Protein 4JBE (pdb70)

CATH classification: 3.40.605.10 (+1 more: 3.40.309.10)

Radius of gyration: 28.42 Å; Cα contacts (8 Å, |Δi|>4): 1824; chains: 2; bounding box: 74×64×68 Å

B-factor: mean 35.69, std 10.83, range [8.28, 82.44]

Solvent-accessible surface area: 32080 Å² total

Structure (mmCIF, N/CA/C/O backbone):
data_4JBE
#
_entry.id   4JBE
#
_cell.length_a   265.510
_cell.length_b   55.118
_cell.length_c   64.246
_cell.angle_alpha   90.00
_cell.angle_beta   91.18
_cell.angle_gamma   90.00
#
_symmetry.space_group_name_H-M   'C 1 2 1'
#
loop_
_entity.id
_entity.type
_entity.pdbx_description
1 polymer 'Gamma-glutamyl phosphate reductase'
2 non-polymer 'CALCIUM ION'
3 non-polymer 'CHLORIDE ION'
4 non-polymer BETA-MERCAPTOETHANOL
5 non-polymer 1,2-ETHANEDIOL
6 non-polymer '2-(N-MORPHOLINO)-ETHANESULFONIC ACID'
7 water water
#
loop_
_atom_site.group_PDB
_atom_site.id
_atom_site.type_symbol
_atom_site.label_atom_id
_atom_site.label_alt_id
_atom_site.label_comp_id
_atom_site.label_asym_id
_atom_site.label_entity_id
_atom_site.label_seq_id
_atom_site.pdbx_PDB_ins_code
_atom_site.Cartn_x
_atom_site.Cartn_y
_atom_site.Cartn_z
_atom_site.occupancy
_atom_site.B_iso_or_equiv
_atom_site.auth_seq_id
_atom_site.auth_comp_id
_atom_site.auth_asym_id
_atom_site.auth_atom_id
_atom_site.pdbx_PDB_model_num
ATOM 1 N N . ASN A 1 35 ? 55.310 38.291 27.084 1.00 54.30 3 ASN A N 1
ATOM 2 C CA . ASN A 1 35 ? 54.062 38.397 26.279 1.00 54.07 3 ASN A CA 1
ATOM 3 C C . ASN A 1 35 ? 53.777 37.138 25.478 1.00 51.24 3 ASN A C 1
ATOM 4 O O . ASN A 1 35 ? 52.757 36.493 25.692 1.00 50.03 3 ASN A O 1
ATOM 9 N N . GLU A 1 36 ? 54.685 36.793 24.564 1.00 50.24 4 GLU A N 1
ATOM 10 C CA . GLU A 1 36 ? 54.500 35.639 23.656 1.00 47.86 4 GLU A CA 1
ATOM 11 C C . GLU A 1 36 ? 54.258 34.278 24.353 1.00 45.41 4 GLU A C 1
ATOM 12 O O . GLU A 1 36 ? 53.454 33.464 23.875 1.00 42.50 4 GLU A O 1
ATOM 18 N N . VAL A 1 37 ? 54.952 34.026 25.458 1.00 43.38 5 VAL A N 1
ATOM 19 C CA . VAL A 1 37 ? 54.776 32.761 26.176 1.00 41.44 5 VAL A CA 1
ATOM 20 C C . VAL A 1 37 ? 53.388 32.715 26.815 1.00 41.31 5 VAL A C 1
ATOM 21 O O . VAL A 1 37 ? 52.631 31.780 26.579 1.00 38.70 5 VAL A O 1
ATOM 25 N N . ALA A 1 38 ? 53.049 33.743 27.592 1.00 41.78 6 ALA A N 1
ATOM 26 C CA . ALA A 1 38 ? 51.730 33.822 28.218 1.00 42.02 6 ALA A CA 1
ATOM 27 C C . ALA A 1 38 ? 50.595 33.824 27.175 1.00 42.87 6 ALA A C 1
ATOM 28 O O . ALA A 1 38 ? 49.511 33.298 27.430 1.00 42.34 6 ALA A O 1
ATOM 30 N N . LYS A 1 39 ? 50.845 34.425 26.012 1.00 42.94 7 LYS A N 1
ATOM 31 C CA . LYS A 1 39 ? 49.838 34.479 24.957 1.00 44.12 7 LYS A CA 1
ATOM 32 C C . LYS A 1 39 ? 49.592 33.087 24.362 1.00 41.32 7 LYS A C 1
ATOM 33 O O . LYS A 1 39 ? 48.458 32.734 24.057 1.00 40.51 7 LYS A O 1
ATOM 39 N N . ALA A 1 40 ? 50.653 32.301 24.201 1.00 38.97 8 ALA A N 1
ATOM 40 C CA . ALA A 1 40 ? 50.514 30.963 23.642 1.00 36.96 8 ALA A CA 1
ATOM 41 C C . ALA A 1 40 ? 49.739 30.089 24.628 1.00 35.64 8 ALA A C 1
ATOM 42 O O . ALA A 1 40 ? 48.883 29.314 24.233 1.00 35.31 8 ALA A O 1
ATOM 44 N N . VAL A 1 41 ? 50.027 30.243 25.918 1.00 33.48 9 VAL A N 1
ATOM 45 C CA . VAL A 1 41 ? 49.347 29.444 26.943 1.00 32.05 9 VAL A CA 1
ATOM 46 C C . VAL A 1 41 ? 47.865 29.788 27.017 1.00 32.12 9 VAL A C 1
ATOM 47 O O . VAL A 1 41 ? 47.027 28.889 27.081 1.00 30.34 9 VAL A O 1
ATOM 51 N N . GLU A 1 42 ? 47.545 31.082 26.990 1.00 32.76 10 GLU A N 1
ATOM 52 C CA . GLU A 1 42 ? 46.159 31.515 26.988 1.00 34.79 10 GLU A CA 1
ATOM 53 C C . GLU A 1 42 ? 45.448 31.010 25.727 1.00 34.28 10 GLU A C 1
ATOM 54 O O . GLU A 1 42 ? 44.306 30.560 25.807 1.00 34.85 10 GLU A O 1
ATOM 60 N N . GLU A 1 43 ? 46.102 31.092 24.567 1.00 34.02 11 GLU A N 1
ATOM 61 C CA . GLU A 1 43 ? 45.492 30.591 23.334 1.00 34.04 11 GLU A CA 1
ATOM 62 C C . GLU A 1 43 ? 45.123 29.115 23.460 1.00 30.83 11 GLU A C 1
ATOM 63 O O . GLU A 1 43 ? 44.027 28.721 23.093 1.00 29.26 11 GLU A O 1
ATOM 69 N N . CYS A 1 44 ? 46.047 28.306 23.962 1.00 28.95 12 CYS A N 1
ATOM 70 C CA . CYS A 1 44 ? 45.782 26.881 24.190 1.00 28.61 12 CYS A CA 1
ATOM 71 C C . CYS A 1 44 ? 44.571 26.658 25.138 1.00 27.82 12 CYS A C 1
ATOM 72 O O . CYS A 1 44 ? 43.707 25.825 24.863 1.00 26.50 12 CYS A O 1
ATOM 75 N N . ALA A 1 45 ? 44.502 27.414 26.233 1.00 27.53 13 ALA A N 1
ATOM 76 C CA . ALA A 1 45 ? 43.406 27.272 27.215 1.00 27.35 13 ALA A CA 1
ATOM 77 C C . ALA A 1 45 ? 42.051 27.569 26.581 1.00 27.39 13 ALA A C 1
ATOM 78 O O . ALA A 1 45 ? 41.105 26.802 26.778 1.00 26.31 13 ALA A O 1
ATOM 80 N N . ARG A 1 46 ? 41.969 28.660 25.806 1.00 27.38 14 ARG A N 1
ATOM 81 C CA . ARG A 1 46 ? 40.717 29.050 25.135 1.00 29.86 14 ARG A CA 1
ATOM 82 C C . ARG A 1 46 ? 40.297 28.031 24.096 1.00 29.48 14 ARG A C 1
ATOM 83 O O . ARG A 1 46 ? 39.112 27.734 23.971 1.00 30.43 14 ARG A O 1
ATOM 91 N N . ALA A 1 47 ? 41.258 27.478 23.360 1.00 27.80 15 ALA A N 1
ATOM 92 C CA . ALA A 1 47 ? 40.925 26.467 22.360 1.00 28.02 15 ALA A CA 1
ATOM 93 C C . ALA A 1 47 ? 40.407 25.201 23.063 1.00 27.36 15 ALA A C 1
ATOM 94 O O . ALA A 1 47 ? 39.453 24.574 22.584 1.00 28.71 15 ALA A O 1
ATOM 96 N N . ALA A 1 48 ? 41.026 24.839 24.191 1.00 26.24 16 ALA A N 1
ATOM 97 C CA . ALA A 1 48 ? 40.592 23.669 24.979 1.00 25.95 16 ALA A CA 1
ATOM 98 C C . ALA A 1 48 ? 39.192 23.911 25.526 1.00 26.73 16 ALA A C 1
ATOM 99 O O . ALA A 1 48 ? 38.327 23.070 25.390 1.00 25.87 16 ALA A O 1
ATOM 101 N N . LYS A 1 49 ? 38.967 25.088 26.106 1.00 28.90 17 LYS A N 1
ATOM 102 C CA . LYS A 1 49 ? 37.653 25.418 26.664 1.00 30.76 17 LYS A CA 1
ATOM 103 C C . LYS A 1 49 ? 36.521 25.405 25.628 1.00 31.92 17 LYS A C 1
ATOM 104 O O . LYS A 1 49 ? 35.437 24.922 25.921 1.00 33.78 17 LYS A O 1
ATOM 110 N N A SER A 1 50 ? 36.798 25.930 24.434 0.50 32.30 18 SER A N 1
ATOM 111 N N B SER A 1 50 ? 36.771 25.939 24.431 0.50 32.33 18 SER A N 1
ATOM 112 C CA A SER A 1 50 ? 35.823 25.992 23.346 0.50 33.07 18 SER A CA 1
ATOM 113 C CA B SER A 1 50 ? 35.753 25.965 23.373 0.50 33.09 18 SER A CA 1
ATOM 114 C C A SER A 1 50 ? 35.452 24.599 22.803 0.50 32.71 18 SER A C 1
ATOM 115 C C B SER A 1 50 ? 35.419 24.564 22.848 0.50 32.70 18 SER A C 1
ATOM 116 O O A SER A 1 50 ? 34.333 24.378 22.345 0.50 33.06 18 SER A O 1
ATOM 117 O O B SER A 1 50 ? 34.286 24.296 22.451 0.50 33.01 18 SER A O 1
ATOM 122 N N . ALA A 1 51 ? 36.404 23.673 22.842 1.00 31.59 19 ALA A N 1
ATOM 123 C CA . ALA A 1 51 ? 36.187 22.301 22.352 1.00 31.31 19 ALA A CA 1
ATOM 124 C C . ALA A 1 51 ? 35.584 21.371 23.410 1.00 31.24 19 ALA A C 1
ATOM 125 O O . ALA A 1 51 ? 35.014 20.326 23.073 1.00 32.64 19 ALA A O 1
ATOM 127 N N . ALA A 1 52 ? 35.718 21.748 24.678 1.00 31.28 20 ALA A N 1
ATOM 128 C CA . ALA A 1 52 ? 35.262 20.920 25.809 1.00 32.07 20 ALA A CA 1
ATOM 129 C C . ALA A 1 52 ? 33.829 20.350 25.728 1.00 33.81 20 ALA A C 1
ATOM 130 O O . ALA A 1 52 ? 33.617 19.191 26.073 1.00 33.88 20 ALA A O 1
ATOM 132 N N . PRO A 1 53 ? 32.840 21.153 25.292 1.00 35.23 21 PRO A N 1
ATOM 133 C CA . PRO A 1 53 ? 31.487 20.592 25.223 1.00 36.66 21 PRO A CA 1
ATOM 134 C C . PRO A 1 53 ? 31.378 19.290 24.419 1.00 36.27 21 PRO A C 1
ATOM 135 O O . PRO A 1 53 ? 30.578 18.426 24.776 1.00 35.21 21 PRO A O 1
ATOM 139 N N . SER A 1 54 ? 32.174 19.155 23.356 1.00 35.20 22 SER A N 1
ATOM 140 C CA . SER A 1 54 ? 32.171 17.953 22.531 1.00 35.33 22 SER A CA 1
ATOM 141 C C . SER A 1 54 ? 32.593 16.710 23.350 1.00 34.49 22 SER A C 1
ATOM 142 O O . SER A 1 54 ? 32.071 15.625 23.165 1.00 34.54 22 SER A O 1
ATOM 145 N N . LEU A 1 55 ? 33.555 16.886 24.250 1.00 33.08 23 LEU A N 1
ATOM 146 C CA . LEU A 1 55 ? 33.997 15.810 25.113 1.00 32.76 23 LEU A CA 1
ATOM 147 C C . LEU A 1 55 ? 32.958 15.583 26.225 1.00 31.88 23 LEU A C 1
ATOM 148 O O . LEU A 1 55 ? 32.574 14.462 26.509 1.00 31.35 23 LEU A O 1
ATOM 153 N N . SER A 1 56 ? 32.508 16.665 26.851 1.00 32.51 24 SER A N 1
ATOM 154 C CA . SER A 1 56 ? 31.529 16.572 27.921 1.00 33.97 24 SER A CA 1
ATOM 155 C C . SER A 1 56 ? 30.266 15.801 27.484 1.00 34.91 24 SER A C 1
ATOM 156 O O . SER A 1 56 ? 29.715 15.012 28.251 1.00 36.08 24 SER A O 1
ATOM 159 N N . GLY A 1 57 ? 29.828 16.016 26.248 1.00 33.60 25 GLY A N 1
ATOM 160 C CA . GLY A 1 57 ? 28.616 15.362 25.741 1.00 35.03 25 GLY A CA 1
ATOM 161 C C . GLY A 1 57 ? 28.822 14.009 25.071 1.00 33.63 25 GLY A C 1
ATOM 162 O O . GLY A 1 57 ? 27.876 13.426 24.583 1.00 34.46 25 GLY A O 1
ATOM 163 N N . ALA A 1 58 ? 30.050 13.509 25.027 1.00 32.01 26 ALA A N 1
ATOM 164 C CA . ALA A 1 58 ? 30.309 12.224 24.362 1.00 31.68 26 ALA A CA 1
ATOM 165 C C . ALA A 1 58 ? 29.845 11.074 25.231 1.00 32.10 26 ALA A C 1
ATOM 166 O O . ALA A 1 58 ? 30.008 11.110 26.454 1.00 32.58 26 ALA A O 1
ATOM 168 N N . PRO A 1 59 ? 29.249 10.043 24.614 1.00 33.49 27 PRO A N 1
ATOM 169 C CA . PRO A 1 59 ? 28.813 8.902 25.404 1.00 34.04 27 PRO A CA 1
ATOM 170 C C . PRO A 1 59 ? 30.007 8.027 25.848 1.00 32.65 27 PRO A C 1
ATOM 171 O O . PRO A 1 59 ? 31.102 8.161 25.304 1.00 31.52 27 PRO A O 1
ATOM 175 N N . ASP A 1 60 ? 29.788 7.169 26.849 1.00 33.01 28 ASP A N 1
ATOM 176 C CA . ASP A 1 60 ? 30.837 6.270 27.376 1.00 32.17 28 ASP A CA 1
ATOM 177 C C . ASP A 1 60 ? 31.496 5.440 26.295 1.00 31.07 28 ASP A C 1
ATOM 178 O O . ASP A 1 60 ? 32.708 5.232 26.327 1.00 29.14 28 ASP A O 1
ATOM 183 N N . THR A 1 61 ? 30.694 4.961 25.345 1.00 32.25 29 THR A N 1
ATOM 184 C CA . THR A 1 61 ? 31.200 4.130 24.238 1.00 32.37 29 THR A CA 1
ATOM 185 C C . THR A 1 61 ? 32.180 4.885 23.363 1.00 31.69 29 THR A C 1
ATOM 186 O O . THR A 1 61 ? 33.198 4.317 22.941 1.00 31.77 29 THR A O 1
ATOM 190 N N . ALA A 1 62 ? 31.888 6.160 23.096 1.00 30.90 30 ALA A N 1
ATOM 191 C CA . ALA A 1 62 ? 32.775 6.997 22.281 1.00 31.01 30 ALA A CA 1
ATOM 192 C C . ALA A 1 62 ? 34.127 7.258 22.981 1.00 29.69 30 ALA A C 1
ATOM 193 O O . ALA A 1 62 ? 35.185 7.220 22.350 1.00 29.10 30 ALA A O 1
ATOM 195 N N . ILE A 1 63 ? 34.074 7.564 24.271 1.00 29.68 31 ILE A N 1
ATOM 196 C CA . ILE A 1 63 ? 35.279 7.764 25.078 1.00 29.22 31 ILE A CA 1
ATOM 197 C C . ILE A 1 63 ? 36.148 6.517 25.059 1.00 28.45 31 ILE A C 1
ATOM 198 O O . ILE A 1 63 ? 37.347 6.575 24.786 1.00 28.03 31 ILE A O 1
ATOM 203 N N . ASP A 1 64 ? 35.539 5.381 25.356 1.00 28.78 32 ASP A N 1
ATOM 204 C CA . ASP A 1 64 ? 36.279 4.150 25.434 1.00 29.29 32 ASP A CA 1
ATOM 205 C C . ASP A 1 64 ? 36.835 3.735 24.070 1.00 29.82 32 ASP A C 1
ATOM 206 O O . ASP A 1 64 ? 37.953 3.216 24.002 1.00 28.12 32 ASP A O 1
ATOM 211 N N . ALA A 1 65 ? 36.076 3.990 22.998 1.00 29.28 33 ALA A N 1
ATOM 212 C CA . ALA A 1 65 ? 36.522 3.643 21.655 1.00 29.34 33 ALA A CA 1
ATOM 213 C C . ALA A 1 65 ? 37.735 4.494 21.306 1.00 28.02 33 ALA A C 1
ATOM 214 O O . ALA A 1 65 ? 38.679 4.003 20.699 1.00 28.14 33 ALA A O 1
ATOM 216 N N . ALA A 1 66 ? 37.709 5.763 21.720 1.00 27.52 34 ALA A N 1
ATOM 217 C CA . ALA A 1 66 ? 38.818 6.675 21.486 1.00 27.38 34 ALA A CA 1
ATOM 218 C C . ALA A 1 66 ? 40.088 6.159 22.159 1.00 26.27 34 ALA A C 1
ATOM 219 O O . ALA A 1 66 ? 41.168 6.207 21.571 1.00 24.72 34 ALA A O 1
ATOM 221 N N . LEU A 1 67 ? 39.955 5.680 23.393 1.00 27.25 35 LEU A N 1
ATOM 222 C CA . LEU A 1 67 ? 41.103 5.151 24.146 1.00 27.07 35 LEU A CA 1
ATOM 223 C C . LEU A 1 67 ? 41.644 3.893 23.478 1.00 26.32 35 LEU A C 1
ATOM 224 O O . LEU A 1 67 ? 42.863 3.736 23.322 1.00 23.29 35 LEU A O 1
ATOM 229 N N . GLU A 1 68 ? 40.737 3.013 23.056 1.00 27.68 36 GLU A N 1
ATOM 230 C CA . GLU A 1 68 ? 41.133 1.776 22.366 1.00 28.90 36 GLU A CA 1
ATOM 231 C C . GLU A 1 68 ? 41.883 2.125 21.071 1.00 28.49 36 GLU A C 1
ATOM 232 O O . GLU A 1 68 ? 42.901 1.525 20.749 1.00 28.23 36 GLU A O 1
ATOM 238 N N . SER A 1 69 ? 41.385 3.139 20.366 1.00 30.05 37 SER A N 1
ATOM 239 C CA . SER A 1 69 ? 41.981 3.591 19.125 1.00 30.11 37 SER A CA 1
ATOM 240 C C . SER A 1 69 ? 43.398 4.174 19.362 1.00 29.43 37 SER A C 1
ATOM 241 O O . SER A 1 69 ? 44.311 3.931 18.570 1.00 30.61 37 SER A O 1
ATOM 252 N N . ALA A 1 71 ? 45.501 3.188 21.602 1.00 24.55 39 ALA A N 1
ATOM 253 C CA . ALA A 1 71 ? 46.375 2.021 21.812 1.00 25.84 39 ALA A CA 1
ATOM 254 C C . ALA A 1 71 ? 46.768 1.454 20.468 1.00 26.29 39 ALA A C 1
ATOM 255 O O . ALA A 1 71 ? 47.959 1.237 20.205 1.00 28.12 39 ALA A O 1
ATOM 257 N N . ASP A 1 72 ? 45.770 1.258 19.606 1.00 27.33 40 ASP A N 1
ATOM 258 C CA . ASP A 1 72 ? 45.991 0.729 18.265 1.00 29.12 40 ASP A CA 1
ATOM 259 C C . ASP A 1 72 ? 46.910 1.594 17.396 1.00 29.10 40 ASP A C 1
ATOM 260 O O . ASP A 1 72 ? 47.794 1.067 16.702 1.00 28.04 40 ASP A O 1
ATOM 265 N N A ARG A 1 73 ? 46.697 2.907 17.440 0.50 29.41 41 ARG A N 1
ATOM 266 N N B ARG A 1 73 ? 46.711 2.913 17.430 0.50 29.73 41 ARG A N 1
ATOM 267 C CA A ARG A 1 73 ? 47.489 3.849 16.664 0.50 29.48 41 ARG A CA 1
ATOM 268 C CA B ARG A 1 73 ? 47.526 3.825 16.628 0.50 30.10 41 ARG A CA 1
ATOM 269 C C A ARG A 1 73 ? 48.941 3.942 17.138 0.50 29.84 41 ARG A C 1
ATOM 270 C C B ARG A 1 73 ? 48.964 3.911 17.130 0.50 30.18 41 ARG A C 1
ATOM 271 O O A ARG A 1 73 ? 49.850 4.127 16.329 0.50 29.32 41 ARG A O 1
ATOM 272 O O B ARG A 1 73 ? 49.890 4.072 16.334 0.50 29.59 41 ARG A O 1
ATOM 287 N N . LEU A 1 74 ? 49.155 3.806 18.444 1.00 30.14 42 LEU A N 1
ATOM 288 C CA . LEU A 1 74 ? 50.501 3.864 19.017 1.00 31.37 42 LEU A CA 1
ATOM 289 C C . LEU A 1 74 ? 51.355 2.745 18.413 1.00 32.27 42 LEU A C 1
ATOM 290 O O . LEU A 1 74 ? 52.480 2.959 17.968 1.00 31.50 42 LEU A O 1
ATOM 295 N N . LEU A 1 75 ? 50.770 1.567 18.307 1.00 33.20 43 LEU A N 1
ATOM 296 C CA . LEU A 1 75 ? 51.463 0.426 17.751 1.00 34.45 43 LEU A CA 1
ATOM 297 C C . LEU A 1 75 ? 51.550 0.528 16.227 1.00 33.10 43 LEU A C 1
ATOM 298 O O . LEU A 1 75 ? 52.608 0.313 15.643 1.00 32.86 43 LEU A O 1
ATOM 303 N N . ALA A 1 76 ? 50.445 0.894 15.587 1.00 32.12 44 ALA A N 1
ATOM 304 C CA . ALA A 1 76 ? 50.411 1.001 14.132 1.00 32.54 44 ALA A CA 1
ATOM 305 C C . ALA A 1 76 ? 51.372 2.061 13.583 1.00 31.28 44 ALA A C 1
ATOM 306 O O . ALA A 1 76 ? 51.936 1.873 12.510 1.00 31.97 44 ALA A O 1
ATOM 308 N N . HIS A 1 77 ? 51.532 3.161 14.313 1.00 28.69 45 HIS A N 1
ATOM 309 C CA . HIS A 1 77 ? 52.405 4.295 13.897 1.00 29.73 45 HIS A CA 1
ATOM 310 C C . HIS A 1 77 ? 53.704 4.367 14.687 1.00 29.09 45 HIS A C 1
ATOM 311 O O . HIS A 1 77 ? 54.275 5.443 14.852 1.00 29.08 45 HIS A O 1
ATOM 318 N N A ARG A 1 78 ? 54.153 3.198 15.137 0.50 28.84 46 ARG A N 1
ATOM 319 N N B ARG A 1 78 ? 54.186 3.231 15.196 0.50 28.63 46 ARG A N 1
ATOM 320 C CA A ARG A 1 78 ? 55.382 3.032 15.888 0.50 28.56 46 ARG A CA 1
ATOM 321 C CA B ARG A 1 78 ? 55.414 3.254 15.998 0.50 28.13 46 ARG A CA 1
ATOM 322 C C A ARG A 1 78 ? 56.531 3.793 15.220 0.50 27.70 46 ARG A C 1
ATOM 323 C C B ARG A 1 78 ? 56.604 3.824 15.222 0.50 27.55 46 ARG A C 1
ATOM 324 O O A ARG A 1 78 ? 57.240 4.550 15.871 0.50 26.79 46 ARG A O 1
ATOM 325 O O B ARG A 1 78 ? 57.463 4.456 15.822 0.50 27.07 46 ARG A O 1
ATOM 340 N N . ASP A 1 79 ? 56.672 3.593 13.908 1.00 26.57 47 ASP A N 1
ATOM 341 C CA . ASP A 1 79 ? 57.759 4.169 13.110 1.00 27.05 47 ASP A CA 1
ATOM 342 C C . ASP A 1 79 ? 57.855 5.689 13.249 1.00 25.19 47 ASP A C 1
ATOM 343 O O . ASP A 1 79 ? 58.908 6.203 13.572 1.00 25.05 47 ASP A O 1
ATOM 348 N N . ALA A 1 80 ? 56.750 6.379 13.037 1.00 25.61 48 ALA A N 1
ATOM 349 C CA . ALA A 1 80 ? 56.713 7.852 13.136 1.00 26.05 48 ALA A CA 1
ATOM 350 C C . ALA A 1 80 ? 56.916 8.355 14.575 1.00 25.24 48 ALA A C 1
ATOM 351 O O . ALA A 1 80 ? 57.605 9.347 14.800 1.00 25.47 48 ALA A O 1
ATOM 353 N N . VAL A 1 81 ? 56.298 7.688 15.546 1.00 25.73 49 VAL A N 1
ATOM 354 C CA . VAL A 1 81 ? 56.464 8.061 16.953 1.00 24.45 49 VAL A CA 1
ATOM 355 C C . VAL A 1 81 ? 57.930 7.923 17.388 1.00 26.13 49 VAL A C 1
ATOM 356 O O . VAL A 1 81 ? 58.497 8.843 17.984 1.00 26.06 49 VAL A O 1
ATOM 360 N N . LEU A 1 82 ? 58.551 6.788 17.054 1.00 25.20 50 LEU A N 1
ATOM 361 C CA . LEU A 1 82 ? 59.945 6.515 17.446 1.00 26.77 50 LEU A CA 1
ATOM 362 C C . LEU A 1 82 ? 60.938 7.370 16.684 1.00 28.72 50 LEU A C 1
ATOM 363 O O . LEU A 1 82 ? 62.009 7.739 17.227 1.00 30.24 50 LEU A O 1
ATOM 368 N N . ALA A 1 83 ? 60.592 7.712 15.441 1.00 28.47 51 ALA A N 1
ATOM 369 C CA . ALA A 1 83 ? 61.453 8.572 14.632 1.00 30.72 51 ALA A CA 1
ATOM 370 C C . ALA A 1 83 ? 61.572 9.961 15.277 1.00 29.69 51 ALA A C 1
ATOM 371 O O . ALA A 1 83 ? 62.669 10.500 15.400 1.00 32.05 51 ALA A O 1
ATOM 373 N N . ALA A 1 84 ? 60.448 10.541 15.685 1.00 28.54 52 ALA A N 1
ATOM 374 C CA . ALA A 1 84 ? 60.446 11.851 16.346 1.00 27.03 52 ALA A CA 1
ATOM 375 C C . ALA A 1 84 ? 61.238 11.806 17.675 1.00 26.31 52 ALA A C 1
ATOM 376 O O . ALA A 1 84 ? 61.944 12.753 18.033 1.00 26.54 52 ALA A O 1
ATOM 378 N N . ASN A 1 85 ? 61.098 10.714 18.410 1.00 25.90 53 ASN A N 1
ATOM 379 C CA . ASN A 1 85 ? 61.806 10.552 19.673 1.00 26.78 53 ASN A CA 1
ATOM 380 C C . ASN A 1 85 ? 63.321 10.443 19.436 1.00 28.88 53 ASN A C 1
ATOM 381 O O . ASN A 1 85 ? 64.116 11.011 20.196 1.00 27.38 53 ASN A O 1
ATOM 386 N N . ALA A 1 86 ? 63.723 9.730 18.378 1.00 28.87 54 ALA A N 1
ATOM 387 C CA . ALA A 1 86 ? 65.135 9.581 18.060 1.00 31.16 54 ALA A CA 1
ATOM 388 C C . ALA A 1 86 ? 65.759 10.943 17.765 1.00 33.60 54 ALA A C 1
ATOM 389 O O . ALA A 1 86 ? 66.918 11.183 18.113 1.00 35.36 54 ALA A O 1
ATOM 391 N N . GLU A 1 87 ? 64.993 11.836 17.142 1.00 35.10 55 GLU A N 1
ATOM 392 C CA . GLU A 1 87 ? 65.475 13.195 16.863 1.00 37.40 55 GLU A CA 1
ATOM 393 C C . GLU A 1 87 ? 65.628 13.965 18.178 1.00 35.40 55 GLU A C 1
ATOM 394 O O . GLU A 1 87 ? 66.618 14.670 18.364 1.00 34.83 55 GLU A O 1
ATOM 400 N N . ASP A 1 88 ? 64.671 13.821 19.097 1.00 32.71 56 ASP A N 1
ATOM 401 C CA . ASP A 1 88 ? 64.811 14.455 20.416 1.00 33.16 56 ASP A CA 1
ATOM 402 C C . ASP A 1 88 ? 66.039 13.912 21.163 1.00 33.47 56 ASP A C 1
ATOM 403 O O . ASP A 1 88 ? 66.752 14.676 21.802 1.00 31.92 56 ASP A O 1
ATOM 408 N N . ILE A 1 89 ? 66.292 12.601 21.070 1.00 33.95 57 ILE A N 1
ATOM 409 C CA . ILE A 1 89 ? 67.447 11.996 21.739 1.00 35.04 57 ILE A CA 1
ATOM 410 C C . ILE A 1 89 ? 68.752 12.557 21.183 1.00 36.41 57 ILE A C 1
ATOM 411 O O . ILE A 1 89 ? 69.618 12.974 21.947 1.00 36.08 57 ILE A O 1
ATOM 416 N N . ALA A 1 90 ? 68.891 12.561 19.857 1.00 38.16 58 ALA A N 1
ATOM 417 C CA . ALA A 1 90 ? 70.083 13.101 19.212 1.00 39.68 58 ALA A CA 1
ATOM 418 C C . ALA A 1 90 ? 70.349 14.532 19.670 1.00 40.42 58 ALA A C 1
ATOM 419 O O . ALA A 1 90 ? 71.482 14.879 20.031 1.00 41.69 58 ALA A O 1
ATOM 421 N N . LYS A 1 91 ? 69.313 15.366 19.666 1.00 38.86 59 LYS A N 1
ATOM 422 C CA . LYS A 1 91 ? 69.479 16.754 20.075 1.00 40.22 59 LYS A CA 1
ATOM 423 C C . LYS A 1 91 ? 69.935 16.850 21.543 1.00 39.92 59 LYS A C 1
ATOM 424 O O . LYS A 1 91 ? 70.806 17.665 21.877 1.00 39.48 59 LYS A O 1
ATOM 430 N N . ALA A 1 92 ? 69.348 16.014 22.400 1.00 38.55 60 ALA A N 1
ATOM 431 C CA . ALA A 1 92 ? 69.698 15.984 23.824 1.00 39.07 60 ALA A CA 1
ATOM 432 C C . ALA A 1 92 ? 71.142 15.534 24.026 1.00 40.32 60 ALA A C 1
ATOM 433 O O . ALA A 1 92 ? 71.871 16.139 24.804 1.00 41.84 60 ALA A O 1
ATOM 435 N N . GLU A 1 93 ? 71.555 14.483 23.322 1.00 42.34 61 GLU A N 1
ATOM 436 C CA . GLU A 1 93 ? 72.927 13.988 23.425 1.00 44.84 61 GLU A CA 1
ATOM 437 C C . GLU A 1 93 ? 73.924 15.029 22.947 1.00 46.11 61 GLU A C 1
ATOM 438 O O . GLU A 1 93 ? 74.955 15.230 23.582 1.00 47.24 61 GLU A O 1
ATOM 444 N N . ALA A 1 94 ? 73.618 15.682 21.827 1.00 46.68 62 ALA A N 1
ATOM 445 C CA . ALA A 1 94 ? 74.495 16.718 21.276 1.00 48.64 62 ALA A CA 1
ATOM 446 C C . ALA A 1 94 ? 74.606 17.896 22.233 1.00 49.16 62 ALA A C 1
ATOM 447 O O . ALA A 1 94 ? 75.636 18.564 22.286 1.00 50.52 62 ALA A O 1
ATOM 449 N N . GLY A 1 95 ? 73.547 18.142 23.000 1.00 49.74 63 GLY A N 1
ATOM 450 C CA . GLY A 1 95 ? 73.519 19.262 23.942 1.00 50.00 63 GLY A CA 1
ATOM 451 C C . GLY A 1 95 ? 74.117 18.937 25.296 1.00 50.94 63 GLY A C 1
ATOM 452 O O . GLY A 1 95 ? 74.148 19.792 26.174 1.00 51.78 63 GLY A O 1
ATOM 453 N N . GLY A 1 96 ? 74.551 17.691 25.480 1.00 51.18 64 GLY A N 1
ATOM 454 C CA . GLY A 1 96 ? 75.194 17.267 26.719 1.00 51.54 64 GLY A CA 1
ATOM 455 C C . GLY A 1 96 ? 74.290 16.891 27.883 1.00 49.73 64 GLY A C 1
ATOM 456 O O . GLY A 1 96 ? 74.659 17.097 29.035 1.00 50.39 64 GLY A O 1
ATOM 465 N N . SER A 1 98 ? 72.377 14.500 30.653 1.00 45.51 66 SER A N 1
ATOM 466 C CA . SER A 1 98 ? 72.830 13.372 31.460 1.00 46.63 66 SER A CA 1
ATOM 467 C C . SER A 1 98 ? 72.152 12.059 31.088 1.00 46.57 66 SER A C 1
ATOM 468 O O . SER A 1 98 ? 71.041 12.037 30.532 1.00 44.74 66 SER A O 1
ATOM 471 N N . ALA A 1 99 ? 72.825 10.968 31.430 1.00 47.02 67 ALA A N 1
ATOM 472 C CA . ALA A 1 99 ? 72.328 9.626 31.164 1.00 47.41 67 ALA A CA 1
ATOM 473 C C . ALA A 1 99 ? 70.927 9.409 31.746 1.00 46.36 67 ALA A C 1
ATOM 474 O O . ALA A 1 99 ? 70.053 8.872 31.066 1.00 46.09 67 ALA A O 1
ATOM 476 N N . GLY A 1 100 ? 70.716 9.845 32.991 1.00 45.24 68 GLY A N 1
ATOM 477 C CA . GLY A 1 100 ? 69.421 9.688 33.676 1.00 43.73 68 GLY A CA 1
ATOM 478 C C . GLY A 1 100 ? 68.290 10.430 32.985 1.00 42.73 68 GLY A C 1
ATOM 479 O O . GLY A 1 100 ? 67.188 9.910 32.840 1.00 42.31 68 GLY A O 1
ATOM 480 N N . LEU A 1 101 ? 68.558 11.656 32.556 1.00 42.11 69 LEU A N 1
ATOM 481 C CA . LEU A 1 101 ? 67.556 12.433 31.843 1.00 40.22 69 LEU A CA 1
ATOM 482 C C . LEU A 1 101 ? 67.344 11.899 30.396 1.00 39.24 69 LEU A C 1
ATOM 483 O O . LEU A 1 101 ? 66.221 11.922 29.902 1.00 38.15 69 LEU A O 1
ATOM 488 N N . LEU A 1 102 ? 68.398 11.419 29.728 1.00 37.81 70 LEU A N 1
ATOM 489 C CA . LEU A 1 102 ? 68.227 10.804 28.400 1.00 37.86 70 LEU A CA 1
ATOM 490 C C . LEU A 1 102 ? 67.342 9.560 28.546 1.00 36.49 70 LEU A C 1
ATOM 491 O O . LEU A 1 102 ? 66.497 9.292 27.707 1.00 33.48 70 LEU A O 1
ATOM 496 N N . ASP A 1 103 ? 67.516 8.826 29.637 1.00 36.70 71 ASP A N 1
ATOM 497 C CA . ASP A 1 103 ? 66.703 7.634 29.882 1.00 37.02 71 ASP A CA 1
ATOM 498 C C . ASP A 1 103 ? 65.220 7.979 29.981 1.00 35.17 71 ASP A C 1
ATOM 499 O O . ASP A 1 103 ? 64.360 7.323 29.360 1.00 34.03 71 ASP A O 1
ATOM 504 N N . ARG A 1 104 ? 64.908 9.000 30.768 1.00 34.87 72 ARG A N 1
ATOM 505 C CA . ARG A 1 104 ? 63.529 9.436 30.895 1.00 33.62 72 ARG A CA 1
ATOM 506 C C . ARG A 1 104 ? 62.907 9.889 29.578 1.00 30.14 72 ARG A C 1
ATOM 507 O O . ARG A 1 104 ? 61.705 9.734 29.399 1.00 27.43 72 ARG A O 1
ATOM 515 N N . LEU A 1 105 ? 63.717 10.489 28.707 1.00 28.72 73 LEU A N 1
ATOM 516 C CA . LEU A 1 105 ? 63.277 10.988 27.401 1.00 28.75 73 LEU A CA 1
ATOM 517 C C . LEU A 1 105 ? 63.080 9.882 26.349 1.00 29.82 73 LEU A C 1
ATOM 518 O O . LEU A 1 105 ? 62.361 10.067 25.374 1.00 28.13 73 LEU A O 1
ATOM 523 N N . THR A 1 106 ? 63.724 8.740 26.555 1.00 29.99 74 THR A N 1
ATOM 524 C CA . THR A 1 106 ? 63.743 7.672 25.552 1.00 31.20 74 THR A CA 1
ATOM 525 C C . THR A 1 106 ? 62.578 6.725 25.608 1.00 31.27 74 THR A C 1
ATOM 526 O O . THR A 1 106 ? 62.285 6.132 26.658 1.00 29.77 74 THR A O 1
ATOM 530 N N . ILE A 1 107 ? 61.895 6.607 24.471 1.00 31.35 75 ILE A N 1
ATOM 531 C CA . ILE A 1 107 ? 60.802 5.672 24.338 1.00 32.20 75 ILE A CA 1
ATOM 532 C C . ILE A 1 107 ? 61.407 4.392 23.815 1.00 35.44 75 ILE A C 1
ATOM 533 O O . ILE A 1 107 ? 61.910 4.355 22.697 1.00 36.55 75 ILE A O 1
ATOM 538 N N . THR A 1 108 ? 61.374 3.358 24.642 1.00 37.26 76 THR A N 1
ATOM 539 C CA . THR A 1 108 ? 61.855 2.038 24.300 1.00 39.77 76 THR A CA 1
ATOM 540 C C . THR A 1 108 ? 60.678 1.219 23.803 1.00 40.39 76 THR A C 1
ATOM 541 O O . THR A 1 108 ? 59.511 1.599 23.988 1.00 37.07 76 THR A O 1
ATOM 545 N N A GLU A 1 109 ? 60.973 0.085 23.174 0.50 41.37 77 GLU A N 1
ATOM 546 N N B GLU A 1 109 ? 60.977 0.091 23.168 0.50 41.57 77 GLU A N 1
ATOM 547 C CA A GLU A 1 109 ? 59.920 -0.790 22.671 0.50 42.14 77 GLU A CA 1
ATOM 548 C CA B GLU A 1 109 ? 59.931 -0.780 22.648 0.50 42.52 77 GLU A CA 1
ATOM 549 C C A GLU A 1 109 ? 58.984 -1.180 23.808 0.50 42.17 77 GLU A C 1
ATOM 550 C C B GLU A 1 109 ? 58.993 -1.203 23.792 0.50 42.41 77 GLU A C 1
ATOM 551 O O A GLU A 1 109 ? 57.761 -1.164 23.659 0.50 41.73 77 GLU A O 1
ATOM 552 O O B GLU A 1 109 ? 57.772 -1.221 23.628 0.50 42.05 77 GLU A O 1
ATOM 563 N N . SER A 1 110 ? 59.576 -1.514 24.950 1.00 43.14 78 SER A N 1
ATOM 564 C CA . SER A 1 110 ? 58.819 -1.929 26.128 1.00 43.47 78 SER A CA 1
ATOM 565 C C . SER A 1 110 ? 57.907 -0.812 26.650 1.00 40.68 78 SER A C 1
ATOM 566 O O . SER A 1 110 ? 56.758 -1.050 27.024 1.00 40.23 78 SER A O 1
ATOM 569 N N . ARG A 1 111 ? 58.435 0.403 26.697 1.00 37.95 79 ARG A N 1
ATOM 570 C CA . ARG A 1 111 ? 57.657 1.531 27.136 1.00 35.33 79 ARG A CA 1
ATOM 571 C C . ARG A 1 111 ? 56.460 1.784 26.220 1.00 33.32 79 ARG A C 1
ATOM 572 O O . ARG A 1 111 ? 55.394 2.164 26.693 1.00 30.55 79 ARG A O 1
ATOM 580 N N . LEU A 1 112 ? 56.638 1.533 24.923 1.00 31.55 80 LEU A N 1
ATOM 581 C CA . LEU A 1 112 ? 55.583 1.755 23.941 1.00 31.31 80 LEU A CA 1
ATOM 582 C C . LEU A 1 112 ? 54.474 0.725 24.150 1.00 29.98 80 LEU A C 1
ATOM 583 O O . LEU A 1 112 ? 53.301 1.058 24.154 1.00 28.35 80 LEU A O 1
ATOM 588 N N . THR A 1 113 ? 54.840 -0.536 24.352 1.00 31.75 81 THR A N 1
ATOM 589 C CA . THR A 1 113 ? 53.816 -1.577 24.562 1.00 32.14 81 THR A CA 1
ATOM 590 C C . THR A 1 113 ? 53.133 -1.385 25.930 1.00 31.53 81 THR A C 1
ATOM 591 O O . THR A 1 113 ? 51.938 -1.602 26.054 1.00 29.96 81 THR A O 1
ATOM 595 N N . ASP A 1 114 ? 53.894 -0.964 26.940 1.00 33.60 82 ASP A N 1
ATOM 596 C CA . ASP A 1 114 ? 53.315 -0.621 28.250 1.00 33.13 82 ASP A CA 1
ATOM 597 C C . ASP A 1 114 ? 52.265 0.498 28.128 1.00 32.22 82 ASP A C 1
ATOM 598 O O . ASP A 1 114 ? 51.214 0.403 28.747 1.00 33.37 82 ASP A O 1
ATOM 619 N N . ALA A 1 116 ? 50.472 1.257 25.485 1.00 28.42 84 ALA A N 1
ATOM 620 C CA . ALA A 1 116 ? 49.309 0.688 24.778 1.00 28.43 84 ALA A CA 1
ATOM 621 C C . ALA A 1 116 ? 48.487 -0.163 25.748 1.00 29.53 84 ALA A C 1
ATOM 622 O O . ALA A 1 116 ? 47.261 -0.079 25.765 1.00 29.43 84 ALA A O 1
ATOM 624 N N . ASP A 1 117 ? 49.165 -1.006 26.528 1.00 30.14 85 ASP A N 1
ATOM 625 C CA . ASP A 1 117 ? 48.491 -1.840 27.530 1.00 31.72 85 ASP A CA 1
ATOM 626 C C . ASP A 1 117 ? 47.678 -0.974 28.524 1.00 30.99 85 ASP A C 1
ATOM 627 O O . ASP A 1 117 ? 46.518 -1.277 28.797 1.00 31.17 85 ASP A O 1
ATOM 632 N N . GLN A 1 118 ? 48.292 0.087 29.046 1.00 29.52 86 GLN A N 1
ATOM 633 C CA . GLN A 1 118 ? 47.618 1.003 29.979 1.00 29.56 86 GLN A CA 1
ATOM 634 C C . GLN A 1 118 ? 46.399 1.695 29.351 1.00 28.60 86 GLN A C 1
ATOM 635 O O . GLN A 1 118 ? 45.382 1.888 30.017 1.00 28.58 86 GLN A O 1
ATOM 641 N N . LEU A 1 119 ? 46.511 2.096 28.090 1.00 26.97 87 LEU A N 1
ATOM 642 C CA . LEU A 1 119 ? 45.369 2.686 27.381 1.00 26.67 87 LEU A CA 1
ATOM 643 C C . LEU A 1 119 ? 44.180 1.708 27.284 1.00 28.28 87 LEU A C 1
ATOM 644 O O . LEU A 1 119 ? 43.024 2.115 27.448 1.00 27.56 87 LEU A O 1
ATOM 649 N N . ARG A 1 120 ? 44.455 0.427 27.015 1.00 28.99 88 ARG A N 1
ATOM 650 C CA . ARG A 1 120 ? 43.381 -0.576 26.940 1.00 30.82 88 ARG A CA 1
ATOM 651 C C . ARG A 1 120 ? 42.755 -0.860 28.320 1.00 31.31 88 ARG A C 1
ATOM 652 O O . ARG A 1 120 ? 41.547 -1.090 28.420 1.00 32.84 88 ARG A O 1
ATOM 660 N N . LEU A 1 121 ? 43.578 -0.868 29.367 1.00 31.16 89 LEU A N 1
ATOM 661 C CA . LEU A 1 121 ? 43.098 -1.013 30.743 1.00 32.65 89 LEU A CA 1
ATOM 662 C C . LEU A 1 121 ? 42.142 0.138 31.078 1.00 31.42 89 LEU A C 1
ATOM 663 O O . LEU A 1 121 ? 41.048 -0.080 31.603 1.00 32.00 89 LEU A O 1
ATOM 668 N N . LEU A 1 122 ? 42.580 1.362 30.784 1.00 27.45 90 LEU A N 1
ATOM 669 C CA . LEU A 1 122 ? 41.785 2.569 31.029 1.00 27.52 90 LEU A CA 1
ATOM 670 C C . LEU A 1 122 ? 40.481 2.562 30.213 1.00 27.85 90 LEU A C 1
ATOM 671 O O . LEU A 1 122 ? 39.408 2.884 30.724 1.00 30.42 90 LEU A O 1
ATOM 676 N N . ALA A 1 123 ? 40.570 2.195 28.940 1.00 28.29 91 ALA A N 1
ATOM 677 C CA . ALA A 1 123 ? 39.379 2.068 28.109 1.00 29.27 91 ALA A CA 1
ATOM 678 C C . ALA A 1 123 ? 38.347 1.113 28.748 1.00 30.76 91 ALA A C 1
ATOM 679 O O . ALA A 1 123 ? 37.145 1.359 28.681 1.00 33.55 91 ALA A O 1
ATOM 681 N N . GLY A 1 124 ? 38.802 0.043 29.385 1.00 31.49 92 GLY A N 1
ATOM 682 C CA . GLY A 1 124 ? 37.881 -0.935 29.998 1.00 31.17 92 GLY A CA 1
ATOM 683 C C . GLY A 1 124 ? 37.378 -0.558 31.391 1.00 31.28 92 GLY A C 1
ATOM 684 O O . GLY A 1 124 ? 36.422 -1.161 31.911 1.00 28.83 92 GLY A O 1
ATOM 685 N N . ALA A 1 125 ? 38.024 0.436 32.000 1.00 30.06 93 ALA A N 1
ATOM 686 C CA . ALA A 1 125 ? 37.685 0.881 33.348 1.00 30.80 93 ALA A CA 1
ATOM 687 C C . ALA A 1 125 ? 36.272 1.452 33.369 1.00 30.56 93 ALA A C 1
ATOM 688 O O . ALA A 1 125 ? 35.804 1.961 32.361 1.00 30.02 93 ALA A O 1
ATOM 690 N N . PRO A 1 126 ? 35.594 1.382 34.522 1.00 32.47 94 PRO A N 1
ATOM 691 C CA . PRO A 1 126 ? 34.199 1.825 34.537 1.00 33.30 94 PRO A CA 1
ATOM 692 C C . PRO A 1 126 ? 33.969 3.344 34.527 1.00 32.81 94 PRO A C 1
ATOM 693 O O . PRO A 1 126 ? 34.854 4.134 34.909 1.00 31.53 94 PRO A O 1
ATOM 697 N N . HIS A 1 127 ? 32.779 3.721 34.061 1.00 33.51 95 HIS A N 1
ATOM 698 C CA . HIS A 1 127 ? 32.299 5.096 34.076 1.00 35.28 95 HIS A CA 1
ATOM 699 C C . HIS A 1 127 ? 31.257 5.267 35.209 1.00 37.06 95 HIS A C 1
ATOM 700 O O . HIS A 1 127 ? 30.197 4.646 35.189 1.00 37.14 95 HIS A O 1
ATOM 707 N N . PRO A 1 128 ? 31.550 6.116 36.196 1.00 37.48 96 PRO A N 1
ATOM 708 C CA . PRO A 1 128 ? 30.533 6.275 37.247 1.00 39.11 96 PRO A CA 1
ATOM 709 C C . PRO A 1 128 ? 29.256 6.929 36.701 1.00 41.36 96 PRO A C 1
ATOM 710 O O . PRO A 1 128 ? 29.323 7.660 35.703 1.00 40.34 96 PRO A O 1
ATOM 714 N N . GLN A 1 129 ? 28.109 6.639 37.327 1.00 43.35 97 GLN A N 1
ATOM 715 C CA . GLN A 1 129 ? 26.820 7.206 36.897 1.00 44.19 97 GLN A CA 1
ATOM 716 C C . GLN A 1 129 ? 26.886 8.718 37.034 1.00 40.60 97 GLN A C 1
ATOM 717 O O . GLN A 1 129 ? 27.029 9.230 38.139 1.00 38.92 97 GLN A O 1
ATOM 723 N N . ARG A 1 130 ? 26.757 9.433 35.920 1.00 40.06 98 ARG A N 1
ATOM 724 C CA . ARG A 1 130 ? 26.847 10.904 35.942 1.00 39.36 98 ARG A CA 1
ATOM 725 C C . ARG A 1 130 ? 25.601 11.617 36.435 1.00 39.68 98 ARG A C 1
ATOM 726 O O . ARG A 1 130 ? 25.640 12.825 36.680 1.00 39.43 98 ARG A O 1
ATOM 734 N N A THR A 1 131 ? 24.493 10.887 36.547 0.60 40.14 99 THR A N 1
ATOM 735 N N B THR A 1 131 ? 24.505 10.871 36.559 0.40 40.48 99 THR A N 1
ATOM 736 C CA A THR A 1 131 ? 23.250 11.435 37.086 0.60 40.17 99 THR A CA 1
ATOM 737 C CA B THR A 1 131 ? 23.238 11.392 37.054 0.40 40.69 99 THR A CA 1
ATOM 738 C C A THR A 1 131 ? 22.681 10.399 38.052 0.60 40.91 99 THR A C 1
ATOM 739 C C B THR A 1 131 ? 22.677 10.381 38.051 0.40 41.20 99 THR A C 1
ATOM 740 O O A THR A 1 131 ? 22.424 9.259 37.669 0.60 42.86 99 THR A O 1
ATOM 741 O O B THR A 1 131 ? 22.420 9.233 37.691 0.40 42.92 99 THR A O 1
ATOM 748 N N . VAL A 1 132 ? 22.500 10.800 39.301 1.00 40.44 100 VAL A N 1
ATOM 749 C CA . VAL A 1 132 ? 21.978 9.924 40.333 1.00 41.35 100 VAL A CA 1
ATOM 750 C C . VAL A 1 132 ? 20.685 10.526 40.874 1.00 41.77 100 VAL A C 1
ATOM 751 O O . VAL A 1 132 ? 20.671 11.676 41.344 1.00 39.42 100 VAL A O 1
ATOM 755 N N . GLU A 1 133 ? 19.600 9.762 40.795 1.00 43.61 101 GLU A N 1
ATOM 756 C CA . GLU A 1 133 ? 18.311 10.219 41.303 1.00 44.93 101 GLU A CA 1
ATOM 757 C C . GLU A 1 133 ? 18.361 10.129 42.832 1.00 44.47 101 GLU A C 1
ATOM 758 O O . GLU A 1 133 ? 18.530 9.042 43.388 1.00 44.85 101 GLU A O 1
ATOM 764 N N . LEU A 1 134 ? 18.246 11.272 43.504 1.00 42.84 102 LEU A N 1
ATOM 765 C CA . LEU A 1 134 ? 18.325 11.295 44.963 1.00 43.42 102 LEU A CA 1
ATOM 766 C C . LEU A 1 134 ? 16.989 11.120 45.654 1.00 45.09 102 LEU A C 1
ATOM 767 O O . LEU A 1 134 ? 16.877 10.294 46.555 1.00 45.88 102 LEU A O 1
ATOM 772 N N . SER A 1 135 ? 15.983 11.878 45.230 1.00 44.35 103 SER A N 1
ATOM 773 C CA . SER A 1 135 ? 14.672 11.829 45.857 1.00 46.20 103 SER A CA 1
ATOM 774 C C . SER A 1 135 ? 13.690 12.771 45.181 1.00 45.51 103 SER A C 1
ATOM 775 O O . SER A 1 135 ? 14.068 13.585 44.330 1.00 42.55 103 SER A O 1
ATOM 778 N N . THR A 1 136 ? 12.428 12.657 45.589 1.00 45.79 104 THR A N 1
ATOM 779 C CA . THR A 1 136 ? 11.384 13.548 45.136 1.00 46.70 104 THR A CA 1
ATOM 780 C C . THR A 1 136 ? 11.379 14.708 46.114 1.00 46.27 104 THR A C 1
ATOM 781 O O . THR A 1 136 ? 11.946 14.609 47.191 1.00 46.67 104 THR A O 1
ATOM 785 N N . LEU A 1 137 ? 10.748 15.807 45.731 1.00 47.57 105 LEU A N 1
ATOM 786 C CA . LEU A 1 137 ? 10.654 16.997 46.572 1.00 47.97 105 LEU A CA 1
ATOM 787 C C . LEU A 1 137 ? 9.231 17.547 46.492 1.00 50.34 105 LEU A C 1
ATOM 788 O O . LEU A 1 137 ? 8.442 17.151 45.620 1.00 51.51 105 LEU A O 1
ATOM 793 N N . ASP A 1 138 ? 8.897 18.451 47.407 1.00 51.55 106 ASP A N 1
ATOM 794 C CA . ASP A 1 138 ? 7.569 19.069 47.425 1.00 53.54 106 ASP A CA 1
ATOM 795 C C . ASP A 1 138 ? 7.335 19.871 46.144 1.00 52.23 106 ASP A C 1
ATOM 796 O O . ASP A 1 138 ? 8.284 20.299 45.486 1.00 52.35 106 ASP A O 1
ATOM 801 N N . GLY A 1 139 ? 6.070 20.056 45.791 1.00 52.56 107 GLY A N 1
ATOM 802 C CA . GLY A 1 139 ? 5.699 20.807 44.596 1.00 52.14 107 GLY A CA 1
ATOM 803 C C . GLY A 1 139 ? 5.833 20.031 43.296 1.00 50.95 107 GLY A C 1
ATOM 804 O O . GLY A 1 139 ? 5.925 20.629 42.224 1.00 50.53 107 GLY A O 1
ATOM 805 N N . GLY A 1 140 ? 5.846 18.703 43.388 1.00 49.62 108 GLY A N 1
ATOM 806 C CA . GLY A 1 140 ? 5.953 17.845 42.209 1.00 49.38 108 GLY A CA 1
ATOM 807 C C . GLY A 1 140 ? 7.309 17.901 41.536 1.00 46.48 108 GLY A C 1
ATOM 808 O O . GLY A 1 140 ? 7.400 17.874 40.316 1.00 45.77 108 GLY A O 1
ATOM 809 N N . LEU A 1 141 ? 8.370 17.966 42.336 1.00 45.05 109 LEU A N 1
ATOM 810 C CA . LEU A 1 141 ? 9.738 18.052 41.806 1.00 42.61 109 LEU A CA 1
ATOM 811 C C . LEU A 1 141 ? 10.573 16.863 42.237 1.00 42.43 109 LEU A C 1
ATOM 812 O O . LEU A 1 141 ? 10.179 16.113 43.124 1.00 43.00 109 LEU A O 1
ATOM 817 N N . ARG A 1 142 ? 11.724 16.684 41.588 1.00 42.64 110 ARG A N 1
ATOM 818 C CA . ARG A 1 142 ? 12.685 15.640 41.967 1.00 42.53 110 ARG A CA 1
ATOM 819 C C . ARG A 1 142 ? 14.111 16.211 41.907 1.00 40.59 110 ARG A C 1
ATOM 820 O O . ARG A 1 142 ? 14.386 17.179 41.190 1.00 40.68 110 ARG A O 1
ATOM 828 N N . LEU A 1 143 ? 15.008 15.603 42.678 1.00 39.79 111 LEU A N 1
ATOM 829 C CA . LEU A 1 143 ? 16.385 16.056 42.795 1.00 36.95 111 LEU A CA 1
ATOM 830 C C . LEU A 1 143 ? 17.370 15.057 42.223 1.00 36.91 111 LEU A C 1
ATOM 831 O O . LEU A 1 143 ? 17.289 13.858 42.509 1.00 37.60 111 LEU A O 1
ATOM 836 N N . VAL A 1 144 ? 18.309 15.562 41.430 1.00 35.07 112 VAL A N 1
ATOM 837 C CA . VAL A 1 144 ? 19.354 14.740 40.852 1.00 35.54 112 VAL A CA 1
ATOM 838 C C . VAL A 1 144 ? 20.737 15.290 41.249 1.00 34.06 112 VAL A C 1
ATOM 839 O O . VAL A 1 144 ? 20.927 16.504 41.313 1.00 34.16 112 VAL A O 1
ATOM 843 N N . GLU A 1 145 ? 21.686 14.409 41.569 1.00 34.28 113 GLU A N 1
ATOM 844 C CA . GLU A 1 145 ? 23.054 14.857 41.814 1.00 33.40 113 GLU A CA 1
ATOM 845 C C . GLU A 1 145 ? 23.832 14.530 40.542 1.00 33.43 113 GLU A C 1
ATOM 846 O O . GLU A 1 145 ? 23.873 13.375 40.120 1.00 34.46 113 GLU A O 1
ATOM 852 N N . ARG A 1 146 ? 24.405 15.553 39.916 1.00 32.76 114 ARG A N 1
ATOM 853 C CA . ARG A 1 146 ? 25.155 15.366 38.693 1.00 33.80 114 ARG A CA 1
ATOM 854 C C . ARG A 1 146 ? 26.665 15.519 38.888 1.00 33.82 114 ARG A C 1
ATOM 855 O O . ARG A 1 146 ? 27.145 16.274 39.762 1.00 32.97 114 ARG A O 1
ATOM 863 N N . ARG A 1 147 ? 27.398 14.754 38.089 1.00 33.44 115 ARG A N 1
ATOM 864 C CA . ARG A 1 147 ? 28.839 14.831 38.031 1.00 32.47 115 ARG A CA 1
ATOM 865 C C . ARG A 1 147 ? 29.128 15.584 36.738 1.00 31.39 115 ARG A C 1
ATOM 866 O O . ARG A 1 147 ? 28.690 15.165 35.658 1.00 31.10 115 ARG A O 1
ATOM 874 N N A ARG A 1 148 ? 29.823 16.713 36.850 0.50 30.13 116 ARG A N 1
ATOM 875 N N B ARG A 1 148 ? 29.872 16.675 36.854 0.50 30.38 116 ARG A N 1
ATOM 876 C CA A ARG A 1 148 ? 30.210 17.517 35.697 0.50 30.44 116 ARG A CA 1
ATOM 877 C CA B ARG A 1 148 ? 30.234 17.492 35.717 0.50 30.84 116 ARG A CA 1
ATOM 878 C C A ARG A 1 148 ? 31.744 17.510 35.597 0.50 30.04 116 ARG A C 1
ATOM 879 C C B ARG A 1 148 ? 31.761 17.535 35.608 0.50 30.25 116 ARG A C 1
ATOM 880 O O A ARG A 1 148 ? 32.428 17.322 36.601 0.50 29.70 116 ARG A O 1
ATOM 881 O O B ARG A 1 148 ? 32.457 17.407 36.614 0.50 29.86 116 ARG A O 1
ATOM 896 N N . PRO A 1 149 ? 32.290 17.701 34.385 1.00 30.11 117 PRO A N 1
ATOM 897 C CA . PRO A 1 149 ? 33.737 17.770 34.269 1.00 30.53 117 PRO A CA 1
ATOM 898 C C . PRO A 1 149 ? 34.242 19.060 34.927 1.00 30.26 117 PRO A C 1
ATOM 899 O O . PRO A 1 149 ? 33.460 19.971 35.140 1.00 26.87 117 PRO A O 1
ATOM 903 N N . VAL A 1 150 ? 35.518 19.093 35.305 1.00 28.54 118 VAL A N 1
ATOM 904 C CA . VAL A 1 150 ? 36.124 20.314 35.809 1.00 27.66 118 VAL A CA 1
ATOM 905 C C . VAL A 1 150 ? 36.109 21.372 34.657 1.00 28.95 118 VAL A C 1
ATOM 906 O O . VAL A 1 150 ? 35.897 22.568 34.884 1.00 28.22 118 VAL A O 1
ATOM 910 N N . GLY A 1 151 ? 36.305 20.904 33.424 1.00 28.43 119 GLY A N 1
ATOM 911 C CA . GLY A 1 151 ? 36.323 21.770 32.237 1.00 29.44 119 GLY A CA 1
ATOM 912 C C . GLY A 1 151 ? 37.660 21.583 31.543 1.00 28.34 119 GLY A C 1
ATOM 913 O O . GLY A 1 151 ? 37.842 20.639 30.749 1.00 31.25 119 GLY A O 1
ATOM 914 N N . VAL A 1 152 ? 38.587 22.489 31.839 1.00 27.69 120 VAL A N 1
ATOM 915 C CA . VAL A 1 152 ? 39.947 22.421 31.330 1.00 25.08 120 VAL A CA 1
ATOM 916 C C . VAL A 1 152 ? 40.860 22.238 32.547 1.00 25.09 120 VAL A C 1
ATOM 917 O O . VAL A 1 152 ? 40.753 22.967 33.535 1.00 26.98 120 VAL A O 1
ATOM 921 N N . ILE A 1 153 ? 41.705 21.226 32.493 1.00 23.04 121 ILE A N 1
ATOM 922 C CA . ILE A 1 153 ? 42.671 20.940 33.560 1.00 24.40 121 ILE A CA 1
ATOM 923 C C . ILE A 1 153 ? 44.048 21.038 32.970 1.00 23.33 121 ILE A C 1
ATOM 924 O O . ILE A 1 153 ? 44.290 20.483 31.883 1.00 22.80 121 ILE A O 1
ATOM 929 N N . GLY A 1 154 ? 44.943 21.756 33.651 1.00 24.06 122 GLY A N 1
ATOM 930 C CA . GLY A 1 154 ? 46.327 21.854 33.171 1.00 23.25 122 GLY A CA 1
ATOM 931 C C . GLY A 1 154 ? 47.184 20.721 33.701 1.00 23.27 122 GLY A C 1
ATOM 932 O O . GLY A 1 154 ? 46.815 20.043 34.674 1.00 22.17 122 GLY A O 1
ATOM 933 N N . ALA A 1 155 ? 48.323 20.494 33.057 1.00 22.04 123 ALA A N 1
ATOM 934 C CA . ALA A 1 155 ? 49.266 19.501 33.537 1.00 22.47 123 ALA A CA 1
ATOM 935 C C . ALA A 1 155 ? 50.698 19.925 33.214 1.00 22.64 123 ALA A C 1
ATOM 936 O O . ALA A 1 155 ? 51.018 20.221 32.060 1.00 22.86 123 ALA A O 1
ATOM 938 N N . ASN A 1 156 ? 51.553 19.966 34.234 1.00 22.47 124 ASN A N 1
ATOM 939 C CA . ASN A 1 156 ? 52.958 20.294 34.046 1.00 23.88 124 ASN A CA 1
ATOM 940 C C . ASN A 1 156 ? 53.771 19.065 34.408 1.00 23.20 124 ASN A C 1
ATOM 941 O O . ASN A 1 156 ? 53.602 18.510 35.497 1.00 24.85 124 ASN A O 1
ATOM 946 N N . TYR A 1 157 ? 54.669 18.654 33.524 1.00 22.30 125 TYR A N 1
ATOM 947 C CA . TYR A 1 157 ? 55.455 17.445 33.755 1.00 24.16 125 TYR A CA 1
ATOM 948 C C . TYR A 1 157 ? 56.786 17.439 33.011 1.00 25.36 125 TYR A C 1
ATOM 949 O O . TYR A 1 157 ? 57.038 18.262 32.130 1.00 24.73 125 TYR A O 1
ATOM 958 N N . GLU A 1 158 ? 57.636 16.491 33.373 1.00 27.44 126 GLU A N 1
ATOM 959 C CA . GLU A 1 158 ? 58.992 16.440 32.845 1.00 28.19 126 GLU A CA 1
ATOM 960 C C . GLU A 1 158 ? 59.059 15.956 31.408 1.00 27.20 126 GLU A C 1
ATOM 961 O O . GLU A 1 158 ? 58.040 15.630 30.812 1.00 25.80 126 GLU A O 1
ATOM 967 N N . ALA A 1 159 ? 60.258 15.984 30.832 1.00 26.84 127 ALA A N 1
ATOM 968 C CA . ALA A 1 159 ? 60.449 15.625 29.442 1.00 26.45 127 ALA A CA 1
ATOM 969 C C . ALA A 1 159 ? 60.480 14.102 29.307 1.00 26.99 127 ALA A C 1
ATOM 970 O O . ALA A 1 159 ? 61.537 13.507 29.101 1.00 24.35 127 ALA A O 1
ATOM 972 N N A ARG A 1 160 ? 59.296 13.509 29.459 0.50 27.14 128 ARG A N 1
ATOM 973 N N B ARG A 1 160 ? 59.299 13.490 29.436 0.50 26.64 128 ARG A N 1
ATOM 974 C CA A ARG A 1 160 ? 59.061 12.080 29.385 0.50 28.42 128 ARG A CA 1
ATOM 975 C CA B ARG A 1 160 ? 59.122 12.043 29.382 0.50 27.65 128 ARG A CA 1
ATOM 976 C C A ARG A 1 160 ? 57.899 11.941 28.419 0.50 27.69 128 ARG A C 1
ATOM 977 C C B ARG A 1 160 ? 57.919 11.821 28.471 0.50 27.19 128 ARG A C 1
ATOM 978 O O A ARG A 1 160 ? 56.777 12.306 28.759 0.50 26.20 128 ARG A O 1
ATOM 979 O O B ARG A 1 160 ? 56.784 11.990 28.908 0.50 25.89 128 ARG A O 1
ATOM 994 N N . PRO A 1 161 ? 58.163 11.454 27.202 1.00 27.42 129 PRO A N 1
ATOM 995 C CA . PRO A 1 161 ? 57.094 11.336 26.207 1.00 27.85 129 PRO A CA 1
ATOM 996 C C . PRO A 1 161 ? 55.821 10.605 26.587 1.00 26.81 129 PRO A C 1
ATOM 997 O O . PRO A 1 161 ? 54.735 11.104 26.254 1.00 26.35 129 PRO A O 1
ATOM 1001 N N . ASN A 1 162 ? 55.923 9.470 27.285 1.00 28.98 130 ASN A N 1
ATOM 1002 C CA . ASN A 1 162 ? 54.737 8.691 27.628 1.00 30.10 130 ASN A CA 1
ATOM 1003 C C . ASN A 1 162 ? 53.765 9.422 28.557 1.00 28.84 130 ASN A C 1
ATOM 1004 O O . ASN A 1 162 ? 52.572 9.109 28.568 1.00 29.06 130 ASN A O 1
ATOM 1009 N N . VAL A 1 163 ? 54.268 10.369 29.338 1.00 26.91 131 VAL A N 1
ATOM 1010 C CA . VAL A 1 163 ? 53.415 11.127 30.270 1.00 26.04 131 VAL A CA 1
ATOM 1011 C C . VAL A 1 163 ? 52.363 11.943 29.501 1.00 24.12 131 VAL A C 1
ATOM 1012 O O . VAL A 1 163 ? 51.250 12.073 29.966 1.00 25.11 131 VAL A O 1
ATOM 1016 N N . THR A 1 164 ? 52.704 12.460 28.314 1.00 25.68 132 THR A N 1
ATOM 1017 C CA . THR A 1 164 ? 51.740 13.181 27.446 1.00 23.61 132 THR A CA 1
ATOM 1018 C C . THR A 1 164 ? 50.523 12.260 27.155 1.00 24.29 132 THR A C 1
ATOM 1019 O O . THR A 1 164 ? 49.375 12.666 27.274 1.00 22.90 132 THR A O 1
ATOM 1023 N N . VAL A 1 165 ? 50.790 11.004 26.788 1.00 24.55 133 VAL A N 1
ATOM 1024 C CA . VAL A 1 165 ? 49.731 10.047 26.523 1.00 24.04 133 VAL A CA 1
ATOM 1025 C C . VAL A 1 165 ? 49.000 9.680 27.840 1.00 24.74 133 VAL A C 1
ATOM 1026 O O . VAL A 1 165 ? 47.788 9.651 27.875 1.00 23.35 133 VAL A O 1
ATOM 1030 N N . ASP A 1 166 ? 49.750 9.454 28.915 1.00 24.36 134 ASP A N 1
ATOM 1031 C CA . ASP A 1 166 ? 49.171 9.109 30.220 1.00 27.12 134 ASP A CA 1
ATOM 1032 C C . ASP A 1 166 ? 48.173 10.171 30.679 1.00 26.35 134 ASP A C 1
ATOM 1033 O O . ASP A 1 166 ? 47.006 9.873 31.009 1.00 26.11 134 ASP A O 1
ATOM 1038 N N . VAL A 1 167 ? 48.608 11.417 30.661 1.00 23.06 135 VAL A N 1
ATOM 1039 C CA . VAL A 1 167 ? 47.761 12.482 31.148 1.00 22.84 135 VAL A CA 1
ATOM 1040 C C . VAL A 1 167 ? 46.586 12.734 30.219 1.00 22.28 135 VAL A C 1
ATOM 1041 O O . VAL A 1 167 ? 45.441 12.806 30.668 1.00 21.18 135 VAL A O 1
ATOM 1045 N N . ALA A 1 168 ? 46.855 12.837 28.925 1.00 21.50 136 ALA A N 1
ATOM 1046 C CA . ALA A 1 168 ? 45.796 13.129 27.989 1.00 22.69 136 ALA A CA 1
ATOM 1047 C C . ALA A 1 168 ? 44.696 12.077 28.037 1.00 23.01 136 ALA A C 1
ATOM 1048 O O . ALA A 1 168 ? 43.528 12.433 28.049 1.00 24.27 136 ALA A O 1
ATOM 1050 N N . SER A 1 169 ? 45.071 10.799 28.139 1.00 23.42 137 SER A N 1
ATOM 1051 C CA . SER A 1 169 ? 44.098 9.725 28.181 1.00 23.92 137 SER A CA 1
ATOM 1052 C C . SER A 1 169 ? 43.206 9.765 29.433 1.00 24.50 137 SER A C 1
ATOM 1053 O O . SER A 1 169 ? 41.993 9.486 29.344 1.00 23.42 137 SER A O 1
ATOM 1056 N N . GLN A 1 170 ? 43.789 10.123 30.583 1.00 22.71 138 GLN A N 1
ATOM 1057 C CA . GLN A 1 170 ? 43.037 10.187 31.829 1.00 24.41 138 GLN A CA 1
ATOM 1058 C C . GLN A 1 170 ? 42.092 11.386 31.858 1.00 23.12 138 GLN A C 1
ATOM 1059 O O . GLN A 1 170 ? 41.011 11.323 32.428 1.00 24.30 138 GLN A O 1
ATOM 1065 N N . LEU A 1 171 ? 42.509 12.484 31.247 1.00 22.71 139 LEU A N 1
ATOM 1066 C CA . LEU A 1 171 ? 41.632 13.638 31.145 1.00 23.30 139 LEU A CA 1
ATOM 1067 C C . LEU A 1 171 ? 40.445 13.290 30.236 1.00 23.66 139 LEU A C 1
ATOM 1068 O O . LEU A 1 171 ? 39.308 13.559 30.586 1.00 24.69 139 LEU A O 1
ATOM 1073 N N . VAL A 1 172 ? 40.720 12.683 29.078 1.00 23.63 140 VAL A N 1
ATOM 1074 C CA . VAL A 1 172 ? 39.664 12.250 28.135 1.00 24.64 140 VAL A CA 1
ATOM 1075 C C . VAL A 1 172 ? 38.677 11.289 28.819 1.00 24.62 140 VAL A C 1
ATOM 1076 O O . VAL A 1 172 ? 37.453 11.445 28.712 1.00 25.09 140 VAL A O 1
ATOM 1080 N N . LYS A 1 173 ? 39.201 10.316 29.552 1.00 25.81 141 LYS A N 1
ATOM 1081 C CA . LYS A 1 173 ? 38.363 9.363 30.295 1.00 25.22 141 LYS A CA 1
ATOM 1082 C C . LYS A 1 173 ? 37.409 10.070 31.258 1.00 25.34 141 LYS A C 1
ATOM 1083 O O . LYS A 1 173 ? 36.281 9.610 31.436 1.00 25.69 141 LYS A O 1
ATOM 1089 N N . SER A 1 174 ? 37.858 11.170 31.869 1.00 23.98 142 SER A N 1
ATOM 1090 C CA . SER A 1 174 ? 37.021 11.934 32.833 1.00 23.64 142 SER A CA 1
ATOM 1091 C C . SER A 1 174 ? 36.287 13.108 32.201 1.00 24.03 142 SER A C 1
ATOM 1092 O O . SER A 1 174 ? 35.727 13.957 32.907 1.00 24.65 142 SER A O 1
ATOM 1095 N N . ARG A 1 175 ? 36.302 13.145 30.870 1.00 25.40 143 ARG A N 1
ATOM 1096 C CA . ARG A 1 175 ? 35.658 14.174 30.062 1.00 26.15 143 ARG A CA 1
ATOM 1097 C C . ARG A 1 175 ? 36.178 15.583 30.312 1.00 26.04 143 ARG A C 1
ATOM 1098 O O . ARG A 1 175 ? 35.437 16.562 30.150 1.00 26.44 143 ARG A O 1
ATOM 1106 N N . ASN A 1 176 ? 37.455 15.688 30.687 1.00 23.95 144 ASN A N 1
ATOM 1107 C CA . ASN A 1 176 ? 38.082 16.986 30.874 1.00 23.72 144 ASN A CA 1
ATOM 1108 C C . ASN A 1 176 ? 38.986 17.310 29.695 1.00 22.79 144 ASN A C 1
ATOM 1109 O O . ASN A 1 176 ? 39.696 16.435 29.192 1.00 21.36 144 ASN A O 1
ATOM 1114 N N . ALA A 1 177 ? 38.971 18.565 29.265 1.00 22.10 145 ALA A N 1
ATOM 1115 C CA . ALA A 1 177 ? 39.910 19.007 28.235 1.00 23.59 145 ALA A CA 1
ATOM 1116 C C . ALA A 1 177 ? 41.224 19.306 28.973 1.00 24.45 145 ALA A C 1
ATOM 1117 O O . ALA A 1 177 ? 41.235 19.433 30.205 1.00 24.88 145 ALA A O 1
ATOM 1119 N N . GLY A 1 178 ? 42.334 19.399 28.246 1.00 24.21 146 GLY A N 1
ATOM 1120 C CA . GLY A 1 178 ? 43.618 19.582 28.897 1.00 24.48 146 GLY A CA 1
ATOM 1121 C C . GLY A 1 178 ? 44.563 20.519 28.205 1.00 23.94 146 GLY A C 1
ATOM 1122 O O . GLY A 1 178 ? 44.545 20.660 26.967 1.00 24.03 146 GLY A O 1
ATOM 1123 N N . VAL A 1 179 ? 45.373 21.191 29.017 1.00 23.35 147 VAL A N 1
ATOM 1124 C CA . VAL A 1 179 ? 46.448 22.036 28.513 1.00 22.28 147 VAL A CA 1
ATOM 1125 C C . VAL A 1 179 ? 47.690 21.438 29.161 1.00 23.53 147 VAL A C 1
ATOM 1126 O O . VAL A 1 179 ? 47.871 21.542 30.370 1.00 23.68 147 VAL A O 1
ATOM 1130 N N . LEU A 1 180 ? 48.518 20.776 28.359 1.00 22.83 148 LEU A N 1
ATOM 1131 C CA . LEU A 1 180 ? 49.678 20.074 28.869 1.00 23.64 148 LEU A CA 1
ATOM 1132 C C . LEU A 1 180 ? 50.944 20.821 28.555 1.00 23.78 148 LEU A C 1
ATOM 1133 O O . LEU A 1 180 ? 51.087 21.399 27.463 1.00 23.15 148 LEU A O 1
ATOM 1138 N N . ARG A 1 181 ? 51.889 20.762 29.486 1.00 23.50 149 ARG A N 1
ATOM 1139 C CA . ARG A 1 181 ? 53.162 21.432 29.322 1.00 25.55 149 ARG A CA 1
ATOM 1140 C C . ARG A 1 181 ? 54.224 20.420 29.711 1.00 24.93 149 ARG A C 1
ATOM 1141 O O . ARG A 1 181 ? 54.293 19.976 30.886 1.00 23.80 149 ARG A O 1
ATOM 1149 N N . THR A 1 182 ? 55.035 20.036 28.724 1.00 24.66 150 THR A N 1
ATOM 1150 C CA . THR A 1 182 ? 56.112 19.065 28.937 1.00 25.06 150 THR A CA 1
ATOM 1151 C C . THR A 1 182 ? 57.463 19.764 28.870 1.00 25.77 150 THR A C 1
ATOM 1152 O O . THR A 1 182 ? 57.572 20.856 28.321 1.00 24.86 150 THR A O 1
ATOM 1156 N N . GLY A 1 183 ? 58.487 19.140 29.454 1.00 25.85 151 GLY A N 1
ATOM 1157 C CA . GLY A 1 183 ? 59.850 19.667 29.385 1.00 26.67 151 GLY A CA 1
ATOM 1158 C C . GLY A 1 183 ? 60.236 19.773 27.921 1.00 27.94 151 GLY A C 1
ATOM 1159 O O . GLY A 1 183 ? 59.950 18.872 27.134 1.00 26.58 151 GLY A O 1
ATOM 1160 N N . SER A 1 184 ? 60.909 20.867 27.571 1.00 28.28 152 SER A N 1
ATOM 1161 C CA . SER A 1 184 ? 61.260 21.172 26.193 1.00 28.75 152 SER A CA 1
ATOM 1162 C C . SER A 1 184 ? 62.016 20.081 25.431 1.00 28.52 152 SER A C 1
ATOM 1163 O O . SER A 1 184 ? 61.880 19.994 24.222 1.00 27.96 152 SER A O 1
ATOM 1166 N N . ALA A 1 185 ? 62.793 19.247 26.127 1.00 26.56 153 ALA A N 1
ATOM 1167 C CA . ALA A 1 185 ? 63.575 18.201 25.443 1.00 27.47 153 ALA A CA 1
ATOM 1168 C C . ALA A 1 185 ? 62.686 17.164 24.744 1.00 26.49 153 ALA A C 1
ATOM 1169 O O . ALA A 1 185 ? 63.113 16.516 23.773 1.00 26.71 153 ALA A O 1
ATOM 1171 N N . ALA A 1 186 ? 61.444 17.048 25.209 1.00 24.78 154 ALA A N 1
ATOM 1172 C CA . ALA A 1 186 ? 60.506 16.074 24.673 1.00 23.96 154 ALA A CA 1
ATOM 1173 C C . ALA A 1 186 ? 59.401 16.685 23.840 1.00 24.30 154 ALA A C 1
ATOM 1174 O O . ALA A 1 186 ? 58.473 15.978 23.450 1.00 19.96 154 ALA A O 1
ATOM 1176 N N . LEU A 1 187 ? 59.492 17.989 23.560 1.00 25.26 155 LEU A N 1
ATOM 1177 C CA . LEU A 1 187 ? 58.440 18.683 22.847 1.00 27.28 155 LEU A CA 1
ATOM 1178 C C . LEU A 1 187 ? 58.085 18.023 21.514 1.00 28.89 155 LEU A C 1
ATOM 1179 O O . LEU A 1 187 ? 56.917 17.726 21.279 1.00 27.01 155 LEU A O 1
ATOM 1184 N N A LYS A 1 188 ? 59.083 17.793 20.662 0.50 30.23 156 LYS A N 1
ATOM 1185 N N B LYS A 1 188 ? 59.070 17.794 20.642 0.50 29.87 156 LYS A N 1
ATOM 1186 C CA A LYS A 1 188 ? 58.853 17.123 19.378 0.50 30.88 156 LYS A CA 1
ATOM 1187 C CA B LYS A 1 188 ? 58.774 17.159 19.346 0.50 30.19 156 LYS A CA 1
ATOM 1188 C C A LYS A 1 188 ? 58.188 15.778 19.534 0.50 29.31 156 LYS A C 1
ATOM 1189 C C B LYS A 1 188 ? 58.185 15.760 19.508 0.50 28.98 156 LYS A C 1
ATOM 1190 O O A LYS A 1 188 ? 57.184 15.501 18.872 0.50 28.38 156 LYS A O 1
ATOM 1191 O O B LYS A 1 188 ? 57.223 15.424 18.810 0.50 28.14 156 LYS A O 1
ATOM 1202 N N . SER A 1 189 ? 58.746 14.942 20.408 1.00 28.15 157 SER A N 1
ATOM 1203 C CA . SER A 1 189 ? 58.203 13.612 20.651 1.00 25.75 157 SER A CA 1
ATOM 1204 C C . SER A 1 189 ? 56.732 13.704 21.087 1.00 24.78 157 SER A C 1
ATOM 1205 O O . SER A 1 189 ? 55.898 12.932 20.611 1.00 21.82 157 SER A O 1
ATOM 1208 N N . ALA A 1 190 ? 56.428 14.673 21.969 1.00 22.60 158 ALA A N 1
ATOM 1209 C CA . ALA A 1 190 ? 55.081 14.861 22.494 1.00 22.80 158 ALA A CA 1
ATOM 1210 C C . ALA A 1 190 ? 54.140 15.376 21.410 1.00 23.52 158 ALA A C 1
ATOM 1211 O O . ALA A 1 190 ? 53.006 14.960 21.342 1.00 20.62 158 ALA A O 1
ATOM 1213 N N . GLN A 1 191 ? 54.614 16.314 20.591 1.00 24.65 159 GLN A N 1
ATOM 1214 C CA . GLN A 1 191 ? 53.807 16.836 19.487 1.00 26.44 159 GLN A CA 1
ATOM 1215 C C . GLN A 1 191 ? 53.437 15.697 18.514 1.00 25.43 159 GLN A C 1
ATOM 1216 O O . GLN A 1 191 ? 52.291 15.600 18.067 1.00 25.21 159 GLN A O 1
ATOM 1222 N N . ARG A 1 192 ? 54.395 14.819 18.215 1.00 25.17 160 ARG A N 1
ATOM 1223 C CA . ARG A 1 192 ? 54.130 13.700 17.308 1.00 25.54 160 ARG A CA 1
ATOM 1224 C C . ARG A 1 192 ? 53.080 12.750 17.886 1.00 24.31 160 ARG A C 1
ATOM 1225 O O . ARG A 1 192 ? 52.211 12.276 17.148 1.00 24.06 160 ARG A O 1
ATOM 1233 N N . LEU A 1 193 ? 53.148 12.460 19.187 1.00 24.59 161 LEU A N 1
ATOM 1234 C CA . LEU A 1 193 ? 52.125 11.598 19.828 1.00 23.34 161 LEU A CA 1
ATOM 1235 C C . LEU A 1 193 ? 50.760 12.280 19.757 1.00 23.63 161 LEU A C 1
ATOM 1236 O O . LEU A 1 193 ? 49.754 11.637 19.482 1.00 23.85 161 LEU A O 1
ATOM 1241 N N . LEU A 1 194 ? 50.729 13.588 19.996 1.00 23.45 162 LEU A N 1
ATOM 1242 C CA . LEU A 1 194 ? 49.465 14.322 19.925 1.00 24.22 162 LEU A CA 1
ATOM 1243 C C . LEU A 1 194 ? 48.858 14.266 18.512 1.00 25.37 162 LEU A C 1
ATOM 1244 O O . LEU A 1 194 ? 47.672 14.021 18.350 1.00 24.56 162 LEU A O 1
ATOM 1249 N N . GLU A 1 195 ? 49.689 14.491 17.500 1.00 26.02 163 GLU A N 1
ATOM 1250 C CA . GLU A 1 195 ? 49.228 14.545 16.113 1.00 27.50 163 GLU A CA 1
ATOM 1251 C C . GLU A 1 195 ? 48.876 13.202 15.497 1.00 26.45 163 GLU A C 1
ATOM 1252 O O . GLU A 1 195 ? 47.921 13.108 14.722 1.00 25.77 163 GLU A O 1
ATOM 1258 N N . VAL A 1 196 ? 49.644 12.173 15.852 1.00 25.23 164 VAL A N 1
ATOM 1259 C CA . VAL A 1 196 ? 49.482 10.851 15.258 1.00 26.79 164 VAL A CA 1
ATOM 1260 C C . VAL A 1 196 ? 48.680 9.839 16.063 1.00 26.08 164 VAL A C 1
ATOM 1261 O O . VAL A 1 196 ? 47.998 8.991 15.468 1.00 28.87 164 VAL A O 1
ATOM 1265 N N . VAL A 1 197 ? 48.719 9.927 17.389 1.00 24.10 165 VAL A N 1
ATOM 1266 C CA . VAL A 1 197 ? 48.028 8.970 18.242 1.00 23.25 165 VAL A CA 1
ATOM 1267 C C . VAL A 1 197 ? 46.786 9.533 18.929 1.00 25.46 165 VAL A C 1
ATOM 1268 O O . VAL A 1 197 ? 45.699 8.962 18.785 1.00 26.87 165 VAL A O 1
ATOM 1272 N N . ILE A 1 198 ? 46.931 10.666 19.630 1.00 24.09 166 ILE A N 1
ATOM 1273 C CA . ILE A 1 198 ? 45.838 11.204 20.437 1.00 23.73 166 ILE A CA 1
ATOM 1274 C C . ILE A 1 198 ? 44.697 11.832 19.632 1.00 24.41 166 ILE A C 1
ATOM 1275 O O . ILE A 1 198 ? 43.552 11.406 19.717 1.00 24.75 166 ILE A O 1
ATOM 1280 N N . ARG A 1 199 ? 45.006 12.839 18.843 1.00 25.33 167 ARG A N 1
ATOM 1281 C CA . ARG A 1 199 ? 43.959 13.546 18.113 1.00 26.39 167 ARG A CA 1
ATOM 1282 C C . ARG A 1 199 ? 43.167 12.733 17.078 1.00 25.59 167 ARG A C 1
ATOM 1283 O O . ARG A 1 199 ? 41.957 12.840 17.063 1.00 25.80 167 ARG A O 1
ATOM 1291 N N . PRO A 1 200 ? 43.831 11.911 16.230 1.00 26.60 168 PRO A N 1
ATOM 1292 C CA . PRO A 1 200 ? 43.015 11.131 15.268 1.00 26.85 168 PRO A CA 1
ATOM 1293 C C . PRO A 1 200 ? 42.082 10.140 15.945 1.00 26.55 168 PRO A C 1
ATOM 1294 O O . PRO A 1 200 ? 41.018 9.849 15.423 1.00 28.66 168 PRO A O 1
ATOM 1298 N N . ALA A 1 201 ? 42.469 9.628 17.106 1.00 25.87 169 ALA A N 1
ATOM 1299 C CA . ALA A 1 201 ? 41.612 8.725 17.875 1.00 25.87 169 ALA A CA 1
ATOM 1300 C C . ALA A 1 201 ? 40.362 9.483 18.357 1.00 25.97 169 ALA A C 1
ATOM 1301 O O . ALA A 1 201 ? 39.248 8.944 18.318 1.00 26.06 169 ALA A O 1
ATOM 1303 N N . LEU A 1 202 ? 40.540 10.736 18.781 1.00 24.96 170 LEU A N 1
ATOM 1304 C CA . LEU A 1 202 ? 39.402 11.546 19.263 1.00 25.13 170 LEU A CA 1
ATOM 1305 C C . LEU A 1 202 ? 38.455 11.892 18.114 1.00 27.27 170 LEU A C 1
ATOM 1306 O O . LEU A 1 202 ? 37.235 11.687 18.210 1.00 26.84 170 LEU A O 1
ATOM 1311 N N . THR A 1 203 ? 39.027 12.409 17.029 1.00 28.17 171 THR A N 1
ATOM 1312 C CA . THR A 1 203 ? 38.251 12.761 15.852 1.00 30.16 171 THR A CA 1
ATOM 1313 C C . THR A 1 203 ? 37.422 11.564 15.370 1.00 31.43 171 THR A C 1
ATOM 1314 O O . THR A 1 203 ? 36.243 11.706 15.083 1.00 31.09 171 THR A O 1
ATOM 1318 N N A ASP A 1 204 ? 38.068 10.397 15.312 0.50 31.75 172 ASP A N 1
ATOM 1319 N N B ASP A 1 204 ? 38.039 10.386 15.275 0.50 31.74 172 ASP A N 1
ATOM 1320 C CA A ASP A 1 204 ? 37.461 9.131 14.876 0.50 33.55 172 ASP A CA 1
ATOM 1321 C CA B ASP A 1 204 ? 37.318 9.188 14.819 0.50 33.49 172 ASP A CA 1
ATOM 1322 C C A ASP A 1 204 ? 36.239 8.732 15.728 0.50 33.83 172 ASP A C 1
ATOM 1323 C C B ASP A 1 204 ? 36.132 8.837 15.711 0.50 33.83 172 ASP A C 1
ATOM 1324 O O A ASP A 1 204 ? 35.323 8.076 15.236 0.50 34.47 172 ASP A O 1
ATOM 1325 O O B ASP A 1 204 ? 35.122 8.321 15.232 0.50 34.46 172 ASP A O 1
ATOM 1334 N N . SER A 1 205 ? 36.240 9.115 17.004 1.00 32.85 173 SER A N 1
ATOM 1335 C CA . SER A 1 205 ? 35.113 8.818 17.923 1.00 33.18 173 SER A CA 1
ATOM 1336 C C . SER A 1 205 ? 34.126 9.974 18.044 1.00 33.08 173 SER A C 1
ATOM 1337 O O . SER A 1 205 ? 33.286 9.990 18.945 1.00 33.45 173 SER A O 1
ATOM 1340 N N . GLY A 1 206 ? 34.241 10.970 17.162 1.00 31.98 174 GLY A N 1
ATOM 1341 C CA . GLY A 1 206 ? 33.308 12.088 17.186 1.00 32.39 174 GLY A CA 1
ATOM 1342 C C . GLY A 1 206 ? 33.575 13.155 18.221 1.00 31.07 174 GLY A C 1
ATOM 1343 O O . GLY A 1 206 ? 32.677 13.897 18.591 1.00 32.04 174 GLY A O 1
ATOM 1344 N N . ILE A 1 207 ? 34.822 13.263 18.667 1.00 30.86 175 ILE A N 1
ATOM 1345 C CA . ILE A 1 207 ? 35.209 14.252 19.662 1.00 29.77 175 ILE A CA 1
ATOM 1346 C C . ILE A 1 207 ? 36.169 15.262 19.036 1.00 29.48 175 ILE A C 1
ATOM 1347 O O . ILE A 1 207 ? 37.087 14.888 18.311 1.00 29.59 175 ILE A O 1
ATOM 1352 N N . ASP A 1 208 ? 35.960 16.536 19.335 1.00 29.74 176 ASP A N 1
ATOM 1353 C CA . ASP A 1 208 ? 36.804 17.612 18.836 1.00 30.16 176 ASP A CA 1
ATOM 1354 C C . ASP A 1 208 ? 38.236 17.433 19.365 1.00 28.88 176 ASP A C 1
ATOM 1355 O O . ASP A 1 208 ? 38.465 17.484 20.572 1.00 28.00 176 ASP A O 1
ATOM 1360 N N . ALA A 1 209 ? 39.184 17.236 18.454 1.00 27.22 177 ALA A N 1
ATOM 1361 C CA . ALA A 1 209 ? 40.589 16.962 18.813 1.00 27.32 177 ALA A CA 1
ATOM 1362 C C . ALA A 1 209 ? 41.251 18.106 19.583 1.00 26.62 177 ALA A C 1
ATOM 1363 O O . ALA A 1 209 ? 42.268 17.916 20.239 1.00 24.89 177 ALA A O 1
ATOM 1365 N N . ASN A 1 210 ? 40.665 19.292 19.508 1.00 26.69 178 ASN A N 1
ATOM 1366 C CA . ASN A 1 210 ? 41.204 20.437 20.224 1.00 28.18 178 ASN A CA 1
ATOM 1367 C C . ASN A 1 210 ? 41.012 20.341 21.755 1.00 26.91 178 ASN A C 1
ATOM 1368 O O . ASN A 1 210 ? 41.491 21.205 22.493 1.00 25.48 178 ASN A O 1
ATOM 1373 N N . VAL A 1 211 ? 40.333 19.297 22.228 1.00 25.40 179 VAL A N 1
ATOM 1374 C CA . VAL A 1 211 ? 40.173 19.117 23.680 1.00 25.74 179 VAL A CA 1
ATOM 1375 C C . VAL A 1 211 ? 41.520 18.795 24.357 1.00 26.07 179 VAL A C 1
ATOM 1376 O O . VAL A 1 211 ? 41.636 18.878 25.575 1.00 25.77 179 VAL A O 1
ATOM 1380 N N . VAL A 1 212 ? 42.533 18.424 23.572 1.00 24.41 180 VAL A N 1
ATOM 1381 C CA . VAL A 1 212 ? 43.859 18.191 24.129 1.00 24.25 180 VAL A CA 1
ATOM 1382 C C . VAL A 1 212 ? 44.829 19.144 23.462 1.00 25.23 180 VAL A C 1
ATOM 1383 O O . VAL A 1 212 ? 45.014 19.110 22.229 1.00 25.54 180 VAL A O 1
ATOM 1387 N N . GLN A 1 213 ? 45.400 20.030 24.275 1.00 25.40 181 GLN A N 1
ATOM 1388 C CA . GLN A 1 213 ? 46.350 21.026 23.821 1.00 27.60 181 GLN A CA 1
ATOM 1389 C C . GLN A 1 213 ? 47.716 20.803 24.480 1.00 27.19 181 GLN A C 1
ATOM 1390 O O . GLN A 1 213 ? 47.797 20.411 25.641 1.00 24.52 181 GLN A O 1
ATOM 1396 N N . LEU A 1 214 ? 48.774 21.053 23.715 1.00 26.90 182 LEU A N 1
ATOM 1397 C CA . LEU A 1 214 ? 50.154 20.942 24.185 1.00 27.21 182 LEU A CA 1
ATOM 1398 C C . LEU A 1 214 ? 50.794 22.293 23.920 1.00 28.31 182 LEU A C 1
ATOM 1399 O O . LEU A 1 214 ? 50.839 22.751 22.764 1.00 27.91 182 LEU A O 1
ATOM 1404 N N . VAL A 1 215 ? 51.242 22.972 24.974 1.00 28.04 183 VAL A N 1
ATOM 1405 C CA . VAL A 1 215 ? 51.858 24.305 24.804 1.00 28.83 183 VAL A CA 1
ATOM 1406 C C . VAL A 1 215 ? 53.081 24.148 23.906 1.00 29.97 183 VAL A C 1
ATOM 1407 O O . VAL A 1 215 ? 53.934 23.303 24.183 1.00 27.95 183 VAL A O 1
ATOM 1411 N N . PRO A 1 216 ? 53.145 24.926 22.806 1.00 32.69 184 PRO A N 1
ATOM 1412 C CA . PRO A 1 216 ? 54.210 24.764 21.817 1.00 35.42 184 PRO A CA 1
ATOM 1413 C C . PRO A 1 216 ? 55.429 25.632 22.060 1.00 38.01 184 PRO A C 1
ATOM 1414 O O . PRO A 1 216 ? 56.059 26.087 21.107 1.00 40.99 184 PRO A O 1
ATOM 1418 N N . ARG A 1 217 ? 55.745 25.886 23.318 1.00 38.52 185 ARG A N 1
ATOM 1419 C CA . ARG A 1 217 ? 56.850 26.750 23.658 1.00 39.21 185 ARG A CA 1
ATOM 1420 C C . ARG A 1 217 ? 57.960 25.968 24.333 1.00 39.78 185 ARG A C 1
ATOM 1421 O O . ARG A 1 217 ? 57.693 25.060 25.138 1.00 38.40 185 ARG A O 1
ATOM 1429 N N . PRO A 1 218 ? 59.217 26.278 23.980 1.00 40.78 186 PRO A N 1
ATOM 1430 C CA . PRO A 1 218 ? 60.288 25.610 24.695 1.00 40.72 186 PRO A CA 1
ATOM 1431 C C . PRO A 1 218 ? 60.488 26.241 26.090 1.00 40.53 186 PRO A C 1
ATOM 1432 O O . PRO A 1 218 ? 60.965 25.558 27.001 1.00 40.72 186 PRO A O 1
ATOM 1436 N N . GLU A 1 219 ? 60.081 27.504 26.263 1.00 39.74 187 GLU A N 1
ATOM 1437 C CA . GLU A 1 219 ? 60.328 28.246 27.523 1.00 40.27 187 GLU A CA 1
ATOM 1438 C C . GLU A 1 219 ? 59.716 27.642 28.779 1.00 38.27 187 GLU A C 1
ATOM 1439 O O . GLU A 1 219 ? 58.519 27.392 28.827 1.00 35.66 187 GLU A O 1
ATOM 1445 N N . ARG A 1 220 ? 60.547 27.478 29.808 1.00 38.51 188 ARG A N 1
ATOM 1446 C CA . ARG A 1 220 ? 60.114 26.951 31.113 1.00 39.31 188 ARG A CA 1
ATOM 1447 C C . ARG A 1 220 ? 59.038 27.848 31.741 1.00 38.38 188 ARG A C 1
ATOM 1448 O O . ARG A 1 220 ? 58.207 27.382 32.524 1.00 36.81 188 ARG A O 1
ATOM 1456 N N . GLU A 1 221 ? 59.065 29.134 31.386 1.00 38.85 189 GLU A N 1
ATOM 1457 C CA . GLU A 1 221 ? 58.083 30.112 31.867 1.00 38.65 189 GLU A CA 1
ATOM 1458 C C . GLU A 1 221 ? 56.635 29.694 31.585 1.00 36.63 189 GLU A C 1
ATOM 1459 O O . GLU A 1 221 ? 55.719 30.110 32.302 1.00 35.60 189 GLU A O 1
ATOM 1465 N N . ALA A 1 222 ? 56.421 28.877 30.550 1.00 34.52 190 ALA A N 1
ATOM 1466 C CA . ALA A 1 222 ? 55.071 28.381 30.245 1.00 33.41 190 ALA A CA 1
ATOM 1467 C C . ALA A 1 222 ? 54.433 27.678 31.473 1.00 32.91 190 ALA A C 1
ATOM 1468 O O . ALA A 1 222 ? 53.221 27.754 31.657 1.00 32.96 190 ALA A O 1
ATOM 1470 N N . ALA A 1 223 ? 55.243 27.005 32.298 1.00 31.55 191 ALA A N 1
ATOM 1471 C CA . ALA A 1 223 ? 54.732 26.314 33.507 1.00 30.92 191 ALA A CA 1
ATOM 1472 C C . ALA A 1 223 ? 54.080 27.332 34.434 1.00 30.27 191 ALA A C 1
ATOM 1473 O O . ALA A 1 223 ? 52.980 27.119 34.917 1.00 30.01 191 ALA A O 1
ATOM 1475 N N . GLY A 1 224 ? 54.765 28.441 34.670 1.00 31.05 192 GLY A N 1
ATOM 1476 C CA . GLY A 1 224 ? 54.243 29.515 35.512 1.00 32.39 192 GLY A CA 1
ATOM 1477 C C . GLY A 1 224 ? 53.009 30.155 34.892 1.00 32.33 192 GLY A C 1
ATOM 1478 O O . GLY A 1 224 ? 52.046 30.481 35.587 1.00 31.76 192 GLY A O 1
ATOM 1479 N N . ALA A 1 225 ? 53.045 30.344 33.576 1.00 31.62 193 ALA A N 1
ATOM 1480 C CA . ALA A 1 225 ? 51.907 30.916 32.853 1.00 31.75 193 ALA A CA 1
ATOM 1481 C C . ALA A 1 225 ? 50.662 30.063 33.048 1.00 29.78 193 ALA A C 1
ATOM 1482 O O . ALA A 1 225 ? 49.563 30.585 33.203 1.00 29.82 193 ALA A O 1
ATOM 1484 N N . LEU A 1 226 ? 50.870 28.742 33.064 1.00 28.74 194 LEU A N 1
ATOM 1485 C CA . LEU A 1 226 ? 49.792 27.753 33.196 1.00 28.71 194 LEU A CA 1
ATOM 1486 C C . LEU A 1 226 ? 49.014 27.764 34.523 1.00 27.82 194 LEU A C 1
ATOM 1487 O O . LEU A 1 226 ? 47.881 27.272 34.577 1.00 28.39 194 LEU A O 1
ATOM 1492 N N . VAL A 1 227 ? 49.622 28.268 35.589 1.00 27.39 195 VAL A N 1
ATOM 1493 C CA . VAL A 1 227 ? 48.937 28.356 36.901 1.00 27.56 195 VAL A CA 1
ATOM 1494 C C . VAL A 1 227 ? 48.435 29.777 37.215 1.00 29.55 195 VAL A C 1
ATOM 1495 O O . VAL A 1 227 ? 48.139 30.089 38.368 1.00 30.07 195 VAL A O 1
ATOM 1499 N N . ARG A 1 228 ? 48.303 30.605 36.174 1.00 31.01 196 ARG A N 1
ATOM 1500 C CA . ARG A 1 228 ? 47.822 31.985 36.312 1.00 32.65 196 ARG A CA 1
ATOM 1501 C C . ARG A 1 228 ? 46.524 32.291 35.524 1.00 33.21 196 ARG A C 1
ATOM 1502 O O . ARG A 1 228 ? 46.246 33.455 35.209 1.00 32.59 196 ARG A O 1
ATOM 1510 N N . LEU A 1 229 ? 45.724 31.270 35.230 1.00 31.24 197 LEU A N 1
ATOM 1511 C CA . LEU A 1 229 ? 44.470 31.459 34.475 1.00 31.68 197 LEU A CA 1
ATOM 1512 C C . LEU A 1 229 ? 43.261 30.825 35.215 1.00 32.31 197 LEU A C 1
ATOM 1513 O O . LEU A 1 229 ? 42.668 29.874 34.741 1.00 32.90 197 LEU A O 1
ATOM 1518 N N . PRO A 1 230 ? 42.887 31.377 36.386 1.00 34.51 198 PRO A N 1
ATOM 1519 C CA . PRO A 1 230 ? 41.817 30.814 37.213 1.00 34.78 198 PRO A CA 1
ATOM 1520 C C . PRO A 1 230 ? 40.453 30.673 36.518 1.00 36.85 198 PRO A C 1
ATOM 1521 O O . PRO A 1 230 ? 39.691 29.750 36.844 1.00 35.62 198 PRO A O 1
ATOM 1525 N N . ASP A 1 231 ? 40.142 31.568 35.581 1.00 38.19 199 ASP A N 1
ATOM 1526 C CA . ASP A 1 231 ? 38.847 31.503 34.883 1.00 40.21 199 ASP A CA 1
ATOM 1527 C C . ASP A 1 231 ? 38.836 30.557 33.675 1.00 38.85 199 ASP A C 1
ATOM 1528 O O . ASP A 1 231 ? 37.781 30.344 33.074 1.00 42.10 199 ASP A O 1
ATOM 1533 N N . LEU A 1 232 ? 39.994 30.029 33.295 1.00 35.40 200 LEU A N 1
ATOM 1534 C CA . LEU A 1 232 ? 40.100 29.123 32.149 1.00 33.48 200 LEU A CA 1
ATOM 1535 C C . LEU A 1 232 ? 40.573 27.731 32.569 1.00 31.76 200 LEU A C 1
ATOM 1536 O O . LEU A 1 232 ? 40.002 26.732 32.162 1.00 32.37 200 LEU A O 1
ATOM 1541 N N . VAL A 1 233 ? 41.625 27.692 33.382 1.00 30.00 201 VAL A N 1
ATOM 1542 C CA . VAL A 1 233 ? 42.240 26.450 33.850 1.00 28.97 201 VAL A CA 1
ATOM 1543 C C . VAL A 1 233 ? 42.297 26.529 35.385 1.00 29.04 201 VAL A C 1
ATOM 1544 O O . VAL A 1 233 ? 43.319 26.934 35.961 1.00 29.21 201 VAL A O 1
ATOM 1548 N N . PRO A 1 234 ? 41.188 26.156 36.043 1.00 28.98 202 PRO A N 1
ATOM 1549 C CA . PRO A 1 234 ? 41.054 26.295 37.496 1.00 29.06 202 PRO A CA 1
ATOM 1550 C C . PRO A 1 234 ? 41.822 25.289 38.335 1.00 26.39 202 PRO A C 1
ATOM 1551 O O . PRO A 1 234 ? 41.985 25.504 39.538 1.00 25.87 202 PRO A O 1
ATOM 1555 N N . LEU A 1 235 ? 42.298 24.226 37.701 1.00 25.03 203 LEU A N 1
ATOM 1556 C CA . LEU A 1 235 ? 42.997 23.146 38.373 1.00 24.13 203 LEU A CA 1
ATOM 1557 C C . LEU A 1 235 ? 44.155 22.722 37.498 1.00 24.17 203 LEU A C 1
ATOM 1558 O O . LEU A 1 235 ? 43.989 22.595 36.302 1.00 23.97 203 LEU A O 1
ATOM 1563 N N . VAL A 1 236 ? 45.310 22.483 38.107 1.00 23.90 204 VAL A N 1
ATOM 1564 C CA . VAL A 1 236 ? 46.519 22.101 37.383 1.00 23.17 204 VAL A CA 1
ATOM 1565 C C . VAL A 1 236 ? 47.198 20.940 38.124 1.00 23.06 204 VAL A C 1
ATOM 1566 O O . VAL A 1 236 ? 47.380 20.962 39.347 1.00 22.50 204 VAL A O 1
ATOM 1570 N N . ILE A 1 237 ? 47.493 19.898 37.372 1.00 23.08 205 ILE A N 1
ATOM 1571 C CA . ILE A 1 237 ? 48.205 18.755 37.866 1.00 22.87 205 ILE A CA 1
ATOM 1572 C C . ILE A 1 237 ? 49.711 19.051 37.745 1.00 21.89 205 ILE A C 1
ATOM 1573 O O . ILE A 1 237 ? 50.213 19.288 36.651 1.00 20.22 205 ILE A O 1
ATOM 1578 N N . LEU A 1 238 ? 50.419 19.025 38.861 1.00 22.66 206 LEU A N 1
ATOM 1579 C CA . LEU A 1 238 ? 51.861 19.218 38.876 1.00 22.53 206 LEU A CA 1
ATOM 1580 C C . LEU A 1 238 ? 52.525 17.867 39.183 1.00 23.37 206 LEU A C 1
ATOM 1581 O O . LEU A 1 238 ? 52.375 17.317 40.282 1.00 24.85 206 LEU A O 1
ATOM 1586 N N . ARG A 1 239 ? 53.277 17.343 38.224 1.00 23.49 207 ARG A N 1
ATOM 1587 C CA . ARG A 1 239 ? 53.923 16.027 38.383 1.00 25.04 207 ARG A CA 1
ATOM 1588 C C . ARG A 1 239 ? 55.337 16.021 38.963 1.00 26.77 207 ARG A C 1
ATOM 1589 O O . ARG A 1 239 ? 55.867 14.964 39.268 1.00 27.91 207 ARG A O 1
ATOM 1597 N N . GLY A 1 240 ? 55.953 17.180 39.123 1.00 26.82 208 GLY A N 1
ATOM 1598 C CA . GLY A 1 240 ? 57.340 17.215 39.610 1.00 28.06 208 GLY A CA 1
ATOM 1599 C C . GLY A 1 240 ? 57.530 16.986 41.103 1.00 29.20 208 GLY A C 1
ATOM 1600 O O . GLY A 1 240 ? 56.578 16.671 41.857 1.00 26.49 208 GLY A O 1
ATOM 1601 N N . SER A 1 241 ? 58.780 17.155 41.529 1.00 29.69 209 SER A N 1
ATOM 1602 C CA . SER A 1 241 ? 59.150 17.027 42.928 1.00 31.47 209 SER A CA 1
ATOM 1603 C C . SER A 1 241 ? 60.030 18.185 43.320 1.00 30.45 209 SER A C 1
ATOM 1604 O O . SER A 1 241 ? 60.608 18.846 42.458 1.00 31.28 209 SER A O 1
ATOM 1607 N N . GLY A 1 242 ? 60.104 18.468 44.613 1.00 28.88 210 GLY A N 1
ATOM 1608 C CA . GLY A 1 242 ? 61.023 19.478 45.098 1.00 29.71 210 GLY A CA 1
ATOM 1609 C C . GLY A 1 242 ? 60.669 20.939 44.890 1.00 29.79 210 GLY A C 1
ATOM 1610 O O . GLY A 1 242 ? 59.505 21.319 44.701 1.00 25.41 210 GLY A O 1
ATOM 1611 N N . GLU A 1 243 ? 61.705 21.764 44.891 1.00 31.02 211 GLU A N 1
ATOM 1612 C CA . GLU A 1 243 ? 61.498 23.208 44.865 1.00 32.47 211 GLU A CA 1
ATOM 1613 C C . GLU A 1 243 ? 60.710 23.775 43.669 1.00 30.38 211 GLU A C 1
ATOM 1614 O O . GLU A 1 243 ? 59.874 24.650 43.862 1.00 30.28 211 GLU A O 1
ATOM 1620 N N . SER A 1 244 ? 60.950 23.277 42.469 1.00 28.92 212 SER A N 1
ATOM 1621 C CA . SER A 1 244 ? 60.265 23.773 41.283 1.00 28.36 212 SER A CA 1
ATOM 1622 C C . SER A 1 244 ? 58.734 23.592 41.396 1.00 27.67 212 SER A C 1
ATOM 1623 O O . SER A 1 244 ? 57.946 24.492 41.043 1.00 26.36 212 SER A O 1
ATOM 1626 N N . THR A 1 245 ? 58.317 22.426 41.889 1.00 24.24 213 THR A N 1
ATOM 1627 C CA . THR A 1 245 ? 56.895 22.130 42.082 1.00 24.87 213 THR A CA 1
ATOM 1628 C C . THR A 1 245 ? 56.325 22.920 43.230 1.00 25.33 213 THR A C 1
ATOM 1629 O O . THR A 1 245 ? 55.203 23.428 43.148 1.00 26.08 213 THR A O 1
ATOM 1633 N N . ARG A 1 246 ? 57.119 23.077 44.283 1.00 26.41 214 ARG A N 1
ATOM 1634 C CA . ARG A 1 246 ? 56.716 23.847 45.446 1.00 28.45 214 ARG A CA 1
ATOM 1635 C C . ARG A 1 246 ? 56.471 25.337 44.991 1.00 28.23 214 ARG A C 1
ATOM 1636 O O . ARG A 1 246 ? 55.483 25.974 45.371 1.00 27.21 214 ARG A O 1
ATOM 1644 N N . ALA A 1 247 ? 57.356 25.868 44.139 1.00 27.89 215 ALA A N 1
ATOM 1645 C CA . ALA A 1 247 ? 57.198 27.234 43.612 1.00 26.67 215 ALA A CA 1
ATOM 1646 C C . ALA A 1 247 ? 55.935 27.397 42.752 1.00 26.84 215 ALA A C 1
ATOM 1647 O O . ALA A 1 247 ? 55.198 28.371 42.901 1.00 27.82 215 ALA A O 1
ATOM 1649 N N . LEU A 1 248 ? 55.691 26.458 41.854 1.00 26.64 216 LEU A N 1
ATOM 1650 C CA . LEU A 1 248 ? 54.485 26.478 41.035 1.00 25.98 216 LEU A CA 1
ATOM 1651 C C . LEU A 1 248 ? 53.204 26.361 41.890 1.00 25.93 216 LEU A C 1
ATOM 1652 O O . LEU A 1 248 ? 52.206 27.019 41.605 1.00 25.61 216 LEU A O 1
ATOM 1657 N N . ALA A 1 249 ? 53.219 25.517 42.920 1.00 24.96 217 ALA A N 1
ATOM 1658 C CA . ALA A 1 249 ? 52.033 25.373 43.771 1.00 26.48 217 ALA A CA 1
ATOM 1659 C C . ALA A 1 249 ? 51.709 26.690 44.540 1.00 28.28 217 ALA A C 1
ATOM 1660 O O . ALA A 1 249 ? 50.546 27.042 44.720 1.00 28.22 217 ALA A O 1
ATOM 1662 N N . LEU A 1 250 ? 52.741 27.399 44.976 1.00 29.60 218 LEU A N 1
ATOM 1663 C CA . LEU A 1 250 ? 52.574 28.679 45.646 1.00 31.19 218 LEU A CA 1
ATOM 1664 C C . LEU A 1 250 ? 52.052 29.736 44.675 1.00 31.95 218 LEU A C 1
ATOM 1665 O O . LEU A 1 250 ? 51.141 30.469 45.013 1.00 31.22 218 LEU A O 1
ATOM 1670 N N . GLU A 1 251 ? 52.643 29.808 43.482 1.00 31.88 219 GLU A N 1
ATOM 1671 C CA . GLU A 1 251 ? 52.196 30.756 42.444 1.00 32.92 219 GLU A CA 1
ATOM 1672 C C . GLU A 1 251 ? 50.728 30.488 42.098 1.00 32.20 219 GLU A C 1
ATOM 1673 O O . GLU A 1 251 ? 49.958 31.420 41.965 1.00 33.28 219 GLU A O 1
ATOM 1679 N N . ALA A 1 252 ? 50.356 29.211 41.933 1.00 31.77 220 ALA A N 1
ATOM 1680 C CA . ALA A 1 252 ? 48.957 28.850 41.690 1.00 31.94 220 ALA A CA 1
ATOM 1681 C C . ALA A 1 252 ? 48.058 29.435 42.795 1.00 34.03 220 ALA A C 1
ATOM 1682 O O . ALA A 1 252 ? 47.056 30.096 42.511 1.00 34.02 220 ALA A O 1
ATOM 1684 N N . ALA A 1 253 ? 48.432 29.200 44.046 1.00 35.06 221 ALA A N 1
ATOM 1685 C CA . ALA A 1 253 ? 47.675 29.729 45.194 1.00 38.62 221 ALA A CA 1
ATOM 1686 C C . ALA A 1 253 ? 47.519 31.249 45.151 1.00 41.02 221 ALA A C 1
ATOM 1687 O O . ALA A 1 253 ? 46.449 31.773 45.452 1.00 43.94 221 ALA A O 1
ATOM 1689 N N . GLN A 1 254 ? 48.576 31.959 44.769 1.00 41.83 222 GLN A N 1
ATOM 1690 C CA . GLN A 1 254 ? 48.533 33.428 44.725 1.00 43.63 222 GLN A CA 1
ATOM 1691 C C . GLN A 1 254 ? 47.724 33.974 43.550 1.00 42.82 222 GLN A C 1
ATOM 1692 O O . GLN A 1 254 ? 47.490 35.180 43.460 1.00 42.84 222 GLN A O 1
ATOM 1698 N N . HIS A 1 255 ? 47.293 33.087 42.656 1.00 41.41 223 HIS A N 1
ATOM 1699 C CA . HIS A 1 255 ? 46.491 33.486 41.513 1.00 40.68 223 HIS A CA 1
ATOM 1700 C C . HIS A 1 255 ? 45.104 32.865 41.522 1.00 40.26 223 HIS A C 1
ATOM 1701 O O . HIS A 1 255 ? 44.354 33.009 40.558 1.00 40.94 223 HIS A O 1
ATOM 1708 N N . GLY A 1 256 ? 44.763 32.190 42.613 1.00 39.20 224 GLY A N 1
ATOM 1709 C CA . GLY A 1 256 ? 43.463 31.566 42.750 1.00 39.00 224 GLY A CA 1
ATOM 1710 C C . GLY A 1 256 ? 43.303 30.279 41.955 1.00 37.17 224 GLY A C 1
ATOM 1711 O O . GLY A 1 256 ? 42.192 29.918 41.591 1.00 36.32 224 GLY A O 1
ATOM 1712 N N . VAL A 1 257 ? 44.409 29.584 41.690 1.00 34.88 225 VAL A N 1
ATOM 1713 C CA . VAL A 1 257 ? 44.374 28.319 40.935 1.00 31.84 225 VAL A CA 1
ATOM 1714 C C . VAL A 1 257 ? 44.666 27.162 41.880 1.00 31.71 225 VAL A C 1
ATOM 1715 O O . VAL A 1 257 ? 45.508 27.274 42.773 1.00 33.02 225 VAL A O 1
ATOM 1719 N N . ARG A 1 258 ? 43.952 26.061 41.704 1.00 29.57 226 ARG A N 1
ATOM 1720 C CA . ARG A 1 258 ? 44.114 24.908 42.567 1.00 28.65 226 ARG A CA 1
ATOM 1721 C C . ARG A 1 258 ? 45.040 23.902 41.887 1.00 27.74 226 ARG A C 1
ATOM 1722 O O . ARG A 1 258 ? 45.179 23.928 40.664 1.00 27.01 226 ARG A O 1
ATOM 1730 N N . THR A 1 259 ? 45.702 23.064 42.682 1.00 26.10 227 THR A N 1
ATOM 1731 C CA . THR A 1 259 ? 46.630 22.078 42.153 1.00 26.42 227 THR A CA 1
ATOM 1732 C C . THR A 1 259 ? 46.474 20.698 42.788 1.00 26.85 227 THR A C 1
ATOM 1733 O O . THR A 1 259 ? 45.867 20.528 43.857 1.00 27.63 227 THR A O 1
ATOM 1737 N N . LEU A 1 260 ? 46.966 19.710 42.060 1.00 26.80 228 LEU A N 1
ATOM 1738 C CA . LEU A 1 260 ? 47.095 18.355 42.534 1.00 26.28 228 LEU A CA 1
ATOM 1739 C C . LEU A 1 260 ? 48.604 18.194 42.475 1.00 26.32 228 LEU A C 1
ATOM 1740 O O . LEU A 1 260 ? 49.196 18.154 41.370 1.00 28.45 228 LEU A O 1
ATOM 1745 N N . ALA A 1 261 ? 49.239 18.143 43.647 1.00 25.06 229 ALA A N 1
ATOM 1746 C CA . ALA A 1 261 ? 50.687 18.117 43.725 1.00 25.79 229 ALA A CA 1
ATOM 1747 C C . ALA A 1 261 ? 51.214 17.387 44.952 1.00 27.23 229 ALA A C 1
ATOM 1748 O O . ALA A 1 261 ? 50.537 17.312 45.982 1.00 27.85 229 ALA A O 1
ATOM 1750 N N . HIS A 1 262 ? 52.447 16.904 44.832 1.00 27.41 230 HIS A N 1
ATOM 1751 C CA . HIS A 1 262 ? 53.167 16.222 45.914 1.00 28.73 230 HIS A CA 1
ATOM 1752 C C . HIS A 1 262 ? 54.643 16.587 45.806 1.00 28.30 230 HIS A C 1
ATOM 1753 O O . HIS A 1 262 ? 55.500 15.722 45.553 1.00 27.78 230 HIS A O 1
ATOM 1760 N N . ALA A 1 263 ? 54.933 17.876 45.983 1.00 29.10 231 ALA A N 1
ATOM 1761 C CA . ALA A 1 263 ? 56.314 18.395 45.933 1.00 29.98 231 ALA A CA 1
ATOM 1762 C C . ALA A 1 263 ? 57.243 17.646 46.906 1.00 30.29 231 ALA A C 1
ATOM 1763 O O . ALA A 1 263 ? 58.384 17.340 46.576 1.00 29.72 231 ALA A O 1
ATOM 1765 N N . ASP A 1 264 ? 56.728 17.335 48.090 1.00 30.38 232 ASP A N 1
ATOM 1766 C CA . ASP A 1 264 ? 57.491 16.652 49.130 1.00 32.38 232 ASP A CA 1
ATOM 1767 C C . ASP A 1 264 ? 56.967 15.250 49.401 1.00 33.25 232 ASP A C 1
ATOM 1768 O O . ASP A 1 264 ? 55.758 15.017 49.450 1.00 35.31 232 ASP A O 1
ATOM 1773 N N . GLY A 1 265 ? 57.881 14.315 49.547 1.00 27.86 233 GLY A N 1
ATOM 1774 C CA . GLY A 1 265 ? 57.508 12.943 49.801 1.00 28.21 233 GLY A CA 1
ATOM 1775 C C . GLY A 1 265 ? 58.366 12.335 50.888 1.00 26.07 233 GLY A C 1
ATOM 1776 O O . GLY A 1 265 ? 58.718 13.001 51.820 1.00 26.55 233 GLY A O 1
ATOM 1777 N N . GLY A 1 266 ? 58.692 11.061 50.755 1.00 24.40 234 GLY A N 1
ATOM 1778 C CA . GLY A 1 266 ? 59.517 10.363 51.734 1.00 24.66 234 GLY A CA 1
ATOM 1779 C C . GLY A 1 266 ? 58.694 9.606 52.759 1.00 23.78 234 GLY A C 1
ATOM 1780 O O . GLY A 1 266 ? 58.122 10.201 53.658 1.00 23.85 234 GLY A O 1
ATOM 1781 N N . GLY A 1 267 ? 58.648 8.285 52.623 1.00 22.97 235 GLY A N 1
ATOM 1782 C CA . GLY A 1 267 ? 57.896 7.453 53.539 1.00 22.45 235 GLY A CA 1
ATOM 1783 C C . GLY A 1 267 ? 58.584 7.271 54.870 1.00 20.09 235 GLY A C 1
ATOM 1784 O O . GLY A 1 267 ? 59.806 7.345 54.966 1.00 21.83 235 GLY A O 1
ATOM 1785 N N . VAL A 1 268 ? 57.777 7.108 55.911 1.00 18.99 236 VAL A N 1
ATOM 1786 C CA . VAL A 1 268 ? 58.252 6.822 57.231 1.00 17.78 236 VAL A CA 1
ATOM 1787 C C . VAL A 1 268 ? 57.941 5.355 57.540 1.00 19.09 236 VAL A C 1
ATOM 1788 O O . VAL A 1 268 ? 56.910 4.817 57.108 1.00 20.57 236 VAL A O 1
ATOM 1792 N N . LEU A 1 269 ? 58.825 4.717 58.297 1.00 17.64 237 LEU A N 1
ATOM 1793 C CA . LEU A 1 269 ? 58.577 3.375 58.831 1.00 18.55 237 LEU A CA 1
ATOM 1794 C C . LEU A 1 269 ? 58.952 3.383 60.317 1.00 17.83 237 LEU A C 1
ATOM 1795 O O . LEU A 1 269 ? 60.064 3.764 60.682 1.00 19.02 237 LEU A O 1
ATOM 1800 N N . TYR A 1 270 ? 57.997 3.019 61.156 1.00 17.58 238 TYR A N 1
ATOM 1801 C CA . TYR A 1 270 ? 58.210 2.892 62.587 1.00 18.34 238 TYR A CA 1
ATOM 1802 C C . TYR A 1 270 ? 58.282 1.404 62.961 1.00 18.74 238 TYR A C 1
ATOM 1803 O O . TYR A 1 270 ? 57.346 0.666 62.733 1.00 19.81 238 TYR A O 1
ATOM 1812 N N . VAL A 1 271 ? 59.412 1.003 63.535 1.00 19.50 239 VAL A N 1
ATOM 1813 C CA . VAL A 1 271 ? 59.629 -0.361 64.008 1.00 19.09 239 VAL A CA 1
ATOM 1814 C C . VAL A 1 271 ? 59.271 -0.374 65.501 1.00 20.47 239 VAL A C 1
ATOM 1815 O O . VAL A 1 271 ? 59.995 0.191 66.350 1.00 19.93 239 VAL A O 1
ATOM 1819 N N . ASP A 1 272 ? 58.123 -0.984 65.799 1.00 18.38 240 ASP A N 1
ATOM 1820 C CA . ASP A 1 272 ? 57.616 -1.060 67.158 1.00 19.70 240 ASP A CA 1
ATOM 1821 C C . ASP A 1 272 ? 58.373 -2.108 67.986 1.00 20.23 240 ASP A C 1
ATOM 1822 O O . ASP A 1 272 ? 59.028 -2.992 67.426 1.00 19.77 240 ASP A O 1
ATOM 1827 N N . GLU A 1 273 ? 58.217 -2.027 69.319 1.00 20.15 241 GLU A N 1
ATOM 1828 C CA . GLU A 1 273 ? 58.799 -2.998 70.256 1.00 21.85 241 GLU A CA 1
ATOM 1829 C C . GLU A 1 273 ? 58.357 -4.446 69.970 1.00 21.18 241 GLU A C 1
ATOM 1830 O O . GLU A 1 273 ? 59.076 -5.381 70.285 1.00 21.11 241 GLU A O 1
ATOM 1836 N N . LYS A 1 274 ? 57.147 -4.622 69.440 1.00 20.86 242 LYS A N 1
ATOM 1837 C CA . LYS A 1 274 ? 56.626 -5.958 69.129 1.00 22.50 242 LYS A CA 1
ATOM 1838 C C . LYS A 1 274 ? 56.711 -6.325 67.645 1.00 21.65 242 LYS A C 1
ATOM 1839 O O . LYS A 1 274 ? 55.888 -7.111 67.144 1.00 24.48 242 LYS A O 1
ATOM 1845 N N . ALA A 1 275 ? 57.688 -5.769 66.941 1.00 20.79 243 ALA A N 1
ATOM 1846 C CA . ALA A 1 275 ? 57.887 -6.056 65.527 1.00 20.94 243 ALA A CA 1
ATOM 1847 C C . ALA A 1 275 ? 58.539 -7.419 65.296 1.00 21.92 243 ALA A C 1
ATOM 1848 O O . ALA A 1 275 ? 59.373 -7.870 66.102 1.00 22.09 243 ALA A O 1
ATOM 1850 N N . ASP A 1 276 ? 58.187 -8.026 64.163 1.00 21.27 244 ASP A N 1
ATOM 1851 C CA . ASP A 1 276 ? 58.743 -9.311 63.709 1.00 21.00 244 ASP A CA 1
ATOM 1852 C C . ASP A 1 276 ? 59.964 -9.043 62.830 1.00 20.85 244 ASP A C 1
ATOM 1853 O O . ASP A 1 276 ? 59.932 -8.187 61.917 1.00 21.70 244 ASP A O 1
ATOM 1858 N N . ARG A 1 277 ? 61.030 -9.786 63.108 1.00 21.05 245 ARG A N 1
ATOM 1859 C CA . ARG A 1 277 ? 62.326 -9.659 62.427 1.00 22.58 245 ARG A CA 1
ATOM 1860 C C . ARG A 1 277 ? 62.299 -9.797 60.879 1.00 22.37 245 ARG A C 1
ATOM 1861 O O . ARG A 1 277 ? 62.743 -8.892 60.175 1.00 22.33 245 ARG A O 1
ATOM 1869 N N . ASP A 1 278 ? 61.807 -10.916 60.352 1.00 23.74 246 ASP A N 1
ATOM 1870 C CA . ASP A 1 278 ? 61.734 -11.070 58.883 1.00 23.97 246 ASP A CA 1
ATOM 1871 C C . ASP A 1 278 ? 60.804 -10.021 58.275 1.00 23.62 246 ASP A C 1
ATOM 1872 O O . ASP A 1 278 ? 61.058 -9.569 57.174 1.00 21.63 246 ASP A O 1
ATOM 1877 N N . THR A 1 279 ? 59.747 -9.621 58.990 1.00 23.08 247 THR A N 1
ATOM 1878 C CA . THR A 1 279 ? 58.824 -8.616 58.454 1.00 23.37 247 THR A CA 1
ATOM 1879 C C . THR A 1 279 ? 59.541 -7.293 58.282 1.00 22.87 247 THR A C 1
ATOM 1880 O O . THR A 1 279 ? 59.426 -6.638 57.228 1.00 22.40 247 THR A O 1
ATOM 1884 N N . VAL A 1 280 ? 60.328 -6.927 59.289 1.00 21.58 248 VAL A N 1
ATOM 1885 C CA . VAL A 1 280 ? 61.080 -5.672 59.250 1.00 21.38 248 VAL A CA 1
ATOM 1886 C C . VAL A 1 280 ? 62.086 -5.663 58.109 1.00 22.33 248 VAL A C 1
ATOM 1887 O O . VAL A 1 280 ? 62.207 -4.677 57.384 1.00 21.43 248 VAL A O 1
ATOM 1891 N N A ARG A 1 281 ? 62.794 -6.768 57.951 0.50 22.19 249 ARG A N 1
ATOM 1892 N N B ARG A 1 281 ? 62.823 -6.760 57.969 0.50 22.56 249 ARG A N 1
ATOM 1893 C CA A ARG A 1 281 ? 63.774 -6.888 56.897 0.50 23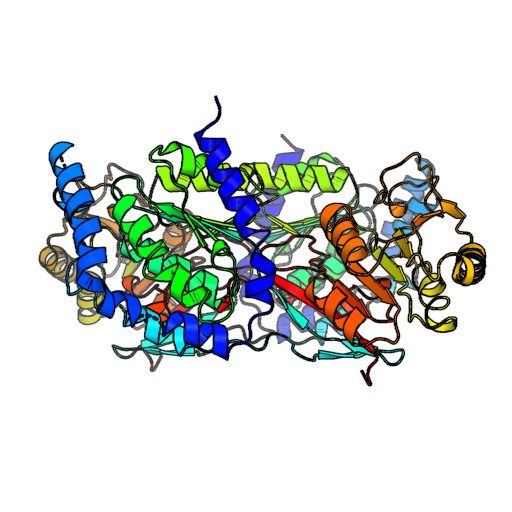.65 249 ARG A CA 1
ATOM 1894 C CA B ARG A 1 281 ? 63.823 -6.900 56.914 0.50 24.30 249 ARG A CA 1
ATOM 1895 C C A ARG A 1 281 ? 63.112 -6.713 55.546 0.50 22.68 249 ARG A C 1
ATOM 1896 C C B ARG A 1 281 ? 63.189 -6.713 55.546 0.50 23.47 249 ARG A C 1
ATOM 1897 O O A ARG A 1 281 ? 63.568 -5.934 54.717 0.50 23.03 249 ARG A O 1
ATOM 1898 O O B ARG A 1 281 ? 63.695 -5.967 54.716 0.50 23.80 249 ARG A O 1
ATOM 1913 N N A SER A 1 282 ? 62.028 -7.443 55.328 0.50 22.60 250 SER A N 1
ATOM 1914 N N B SER A 1 282 ? 62.079 -7.402 55.314 0.50 23.50 250 SER A N 1
ATOM 1915 C CA A SER A 1 282 ? 61.309 -7.354 54.078 0.50 22.82 250 SER A CA 1
ATOM 1916 C CA B SER A 1 282 ? 61.383 -7.314 54.041 0.50 24.00 250 SER A CA 1
ATOM 1917 C C A SER A 1 282 ? 60.856 -5.928 53.772 0.50 22.36 250 SER A C 1
ATOM 1918 C C B SER A 1 282 ? 60.840 -5.915 53.757 0.50 22.99 250 SER A C 1
ATOM 1919 O O A SER A 1 282 ? 61.017 -5.461 52.650 0.50 23.05 250 SER A O 1
ATOM 1920 O O B SER A 1 282 ? 60.915 -5.453 52.626 0.50 23.65 250 SER A O 1
ATOM 1925 N N . LEU A 1 283 ? 60.292 -5.258 54.772 1.00 22.18 251 LEU A N 1
ATOM 1926 C CA . LEU A 1 283 ? 59.804 -3.883 54.630 1.00 21.84 251 LEU A CA 1
ATOM 1927 C C . LEU A 1 283 ? 60.911 -2.918 54.222 1.00 22.42 251 LEU A C 1
ATOM 1928 O O . LEU A 1 283 ? 60.720 -2.083 53.358 1.00 23.50 251 LEU A O 1
ATOM 1933 N N . VAL A 1 284 ? 62.073 -3.029 54.851 1.00 22.51 252 VAL A N 1
ATOM 1934 C CA . VAL A 1 284 ? 63.165 -2.174 54.497 1.00 21.62 252 VAL A CA 1
ATOM 1935 C C . VAL A 1 284 ? 63.630 -2.448 53.068 1.00 23.81 252 VAL A C 1
ATOM 1936 O O . VAL A 1 284 ? 63.707 -1.520 52.269 1.00 23.14 252 VAL A O 1
ATOM 1940 N N . VAL A 1 285 ? 63.895 -3.719 52.729 1.00 24.03 253 VAL A N 1
ATOM 1941 C CA . VAL A 1 285 ? 64.364 -4.061 51.377 1.00 25.27 253 VAL A CA 1
ATOM 1942 C C . VAL A 1 285 ? 63.351 -3.697 50.299 1.00 25.86 253 VAL A C 1
ATOM 1943 O O . VAL A 1 285 ? 63.712 -3.055 49.287 1.00 26.59 253 VAL A O 1
ATOM 1947 N N . ASN A 1 286 ? 62.087 -4.051 50.522 1.00 24.38 254 ASN A N 1
ATOM 1948 C CA . ASN A 1 286 ? 61.030 -3.781 49.553 1.00 24.99 254 ASN A CA 1
ATOM 1949 C C . ASN A 1 286 ? 60.565 -2.300 49.504 1.00 24.87 254 ASN A C 1
ATOM 1950 O O . ASN A 1 286 ? 59.757 -1.943 48.667 1.00 26.18 254 ASN A O 1
ATOM 1955 N N . SER A 1 287 ? 61.060 -1.447 50.393 1.00 22.77 255 SER A N 1
ATOM 1956 C CA . SER A 1 287 ? 60.683 -0.027 50.325 1.00 21.93 255 SER A CA 1
ATOM 1957 C C . SER A 1 287 ? 61.821 0.796 49.714 1.00 22.54 255 SER A C 1
ATOM 1958 O O . SER A 1 287 ? 61.726 2.022 49.653 1.00 21.83 255 SER A O 1
ATOM 1961 N N . LEU A 1 288 ? 62.880 0.118 49.263 1.00 22.82 256 LEU A N 1
ATOM 1962 C CA . LEU A 1 288 ? 64.086 0.756 48.691 1.00 24.26 256 LEU A CA 1
ATOM 1963 C C . LEU A 1 288 ? 64.472 0.166 47.325 1.00 25.87 256 LEU A C 1
ATOM 1964 O O . LEU A 1 288 ? 65.648 0.179 46.940 1.00 27.02 256 LEU A O 1
ATOM 1969 N N . ASP A 1 289 ? 63.478 -0.331 46.597 1.00 26.93 257 ASP A N 1
ATOM 1970 C CA . ASP A 1 289 ? 63.690 -0.873 45.257 1.00 28.13 257 ASP A CA 1
ATOM 1971 C C . ASP A 1 289 ? 64.054 0.254 44.292 1.00 28.74 257 ASP A C 1
ATOM 1972 O O . ASP A 1 289 ? 64.835 0.056 43.397 1.00 29.05 257 ASP A O 1
ATOM 1977 N N . ARG A 1 290 ? 63.478 1.438 44.501 1.00 28.57 258 ARG A N 1
ATOM 1978 C CA . ARG A 1 290 ? 63.751 2.624 43.696 1.00 29.96 258 ARG A CA 1
ATOM 1979 C C . ARG A 1 290 ? 64.063 3.789 44.642 1.00 28.37 258 ARG A C 1
ATOM 1980 O O . ARG A 1 290 ? 63.283 4.077 45.538 1.00 29.09 258 ARG A O 1
ATOM 1988 N N . LEU A 1 291 ? 65.201 4.448 44.449 1.00 26.88 259 LEU A N 1
ATOM 1989 C CA . LEU A 1 291 ? 65.655 5.484 45.374 1.00 26.67 259 LEU A CA 1
ATOM 1990 C C . LEU A 1 291 ? 65.265 6.911 45.016 1.00 27.00 259 LEU A C 1
ATOM 1991 O O . LEU A 1 291 ? 65.455 7.829 45.813 1.00 25.11 259 LEU A O 1
ATOM 1996 N N . GLY A 1 292 ? 64.698 7.108 43.836 1.00 27.52 260 GLY A N 1
ATOM 1997 C CA . GLY A 1 292 ? 64.278 8.448 43.428 1.00 27.77 260 GLY A CA 1
ATOM 1998 C C . GLY A 1 292 ? 62.786 8.706 43.526 1.00 28.48 260 GLY A C 1
ATOM 1999 O O . GLY A 1 292 ? 62.347 9.777 43.176 1.00 28.11 260 GLY A O 1
ATOM 2000 N N . VAL A 1 293 ? 61.999 7.751 44.032 1.00 27.84 261 VAL A N 1
ATOM 2001 C CA . VAL A 1 293 ? 60.533 7.943 44.055 1.00 27.22 261 VAL A CA 1
ATOM 2002 C C . VAL A 1 293 ? 60.044 8.637 45.321 1.00 26.43 261 VAL A C 1
ATOM 2003 O O . VAL A 1 293 ? 60.781 8.703 46.311 1.00 24.81 261 VAL A O 1
ATOM 2007 N N . CYS A 1 294 ? 58.799 9.129 45.297 1.00 24.77 262 CYS A N 1
ATOM 2008 C CA . CYS A 1 294 ? 58.247 9.848 46.446 1.00 25.40 262 CYS A CA 1
ATOM 2009 C C . CYS A 1 294 ? 57.764 8.958 47.601 1.00 24.92 262 CYS A C 1
ATOM 2010 O O . CYS A 1 294 ? 57.655 9.432 48.744 1.00 23.15 262 CYS A O 1
ATOM 2013 N N . ASN A 1 295 ? 57.508 7.673 47.335 1.00 23.43 263 ASN A N 1
ATOM 2014 C CA . ASN A 1 295 ? 56.921 6.796 48.359 1.00 24.10 263 ASN A CA 1
ATOM 2015 C C . ASN A 1 295 ? 57.830 5.662 48.929 1.00 23.97 263 ASN A C 1
ATOM 2016 O O . ASN A 1 295 ? 57.362 4.745 49.574 1.00 20.49 263 ASN A O 1
ATOM 2021 N N . ARG A 1 296 ? 59.130 5.764 48.679 1.00 24.04 264 ARG A N 1
ATOM 2022 C CA . ARG A 1 296 ? 60.111 4.859 49.271 1.00 22.63 264 ARG A CA 1
ATOM 2023 C C . ARG A 1 296 ? 60.337 5.190 50.741 1.00 21.28 264 ARG A C 1
ATOM 2024 O O . ARG A 1 296 ? 59.928 6.248 51.245 1.00 20.28 264 ARG A O 1
ATOM 2032 N N . LEU A 1 297 ? 61.033 4.283 51.420 1.00 20.89 265 LEU A N 1
ATOM 2033 C CA . LEU A 1 297 ? 61.431 4.522 52.790 1.00 21.27 265 LEU A CA 1
ATOM 2034 C C . LEU A 1 297 ? 62.450 5.654 52.805 1.00 20.42 265 LEU A C 1
ATOM 2035 O O . LEU A 1 297 ? 63.438 5.621 52.052 1.00 19.84 265 LEU A O 1
ATOM 2040 N N . ASN A 1 298 ? 62.212 6.626 53.674 1.00 20.07 266 ASN A N 1
ATOM 2041 C CA . ASN A 1 298 ? 63.092 7.782 53.857 1.00 19.03 266 ASN A CA 1
ATOM 2042 C C . ASN A 1 298 ? 63.602 7.912 55.296 1.00 19.13 266 ASN A C 1
ATOM 2043 O O . ASN A 1 298 ? 64.820 8.113 55.541 1.00 19.45 266 ASN A O 1
ATOM 2048 N N . LEU A 1 299 ? 62.670 7.824 56.236 1.00 19.24 267 LEU A N 1
ATOM 2049 C CA . LEU A 1 299 ? 62.924 7.957 57.668 1.00 19.93 267 LEU A CA 1
ATOM 2050 C C . LEU A 1 299 ? 62.480 6.700 58.432 1.00 19.38 267 LEU A C 1
ATOM 2051 O O . LEU A 1 299 ? 61.290 6.333 58.449 1.00 18.64 267 LEU A O 1
ATOM 2056 N N . LEU A 1 300 ? 63.439 6.084 59.094 1.00 19.21 268 LEU A N 1
ATOM 2057 C CA . LEU A 1 300 ? 63.226 4.858 59.860 1.00 19.88 268 LEU A CA 1
ATOM 2058 C C . LEU A 1 300 ? 63.273 5.189 61.360 1.00 19.89 268 LEU A C 1
ATOM 2059 O O . LEU A 1 300 ? 64.297 5.656 61.863 1.00 21.69 268 LEU A O 1
ATOM 2064 N N . LEU A 1 301 ? 62.171 4.963 62.067 1.00 19.02 269 LEU A N 1
ATOM 2065 C CA . LEU A 1 301 ? 62.088 5.262 63.518 1.00 20.01 269 LEU A CA 1
ATOM 2066 C C . LEU A 1 301 ? 62.024 3.909 64.203 1.00 19.92 269 LEU A C 1
ATOM 2067 O O . LEU A 1 301 ? 61.231 3.062 63.814 1.00 20.39 269 LEU A O 1
ATOM 2072 N N . ILE A 1 302 ? 62.869 3.698 65.201 1.00 19.79 270 ILE A N 1
ATOM 2073 C CA . ILE A 1 302 ? 62.929 2.418 65.883 1.00 19.48 270 ILE A CA 1
ATOM 2074 C C . ILE A 1 302 ? 62.708 2.587 67.374 1.00 19.42 270 ILE A C 1
ATOM 2075 O O . ILE A 1 302 ? 63.356 3.421 68.029 1.00 20.01 270 ILE A O 1
ATOM 2080 N N . HIS A 1 303 ? 61.780 1.803 67.908 1.00 18.30 271 HIS A N 1
ATOM 2081 C CA . HIS A 1 303 ? 61.472 1.835 69.340 1.00 18.42 271 HIS A CA 1
ATOM 2082 C C . HIS A 1 303 ? 62.760 1.559 70.152 1.00 20.18 271 HIS A C 1
ATOM 2083 O O . HIS A 1 303 ? 63.507 0.564 69.891 1.00 19.16 271 HIS A O 1
ATOM 2090 N N . ASP A 1 304 ? 62.984 2.428 71.136 1.00 18.98 272 ASP A N 1
ATOM 2091 C CA . ASP A 1 304 ? 64.126 2.386 72.036 1.00 21.14 272 ASP A CA 1
ATOM 2092 C C . ASP A 1 304 ? 64.455 1.001 72.590 1.00 22.70 272 ASP A C 1
ATOM 2093 O O . ASP A 1 304 ? 65.616 0.643 72.659 1.00 22.02 272 ASP A O 1
ATOM 2098 N N . ALA A 1 305 ? 63.425 0.254 72.998 1.00 21.93 273 ALA A N 1
ATOM 2099 C CA . ALA A 1 305 ? 63.620 -1.053 73.654 1.00 24.09 273 ALA A CA 1
ATOM 2100 C C . ALA A 1 305 ? 64.172 -2.117 72.740 1.00 24.00 273 ALA A C 1
ATOM 2101 O O . ALA A 1 305 ? 64.665 -3.136 73.226 1.00 23.94 273 ALA A O 1
ATOM 2103 N N . VAL A 1 306 ? 64.087 -1.920 71.429 1.00 21.85 274 VAL A N 1
ATOM 2104 C CA . VAL A 1 306 ? 64.598 -2.925 70.502 1.00 23.21 274 VAL A CA 1
ATOM 2105 C C . VAL A 1 306 ? 65.583 -2.358 69.500 1.00 22.78 274 VAL A C 1
ATOM 2106 O O . VAL A 1 306 ? 65.947 -3.021 68.539 1.00 22.70 274 VAL A O 1
ATOM 2110 N N . TYR A 1 307 ? 66.060 -1.148 69.749 1.00 23.58 275 TYR A N 1
ATOM 2111 C CA . TYR A 1 307 ? 66.992 -0.510 68.832 1.00 24.30 275 TYR A CA 1
ATOM 2112 C C . TYR A 1 307 ? 68.283 -1.331 68.651 1.00 23.71 275 TYR A C 1
ATOM 2113 O O . TYR A 1 307 ? 68.672 -1.617 67.529 1.00 24.20 275 TYR A O 1
ATOM 2122 N N . GLU A 1 308 ? 68.916 -1.738 69.744 1.00 23.36 276 GLU A N 1
ATOM 2123 C CA . GLU A 1 308 ? 70.153 -2.530 69.655 1.00 25.23 276 GLU A CA 1
ATOM 2124 C C . GLU A 1 308 ? 69.968 -3.854 68.922 1.00 24.86 276 GLU A C 1
ATOM 2125 O O . GLU A 1 308 ? 70.802 -4.251 68.095 1.00 22.69 276 GLU A O 1
ATOM 2131 N N . GLU A 1 309 ? 68.851 -4.510 69.205 1.00 22.83 277 GLU A N 1
ATOM 2132 C CA . GLU A 1 309 ? 68.545 -5.796 68.615 1.00 24.08 277 GLU A CA 1
ATOM 2133 C C . GLU A 1 309 ? 68.244 -5.704 67.121 1.00 23.21 277 GLU A C 1
ATOM 2134 O O . GLU A 1 309 ? 68.606 -6.585 66.356 1.00 24.14 277 GLU A O 1
ATOM 2140 N N . PHE A 1 310 ? 67.565 -4.644 66.709 1.00 21.37 278 PHE A N 1
ATOM 2141 C CA . PHE A 1 310 ? 67.261 -4.464 65.310 1.00 22.39 278 PHE A CA 1
ATOM 2142 C C . PHE A 1 310 ? 68.334 -3.813 64.475 1.00 23.46 278 PHE A C 1
ATOM 2143 O O . PHE A 1 310 ? 68.246 -3.878 63.257 1.00 24.44 278 PHE A O 1
ATOM 2151 N N . TRP A 1 311 ? 69.333 -3.195 65.099 1.00 23.95 279 TRP A N 1
ATOM 2152 C CA . TRP A 1 311 ? 70.392 -2.543 64.317 1.00 23.33 279 TRP A CA 1
ATOM 2153 C C . TRP A 1 311 ? 71.065 -3.488 63.308 1.00 23.66 279 TRP A C 1
ATOM 2154 O O . TRP A 1 311 ? 71.271 -3.107 62.159 1.00 24.31 279 TRP A O 1
ATOM 2165 N N . PRO A 1 312 ? 71.405 -4.718 63.714 1.00 23.98 280 PRO A N 1
ATOM 2166 C CA . PRO A 1 312 ? 72.004 -5.620 62.699 1.00 24.86 280 PRO A CA 1
ATOM 2167 C C . PRO A 1 312 ? 71.046 -6.005 61.548 1.00 24.56 280 PRO A C 1
ATOM 2168 O O . PRO A 1 312 ? 71.494 -6.142 60.395 1.00 24.97 280 PRO A O 1
ATOM 2172 N N . VAL A 1 313 ? 69.754 -6.158 61.843 1.00 22.64 281 VAL A N 1
ATOM 2173 C CA . VAL A 1 313 ? 68.744 -6.450 60.813 1.00 23.64 281 VAL A CA 1
ATOM 2174 C C . VAL A 1 313 ? 68.580 -5.265 59.837 1.00 24.46 281 VAL A C 1
ATOM 2175 O O . VAL A 1 313 ? 68.565 -5.470 58.631 1.00 23.55 281 VAL A O 1
ATOM 2179 N N . VAL A 1 314 ? 68.466 -4.038 60.372 1.00 24.48 282 VAL A N 1
ATOM 2180 C CA . VAL A 1 314 ? 68.324 -2.841 59.553 1.00 25.50 282 VAL A CA 1
ATOM 2181 C C . VAL A 1 314 ? 69.599 -2.580 58.724 1.00 26.30 282 VAL A C 1
ATOM 2182 O O . VAL A 1 314 ? 69.495 -2.248 57.549 1.00 25.92 282 VAL A O 1
ATOM 2186 N N . SER A 1 315 ? 70.779 -2.752 59.332 1.00 25.16 283 SER A N 1
ATOM 2187 C CA . SER A 1 315 ? 72.049 -2.507 58.653 1.00 27.78 283 SER A CA 1
ATOM 2188 C C . SER A 1 315 ? 72.235 -3.405 57.447 1.00 28.18 283 SER A C 1
ATOM 2189 O O . SER A 1 315 ? 72.651 -2.939 56.401 1.00 27.74 283 SER A O 1
ATOM 2192 N N . GLU A 1 316 ? 71.939 -4.689 57.625 1.00 27.16 284 GLU A N 1
ATOM 2193 C CA . GLU A 1 316 ? 72.074 -5.677 56.570 1.00 28.07 284 GLU A CA 1
ATOM 2194 C C . GLU A 1 316 ? 71.084 -5.395 55.447 1.00 26.84 284 GLU A C 1
ATOM 2195 O O . GLU A 1 316 ? 71.451 -5.495 54.279 1.00 25.89 284 GLU A O 1
ATOM 2201 N N . ALA A 1 317 ? 69.840 -5.035 55.798 1.00 22.60 285 ALA A N 1
ATOM 2202 C CA . ALA A 1 317 ? 68.805 -4.745 54.809 1.00 24.30 285 ALA A CA 1
ATOM 2203 C C . ALA A 1 317 ? 69.130 -3.472 53.986 1.00 24.58 285 ALA A C 1
ATOM 2204 O O . ALA A 1 317 ? 68.925 -3.438 52.764 1.00 26.55 285 ALA A O 1
ATOM 2206 N N . LEU A 1 318 ? 69.663 -2.450 54.645 1.00 24.37 286 LEU A N 1
ATOM 2207 C CA . LEU A 1 318 ? 70.087 -1.244 53.942 1.00 25.14 286 LEU A CA 1
ATOM 2208 C C . LEU A 1 318 ? 71.278 -1.562 53.010 1.00 27.57 286 LEU A C 1
ATOM 2209 O O . LEU A 1 318 ? 71.268 -1.166 51.849 1.00 26.73 286 LEU A O 1
ATOM 2214 N N . ALA A 1 319 ? 72.287 -2.267 53.531 1.00 28.36 287 ALA A N 1
ATOM 2215 C CA . ALA A 1 319 ? 73.491 -2.601 52.751 1.00 31.70 287 ALA A CA 1
ATOM 2216 C C . ALA A 1 319 ? 73.143 -3.409 51.514 1.00 33.79 287 ALA A C 1
ATOM 2217 O O . ALA A 1 319 ? 73.796 -3.282 50.476 1.00 34.65 287 ALA A O 1
ATOM 2219 N N . GLU A 1 320 ? 72.115 -4.242 51.638 1.00 35.43 288 GLU A N 1
ATOM 2220 C CA . GLU A 1 320 ? 71.668 -5.095 50.552 1.00 36.88 288 GLU A CA 1
ATOM 2221 C C . GLU A 1 320 ? 71.193 -4.228 49.388 1.00 36.31 288 GLU A C 1
ATOM 2222 O O . GLU A 1 320 ? 71.311 -4.620 48.231 1.00 36.55 288 GLU A O 1
ATOM 2228 N N . ARG A 1 321 ? 70.669 -3.045 49.706 1.00 32.99 289 ARG A N 1
ATOM 2229 C CA . ARG A 1 321 ? 70.179 -2.114 48.696 1.00 32.49 289 ARG A CA 1
ATOM 2230 C C . ARG A 1 321 ? 71.178 -0.999 48.367 1.00 32.64 289 ARG A C 1
ATOM 2231 O O . ARG A 1 321 ? 70.806 -0.014 47.709 1.00 32.72 289 ARG A O 1
ATOM 2239 N N . GLY A 1 322 ? 72.431 -1.140 48.805 1.00 30.25 290 GLY A N 1
ATOM 2240 C CA . GLY A 1 322 ? 73.451 -0.101 48.571 1.00 30.53 290 GLY A CA 1
ATOM 2241 C C . GLY A 1 322 ? 73.119 1.237 49.237 1.00 28.96 290 GLY A C 1
ATOM 2242 O O . GLY A 1 322 ? 73.589 2.290 48.806 1.00 28.04 290 GLY A O 1
ATOM 2243 N N . VAL A 1 323 ? 72.339 1.186 50.310 1.00 27.70 291 VAL A N 1
ATOM 2244 C CA . VAL A 1 323 ? 71.938 2.385 51.050 1.00 27.15 291 VAL A CA 1
ATOM 2245 C C . VAL A 1 323 ? 72.702 2.530 52.387 1.00 27.53 291 VAL A C 1
ATOM 2246 O O . VAL A 1 323 ? 72.887 1.558 53.113 1.00 27.65 291 VAL A O 1
ATOM 2250 N N . SER A 1 324 ? 73.161 3.736 52.682 1.00 26.53 292 SER A N 1
ATOM 2251 C CA . SER A 1 324 ? 73.846 4.013 53.933 1.00 27.02 292 SER A CA 1
ATOM 2252 C C . SER A 1 324 ? 72.898 4.675 54.917 1.00 26.68 292 SER A C 1
ATOM 2253 O O . SER A 1 324 ? 72.048 5.493 54.521 1.00 24.84 292 SER A O 1
ATOM 2256 N N . PRO A 1 325 ? 73.051 4.349 56.213 1.00 24.86 293 PRO A N 1
ATOM 2257 C CA . PRO A 1 325 ? 72.204 5.004 57.203 1.00 24.38 293 PRO A CA 1
ATOM 2258 C C . PRO A 1 325 ? 72.750 6.375 57.585 1.00 25.38 293 PRO A C 1
ATOM 2259 O O . PRO A 1 325 ? 73.954 6.603 57.509 1.00 24.88 293 PRO A O 1
ATOM 2263 N N . SER A 1 326 ? 71.865 7.295 57.928 1.00 23.23 294 SER A N 1
ATOM 2264 C CA . SER A 1 326 ? 72.296 8.569 58.489 1.00 24.01 294 SER A CA 1
ATOM 2265 C C . SER A 1 326 ? 71.839 8.491 59.947 1.00 21.97 294 SER A C 1
ATOM 2266 O O . SER A 1 326 ? 70.629 8.424 60.239 1.00 20.88 294 SER A O 1
ATOM 2269 N N . LEU A 1 327 ? 72.813 8.487 60.844 1.00 21.24 295 LEU A N 1
ATOM 2270 C CA . LEU A 1 327 ? 72.601 8.389 62.283 1.00 23.11 295 LEU A CA 1
ATOM 2271 C C . LEU A 1 327 ? 72.925 9.720 62.989 1.00 23.61 295 LEU A C 1
ATOM 2272 O O . LEU A 1 327 ? 73.694 10.524 62.475 1.00 24.51 295 LEU A O 1
ATOM 2277 N N . PRO A 1 328 ? 72.372 9.926 64.186 1.00 24.50 296 PRO A N 1
ATOM 2278 C CA . PRO A 1 328 ? 72.694 11.182 64.876 1.00 25.91 296 PRO A CA 1
ATOM 2279 C C . PRO A 1 328 ? 74.150 11.225 65.389 1.00 25.91 296 PRO A C 1
ATOM 2280 O O . PRO A 1 328 ? 74.759 10.179 65.615 1.00 25.70 296 PRO A O 1
ATOM 2284 N N . PRO A 1 329 ? 74.738 12.422 65.510 1.00 26.34 297 PRO A N 1
ATOM 2285 C CA . PRO A 1 329 ? 74.153 13.719 65.186 1.00 25.74 297 PRO A CA 1
ATOM 2286 C C . PRO A 1 329 ? 73.985 13.928 63.665 1.00 24.14 297 PRO A C 1
ATOM 2287 O O . PRO A 1 329 ? 74.883 13.594 62.876 1.00 24.78 297 PRO A O 1
ATOM 2291 N N . TYR A 1 330 ? 72.818 14.435 63.269 1.00 22.39 298 TYR A N 1
ATOM 2292 C CA . TYR A 1 330 ? 72.502 14.663 61.867 1.00 21.37 298 TYR A CA 1
ATOM 2293 C C . TYR A 1 330 ? 72.978 16.033 61.438 1.00 22.48 298 TYR A C 1
ATOM 2294 O O . TYR A 1 330 ? 73.019 16.941 62.253 1.00 21.46 298 TYR A O 1
ATOM 2303 N N . ASP A 1 331 ? 73.292 16.173 60.145 1.00 23.25 299 ASP A N 1
ATOM 2304 C CA . ASP A 1 331 ? 73.639 17.456 59.561 1.00 23.37 299 ASP A CA 1
ATOM 2305 C C . ASP A 1 331 ? 72.485 17.908 58.650 1.00 23.62 299 ASP A C 1
ATOM 2306 O O . ASP A 1 331 ? 72.647 18.764 57.788 1.00 23.73 299 ASP A O 1
ATOM 2311 N N . HIS A 1 332 ? 71.294 17.392 58.934 1.00 22.45 300 HIS A N 1
ATOM 2312 C CA . HIS A 1 332 ? 70.117 17.669 58.136 1.00 23.07 300 HIS A CA 1
ATOM 2313 C C . HIS A 1 332 ? 68.899 17.435 59.005 1.00 22.51 300 HIS A C 1
ATOM 2314 O O . HIS A 1 332 ? 68.990 16.728 60.018 1.00 21.16 300 HIS A O 1
ATOM 2321 N N . PRO A 1 333 ? 67.756 18.015 58.624 1.00 22.11 301 PRO A N 1
ATOM 2322 C CA . PRO A 1 333 ? 66.524 17.801 59.391 1.00 21.43 301 PRO A CA 1
ATOM 2323 C C . PRO A 1 333 ? 66.124 16.330 59.379 1.00 20.91 301 PRO A C 1
ATOM 2324 O O . PRO A 1 333 ? 66.389 15.624 58.379 1.00 20.53 301 PRO A O 1
ATOM 2328 N N . ILE A 1 334 ? 65.476 15.862 60.456 1.00 20.16 302 ILE A N 1
ATOM 2329 C CA . ILE A 1 334 ? 65.126 14.450 60.566 1.00 20.36 302 ILE A CA 1
ATOM 2330 C C . ILE A 1 334 ? 64.271 13.956 59.383 1.00 20.84 302 ILE A C 1
ATOM 2331 O O . ILE A 1 334 ? 64.414 12.794 58.950 1.00 21.22 302 ILE A O 1
ATOM 2336 N N . GLY A 1 335 ? 63.453 14.846 58.812 1.00 20.90 303 GLY A N 1
ATOM 2337 C CA . GLY A 1 335 ? 62.597 14.510 57.675 1.00 20.29 303 GLY A CA 1
ATOM 2338 C C . GLY A 1 335 ? 63.164 14.852 56.303 1.00 20.93 303 GLY A C 1
ATOM 2339 O O . GLY A 1 335 ? 62.448 14.790 55.299 1.00 21.87 303 GLY A O 1
ATOM 2340 N N . TYR A 1 336 ? 64.432 15.232 56.247 1.00 19.76 304 TYR A N 1
ATOM 2341 C CA . TYR A 1 336 ? 65.091 15.595 54.982 1.00 20.60 304 TYR A CA 1
ATOM 2342 C C . TYR A 1 336 ? 64.878 14.452 53.986 1.00 19.71 304 TYR A C 1
ATOM 2343 O O . TYR A 1 336 ? 65.081 13.303 54.310 1.00 20.82 304 TYR A O 1
ATOM 2352 N N . GLU A 1 337 ? 64.441 14.785 52.782 1.00 21.33 305 GLU A N 1
ATOM 2353 C CA . GLU A 1 337 ? 64.082 13.789 51.793 1.00 22.38 305 GLU A CA 1
ATOM 2354 C C . GLU A 1 337 ? 65.239 13.472 50.864 1.00 22.42 305 GLU A C 1
ATOM 2355 O O . GLU A 1 337 ? 65.596 14.262 49.985 1.00 23.89 305 GLU A O 1
ATOM 2361 N N . TRP A 1 338 ? 65.802 12.283 51.062 1.00 22.06 306 TRP A N 1
ATOM 2362 C CA . TRP A 1 338 ? 66.962 11.822 50.303 1.00 22.49 306 TRP A CA 1
ATOM 2363 C C . TRP A 1 338 ? 66.715 11.771 48.796 1.00 23.01 306 TRP A C 1
ATOM 2364 O O . TRP A 1 338 ? 67.603 12.111 48.034 1.00 23.59 306 TRP A O 1
ATOM 2375 N N . ALA A 1 339 ? 65.514 11.360 48.374 1.00 23.64 307 ALA A N 1
ATOM 2376 C CA . ALA A 1 339 ? 65.169 11.305 46.960 1.00 24.25 307 ALA A CA 1
ATOM 2377 C C . ALA A 1 339 ? 65.410 12.638 46.247 1.00 26.54 307 ALA A C 1
ATOM 2378 O O . ALA A 1 339 ? 65.658 12.641 45.067 1.00 25.17 307 ALA A O 1
ATOM 2380 N N . LEU A 1 340 ? 65.334 13.764 46.958 1.00 27.68 308 LEU A N 1
ATOM 2381 C CA . LEU A 1 340 ? 65.560 15.081 46.334 1.00 30.36 308 LEU A CA 1
ATOM 2382 C C . LEU A 1 340 ? 67.032 15.496 46.276 1.00 31.99 308 LEU A C 1
ATOM 2383 O O . LEU A 1 340 ? 67.359 16.528 45.702 1.00 31.56 308 LEU A O 1
ATOM 2388 N N . ASP A 1 341 ? 67.912 14.700 46.873 1.00 32.62 309 ASP A N 1
ATOM 2389 C CA . ASP A 1 341 ? 69.339 15.010 46.936 1.00 35.25 309 ASP A CA 1
ATOM 2390 C C . ASP A 1 341 ? 70.068 13.982 46.080 1.00 37.28 309 ASP A C 1
ATOM 2391 O O . ASP A 1 341 ? 70.446 12.922 46.564 1.00 37.85 309 ASP A O 1
ATOM 2396 N N A SER A 1 342 ? 70.262 14.298 44.805 0.50 39.53 310 SER A N 1
ATOM 2397 N N B SER A 1 342 ? 70.266 14.316 44.810 0.50 39.56 310 SER A N 1
ATOM 2398 C CA A SER A 1 342 ? 70.886 13.365 43.857 0.50 41.30 310 SER A CA 1
ATOM 2399 C CA B SER A 1 342 ? 70.913 13.418 43.854 0.50 41.42 310 SER A CA 1
ATOM 2400 C C A SER A 1 342 ? 72.164 12.698 44.378 0.50 41.28 310 SER A C 1
ATOM 2401 C C B SER A 1 342 ? 72.129 12.706 44.432 0.50 41.23 310 SER A C 1
ATOM 2402 O O A SER A 1 342 ? 72.315 11.476 44.287 0.50 41.83 310 SER A O 1
ATOM 2403 O O B SER A 1 342 ? 72.194 11.473 44.454 0.50 41.52 310 SER A O 1
ATOM 2408 N N . GLU A 1 343 ? 73.077 13.501 44.913 1.00 40.83 311 GLU A N 1
ATOM 2409 C CA . GLU A 1 343 ? 74.323 12.986 45.449 1.00 40.34 311 GLU A CA 1
ATOM 2410 C C . GLU A 1 343 ? 74.190 12.057 46.676 1.00 36.09 311 GLU A C 1
ATOM 2411 O O . GLU A 1 343 ? 75.007 11.155 46.849 1.00 37.01 311 GLU A O 1
ATOM 2417 N N A ARG A 1 344 ? 73.165 12.270 47.500 0.50 32.97 312 ARG A N 1
ATOM 2418 N N B ARG A 1 344 ? 73.165 12.258 47.501 0.50 32.92 312 ARG A N 1
ATOM 2419 C CA A ARG A 1 344 ? 72.974 11.455 48.706 0.50 31.50 312 ARG A CA 1
ATOM 2420 C CA B ARG A 1 344 ? 72.993 11.430 48.702 0.50 31.41 312 ARG A CA 1
ATOM 2421 C C A ARG A 1 344 ? 71.674 10.640 48.674 0.50 29.56 312 ARG A C 1
ATOM 2422 C C B ARG A 1 344 ? 71.683 10.631 48.675 0.50 29.52 312 ARG A C 1
ATOM 2423 O O A ARG A 1 344 ? 71.155 10.288 49.726 0.50 28.45 312 ARG A O 1
ATOM 2424 O O B ARG A 1 344 ? 71.162 10.282 49.729 0.50 28.39 312 ARG A O 1
ATOM 2439 N N . GLU A 1 345 ? 71.158 10.327 47.483 1.00 27.60 313 GLU A N 1
ATOM 2440 C CA . GLU A 1 345 ? 69.906 9.582 47.396 1.00 27.45 313 GLU A CA 1
ATOM 2441 C C . GLU A 1 345 ? 69.959 8.228 48.082 1.00 24.09 313 GLU A C 1
ATOM 2442 O O . GLU A 1 345 ? 68.952 7.804 48.627 1.00 21.73 313 GLU A O 1
ATOM 2448 N N . ALA A 1 346 ? 71.126 7.580 48.067 1.00 23.87 314 ALA A N 1
ATOM 2449 C CA . ALA A 1 346 ? 71.297 6.226 48.647 1.00 25.09 314 ALA A CA 1
ATOM 2450 C C . ALA A 1 346 ? 71.539 6.282 50.155 1.00 23.83 314 ALA A C 1
ATOM 2451 O O . ALA A 1 346 ? 72.510 5.759 50.674 1.00 24.28 314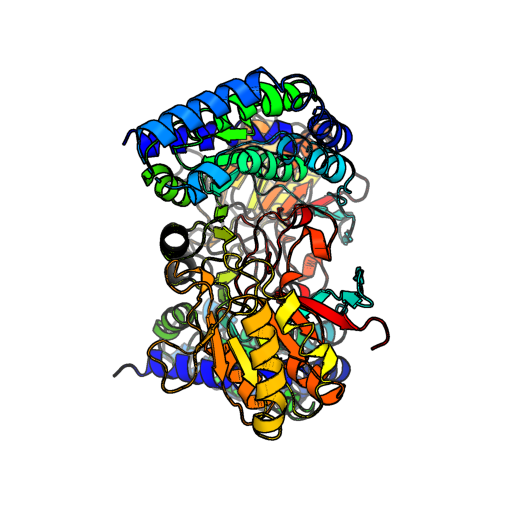 ALA A O 1
ATOM 2453 N N . THR A 1 347 ? 70.569 6.861 50.846 1.00 23.57 315 THR A N 1
ATOM 2454 C CA . THR A 1 347 ? 70.629 7.092 52.269 1.00 23.45 315 THR A CA 1
ATOM 2455 C C . THR A 1 347 ? 69.251 6.953 52.884 1.00 22.81 315 TH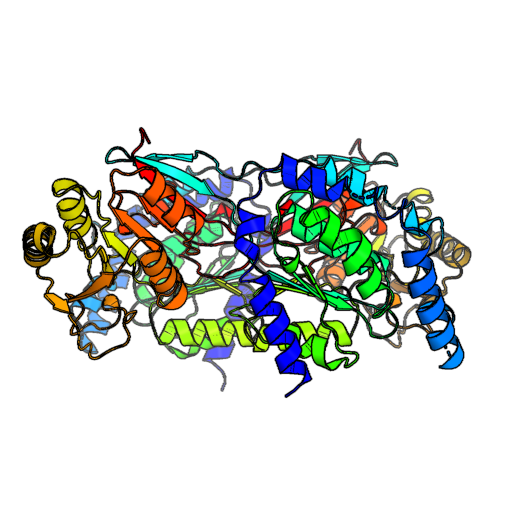R A C 1
ATOM 2456 O O . THR A 1 347 ? 68.238 7.308 52.245 1.00 22.17 315 THR A O 1
ATOM 2460 N N . VAL A 1 348 ? 69.218 6.465 54.122 1.00 21.79 316 VAL A N 1
ATOM 2461 C CA . VAL A 1 348 ? 67.989 6.418 54.940 1.00 20.75 316 VAL A CA 1
ATOM 2462 C C . VAL A 1 348 ? 68.332 6.935 56.339 1.00 20.21 316 VAL A C 1
ATOM 2463 O O . VAL A 1 348 ? 69.364 6.553 56.913 1.00 21.56 316 VAL A O 1
ATOM 2467 N N . THR A 1 349 ? 67.498 7.817 56.868 1.00 19.99 317 THR A N 1
ATOM 2468 C CA . THR A 1 349 ? 67.696 8.352 58.214 1.00 19.88 317 THR A CA 1
ATOM 2469 C C . THR A 1 349 ? 67.152 7.359 59.241 1.00 19.85 317 THR A C 1
ATOM 2470 O O . THR A 1 349 ? 66.080 6.784 59.062 1.00 19.96 317 THR A O 1
ATOM 2474 N N . VAL A 1 350 ? 67.922 7.144 60.298 1.00 20.34 318 VAL A N 1
ATOM 2475 C CA . VAL A 1 350 ? 67.556 6.227 61.371 1.00 19.89 318 VAL A CA 1
ATOM 2476 C C . VAL A 1 350 ? 67.526 7.020 62.682 1.00 19.98 318 VAL A C 1
ATOM 2477 O O . VAL A 1 350 ? 68.459 7.795 62.994 1.00 20.61 318 VAL A O 1
ATOM 2481 N N . ALA A 1 351 ? 66.446 6.825 63.432 1.00 19.58 319 ALA A N 1
ATOM 2482 C CA . ALA A 1 351 ? 66.212 7.507 64.687 1.00 21.02 319 ALA A CA 1
ATOM 2483 C C . ALA A 1 351 ? 65.571 6.585 65.720 1.00 21.32 319 ALA A C 1
ATOM 2484 O O . ALA A 1 351 ? 64.665 5.793 65.407 1.00 20.07 319 ALA A O 1
ATOM 2486 N N A ARG A 1 352 ? 66.017 6.725 66.959 0.50 21.72 320 ARG A N 1
ATOM 2487 N N B ARG A 1 352 ? 66.042 6.723 66.958 0.50 21.50 320 ARG A N 1
ATOM 2488 C CA A ARG A 1 352 ? 65.500 5.953 68.067 0.50 21.66 320 ARG A CA 1
ATOM 2489 C CA B ARG A 1 352 ? 65.526 6.006 68.114 0.50 21.37 320 ARG A CA 1
ATOM 2490 C C A ARG A 1 352 ? 64.345 6.769 68.661 0.50 21.93 320 ARG A C 1
ATOM 2491 C C B ARG A 1 352 ? 64.305 6.797 68.573 0.50 21.61 320 ARG A C 1
ATOM 2492 O O A ARG A 1 352 ? 64.475 7.976 68.849 0.50 22.49 320 ARG A O 1
ATOM 2493 O O B ARG A 1 352 ? 64.337 8.024 68.541 0.50 21.79 320 ARG A O 1
ATOM 2508 N N . VAL A 1 353 ? 63.220 6.120 68.940 1.00 20.49 321 VAL A N 1
ATOM 2509 C CA . VAL A 1 353 ? 62.036 6.810 69.473 1.00 20.86 321 VAL A CA 1
ATOM 2510 C C . VAL A 1 353 ? 61.567 6.111 70.761 1.00 20.89 321 VAL A C 1
ATOM 2511 O O . VAL A 1 353 ? 61.848 4.896 70.999 1.00 22.93 321 VAL A O 1
ATOM 2515 N N . ASP A 1 354 ? 60.875 6.867 71.607 1.00 21.34 322 ASP A N 1
ATOM 2516 C CA . ASP A 1 354 ? 60.412 6.355 72.909 1.00 22.50 322 ASP A CA 1
ATOM 2517 C C . ASP A 1 354 ? 59.227 5.404 72.835 1.00 21.78 322 ASP A C 1
ATOM 2518 O O . ASP A 1 354 ? 59.025 4.573 73.739 1.00 22.70 322 ASP A O 1
ATOM 2523 N N . GLY A 1 355 ? 58.438 5.532 71.783 1.00 21.39 323 GLY A N 1
ATOM 2524 C CA . GLY A 1 355 ? 57.238 4.713 71.636 1.00 22.07 323 GLY A CA 1
ATOM 2525 C C . GLY A 1 355 ? 56.361 5.175 70.488 1.00 20.78 323 GLY A C 1
ATOM 2526 O O . GLY A 1 355 ? 56.768 6.028 69.664 1.00 20.12 323 GLY A O 1
ATOM 2527 N N . VAL A 1 356 ? 55.154 4.626 70.439 1.00 20.51 324 VAL A N 1
ATOM 2528 C CA . VAL A 1 356 ? 54.210 4.929 69.356 1.00 21.38 324 VAL A CA 1
ATOM 2529 C C . VAL A 1 356 ? 53.834 6.407 69.349 1.00 21.07 324 VAL A C 1
ATOM 2530 O O . VAL A 1 356 ? 53.797 7.020 68.302 1.00 20.85 324 VAL A O 1
ATOM 2534 N N . ALA A 1 357 ? 53.542 6.977 70.513 1.00 21.32 325 ALA A N 1
ATOM 2535 C CA . ALA A 1 357 ? 53.139 8.404 70.559 1.00 22.61 325 ALA A CA 1
ATOM 2536 C C . ALA A 1 357 ? 54.215 9.305 69.953 1.00 21.38 325 ALA A C 1
ATOM 2537 O O . ALA A 1 357 ? 53.885 10.215 69.185 1.00 21.97 325 ALA A O 1
ATOM 2539 N N . GLU A 1 358 ? 55.495 9.061 70.274 1.00 21.49 326 GLU A N 1
ATOM 2540 C CA . GLU A 1 358 ? 56.557 9.917 69.747 1.00 22.18 326 GLU A CA 1
ATOM 2541 C C . GLU A 1 358 ? 56.726 9.723 68.234 1.00 21.29 326 GLU A C 1
ATOM 2542 O O . GLU A 1 358 ? 56.962 10.680 67.490 1.00 19.33 326 GLU A O 1
ATOM 2548 N N . ALA A 1 359 ? 56.585 8.482 67.798 1.00 19.98 327 ALA A N 1
ATOM 2549 C CA . ALA A 1 359 ? 56.689 8.135 66.403 1.00 21.29 327 ALA A CA 1
ATOM 2550 C C . ALA A 1 359 ? 55.596 8.847 65.611 1.00 20.47 327 ALA A C 1
ATOM 2551 O O . ALA A 1 359 ? 55.859 9.387 64.518 1.00 17.71 327 ALA A O 1
ATOM 2553 N N . VAL A 1 360 ? 54.381 8.845 66.156 1.00 19.45 328 VAL A N 1
ATOM 2554 C CA . VAL A 1 360 ? 53.251 9.534 65.504 1.00 20.66 328 VAL A CA 1
ATOM 2555 C C . VAL A 1 360 ? 53.481 11.056 65.431 1.00 20.79 328 VAL A C 1
ATOM 2556 O O . VAL A 1 360 ? 53.236 11.673 64.386 1.00 21.64 328 VAL A O 1
ATOM 2560 N N . ARG A 1 361 ? 53.988 11.644 66.507 1.00 20.97 329 ARG A N 1
ATOM 2561 C CA . ARG A 1 361 ? 54.248 13.108 66.525 1.00 23.61 329 ARG A CA 1
ATOM 2562 C C . ARG A 1 361 ? 55.298 13.516 65.485 1.00 22.35 329 ARG A C 1
ATOM 2563 O O . ARG A 1 361 ? 55.143 14.521 64.766 1.00 23.81 329 ARG A O 1
ATOM 2571 N N . ILE A 1 362 ? 56.387 12.761 65.425 1.00 20.89 330 ILE A N 1
ATOM 2572 C CA . ILE A 1 362 ? 57.455 13.041 64.457 1.00 20.65 330 ILE A CA 1
ATOM 2573 C C . ILE A 1 362 ? 56.908 12.901 63.033 1.00 21.96 330 ILE A C 1
ATOM 2574 O O . ILE A 1 362 ? 57.140 13.762 62.159 1.00 20.65 330 ILE A O 1
ATOM 2579 N N . ALA A 1 363 ? 56.175 11.822 62.787 1.00 19.69 331 ALA A N 1
ATOM 2580 C CA . ALA A 1 363 ? 55.588 11.624 61.472 1.00 21.78 331 ALA A CA 1
ATOM 2581 C C . ALA A 1 363 ? 54.634 12.757 61.074 1.00 22.19 331 ALA A C 1
ATOM 2582 O O . ALA A 1 363 ? 54.667 13.222 59.931 1.00 24.43 331 ALA A O 1
ATOM 2584 N N . ASN A 1 364 ? 53.802 13.201 62.010 1.00 21.90 332 ASN A N 1
ATOM 2585 C CA . ASN A 1 364 ? 52.827 14.231 61.727 1.00 22.53 332 ASN A CA 1
ATOM 2586 C C . ASN A 1 364 ? 53.429 15.624 61.627 1.00 23.58 332 ASN A C 1
ATOM 2587 O O . ASN A 1 364 ? 53.035 16.368 60.772 1.00 23.87 332 ASN A O 1
ATOM 2592 N N . GLU A 1 365 ? 54.402 15.942 62.477 1.00 22.66 333 GLU A N 1
ATOM 2593 C CA . GLU A 1 365 ? 54.934 17.305 62.576 1.00 24.68 333 GLU A CA 1
ATOM 2594 C C . GLU A 1 365 ? 56.200 17.612 61.807 1.00 25.12 333 GLU A C 1
ATOM 2595 O O . GLU A 1 365 ? 56.445 18.780 61.489 1.00 24.62 333 GLU A O 1
ATOM 2601 N N . GLU A 1 366 ? 56.983 16.570 61.494 1.00 24.85 334 GLU A N 1
ATOM 2602 C CA . GLU A 1 366 ? 58.298 16.744 60.900 1.00 23.91 334 GLU A CA 1
ATOM 2603 C C . GLU A 1 366 ? 58.528 16.024 59.595 1.00 22.93 334 GLU A C 1
ATOM 2604 O O . GLU A 1 366 ? 59.654 15.982 59.126 1.00 23.33 334 GLU A O 1
ATOM 2610 N N . THR A 1 367 ? 57.474 15.452 59.002 1.00 23.43 335 THR A N 1
ATOM 2611 C CA . THR A 1 367 ? 57.572 14.820 57.685 1.00 24.02 335 THR A CA 1
ATOM 2612 C C . THR A 1 367 ? 56.436 15.334 56.821 1.00 25.65 335 THR A C 1
ATOM 2613 O O . THR A 1 367 ? 55.541 16.015 57.323 1.00 25.51 335 THR A O 1
ATOM 2617 N N . SER A 1 368 ? 56.458 14.993 55.530 1.00 25.36 336 SER A N 1
ATOM 2618 C CA . SER A 1 368 ? 55.516 15.591 54.560 1.00 25.30 336 SER A CA 1
ATOM 2619 C C . SER A 1 368 ? 54.056 15.209 54.720 1.00 24.14 336 SER A C 1
ATOM 2620 O O . SER A 1 368 ? 53.199 15.925 54.280 1.00 24.96 336 SER A O 1
ATOM 2623 N N . GLY A 1 369 ? 53.768 14.077 55.331 1.00 22.58 337 GLY A N 1
ATOM 2624 C CA . GLY A 1 369 ? 52.374 13.662 55.485 1.00 22.26 337 GLY A CA 1
ATOM 2625 C C . GLY A 1 369 ? 51.923 12.821 54.310 1.00 22.98 337 GLY A C 1
ATOM 2626 O O . GLY A 1 369 ? 50.719 12.674 54.085 1.00 21.90 337 GLY A O 1
ATOM 2627 N N . LEU A 1 370 ? 52.885 12.260 53.551 1.00 22.59 338 LEU A N 1
ATOM 2628 C CA . LEU A 1 370 ? 52.540 11.473 52.387 1.00 23.43 338 LEU A CA 1
ATOM 2629 C C . LEU A 1 370 ? 52.176 10.060 52.825 1.00 23.79 338 LEU A C 1
ATOM 2630 O O . LEU A 1 370 ? 51.072 9.617 52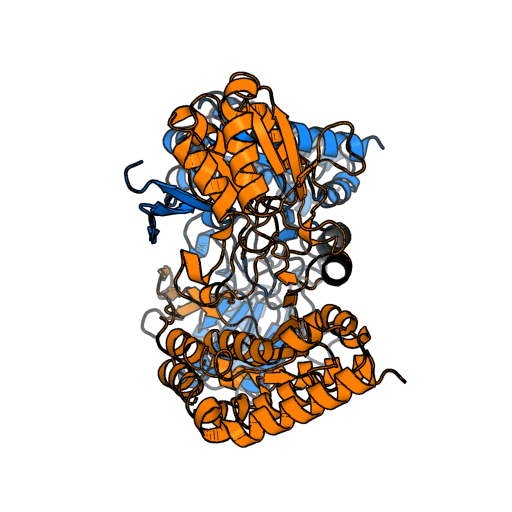.559 1.00 23.53 338 LEU A O 1
ATOM 2635 N N . ALA A 1 371 ? 53.099 9.364 53.508 1.00 21.03 339 ALA A N 1
ATOM 2636 C CA . ALA A 1 371 ? 52.822 7.958 53.937 1.00 20.37 339 ALA A CA 1
ATOM 2637 C C . ALA A 1 371 ? 53.687 7.529 55.096 1.00 20.44 339 ALA A C 1
ATOM 2638 O O . ALA A 1 371 ? 54.880 7.879 55.176 1.00 21.17 339 ALA A O 1
ATOM 2640 N N . ALA A 1 372 ? 53.098 6.759 56.002 1.00 19.25 340 ALA A N 1
ATOM 2641 C CA . ALA A 1 372 ? 53.830 6.222 57.120 1.00 19.11 340 ALA A CA 1
ATOM 2642 C C . ALA A 1 372 ? 53.318 4.814 57.413 1.00 19.71 340 ALA A C 1
ATOM 2643 O O . ALA A 1 372 ? 52.113 4.524 57.303 1.00 18.98 340 ALA A O 1
ATOM 2645 N N . GLY A 1 373 ? 54.250 3.968 57.793 1.00 18.16 341 GLY A N 1
ATOM 2646 C CA . GLY A 1 373 ? 53.959 2.593 58.157 1.00 18.93 341 GLY A CA 1
ATOM 2647 C C . GLY A 1 373 ? 54.454 2.247 59.556 1.00 19.57 341 GLY A C 1
ATOM 2648 O O . GLY A 1 373 ? 55.336 2.924 60.134 1.00 18.84 341 GLY A O 1
ATOM 2649 N N . ILE A 1 374 ? 53.855 1.201 60.119 1.00 18.85 342 ILE A N 1
ATOM 2650 C CA . ILE A 1 374 ? 54.264 0.660 61.397 1.00 18.19 342 ILE A CA 1
ATOM 2651 C C . ILE A 1 374 ? 54.514 -0.824 61.180 1.00 18.40 342 ILE A C 1
ATOM 2652 O O . ILE A 1 374 ? 53.741 -1.474 60.487 1.00 19.84 342 ILE A O 1
ATOM 2657 N N . ALA A 1 375 ? 55.631 -1.320 61.703 1.00 17.80 343 ALA A N 1
ATOM 2658 C CA . ALA A 1 375 ? 55.912 -2.757 61.724 1.00 18.91 343 ALA A CA 1
ATOM 2659 C C . ALA A 1 375 ? 55.661 -3.228 63.158 1.00 18.57 343 ALA A C 1
ATOM 2660 O O . ALA A 1 375 ? 56.368 -2.809 64.073 1.00 20.90 343 ALA A O 1
ATOM 2662 N N . THR A 1 376 ? 54.679 -4.103 63.361 1.00 20.88 344 THR A N 1
ATOM 2663 C CA . THR A 1 376 ? 54.383 -4.648 64.698 1.00 21.11 344 THR A CA 1
ATOM 2664 C C . THR A 1 376 ? 53.462 -5.863 64.605 1.00 21.37 344 THR A C 1
ATOM 2665 O O . THR A 1 376 ? 52.726 -6.022 63.642 1.00 20.40 344 THR A O 1
ATOM 2669 N N . GLU A 1 377 ? 53.519 -6.734 65.603 1.00 23.41 345 GLU A N 1
ATOM 2670 C CA . GLU A 1 377 ? 52.573 -7.831 65.698 1.00 23.63 345 GLU A CA 1
ATOM 2671 C C . GLU A 1 377 ? 51.466 -7.471 66.705 1.00 25.25 345 GLU A C 1
ATOM 2672 O O . GLU A 1 377 ? 50.476 -8.222 66.871 1.00 24.77 345 GLU A O 1
ATOM 2678 N N . ASP A 1 378 ? 51.606 -6.319 67.349 1.00 22.80 346 ASP A N 1
ATOM 2679 C CA . ASP A 1 378 ? 50.634 -5.883 68.366 1.00 23.85 346 ASP A CA 1
ATOM 2680 C C . ASP A 1 378 ? 49.516 -5.047 67.744 1.00 23.36 346 ASP A C 1
ATOM 2681 O O . ASP A 1 378 ? 49.712 -3.865 67.411 1.00 23.47 346 ASP A O 1
ATOM 2686 N N . ALA A 1 379 ? 48.325 -5.631 67.642 1.00 24.80 347 ALA A N 1
ATOM 2687 C CA . ALA A 1 379 ? 47.185 -4.937 67.041 1.00 25.32 347 ALA A CA 1
ATOM 2688 C C . ALA A 1 379 ? 46.832 -3.624 67.739 1.00 26.78 347 ALA A C 1
ATOM 2689 O O . ALA A 1 379 ? 46.332 -2.695 67.104 1.00 25.68 347 ALA A O 1
ATOM 2691 N N . ARG A 1 380 ? 47.078 -3.536 69.049 1.00 28.32 348 ARG A N 1
ATOM 2692 C CA . ARG A 1 380 ? 46.760 -2.301 69.787 1.00 28.67 348 ARG A CA 1
ATOM 2693 C C . ARG A 1 380 ? 47.702 -1.154 69.409 1.00 27.44 348 ARG A C 1
ATOM 2694 O O . ARG A 1 380 ? 47.277 0.001 69.345 1.00 29.10 348 ARG A O 1
ATOM 2702 N N . ALA A 1 381 ? 48.976 -1.472 69.168 1.00 26.49 349 ALA A N 1
ATOM 2703 C CA . ALA A 1 381 ? 49.960 -0.478 68.721 1.00 24.96 349 ALA A CA 1
ATOM 2704 C C . ALA A 1 381 ? 49.608 -0.009 67.290 1.00 23.62 349 ALA A C 1
ATOM 2705 O O . ALA A 1 381 ? 49.674 1.190 66.981 1.00 23.88 349 ALA A O 1
ATOM 2707 N N . ALA A 1 382 ? 49.263 -0.955 66.414 1.00 22.01 350 ALA A N 1
ATOM 2708 C CA . ALA A 1 382 ? 48.836 -0.636 65.050 1.00 22.20 350 ALA A CA 1
ATOM 2709 C C . ALA A 1 382 ? 47.600 0.287 65.045 1.00 23.59 350 ALA A C 1
ATOM 2710 O O . ALA A 1 382 ? 47.557 1.284 64.327 1.00 24.31 350 ALA A O 1
ATOM 2712 N N . GLU A 1 383 ? 46.612 -0.040 65.876 1.00 24.39 351 GLU A N 1
ATOM 2713 C CA . GLU A 1 383 ? 45.399 0.737 65.967 1.00 26.44 351 GLU A CA 1
ATOM 2714 C C . GLU A 1 383 ? 45.716 2.172 66.399 1.00 25.72 351 GLU A C 1
ATOM 2715 O O . GLU A 1 383 ? 45.175 3.137 65.859 1.00 24.50 351 GLU A O 1
ATOM 2721 N N . GLU A 1 384 ? 46.596 2.292 67.388 1.00 25.95 352 GLU A N 1
ATOM 2722 C CA . GLU A 1 384 ? 47.020 3.582 67.899 1.00 25.65 352 GLU A CA 1
ATOM 2723 C C . GLU A 1 384 ? 47.745 4.389 66.821 1.00 24.22 352 GLU A C 1
ATOM 2724 O O . GLU A 1 384 ? 47.515 5.583 66.672 1.00 19.83 352 GLU A O 1
ATOM 2730 N N . PHE A 1 385 ? 48.604 3.722 66.057 1.00 21.39 353 PHE A N 1
ATOM 2731 C CA . PHE A 1 385 ? 49.335 4.391 64.966 1.00 19.73 353 PHE A CA 1
ATOM 2732 C C . PHE A 1 385 ? 48.340 4.846 63.876 1.00 20.20 353 PHE A C 1
ATOM 2733 O O . PHE A 1 385 ? 48.411 5.996 63.385 1.00 20.89 353 PHE A O 1
ATOM 2741 N N . PHE A 1 386 ? 47.396 3.960 63.530 1.00 22.80 354 PHE A N 1
ATOM 2742 C CA . PHE A 1 386 ? 46.338 4.246 62.543 1.00 23.31 354 PHE A CA 1
ATOM 2743 C C . PHE A 1 386 ? 45.441 5.404 63.032 1.00 23.70 354 PHE A C 1
ATOM 2744 O O . PHE A 1 386 ? 45.105 6.281 62.249 1.00 26.02 354 PHE A O 1
ATOM 2752 N N . ASP A 1 387 ? 45.063 5.418 64.312 1.00 24.38 355 ASP A N 1
ATOM 2753 C CA . ASP A 1 387 ? 44.268 6.534 64.865 1.00 25.38 355 ASP A CA 1
ATOM 2754 C C . ASP A 1 387 ? 45.013 7.885 64.831 1.00 23.98 355 ASP A C 1
ATOM 2755 O O . ASP A 1 387 ? 44.414 8.933 64.561 1.00 23.64 355 ASP A O 1
ATOM 2760 N N . GLY A 1 388 ? 46.302 7.851 65.152 1.00 22.39 356 GLY A N 1
ATOM 2761 C CA . GLY A 1 388 ? 47.131 9.067 65.298 1.00 22.51 356 GLY A CA 1
ATOM 2762 C C . GLY A 1 388 ? 47.761 9.702 64.064 1.00 21.11 356 GLY A C 1
ATOM 2763 O O . GLY A 1 388 ? 47.833 10.931 63.969 1.00 19.80 356 GLY A O 1
ATOM 2764 N N . TYR A 1 389 ? 48.194 8.876 63.119 1.00 20.24 357 TYR A N 1
ATOM 2765 C CA . TYR A 1 389 ? 48.890 9.354 61.919 1.00 20.58 357 TYR A CA 1
ATOM 2766 C C . TYR A 1 389 ? 47.910 10.019 60.963 1.00 23.03 357 TYR A C 1
ATOM 2767 O O . TYR A 1 389 ? 46.855 9.455 60.646 1.00 23.74 357 TYR A O 1
ATOM 2776 N N . GLN A 1 390 ? 48.247 11.240 60.543 1.00 22.55 358 GLN A N 1
ATOM 2777 C CA . GLN A 1 390 ? 47.344 12.051 59.721 1.00 26.22 358 GLN A CA 1
ATOM 2778 C C . GLN A 1 390 ? 47.610 12.077 58.190 1.00 26.05 358 GLN A C 1
ATOM 2779 O O . GLN A 1 390 ? 46.866 12.737 57.452 1.00 29.24 358 GLN A O 1
ATOM 2785 N N . GLY A 1 391 ? 48.632 11.369 57.728 1.00 24.62 359 GLY A N 1
ATOM 2786 C CA . GLY A 1 391 ? 49.001 11.347 56.293 1.00 23.24 359 GLY A CA 1
ATOM 2787 C C . GLY A 1 391 ? 48.015 10.681 55.339 1.00 22.46 359 GLY A C 1
ATOM 2788 O O . GLY A 1 391 ? 47.019 10.074 55.772 1.00 21.42 359 GLY A O 1
ATOM 2789 N N . THR A 1 392 ? 48.333 10.741 54.042 1.00 20.39 360 THR A N 1
ATOM 2790 C CA . THR A 1 392 ? 47.409 10.269 52.982 1.00 20.84 360 THR A CA 1
ATOM 2791 C C . THR A 1 392 ? 47.287 8.749 52.917 1.00 20.76 360 THR A C 1
ATOM 2792 O O . THR A 1 392 ? 46.250 8.226 52.466 1.00 20.81 360 THR A O 1
ATOM 2796 N N . GLY A 1 393 ? 48.337 8.062 53.350 1.00 20.44 361 GLY A N 1
ATOM 2797 C CA . GLY A 1 393 ? 48.345 6.597 53.417 1.00 20.49 361 GLY A CA 1
ATOM 2798 C C . GLY A 1 393 ? 49.006 6.086 54.689 1.00 19.80 361 GLY A C 1
ATOM 2799 O O . GLY A 1 393 ? 50.076 6.570 55.088 1.00 20.00 361 GLY A O 1
ATOM 2800 N N . VAL A 1 394 ? 48.385 5.105 55.330 1.00 18.52 362 VAL A N 1
ATOM 2801 C CA . VAL A 1 394 ? 48.936 4.534 56.560 1.00 18.88 362 VAL A CA 1
ATOM 2802 C C . VAL A 1 394 ? 49.005 3.022 56.362 1.00 20.41 362 VAL A C 1
ATOM 2803 O O . VAL A 1 394 ? 48.117 2.447 55.737 1.00 20.42 362 VAL A O 1
ATOM 2807 N N . PHE A 1 395 ? 50.096 2.419 56.851 1.00 18.82 363 PHE A N 1
ATOM 2808 C CA . PHE A 1 395 ? 50.425 1.022 56.581 1.00 20.54 363 PHE A CA 1
ATOM 2809 C C . PHE A 1 395 ? 50.801 0.241 57.817 1.00 21.68 363 PHE A C 1
ATOM 2810 O O . PHE A 1 395 ? 51.464 0.770 58.706 1.00 21.12 363 PHE A O 1
ATOM 2818 N N . TRP A 1 396 ? 50.365 -1.024 57.848 1.00 22.12 364 TRP A N 1
ATOM 2819 C CA . TRP A 1 396 ? 50.677 -1.971 58.911 1.00 21.36 364 TRP A CA 1
ATOM 2820 C C . TRP A 1 396 ? 51.328 -3.215 58.263 1.00 20.26 364 TRP A C 1
ATOM 2821 O O . TRP A 1 396 ? 50.675 -3.945 57.505 1.00 22.87 364 TRP A O 1
ATOM 2832 N N . ASN A 1 397 ? 52.619 -3.428 58.553 1.00 19.27 365 ASN A N 1
ATOM 2833 C CA . ASN A 1 397 ? 53.404 -4.526 57.951 1.00 20.15 365 ASN A CA 1
ATOM 2834 C C . ASN A 1 397 ? 53.263 -4.551 56.404 1.00 20.86 365 ASN A C 1
ATOM 2835 O O . ASN A 1 397 ? 53.126 -5.613 55.773 1.00 21.13 365 ASN A O 1
ATOM 2840 N N . ALA A 1 398 ? 53.310 -3.375 55.803 1.00 21.06 366 ALA A N 1
ATOM 2841 C CA . ALA A 1 398 ? 53.162 -3.224 54.359 1.00 20.85 366 ALA A CA 1
ATOM 2842 C C . ALA A 1 398 ? 54.013 -2.037 53.868 1.00 20.57 366 ALA A C 1
ATOM 2843 O O . ALA A 1 398 ? 54.011 -0.968 54.489 1.00 20.13 366 ALA A O 1
ATOM 2845 N N . PRO A 1 399 ? 54.741 -2.208 52.755 1.00 21.72 367 PRO A N 1
ATOM 2846 C CA . PRO A 1 399 ? 55.617 -1.115 52.305 1.00 21.91 367 PRO A CA 1
ATOM 2847 C C . PRO A 1 399 ? 54.874 0.127 51.811 1.00 21.64 367 PRO A C 1
ATOM 2848 O O . PRO A 1 399 ? 53.865 -0.015 51.156 1.00 24.31 367 PRO A O 1
ATOM 2852 N N . THR A 1 400 ? 55.385 1.328 52.114 1.00 21.91 368 THR A N 1
ATOM 2853 C CA . THR A 1 400 ? 54.756 2.581 51.650 1.00 20.68 368 THR A CA 1
ATOM 2854 C C . THR A 1 400 ? 54.845 2.750 50.121 1.00 22.52 368 THR A C 1
ATOM 2855 O O . THR A 1 400 ? 54.194 3.636 49.546 1.00 21.59 368 THR A O 1
ATOM 2859 N N . ARG A 1 401 ? 55.666 1.925 49.471 1.00 21.35 369 ARG A N 1
ATOM 2860 C CA . ARG A 1 401 ? 55.790 1.910 48.001 1.00 22.88 369 ARG A CA 1
ATOM 2861 C C . ARG A 1 401 ? 54.474 1.557 47.306 1.00 21.47 369 ARG A C 1
ATOM 2862 O O . ARG A 1 401 ? 54.333 1.787 46.116 1.00 21.99 369 ARG A O 1
ATOM 2870 N N . LEU A 1 402 ? 53.530 0.970 48.038 1.00 21.61 370 LEU A N 1
ATOM 2871 C CA . LEU A 1 402 ? 52.227 0.644 47.499 1.00 21.62 370 LEU A CA 1
ATOM 2872 C C . LEU A 1 402 ? 51.325 1.871 47.334 1.00 22.52 370 LEU A C 1
ATOM 2873 O O . LEU A 1 402 ? 50.250 1.748 46.773 1.00 24.65 370 LEU A O 1
ATOM 2878 N N . LEU A 1 403 ? 51.750 3.051 47.791 1.00 22.41 371 LEU A N 1
ATOM 2879 C CA . LEU A 1 403 ? 50.877 4.239 47.684 1.00 22.67 371 LEU A CA 1
ATOM 2880 C C . LEU A 1 403 ? 50.915 4.739 46.261 1.00 23.41 371 LEU A C 1
ATOM 2881 O O . LEU A 1 403 ? 51.736 5.593 45.899 1.00 23.39 371 LEU A O 1
ATOM 2886 N N . ASP A 1 404 ? 49.989 4.218 45.473 1.00 23.77 372 ASP A N 1
ATOM 2887 C CA . ASP A 1 404 ? 49.936 4.485 44.029 1.00 25.37 372 ASP A CA 1
ATOM 2888 C C . ASP A 1 404 ? 48.589 4.034 43.533 1.00 25.30 372 ASP A C 1
ATOM 2889 O O . ASP A 1 404 ? 48.105 2.977 43.931 1.00 23.44 372 ASP A O 1
ATOM 2894 N N . GLY A 1 405 ? 47.991 4.834 42.661 1.00 20.00 373 GLY A N 1
ATOM 2895 C CA . GLY A 1 405 ? 46.680 4.557 42.145 1.00 21.88 373 GLY A CA 1
ATOM 2896 C C . GLY A 1 405 ? 46.547 3.213 41.471 1.00 23.33 373 GLY A C 1
ATOM 2897 O O . GLY A 1 405 ? 45.547 2.553 41.664 1.00 24.88 373 GLY A O 1
ATOM 2898 N N . PHE A 1 406 ? 47.557 2.804 40.686 1.00 23.58 374 PHE A N 1
ATOM 2899 C CA . PHE A 1 406 ? 47.504 1.517 40.003 1.00 25.30 374 PHE A CA 1
ATOM 2900 C C . PHE A 1 406 ? 47.682 0.321 40.938 1.00 25.02 374 PHE A C 1
ATOM 2901 O O . PHE A 1 406 ? 46.938 -0.650 40.860 1.00 25.17 374 PHE A O 1
ATOM 2909 N N . LYS A 1 407 ? 48.683 0.391 41.812 1.00 25.67 375 LYS A N 1
ATOM 2910 C CA . LYS A 1 407 ? 48.918 -0.658 42.792 1.00 26.03 375 LYS A CA 1
ATOM 2911 C C . LYS A 1 407 ? 47.723 -0.858 43.754 1.00 26.30 375 LYS A C 1
ATOM 2912 O O . LYS A 1 407 ? 47.445 -1.980 44.176 1.00 24.04 375 LYS A O 1
ATOM 2918 N N . LEU A 1 408 ? 47.031 0.225 44.112 1.00 23.11 376 LEU A N 1
ATOM 2919 C CA . LEU A 1 408 ? 45.901 0.097 45.038 1.00 23.63 376 LEU A CA 1
ATOM 2920 C C . LEU A 1 408 ? 44.558 -0.145 44.365 1.00 24.40 376 LEU A C 1
ATOM 2921 O O . LEU A 1 408 ? 43.793 -0.987 44.818 1.00 23.00 376 LEU A O 1
ATOM 2926 N N . LEU A 1 409 ? 44.288 0.585 43.282 1.00 24.99 377 LEU A N 1
ATOM 2927 C CA . LEU A 1 409 ? 42.995 0.536 42.612 1.00 26.92 377 LEU A CA 1
ATOM 2928 C C . LEU A 1 409 ? 42.981 -0.120 41.231 1.00 27.47 377 LEU A C 1
ATOM 2929 O O . LEU A 1 409 ? 41.921 -0.330 40.657 1.00 29.57 377 LEU A O 1
ATOM 2934 N N . GLY A 1 410 ? 44.134 -0.475 40.694 1.00 28.38 378 GLY A N 1
ATOM 2935 C CA . GLY A 1 410 ? 44.157 -1.128 39.385 1.00 29.89 378 GLY A CA 1
ATOM 2936 C C . GLY A 1 410 ? 43.802 -0.203 38.233 1.00 30.77 378 GLY A C 1
ATOM 2937 O O . GLY A 1 410 ? 43.458 -0.673 37.164 1.00 31.03 378 GLY A O 1
ATOM 2938 N N . VAL A 1 411 ? 43.857 1.112 38.451 1.00 31.45 379 VAL A N 1
ATOM 2939 C CA . VAL A 1 411 ? 43.632 2.089 37.370 1.00 32.66 379 VAL A CA 1
ATOM 2940 C C . VAL A 1 411 ? 44.806 3.079 37.427 1.00 32.29 379 VAL A C 1
ATOM 2941 O O . VAL A 1 411 ? 45.404 3.249 38.478 1.00 29.44 379 VAL A O 1
ATOM 2945 N N . PRO A 1 412 ? 45.163 3.708 36.292 1.00 33.31 380 PRO A N 1
ATOM 2946 C CA . PRO A 1 412 ? 46.317 4.629 36.331 1.00 33.59 380 PRO A CA 1
ATOM 2947 C C . PRO A 1 412 ? 46.211 5.762 37.354 1.00 31.62 380 PRO A C 1
ATOM 2948 O O . PRO A 1 412 ? 45.121 6.204 37.700 1.00 31.65 380 PRO A O 1
ATOM 2952 N N . GLU A 1 413 ? 47.365 6.187 37.841 1.00 30.72 381 GLU A N 1
ATOM 2953 C CA . GLU A 1 413 ? 47.487 7.289 38.780 1.00 30.48 381 GLU A CA 1
ATOM 2954 C C . GLU A 1 413 ? 47.545 8.607 38.013 1.00 30.61 381 GLU A C 1
ATOM 2955 O O . GLU A 1 413 ? 48.332 8.732 37.075 1.00 27.01 381 GLU A O 1
ATOM 2961 N N . THR A 1 414 ? 46.707 9.575 38.400 1.00 29.61 382 THR A N 1
ATOM 2962 C CA . THR A 1 414 ? 46.705 10.913 37.807 1.00 30.72 382 THR A CA 1
ATOM 2963 C C . THR A 1 414 ? 47.858 11.770 38.398 1.00 30.03 382 THR A C 1
ATOM 2964 O O . THR A 1 414 ? 48.449 12.599 37.720 1.00 27.64 382 THR A O 1
ATOM 2968 N N . GLY A 1 415 ? 48.179 11.524 39.664 1.00 31.14 383 GLY A N 1
ATOM 2969 C CA . GLY A 1 415 ? 49.244 12.249 40.397 1.00 32.31 383 GLY A CA 1
ATOM 2970 C C . GLY A 1 415 ? 48.807 12.432 41.839 1.00 31.86 383 GLY A C 1
ATOM 2971 O O . GLY A 1 415 ? 47.720 12.902 42.098 1.00 36.12 383 GLY A O 1
ATOM 2972 N N . ILE A 1 416 ? 49.633 12.041 42.789 1.00 31.76 384 ILE A N 1
ATOM 2973 C CA . ILE A 1 416 ? 49.251 12.147 44.203 1.00 29.62 384 ILE A CA 1
ATOM 2974 C C . ILE A 1 416 ? 49.017 13.601 44.641 1.00 27.18 384 ILE A C 1
ATOM 2975 O O . ILE A 1 416 ? 49.764 14.515 44.267 1.00 27.84 384 ILE A O 1
ATOM 2980 N N . ASN A 1 417 ? 47.961 13.825 45.413 1.00 25.31 385 ASN A N 1
ATOM 2981 C CA . ASN A 1 417 ? 47.726 15.149 45.965 1.00 25.16 385 ASN A CA 1
ATOM 2982 C C . ASN A 1 417 ? 47.957 15.104 47.469 1.00 27.01 385 ASN A C 1
ATOM 2983 O O . ASN A 1 417 ? 47.220 14.447 48.236 1.00 22.50 385 ASN A O 1
ATOM 2988 N N . LEU A 1 418 ? 49.008 15.796 47.870 1.00 28.99 386 LEU A N 1
ATOM 2989 C CA . LEU A 1 418 ? 49.422 15.865 49.242 1.00 32.48 386 LEU A CA 1
ATOM 2990 C C . LEU A 1 418 ? 48.867 17.161 49.765 1.00 34.33 386 LEU A C 1
ATOM 2991 O O . LEU A 1 418 ? 49.398 18.251 49.481 1.00 35.74 386 LEU A O 1
ATOM 2996 N N . ASP A 1 419 ? 47.769 17.028 50.490 1.00 33.29 387 ASP A N 1
ATOM 2997 C CA . ASP A 1 419 ? 47.072 18.138 51.071 1.00 34.86 387 ASP A CA 1
ATOM 2998 C C . ASP A 1 419 ? 46.151 17.526 52.131 1.00 34.98 387 ASP A C 1
ATOM 2999 O O . ASP A 1 419 ? 46.030 16.299 52.216 1.00 34.73 387 ASP A O 1
ATOM 3004 N N . LYS A 1 420 ? 45.511 18.366 52.930 1.00 35.19 388 LYS A N 1
ATOM 3005 C CA . LYS A 1 420 ? 44.748 17.889 54.076 1.00 35.52 388 LYS A CA 1
ATOM 3006 C C . LYS A 1 420 ? 43.394 18.587 54.252 1.00 33.75 388 LYS A C 1
ATOM 3007 O O . LYS A 1 420 ? 42.990 18.923 55.367 1.00 32.13 388 LYS A O 1
ATOM 3013 N N . VAL A 1 421 ? 42.675 18.740 53.132 1.00 31.24 389 VAL A N 1
ATOM 3014 C CA . VAL A 1 421 ? 41.373 19.398 53.109 1.00 30.28 389 VAL A CA 1
ATOM 3015 C C . VAL A 1 421 ? 40.434 18.578 52.212 1.00 29.16 389 VAL A C 1
ATOM 3016 O O . VAL A 1 421 ? 40.899 17.750 51.427 1.00 28.56 389 VAL A O 1
ATOM 3020 N N . PRO A 1 422 ? 39.111 18.786 52.338 1.00 27.85 390 PRO A N 1
ATOM 3021 C CA . PRO A 1 422 ? 38.185 18.004 51.504 1.00 28.14 390 PRO A CA 1
ATOM 3022 C C . PRO A 1 422 ? 38.481 18.156 50.024 1.00 28.26 390 PRO A C 1
ATOM 3023 O O . PRO A 1 422 ? 38.683 19.283 49.531 1.00 28.49 390 PRO A O 1
ATOM 3027 N N . GLY A 1 423 ? 38.506 17.021 49.336 1.00 27.89 391 GLY A N 1
ATOM 3028 C CA . GLY A 1 423 ? 38.803 16.968 47.922 1.00 28.63 391 GLY A CA 1
ATOM 3029 C C . GLY A 1 423 ? 39.738 15.792 47.662 1.00 28.74 391 GLY A C 1
ATOM 3030 O O . GLY A 1 423 ? 40.011 15.022 48.564 1.00 29.78 391 GLY A O 1
ATOM 3031 N N . PRO A 1 424 ? 40.256 15.665 46.430 1.00 27.33 392 PRO A N 1
ATOM 3032 C CA . PRO A 1 424 ? 41.177 14.552 46.108 1.00 26.99 392 PRO A CA 1
ATOM 3033 C C . PRO A 1 424 ? 42.400 14.529 47.033 1.00 25.50 392 PRO A C 1
ATOM 3034 O O . PRO A 1 424 ? 42.973 15.582 47.343 1.00 26.31 392 PRO A O 1
ATOM 3038 N N . ARG A 1 425 ? 42.804 13.345 47.488 1.00 22.86 393 ARG A N 1
ATOM 3039 C CA . ARG A 1 425 ? 43.907 13.256 48.419 1.00 22.52 393 ARG A CA 1
ATOM 3040 C C . ARG A 1 425 ? 44.518 11.882 48.309 1.00 23.56 393 ARG A C 1
ATOM 3041 O O . ARG A 1 425 ? 43.816 10.872 48.136 1.00 23.00 393 ARG A O 1
ATOM 3049 N N . GLY A 1 426 ? 45.826 11.843 48.426 1.00 23.33 394 GLY A N 1
ATOM 3050 C CA . GLY A 1 426 ? 46.560 10.629 48.239 1.00 23.38 394 GLY A CA 1
ATOM 3051 C C . GLY A 1 426 ? 46.590 10.399 46.741 1.00 24.17 394 GLY A C 1
ATOM 3052 O O . GLY A 1 426 ? 46.527 11.354 45.953 1.00 21.53 394 GLY A O 1
ATOM 3053 N N . PRO A 1 427 ? 46.702 9.140 46.333 1.00 24.39 395 PRO A N 1
ATOM 3054 C CA . PRO A 1 427 ? 46.645 8.826 44.933 1.00 25.97 395 PRO A CA 1
ATOM 3055 C C . PRO A 1 427 ? 45.360 9.396 44.322 1.00 25.08 395 PRO A C 1
ATOM 3056 O O . PRO A 1 427 ? 44.304 9.372 44.951 1.00 25.23 395 PRO A O 1
ATOM 3060 N N . VAL A 1 428 ? 45.467 9.943 43.130 1.00 24.06 396 VAL A N 1
ATOM 3061 C CA . VAL A 1 428 ? 44.318 10.492 42.449 1.00 25.23 396 VAL A CA 1
ATOM 3062 C C . VAL A 1 428 ? 44.087 9.675 41.189 1.00 26.67 396 VAL A C 1
ATOM 3063 O O . VAL A 1 428 ? 45.056 9.336 40.495 1.00 26.82 396 VAL A O 1
ATOM 3067 N N . THR A 1 429 ? 42.832 9.317 40.919 1.00 25.05 397 THR A N 1
ATOM 3068 C CA . THR A 1 429 ? 42.491 8.609 39.681 1.00 25.80 397 THR A CA 1
ATOM 3069 C C . THR A 1 429 ? 41.346 9.347 38.982 1.00 25.13 397 THR A C 1
ATOM 3070 O O . THR A 1 429 ? 40.743 10.235 39.578 1.00 25.32 397 THR A O 1
ATOM 3074 N N . TYR A 1 430 ? 41.062 8.978 37.729 1.00 25.76 398 TYR A N 1
ATOM 3075 C CA . TYR A 1 430 ? 40.052 9.684 36.906 1.00 25.80 398 TYR A CA 1
ATOM 3076 C C . TYR A 1 430 ? 38.657 9.944 37.562 1.00 25.97 398 TYR A C 1
ATOM 3077 O O . TYR A 1 430 ? 38.090 11.003 37.335 1.00 25.63 398 TYR A O 1
ATOM 3086 N N . PRO A 1 431 ? 38.114 9.009 38.382 1.00 25.68 399 PRO A N 1
ATOM 3087 C CA . PRO A 1 431 ? 36.804 9.349 38.984 1.00 27.49 399 PRO A CA 1
ATOM 3088 C C . PRO A 1 431 ? 36.838 10.541 39.974 1.00 27.92 399 PRO A C 1
ATOM 3089 O O . PRO A 1 431 ? 35.781 11.005 40.383 1.00 28.72 399 PRO A O 1
ATOM 3093 N N . ASP A 1 432 ? 38.029 11.016 40.363 1.00 25.96 400 ASP A N 1
ATOM 3094 C CA . ASP A 1 432 ? 38.131 12.167 41.273 1.00 25.92 400 ASP A CA 1
ATOM 3095 C C . ASP A 1 432 ? 37.979 13.504 40.535 1.00 25.92 400 ASP A C 1
ATOM 3096 O O . ASP A 1 432 ? 37.690 14.532 41.153 1.00 26.80 400 ASP A O 1
ATOM 3101 N N . LEU A 1 433 ? 38.181 13.479 39.214 1.00 26.10 401 LEU A N 1
ATOM 3102 C CA . LEU A 1 433 ? 38.220 14.690 38.396 1.00 25.93 401 LEU A CA 1
ATOM 3103 C C . LEU A 1 433 ? 36.860 15.196 37.892 1.00 27.25 401 LEU A C 1
ATOM 3104 O O . LEU A 1 433 ? 36.606 15.250 36.684 1.00 27.80 401 LEU A O 1
ATOM 3109 N N . TYR A 1 434 ? 36.012 15.605 38.838 1.00 27.60 402 TYR A N 1
ATOM 3110 C CA . TYR A 1 434 ? 34.680 16.112 38.535 1.00 26.66 402 TYR A CA 1
ATOM 3111 C C . TYR A 1 434 ? 34.250 17.128 39.606 1.00 26.29 402 TYR A C 1
ATOM 3112 O O . TYR A 1 434 ? 34.862 17.234 40.683 1.00 26.16 402 TYR A O 1
ATOM 3121 N N . VAL A 1 435 ? 33.204 17.882 39.296 1.00 26.26 403 VAL A N 1
ATOM 3122 C CA . VAL A 1 435 ? 32.632 18.835 40.237 1.00 25.75 403 VAL A CA 1
ATOM 3123 C C . VAL A 1 435 ? 31.166 18.464 40.384 1.00 28.06 403 VAL A C 1
ATOM 3124 O O . VAL A 1 435 ? 30.545 17.941 39.449 1.00 26.83 403 VAL A O 1
ATOM 3128 N N . ARG A 1 436 ? 30.632 18.714 41.574 1.00 28.31 404 ARG A N 1
ATOM 3129 C CA . ARG A 1 436 ? 29.262 18.387 41.910 1.00 29.30 404 ARG A CA 1
ATOM 3130 C C . ARG A 1 436 ? 28.280 19.444 41.417 1.00 29.51 404 ARG A C 1
ATOM 3131 O O . ARG A 1 436 ? 28.566 20.636 41.478 1.00 29.86 404 ARG A O 1
ATOM 3139 N N . GLN A 1 437 ? 27.136 19.007 40.897 1.00 30.15 405 GLN A N 1
ATOM 3140 C CA . GLN A 1 437 ? 26.071 19.943 40.512 1.00 31.70 405 GLN A CA 1
ATOM 3141 C C . GLN A 1 437 ? 24.755 19.309 40.872 1.00 31.35 405 GLN A C 1
ATOM 3142 O O . GLN A 1 437 ? 24.562 18.128 40.639 1.00 32.47 405 GLN A O 1
ATOM 3148 N N . TYR A 1 438 ? 23.866 20.093 41.471 1.00 30.93 406 TYR A N 1
ATOM 3149 C CA . TYR A 1 438 ? 22.521 19.619 41.744 1.00 30.56 406 TYR A CA 1
ATOM 3150 C C . TYR A 1 438 ? 21.582 20.112 40.667 1.00 30.26 406 TYR A C 1
ATOM 3151 O O . TYR A 1 438 ? 21.742 21.202 40.136 1.00 30.46 406 TYR A O 1
ATOM 3160 N N . ALA A 1 439 ? 20.609 19.283 40.329 1.00 31.98 407 ALA A N 1
ATOM 3161 C CA . ALA A 1 439 ? 19.581 19.646 39.370 1.00 32.81 407 ALA A CA 1
ATOM 3162 C C . ALA A 1 439 ? 18.208 19.320 39.955 1.00 33.94 407 ALA A C 1
ATOM 3163 O O . ALA A 1 439 ? 18.020 18.268 40.571 1.00 35.05 407 ALA A O 1
ATOM 3165 N N . VAL A 1 440 ? 17.261 20.240 39.780 1.00 33.73 408 VAL A N 1
ATOM 3166 C CA . VAL A 1 440 ? 15.898 20.046 40.233 1.00 34.22 408 VAL A CA 1
ATOM 3167 C C . VAL A 1 440 ? 14.975 20.228 39.031 1.00 34.98 408 VAL A C 1
ATOM 3168 O O . VAL A 1 440 ? 15.051 21.240 38.325 1.00 35.80 408 VAL A O 1
ATOM 3172 N N . LEU A 1 441 ? 14.099 19.254 38.811 1.00 36.00 409 LEU A N 1
ATOM 3173 C CA . LEU A 1 441 ? 13.201 19.287 37.673 1.00 38.36 409 LEU A CA 1
ATOM 3174 C C . LEU A 1 441 ? 11.871 18.622 37.999 1.00 40.88 409 LEU A C 1
ATOM 3175 O O . LEU A 1 441 ? 11.770 17.894 38.987 1.00 40.72 409 LEU A O 1
ATOM 3180 N N . PRO A 1 442 ? 10.842 18.861 37.166 1.00 43.09 410 PRO A N 1
ATOM 3181 C CA . PRO A 1 442 ? 9.541 18.246 37.427 1.00 45.11 410 PRO A CA 1
ATOM 3182 C C . PRO A 1 442 ? 9.667 16.724 37.568 1.00 45.71 410 PRO A C 1
ATOM 3183 O O . PRO A 1 442 ? 10.396 16.085 36.799 1.00 44.91 410 PRO A O 1
ATOM 3187 N N . VAL A 1 443 ? 8.969 16.170 38.560 1.00 47.82 411 VAL A N 1
ATOM 3188 C CA . VAL A 1 443 ? 9.042 14.739 38.898 1.00 49.27 411 VAL A CA 1
ATOM 3189 C C . VAL A 1 443 ? 8.778 13.772 37.738 1.00 52.12 411 VAL A C 1
ATOM 3190 O O . VAL A 1 443 ? 9.388 12.706 37.673 1.00 52.37 411 VAL A O 1
ATOM 3194 N N . GLU A 1 444 ? 7.889 14.143 36.823 1.00 54.94 412 GLU A N 1
ATOM 3195 C CA . GLU A 1 444 ? 7.531 13.261 35.704 1.00 57.79 412 GLU A CA 1
ATOM 3196 C C . GLU A 1 444 ? 8.365 13.509 34.442 1.00 58.18 412 GLU A C 1
ATOM 3197 O O . GLU A 1 444 ? 8.135 12.867 33.412 1.00 60.07 412 GLU A O 1
ATOM 3203 N N . ARG A 1 445 ? 9.315 14.440 34.515 1.00 55.99 413 ARG A N 1
ATOM 3204 C CA . ARG A 1 445 ? 10.159 14.759 33.370 1.00 56.62 413 ARG A CA 1
ATOM 3205 C C . ARG A 1 445 ? 11.513 14.097 33.510 1.00 55.42 413 ARG A C 1
ATOM 3206 O O . ARG A 1 445 ? 12.287 14.104 32.563 1.00 55.78 413 ARG A O 1
ATOM 3215 N N . THR B 1 34 ? 50.782 45.531 70.980 1.00 71.81 2 THR B N 1
ATOM 3216 C CA . THR B 1 34 ? 50.675 44.053 71.122 1.00 69.66 2 THR B CA 1
ATOM 3217 C C . THR B 1 34 ? 49.716 43.456 70.101 1.00 66.89 2 THR B C 1
ATOM 3218 O O . THR B 1 34 ? 48.863 44.142 69.535 1.00 67.25 2 THR B O 1
ATOM 3222 N N . ASN B 1 35 ? 49.881 42.157 69.888 1.00 63.40 3 ASN B N 1
ATOM 3223 C CA . ASN B 1 35 ? 49.118 41.384 68.903 1.00 60.44 3 ASN B CA 1
ATOM 3224 C C . ASN B 1 35 ? 47.982 40.568 69.539 1.00 57.49 3 ASN B C 1
ATOM 3225 O O . ASN B 1 35 ? 47.706 39.454 69.114 1.00 56.59 3 ASN B O 1
ATOM 3230 N N . GLU B 1 36 ? 47.310 41.167 70.528 1.00 56.39 4 GLU B N 1
ATOM 3231 C CA . GLU B 1 36 ? 46.264 40.508 71.329 1.00 54.06 4 GLU B CA 1
ATOM 3232 C C . GLU B 1 36 ? 45.176 39.783 70.534 1.00 50.32 4 GLU B C 1
ATOM 3233 O O . GLU B 1 36 ? 44.794 38.681 70.900 1.00 47.21 4 GLU B O 1
ATOM 3239 N N . VAL B 1 37 ? 44.668 40.402 69.471 1.00 48.57 5 VAL B N 1
ATOM 3240 C CA . VAL B 1 37 ? 43.615 39.777 68.657 1.00 46.67 5 VAL B CA 1
ATOM 3241 C C . VAL B 1 37 ? 44.153 38.548 67.936 1.00 44.83 5 VAL B C 1
ATOM 3242 O O . VAL B 1 37 ? 43.630 37.439 68.113 1.00 42.44 5 VAL B O 1
ATOM 3246 N N . ALA B 1 38 ? 45.204 38.736 67.137 1.00 43.96 6 ALA B N 1
ATOM 3247 C CA . ALA B 1 38 ? 45.837 37.612 66.432 1.00 43.26 6 ALA B CA 1
ATOM 3248 C C . ALA B 1 38 ? 46.236 36.532 67.432 1.00 43.14 6 ALA B C 1
ATOM 3249 O O . ALA B 1 38 ? 46.077 35.340 67.171 1.00 42.77 6 ALA B O 1
ATOM 3251 N N . LYS B 1 39 ? 46.729 36.957 68.596 1.00 44.49 7 LYS B N 1
ATOM 3252 C CA . LYS B 1 39 ? 47.150 36.011 69.633 1.00 44.69 7 LYS B CA 1
ATOM 3253 C C . LYS B 1 39 ? 46.011 35.155 70.163 1.00 41.07 7 LYS B C 1
ATOM 3254 O O . LYS B 1 39 ? 46.171 33.952 70.322 1.00 39.31 7 LYS B O 1
ATOM 3260 N N . ALA B 1 40 ? 44.860 35.763 70.421 1.00 40.75 8 ALA B N 1
ATOM 3261 C CA . ALA B 1 40 ? 43.700 35.006 70.930 1.00 39.51 8 ALA B CA 1
ATOM 3262 C C . ALA B 1 40 ? 43.199 33.953 69.919 1.00 36.90 8 ALA B C 1
ATOM 3263 O O . ALA B 1 40 ? 42.781 32.855 70.301 1.00 36.64 8 ALA B O 1
ATOM 3265 N N . VAL B 1 41 ? 43.256 34.270 68.629 1.00 38.17 9 VAL B N 1
ATOM 3266 C CA . VAL B 1 41 ? 42.789 33.334 67.584 1.00 35.94 9 VAL B CA 1
ATOM 3267 C C . VAL B 1 41 ? 43.706 32.110 67.510 1.00 36.87 9 VAL B C 1
ATOM 3268 O O . VAL B 1 41 ? 43.223 30.973 67.473 1.00 35.41 9 VAL B O 1
ATOM 3272 N N . GLU B 1 42 ? 45.023 32.345 67.513 1.00 37.62 10 GLU B N 1
ATOM 3273 C CA . GLU B 1 42 ? 45.999 31.253 67.497 1.00 37.83 10 GLU B CA 1
ATOM 3274 C C . GLU B 1 42 ? 45.835 30.363 68.738 1.00 37.18 10 GLU B C 1
ATOM 3275 O O . GLU B 1 42 ? 45.888 29.131 68.636 1.00 37.48 10 GLU B O 1
ATOM 3281 N N . GLU B 1 43 ? 45.644 30.982 69.904 1.00 37.35 11 GLU B N 1
ATOM 3282 C CA . GLU B 1 43 ? 45.445 30.232 71.149 1.00 37.53 11 GLU B CA 1
ATOM 3283 C C . GLU B 1 43 ? 44.228 29.294 71.043 1.00 35.14 11 GLU B C 1
ATOM 3284 O O . GLU B 1 43 ? 44.314 28.107 71.387 1.00 33.96 11 GLU B O 1
ATOM 3290 N N . CYS B 1 44 ? 43.096 29.830 70.579 1.00 34.07 12 CYS B N 1
ATOM 3291 C CA . CYS B 1 44 ? 41.891 29.011 70.353 1.00 32.71 12 CYS B CA 1
ATOM 3292 C C . CYS B 1 44 ? 42.203 27.843 69.403 1.00 31.47 12 CYS B C 1
ATOM 3293 O O . CYS B 1 44 ? 41.813 26.698 69.658 1.00 30.10 12 CYS B O 1
ATOM 3296 N N . ALA B 1 45 ? 42.902 28.128 68.309 1.00 30.55 13 ALA B N 1
ATOM 3297 C CA . ALA B 1 45 ? 43.234 27.071 67.330 1.00 31.09 13 ALA B CA 1
ATOM 3298 C C . ALA B 1 45 ? 44.092 25.953 67.936 1.00 30.35 13 ALA B C 1
ATOM 3299 O O . ALA B 1 45 ? 43.794 24.776 67.740 1.00 30.29 13 ALA B O 1
ATOM 3301 N N . ARG B 1 46 ? 45.140 26.310 68.676 1.00 32.00 14 ARG B N 1
ATOM 3302 C CA . ARG B 1 46 ? 46.004 25.303 69.303 1.00 32.91 14 ARG B CA 1
ATOM 3303 C C . ARG B 1 46 ? 45.230 24.448 70.299 1.00 33.65 14 ARG B C 1
ATOM 3304 O O . ARG B 1 46 ? 45.425 23.229 70.346 1.00 33.89 14 ARG B O 1
ATOM 3312 N N . ALA B 1 47 ? 44.334 25.078 71.060 1.00 32.64 15 ALA B N 1
ATOM 3313 C CA . ALA B 1 47 ? 43.509 24.364 72.023 1.00 33.22 15 ALA B CA 1
ATOM 3314 C C . ALA B 1 47 ? 42.553 23.398 71.305 1.00 31.48 15 ALA B C 1
ATOM 3315 O O . ALA B 1 47 ? 42.348 22.264 71.752 1.00 30.96 15 ALA B O 1
ATOM 3317 N N . ALA B 1 48 ? 41.951 23.847 70.207 1.00 30.62 16 ALA B N 1
ATOM 3318 C CA . ALA B 1 48 ? 41.066 22.965 69.436 1.00 30.70 16 ALA B CA 1
ATOM 3319 C C . ALA B 1 48 ? 41.850 21.759 68.875 1.00 30.59 16 ALA B C 1
ATOM 3320 O O . ALA B 1 48 ? 41.400 20.613 68.961 1.00 30.65 16 ALA B O 1
ATOM 3322 N N . LYS B 1 49 ? 43.035 22.019 68.337 1.00 32.04 17 LYS B N 1
ATOM 3323 C CA . LYS B 1 49 ? 43.860 20.975 67.731 1.00 32.76 17 LYS B CA 1
ATOM 3324 C C . LYS B 1 49 ? 44.270 19.905 68.750 1.00 33.32 17 LYS B C 1
ATOM 3325 O O . LYS B 1 49 ? 44.219 18.721 68.454 1.00 32.71 17 LYS B O 1
ATOM 3331 N N A SER B 1 50 ? 44.649 20.336 69.948 0.50 33.59 18 SER B N 1
ATOM 3332 N N B SER B 1 50 ? 44.655 20.329 69.951 0.50 33.55 18 SER B N 1
ATOM 3333 C CA A SER B 1 50 ? 45.064 19.413 71.003 0.50 34.05 18 SER B CA 1
ATOM 3334 C CA B SER B 1 50 ? 45.060 19.392 71.005 0.50 33.96 18 SER B CA 1
ATOM 3335 C C A SER B 1 50 ? 43.910 18.517 71.463 0.50 33.69 18 SER B C 1
ATOM 3336 C C B SER B 1 50 ? 43.902 18.504 71.450 0.50 33.64 18 SER B C 1
ATOM 3337 O O A SER B 1 50 ? 44.114 17.358 71.801 0.50 33.60 18 SER B O 1
ATOM 3338 O O B SER B 1 50 ? 44.094 17.335 71.762 0.50 33.52 18 SER B O 1
ATOM 3343 N N . ALA B 1 51 ? 42.696 19.060 71.468 1.00 32.45 19 ALA B N 1
ATOM 3344 C CA . ALA B 1 51 ? 41.516 18.300 71.890 1.00 32.68 19 ALA B CA 1
ATOM 3345 C C . ALA B 1 51 ? 40.895 17.435 70.805 1.00 32.39 19 ALA B C 1
ATOM 3346 O O . ALA B 1 51 ? 40.156 16.507 71.137 1.00 32.09 19 ALA B O 1
ATOM 3348 N N . ALA B 1 52 ? 41.172 17.748 69.531 1.00 33.23 20 ALA B N 1
ATOM 3349 C CA . ALA B 1 52 ? 40.538 17.061 68.352 1.00 33.83 20 ALA B CA 1
ATOM 3350 C C . ALA B 1 52 ? 40.530 15.515 68.343 1.00 35.30 20 ALA B C 1
ATOM 3351 O O . ALA B 1 52 ? 39.529 14.919 67.938 1.00 34.64 20 ALA B O 1
ATOM 3353 N N . PRO B 1 53 ? 41.651 14.868 68.743 1.00 36.97 21 PRO B N 1
ATOM 3354 C CA . PRO B 1 53 ? 41.691 13.401 68.816 1.00 38.24 21 PRO B CA 1
ATOM 3355 C C . PRO B 1 53 ? 40.548 12.811 69.646 1.00 38.49 21 PRO B C 1
ATOM 3356 O O . PRO B 1 53 ? 40.095 11.701 69.379 1.00 39.62 21 PRO B O 1
ATOM 3360 N N . SER B 1 54 ? 40.082 13.551 70.645 1.00 37.93 22 SER B N 1
ATOM 3361 C CA . SER B 1 54 ? 38.982 13.082 71.486 1.00 37.21 22 SER B CA 1
ATOM 3362 C C . SER B 1 54 ? 37.705 12.915 70.655 1.00 36.34 22 SER B C 1
ATOM 3363 O O . SER B 1 54 ? 36.943 11.957 70.812 1.00 34.45 22 SER B O 1
ATOM 3366 N N . LEU B 1 55 ? 37.475 13.864 69.767 1.00 34.88 23 LEU B N 1
ATOM 3367 C CA . LEU B 1 55 ? 36.303 13.834 68.929 1.00 33.96 23 LEU B CA 1
ATOM 3368 C C . LEU B 1 55 ? 36.481 12.789 67.816 1.00 34.15 23 LEU B C 1
ATOM 3369 O O . LEU B 1 55 ? 35.570 12.023 67.530 1.00 34.41 23 LEU B O 1
ATOM 3374 N N . SER B 1 56 ? 37.672 12.719 67.231 1.00 33.61 24 SER B N 1
ATOM 3375 C CA . SER B 1 56 ? 37.947 11.765 66.159 1.00 34.07 24 SER B CA 1
ATOM 3376 C C . SER B 1 56 ? 37.685 10.304 66.589 1.00 34.97 24 SER B C 1
ATOM 3377 O O . SER B 1 56 ? 37.123 9.519 65.831 1.00 34.17 24 SER B O 1
ATOM 3380 N N . GLY B 1 57 ? 38.047 9.975 67.821 1.00 35.15 25 GLY B N 1
ATOM 3381 C CA . GLY B 1 57 ? 37.892 8.614 68.345 1.00 36.86 25 GLY B CA 1
ATOM 3382 C C . GLY B 1 57 ? 36.558 8.296 68.999 1.00 36.88 25 GLY B C 1
ATOM 3383 O O . GLY B 1 57 ? 36.348 7.171 69.441 1.00 37.56 25 GLY B O 1
ATOM 3384 N N . ALA B 1 58 ? 35.644 9.268 69.045 1.00 35.83 26 ALA B N 1
ATOM 3385 C CA . ALA B 1 58 ? 34.331 9.063 69.678 1.00 34.61 26 ALA B CA 1
ATOM 3386 C C . ALA B 1 58 ? 33.417 8.204 68.794 1.00 34.37 26 ALA B C 1
ATOM 3387 O O . ALA B 1 58 ? 33.368 8.407 67.582 1.00 33.23 26 ALA B O 1
ATOM 3389 N N . PRO B 1 59 ? 32.698 7.235 69.394 1.00 35.39 27 PRO B N 1
ATOM 3390 C CA . PRO B 1 59 ? 31.786 6.397 68.602 1.00 35.99 27 PRO B CA 1
ATOM 3391 C C . PRO B 1 59 ? 30.511 7.161 68.205 1.00 35.62 27 PRO B C 1
ATOM 3392 O O . PRO B 1 59 ? 30.195 8.191 68.811 1.00 34.80 27 PRO B O 1
ATOM 3396 N N . ASP B 1 60 ? 29.804 6.661 67.189 1.00 35.44 28 ASP B N 1
ATOM 3397 C CA . ASP B 1 60 ? 28.574 7.298 66.710 1.00 35.33 28 ASP B CA 1
ATOM 3398 C C . ASP B 1 60 ? 27.566 7.584 67.817 1.00 35.29 28 ASP B C 1
ATOM 3399 O O . ASP B 1 60 ? 26.998 8.676 67.859 1.00 35.00 28 ASP B O 1
ATOM 3404 N N . THR B 1 61 ? 27.352 6.618 68.714 1.00 35.33 29 THR B N 1
ATOM 3405 C CA . THR B 1 61 ? 26.391 6.798 69.814 1.00 36.63 29 THR B CA 1
ATOM 3406 C C . THR B 1 61 ? 26.709 8.012 70.692 1.00 34.88 29 THR B C 1
ATOM 3407 O O . THR B 1 61 ? 25.800 8.717 71.132 1.00 34.31 29 THR B O 1
ATOM 3411 N N . ALA B 1 62 ? 27.996 8.263 70.927 1.00 34.79 30 ALA B N 1
ATOM 3412 C CA . ALA B 1 62 ? 28.423 9.385 71.769 1.00 34.36 30 ALA B CA 1
ATOM 3413 C C . ALA B 1 62 ? 28.235 10.733 71.078 1.00 33.53 30 ALA B C 1
ATOM 3414 O O . ALA B 1 62 ? 27.851 11.708 71.712 1.00 33.53 30 ALA B O 1
ATOM 3416 N N . ILE B 1 63 ? 28.540 10.793 69.786 1.00 33.97 31 ILE B N 1
ATOM 3417 C CA . ILE B 1 63 ? 28.346 12.012 69.017 1.00 32.86 31 ILE B CA 1
ATOM 3418 C C . ILE B 1 63 ? 26.847 12.360 69.015 1.00 33.36 31 ILE B C 1
ATOM 3419 O O . ILE B 1 63 ? 26.459 13.502 69.279 1.00 32.23 31 ILE B O 1
ATOM 3424 N N . ASP B 1 64 ? 26.007 11.368 68.741 1.00 33.19 32 ASP B N 1
ATOM 3425 C CA . ASP B 1 64 ? 24.564 11.594 68.686 1.00 35.45 32 ASP B CA 1
ATOM 3426 C C . ASP B 1 64 ? 23.984 11.945 70.073 1.00 35.58 32 ASP B C 1
ATOM 3427 O O . ASP B 1 64 ? 23.108 12.820 70.180 1.00 34.96 32 ASP B O 1
ATOM 3432 N N . ALA B 1 65 ? 24.483 11.290 71.127 1.00 36.12 33 ALA B N 1
ATOM 3433 C CA . ALA B 1 65 ? 24.033 11.590 72.499 1.00 36.45 33 ALA B CA 1
ATOM 3434 C C . ALA B 1 65 ? 24.406 13.041 72.865 1.00 35.60 33 ALA B C 1
ATOM 3435 O O . ALA B 1 65 ? 23.632 13.742 73.510 1.00 35.59 33 ALA B O 1
ATOM 3437 N N . ALA B 1 66 ? 25.582 13.498 72.445 1.00 33.97 34 ALA B N 1
ATOM 3438 C CA . ALA B 1 66 ? 25.987 14.889 72.740 1.00 33.53 34 ALA B CA 1
ATOM 3439 C C . ALA B 1 66 ? 25.033 15.885 72.054 1.00 32.57 34 ALA B C 1
ATOM 3440 O O . ALA B 1 66 ? 24.613 16.879 72.659 1.00 33.89 34 ALA B O 1
ATOM 3442 N N . LEU B 1 67 ? 24.667 15.603 70.811 1.00 31.81 35 LEU B N 1
ATOM 3443 C CA . LEU B 1 67 ? 23.734 16.476 70.069 1.00 32.40 35 LEU B CA 1
ATOM 3444 C C . LEU B 1 67 ? 22.335 16.486 70.699 1.00 33.55 35 LEU B C 1
ATOM 3445 O O . LEU B 1 67 ? 21.718 17.547 70.818 1.00 34.49 35 LEU B O 1
ATOM 3450 N N . GLU B 1 68 ? 21.835 15.315 71.095 1.00 34.60 36 GLU B N 1
ATOM 3451 C CA . GLU B 1 68 ? 20.531 15.222 71.773 1.00 38.09 36 GLU B CA 1
ATOM 3452 C C . GLU B 1 68 ? 20.567 16.006 73.086 1.00 38.18 36 GLU B C 1
ATOM 3453 O O . GLU B 1 68 ? 19.618 16.725 73.437 1.00 39.92 36 GLU B O 1
ATOM 3459 N N . SER B 1 69 ? 21.664 15.842 73.821 1.00 37.53 37 SER B N 1
ATOM 3460 C CA . SER B 1 69 ? 21.832 16.508 75.100 1.00 37.51 37 SER B CA 1
ATOM 3461 C C . SER B 1 69 ? 21.897 18.037 74.942 1.00 37.47 37 SER B C 1
ATOM 3462 O O . SER B 1 69 ? 21.357 18.757 75.773 1.00 39.29 37 SER B O 1
ATOM 3473 N N . ALA B 1 71 ? 20.271 19.765 72.814 1.00 36.02 39 ALA B N 1
ATOM 3474 C CA . ALA B 1 71 ? 18.858 20.125 72.612 1.00 37.32 39 ALA B CA 1
ATOM 3475 C C . ALA B 1 71 ? 18.136 20.216 73.956 1.00 38.78 39 ALA B C 1
ATOM 3476 O O . ALA B 1 71 ? 17.449 21.203 74.232 1.00 39.27 39 ALA B O 1
ATOM 3478 N N . ASP B 1 72 ? 18.304 19.185 74.786 1.00 39.36 40 ASP B N 1
ATOM 3479 C CA . ASP B 1 72 ? 17.704 19.144 76.133 1.00 41.26 40 ASP B CA 1
ATOM 3480 C C . ASP B 1 72 ? 18.188 20.308 77.005 1.00 41.37 40 ASP B C 1
ATOM 3481 O O . ASP B 1 72 ? 17.397 20.918 77.728 1.00 41.85 40 ASP B O 1
ATOM 3486 N N . ARG B 1 73 ? 19.489 20.606 76.940 1.00 40.40 41 ARG B N 1
ATOM 3487 C CA . ARG B 1 73 ? 20.080 21.684 77.757 1.00 40.45 41 ARG B CA 1
ATOM 3488 C C . ARG B 1 73 ? 19.634 23.074 77.325 1.00 41.21 41 ARG B C 1
ATOM 3489 O O . ARG B 1 73 ? 19.475 23.974 78.157 1.00 41.29 41 ARG B O 1
ATOM 3497 N N . LEU B 1 74 ? 19.445 23.250 76.024 1.00 41.40 42 LEU B N 1
ATOM 3498 C CA . LEU B 1 74 ? 19.035 24.532 75.475 1.00 42.79 42 LEU B CA 1
ATOM 3499 C C . LEU B 1 74 ? 17.643 24.867 76.000 1.00 44.86 42 LEU B C 1
ATOM 3500 O O . LEU B 1 74 ? 17.377 25.992 76.430 1.00 45.98 42 LEU B O 1
ATOM 3505 N N . LEU B 1 75 ? 16.772 23.867 76.008 1.00 45.86 43 LEU B N 1
ATOM 3506 C CA . LEU B 1 75 ? 15.401 24.054 76.474 1.00 47.98 43 LEU B CA 1
ATOM 3507 C C . LEU B 1 75 ? 15.339 24.085 77.997 1.00 47.58 43 LEU B C 1
ATOM 3508 O O . LEU B 1 75 ? 14.585 24.858 78.558 1.00 49.66 43 LEU B O 1
ATOM 3513 N N . ALA B 1 76 ? 16.138 23.257 78.664 1.00 45.56 44 ALA B N 1
ATOM 3514 C CA . ALA B 1 76 ? 16.172 23.248 80.124 1.00 45.69 44 ALA B CA 1
ATOM 3515 C C . ALA B 1 76 ? 16.773 24.542 80.699 1.00 45.79 44 ALA B C 1
ATOM 3516 O O . ALA B 1 76 ? 16.346 24.991 81.762 1.00 48.24 44 ALA B O 1
ATOM 3518 N N . HIS B 1 77 ? 17.745 25.138 80.004 1.00 43.62 45 HIS B N 1
ATOM 3519 C CA . HIS B 1 77 ? 18.403 26.376 80.482 1.00 43.95 45 HIS B CA 1
ATOM 3520 C C . HIS B 1 77 ? 17.971 27.657 79.755 1.00 43.11 45 HIS B C 1
ATOM 3521 O O . HIS B 1 77 ? 18.747 28.616 79.656 1.00 42.08 45 HIS B O 1
ATOM 3528 N N . ARG B 1 78 ? 16.733 27.668 79.272 1.00 44.09 46 ARG B N 1
ATOM 3529 C CA . ARG B 1 78 ? 16.143 28.835 78.617 1.00 45.84 46 ARG B CA 1
ATOM 3530 C C . ARG B 1 78 ? 16.452 30.141 79.346 1.00 45.53 46 ARG B C 1
ATOM 3531 O O . ARG B 1 78 ? 16.956 31.083 78.754 1.00 45.01 46 ARG B O 1
ATOM 3539 N N . ASP B 1 79 ? 16.114 30.188 80.635 1.00 46.32 47 ASP B N 1
ATOM 3540 C CA . ASP B 1 79 ? 16.276 31.406 81.447 1.00 46.64 47 ASP B CA 1
ATOM 3541 C C . ASP B 1 79 ? 17.692 31.999 81.349 1.00 45.19 47 ASP B C 1
ATOM 3542 O O . ASP B 1 79 ? 17.858 33.187 81.069 1.00 44.27 47 ASP B O 1
ATOM 3547 N N . ALA B 1 80 ? 18.701 31.159 81.560 1.00 43.83 48 ALA B N 1
ATOM 3548 C CA . ALA B 1 80 ? 20.108 31.585 81.488 1.00 43.23 48 ALA B CA 1
ATOM 3549 C C . ALA B 1 80 ? 20.511 32.072 80.093 1.00 41.88 48 ALA B C 1
ATOM 3550 O O . ALA B 1 80 ? 21.135 33.132 79.950 1.00 41.53 48 ALA B O 1
ATOM 3552 N N . VAL B 1 81 ? 20.171 31.294 79.073 1.00 41.39 49 VAL B N 1
ATOM 3553 C CA . VAL B 1 81 ? 20.490 31.666 77.693 1.00 40.34 49 VAL B CA 1
ATOM 3554 C C . VAL B 1 81 ? 19.815 32.984 77.308 1.00 42.26 49 VAL B C 1
ATOM 3555 O O . VAL B 1 81 ? 20.465 33.886 76.778 1.00 42.61 49 VAL B O 1
ATOM 3559 N N . LEU B 1 82 ? 18.517 33.105 77.576 1.00 43.41 50 LEU B N 1
ATOM 3560 C CA . LEU B 1 82 ? 17.791 34.334 77.230 1.00 45.14 50 LEU B CA 1
ATOM 3561 C C . LEU B 1 82 ? 18.282 35.539 78.035 1.00 45.84 50 LEU B C 1
ATOM 3562 O O . LEU B 1 82 ? 18.289 36.657 77.527 1.00 45.92 50 LEU B O 1
ATOM 3567 N N . ALA B 1 83 ? 18.692 35.310 79.283 1.00 46.66 51 ALA B N 1
ATOM 3568 C CA . ALA B 1 83 ? 19.237 36.386 80.122 1.00 47.83 51 ALA B CA 1
ATOM 3569 C C . ALA B 1 83 ? 20.518 36.954 79.490 1.00 47.03 51 ALA B C 1
ATOM 3570 O O . ALA B 1 83 ? 20.698 38.179 79.420 1.00 47.54 51 ALA B O 1
ATOM 3572 N N . ALA B 1 84 ? 21.401 36.067 79.040 1.00 44.71 52 ALA B N 1
ATOM 3573 C CA . ALA B 1 84 ? 22.637 36.492 78.363 1.00 44.47 52 ALA B CA 1
ATOM 3574 C C . ALA B 1 84 ? 22.296 37.311 77.127 1.00 43.97 52 ALA B C 1
ATOM 3575 O O . ALA B 1 84 ? 22.900 38.351 76.870 1.00 45.28 52 ALA B O 1
ATOM 3577 N N . ASN B 1 85 ? 21.320 36.831 76.367 1.00 43.43 53 ASN B N 1
ATOM 3578 C CA . ASN B 1 85 ? 20.896 37.503 75.155 1.00 44.08 53 ASN B CA 1
ATOM 3579 C C . ASN B 1 85 ? 20.322 38.894 75.467 1.00 46.43 53 ASN B C 1
ATOM 3580 O O . ASN B 1 85 ? 20.597 39.847 74.745 1.00 45.49 53 ASN B O 1
ATOM 3585 N N . ALA B 1 86 ? 19.547 38.997 76.550 1.00 48.60 54 ALA B N 1
ATOM 3586 C CA . ALA B 1 86 ? 18.962 40.271 76.978 1.00 52.08 54 ALA B CA 1
ATOM 3587 C C . ALA B 1 86 ? 20.039 41.338 77.194 1.00 53.99 54 ALA B C 1
ATOM 3588 O O . ALA B 1 86 ? 19.838 42.513 76.866 1.00 56.39 54 ALA B O 1
ATOM 3590 N N . GLU B 1 87 ? 21.186 40.928 77.730 1.00 54.71 55 GLU B N 1
ATOM 3591 C CA . GLU B 1 87 ? 22.298 41.855 77.959 1.00 56.05 55 GLU B CA 1
ATOM 3592 C C . GLU B 1 87 ? 22.943 42.308 76.649 1.00 55.33 55 GLU B C 1
ATOM 3593 O O . GLU B 1 87 ? 23.371 43.456 76.546 1.00 56.12 55 GLU B O 1
ATOM 3599 N N . ASP B 1 88 ? 23.034 41.407 75.666 1.00 54.07 56 ASP B N 1
ATOM 3600 C CA . ASP B 1 88 ? 23.569 41.763 74.342 1.00 54.00 56 ASP B CA 1
ATOM 3601 C C . ASP B 1 88 ? 22.636 42.736 73.640 1.00 55.37 56 ASP B C 1
ATOM 3602 O O . ASP B 1 88 ? 23.089 43.701 73.027 1.00 55.62 56 ASP B O 1
ATOM 3607 N N . ILE B 1 89 ? 21.335 42.446 73.710 1.00 56.86 57 ILE B N 1
ATOM 3608 C CA . ILE B 1 89 ? 20.299 43.282 73.101 1.00 58.76 57 ILE B CA 1
ATOM 3609 C C . ILE B 1 89 ? 20.304 44.682 73.706 1.00 61.63 57 ILE B C 1
ATOM 3610 O O . ILE B 1 89 ? 20.242 45.670 72.981 1.00 62.19 57 ILE B O 1
ATOM 3615 N N . ALA B 1 90 ? 20.382 44.755 75.034 1.00 63.81 58 ALA B N 1
ATOM 3616 C CA . ALA B 1 90 ? 20.425 46.039 75.738 1.00 66.67 58 ALA B CA 1
ATOM 3617 C C . ALA B 1 90 ? 21.683 46.817 75.358 1.00 67.54 58 ALA B C 1
ATOM 3618 O O . ALA B 1 90 ? 21.644 48.033 75.187 1.00 68.03 58 ALA B O 1
ATOM 3620 N N . LYS B 1 91 ? 22.794 46.098 75.219 1.00 67.12 59 LYS B N 1
ATOM 3621 C CA . LYS B 1 91 ? 24.077 46.704 74.868 1.00 68.20 59 LYS B CA 1
ATOM 3622 C C . LYS B 1 91 ? 24.079 47.205 73.419 1.00 68.64 59 LYS B C 1
ATOM 3623 O O . LYS B 1 91 ? 24.616 48.274 73.130 1.00 69.59 59 LYS B O 1
ATOM 3629 N N . ALA B 1 92 ? 23.457 46.445 72.520 1.00 68.38 60 ALA B N 1
ATOM 3630 C CA . ALA B 1 92 ? 23.379 46.825 71.108 1.00 68.71 60 ALA B CA 1
ATOM 3631 C C . ALA B 1 92 ? 22.513 48.069 70.904 1.00 71.24 60 ALA B C 1
ATOM 3632 O O . ALA B 1 92 ? 22.822 48.908 70.053 1.00 71.90 60 ALA B O 1
ATOM 3634 N N . GLU B 1 93 ? 21.427 48.175 71.670 1.00 73.00 61 GLU B N 1
ATOM 3635 C CA . GLU B 1 93 ? 20.521 49.330 71.577 1.00 75.83 61 GLU B CA 1
ATOM 3636 C C . GLU B 1 93 ? 21.202 50.613 72.035 1.00 77.51 61 GLU B C 1
ATOM 3637 O O . GLU B 1 93 ? 21.007 51.671 71.436 1.00 79.26 61 GLU B O 1
ATOM 3643 N N . ALA B 1 94 ? 22.000 50.513 73.093 1.00 78.14 62 ALA B N 1
ATOM 3644 C CA . ALA B 1 94 ? 22.738 51.660 73.618 1.00 80.29 62 ALA B CA 1
ATOM 3645 C C . ALA B 1 94 ? 23.820 52.141 72.640 1.00 80.39 62 ALA B C 1
ATOM 3646 O O . ALA B 1 94 ? 24.301 53.266 72.753 1.00 82.44 62 ALA B O 1
ATOM 3648 N N . GLY B 1 95 ? 24.204 51.285 71.695 1.00 78.99 63 GLY B N 1
ATOM 3649 C CA . GLY B 1 95 ? 25.206 51.626 70.681 1.00 79.03 63 GLY B CA 1
ATOM 3650 C C . GLY B 1 95 ? 24.575 52.047 69.360 1.00 79.57 63 GLY B C 1
ATOM 3651 O O . GLY B 1 95 ? 25.279 52.332 68.386 1.00 78.71 63 GLY B O 1
ATOM 3652 N N . GLY B 1 96 ? 23.244 52.069 69.328 1.00 80.65 64 GLY B N 1
ATOM 3653 C CA . GLY B 1 96 ? 22.498 52.480 68.145 1.00 81.42 64 GLY B CA 1
ATOM 3654 C C . GLY B 1 96 ? 22.498 51.490 66.998 1.00 79.64 64 GLY B C 1
ATOM 3655 O O . GLY B 1 96 ? 22.713 51.877 65.852 1.00 80.20 64 GLY B O 1
ATOM 3664 N N . SER B 1 98 ? 20.805 48.932 64.272 1.00 75.18 66 SER B N 1
ATOM 3665 C CA . SER B 1 98 ? 19.562 49.014 63.497 1.00 75.56 66 SER B CA 1
ATOM 3666 C C . SER B 1 98 ? 18.544 47.957 63.942 1.00 74.83 66 SER B C 1
ATOM 3667 O O . SER B 1 98 ? 18.920 46.894 64.443 1.00 73.45 66 SER B O 1
ATOM 3670 N N . ALA B 1 99 ? 17.257 48.257 63.755 1.00 75.65 67 ALA B N 1
ATOM 3671 C CA . ALA B 1 99 ? 16.173 47.344 64.147 1.00 75.50 67 ALA B CA 1
ATOM 3672 C C . ALA B 1 99 ? 16.234 45.987 63.429 1.00 73.74 67 ALA B C 1
ATOM 3673 O O . ALA B 1 99 ? 15.756 44.983 63.964 1.00 73.40 67 ALA B O 1
ATOM 3675 N N . GLY B 1 100 ? 16.821 45.955 62.230 1.00 72.24 68 GLY B N 1
ATOM 3676 C CA . GLY B 1 100 ? 16.953 44.712 61.464 1.00 70.18 68 GLY B CA 1
ATOM 3677 C C . GLY B 1 100 ? 18.065 43.819 61.997 1.00 68.16 68 GLY B C 1
ATOM 3678 O O . GLY B 1 100 ? 17.951 42.591 61.993 1.00 66.99 68 GLY B O 1
ATOM 3679 N N . LEU B 1 101 ? 19.150 44.440 62.446 1.00 67.28 69 LEU B N 1
ATOM 3680 C CA . LEU B 1 101 ? 20.277 43.708 63.002 1.00 65.02 69 LEU B CA 1
ATOM 3681 C C . LEU B 1 101 ? 19.973 43.291 64.455 1.00 64.39 69 LEU B C 1
ATOM 3682 O O . LEU B 1 101 ? 20.510 42.294 64.943 1.00 63.12 69 LEU B O 1
ATOM 3687 N N . LEU B 1 102 ? 19.119 44.055 65.136 1.00 64.56 70 LEU B N 1
ATOM 3688 C CA . LEU B 1 102 ? 18.672 43.694 66.482 1.00 64.40 70 LEU B CA 1
ATOM 3689 C C . LEU B 1 102 ? 17.806 42.442 66.368 1.00 63.45 70 LEU B C 1
ATOM 3690 O O . LEU B 1 102 ? 17.796 41.596 67.257 1.00 62.56 70 LEU B O 1
ATOM 3695 N N . ASP B 1 103 ? 17.065 42.340 65.268 1.00 63.18 71 ASP B N 1
ATOM 3696 C CA . ASP B 1 103 ? 16.205 41.192 65.033 1.00 62.68 71 ASP B CA 1
ATOM 3697 C C . ASP B 1 103 ? 17.064 39.931 64.926 1.00 59.72 71 ASP B C 1
ATOM 3698 O O . ASP B 1 103 ? 16.719 38.884 65.472 1.00 59.48 71 ASP B O 1
ATOM 3703 N N . ARG B 1 104 ? 18.193 40.046 64.234 1.00 57.65 72 ARG B N 1
ATOM 3704 C CA . ARG B 1 104 ? 19.100 38.910 64.036 1.00 55.79 72 ARG B CA 1
ATOM 3705 C C . ARG B 1 104 ? 19.856 38.539 65.311 1.00 52.92 72 ARG B C 1
ATOM 3706 O O . ARG B 1 104 ? 20.198 37.383 65.513 1.00 51.77 72 ARG B O 1
ATOM 3714 N N . LEU B 1 105 ? 20.108 39.527 66.164 1.00 51.47 73 LEU B N 1
ATOM 3715 C CA . LEU B 1 105 ? 20.771 39.298 67.444 1.00 49.56 73 LEU B CA 1
ATOM 3716 C C . LEU B 1 105 ? 19.812 38.653 68.455 1.00 48.95 73 LEU B C 1
ATOM 3717 O O . LEU B 1 105 ? 20.222 37.822 69.276 1.00 47.53 73 LEU B O 1
ATOM 3722 N N . THR B 1 106 ? 18.536 39.027 68.372 1.00 49.32 74 THR B N 1
ATOM 3723 C CA . THR B 1 106 ? 17.504 38.581 69.325 1.00 49.62 74 THR B CA 1
ATOM 3724 C C . THR B 1 106 ? 17.058 37.117 69.208 1.00 49.28 74 THR B C 1
ATOM 3725 O O . THR B 1 106 ? 16.584 36.692 68.154 1.00 49.71 74 THR B O 1
ATOM 3729 N N . ILE B 1 107 ? 17.194 36.367 70.311 1.00 49.05 75 ILE B N 1
ATOM 3730 C CA . ILE B 1 107 ? 16.734 34.978 70.393 1.00 48.36 75 ILE B CA 1
ATOM 3731 C C . ILE B 1 107 ? 15.293 34.964 70.905 1.00 50.82 75 ILE B C 1
ATOM 3732 O O . ILE B 1 107 ? 15.048 35.280 72.069 1.00 51.27 75 ILE B O 1
ATOM 3737 N N . THR B 1 108 ? 14.348 34.598 70.045 1.00 52.30 76 THR B N 1
ATOM 3738 C CA . THR B 1 108 ? 12.937 34.505 70.423 1.00 54.52 76 THR B CA 1
ATOM 3739 C C . THR B 1 108 ? 12.621 33.059 70.805 1.00 54.98 76 THR B C 1
ATOM 3740 O O . THR B 1 108 ? 13.467 32.177 70.663 1.00 51.69 76 THR B O 1
ATOM 3744 N N . GLU B 1 109 ? 11.409 32.813 71.301 1.00 57.09 77 GLU B N 1
ATOM 3745 C CA . GLU B 1 109 ? 11.006 31.450 71.667 1.00 58.45 77 GLU B CA 1
ATOM 3746 C C . GLU B 1 109 ? 11.049 30.552 70.431 1.00 58.40 77 GLU B C 1
ATOM 3747 O O . GLU B 1 109 ? 11.545 29.418 70.491 1.00 58.04 77 GLU B O 1
ATOM 3753 N N A SER B 1 110 ? 10.524 31.069 69.320 0.50 58.96 78 SER B N 1
ATOM 3754 N N B SER B 1 110 ? 10.533 31.067 69.317 0.50 58.86 78 SER B N 1
ATOM 3755 C CA A SER B 1 110 ? 10.516 30.361 68.041 0.50 58.39 78 SER B CA 1
ATOM 3756 C CA B SER B 1 110 ? 10.508 30.337 68.054 0.50 58.21 78 SER B CA 1
ATOM 3757 C C A SER B 1 110 ? 11.910 29.891 67.646 0.50 56.41 78 SER B C 1
ATOM 3758 C C B SER B 1 110 ? 11.909 29.890 67.630 0.50 56.32 78 SER B C 1
ATOM 3759 O O A SER B 1 110 ? 12.115 28.717 67.340 0.50 56.07 78 SER B O 1
ATOM 3760 O O B SER B 1 110 ? 12.116 28.727 67.289 0.50 55.95 78 SER B O 1
ATOM 3765 N N . ARG B 1 111 ? 12.863 30.817 67.658 1.00 55.25 79 ARG B N 1
ATOM 3766 C CA . ARG B 1 111 ? 14.238 30.516 67.284 1.00 53.71 79 ARG B CA 1
ATOM 3767 C C . ARG B 1 111 ? 14.916 29.572 68.285 1.00 51.44 79 ARG B C 1
ATOM 3768 O O . ARG B 1 111 ? 15.793 28.812 67.914 1.00 49.00 79 ARG B O 1
ATOM 3776 N N . LEU B 1 112 ? 14.481 29.610 69.540 1.00 50.78 80 LEU B N 1
ATOM 3777 C CA . LEU B 1 112 ? 15.024 28.739 70.570 1.00 49.90 80 LEU B CA 1
ATOM 3778 C C . LEU B 1 112 ? 14.581 27.304 70.307 1.00 49.10 80 LEU B C 1
ATOM 3779 O O . LEU B 1 112 ? 15.390 26.381 70.358 1.00 46.74 80 LEU B O 1
ATOM 3784 N N . THR B 1 113 ? 13.291 27.129 70.015 1.00 50.20 81 THR B N 1
ATOM 3785 C CA . THR B 1 113 ? 12.735 25.809 69.713 1.00 50.02 81 THR B CA 1
ATOM 3786 C C . THR B 1 113 ? 13.199 25.319 68.336 1.00 48.81 81 THR B C 1
ATOM 3787 O O . THR B 1 113 ? 13.344 24.119 68.137 1.00 48.24 81 THR B O 1
ATOM 3791 N N . ASP B 1 114 ? 13.436 26.240 67.394 1.00 49.02 82 ASP B N 1
ATOM 3792 C CA . ASP B 1 114 ? 13.993 25.877 66.081 1.00 48.26 82 ASP B CA 1
ATOM 3793 C C . ASP B 1 114 ? 15.388 25.285 66.280 1.00 46.36 82 ASP B C 1
ATOM 3794 O O . ASP B 1 114 ? 15.719 24.255 65.696 1.00 44.92 82 ASP B O 1
ATOM 3807 N N . ALA B 1 116 ? 16.678 23.752 68.889 1.00 41.85 84 ALA B N 1
ATOM 3808 C CA . ALA B 1 116 ? 16.580 22.423 69.501 1.00 41.61 84 ALA B CA 1
ATOM 3809 C C . ALA B 1 116 ? 16.079 21.371 68.526 1.00 41.38 84 ALA B C 1
ATOM 3810 O O . ALA B 1 116 ? 16.574 20.239 68.524 1.00 40.35 84 ALA B O 1
ATOM 3812 N N . ASP B 1 117 ? 15.089 21.731 67.709 1.00 42.11 85 ASP B N 1
ATOM 3813 C CA . ASP B 1 117 ? 14.572 20.801 66.701 1.00 42.69 85 ASP B CA 1
ATOM 3814 C C . ASP B 1 117 ? 15.671 20.445 65.696 1.00 40.43 85 ASP B C 1
ATOM 3815 O O . ASP B 1 117 ? 15.785 19.290 65.308 1.00 39.69 85 ASP B O 1
ATOM 3820 N N . GLN B 1 118 ? 16.473 21.426 65.272 1.00 38.64 86 GLN B N 1
ATOM 3821 C CA . GLN B 1 118 ? 17.542 21.147 64.329 1.00 38.35 86 GLN B CA 1
ATOM 3822 C C . GLN B 1 118 ? 18.635 20.266 64.971 1.00 37.31 86 GLN B C 1
ATOM 3823 O O . GLN B 1 118 ? 19.217 19.417 64.296 1.00 37.14 86 GLN B O 1
ATOM 3829 N N . LEU B 1 119 ? 18.916 20.467 66.260 1.00 35.88 87 LEU B N 1
ATOM 3830 C CA . LEU B 1 119 ? 19.902 19.631 66.943 1.00 35.77 87 LEU B CA 1
ATOM 3831 C C . LEU B 1 119 ? 19.457 18.167 66.954 1.00 36.38 87 LEU B C 1
ATOM 3832 O O . LEU B 1 119 ? 20.279 17.279 66.725 1.00 35.37 87 LEU B O 1
ATOM 3837 N N . ARG B 1 120 ? 18.164 17.919 67.195 1.00 37.01 88 ARG B N 1
ATOM 3838 C CA . ARG B 1 120 ? 17.649 16.539 67.238 1.00 38.88 88 ARG B CA 1
ATOM 3839 C C . ARG B 1 120 ? 17.642 15.891 65.856 1.00 39.36 88 ARG B C 1
ATOM 3840 O O . ARG B 1 120 ? 17.901 14.694 65.728 1.00 39.72 88 ARG B O 1
ATOM 3848 N N . LEU B 1 121 ? 17.342 16.680 64.827 1.00 40.16 89 LEU B N 1
ATOM 3849 C CA . LEU B 1 121 ? 17.388 16.204 63.445 1.00 40.37 89 LEU B CA 1
ATOM 3850 C C . LEU B 1 121 ? 18.830 15.772 63.129 1.00 38.30 89 LEU B C 1
ATOM 3851 O O . LEU B 1 121 ? 19.067 14.680 62.631 1.00 38.68 89 LEU B O 1
ATOM 3856 N N . LEU B 1 122 ? 19.789 16.626 63.457 1.00 37.21 90 LEU B N 1
ATOM 3857 C CA . LEU B 1 122 ? 21.201 16.335 63.214 1.00 36.40 90 LEU B CA 1
ATOM 3858 C C . LEU B 1 122 ? 21.665 15.069 63.971 1.00 36.92 90 LEU B C 1
ATOM 3859 O O . LEU B 1 122 ? 22.405 14.250 63.423 1.00 36.89 90 LEU B O 1
ATOM 3864 N N . ALA B 1 123 ? 21.206 14.907 65.216 1.00 36.86 91 ALA B N 1
ATOM 3865 C CA . ALA B 1 123 ? 21.549 13.733 66.030 1.00 36.73 91 ALA B CA 1
ATOM 3866 C C . ALA B 1 123 ? 21.064 12.425 65.396 1.00 37.49 91 ALA B C 1
ATOM 3867 O O . ALA B 1 123 ? 21.737 11.399 65.489 1.00 39.31 91 ALA B O 1
ATOM 3869 N N . GLY B 1 124 ? 19.895 12.458 64.768 1.00 36.80 92 GLY B N 1
ATOM 3870 C CA . GLY B 1 124 ? 19.347 11.272 64.097 1.00 37.99 92 GLY B CA 1
ATOM 3871 C C . GLY B 1 124 ? 19.884 11.019 62.689 1.00 36.33 92 GLY B C 1
ATOM 3872 O O . GLY B 1 124 ? 19.665 9.953 62.136 1.00 37.93 92 GLY B O 1
ATOM 3873 N N . ALA B 1 125 ? 20.594 11.985 62.108 1.00 35.05 93 ALA B N 1
ATOM 3874 C CA . ALA B 1 125 ? 21.144 11.840 60.743 1.00 34.75 93 ALA B CA 1
ATOM 3875 C C . ALA B 1 125 ? 22.218 10.721 60.670 1.00 35.25 93 ALA B C 1
ATOM 3876 O O . ALA B 1 125 ? 22.910 10.457 61.657 1.00 34.95 93 ALA B O 1
ATOM 3878 N N . PRO B 1 126 ? 22.351 10.053 59.510 1.00 36.56 94 PRO B N 1
ATOM 3879 C CA . PRO B 1 126 ? 23.295 8.939 59.397 1.00 37.49 94 PRO B CA 1
ATOM 3880 C C . PRO B 1 126 ? 24.784 9.299 59.453 1.00 37.01 94 PRO B C 1
ATOM 3881 O O . PRO B 1 126 ? 25.180 10.428 59.136 1.00 35.70 94 PRO B O 1
ATOM 3885 N N . HIS B 1 127 ? 25.583 8.327 59.890 1.00 37.61 95 HIS B N 1
ATOM 3886 C CA . HIS B 1 127 ? 27.040 8.443 59.926 1.00 37.86 95 HIS B CA 1
ATOM 3887 C C . HIS B 1 127 ? 27.558 7.563 58.804 1.00 38.37 95 HIS B C 1
ATOM 3888 O O . HIS B 1 127 ? 27.347 6.349 58.835 1.00 38.47 95 HIS B O 1
ATOM 3895 N N . PRO B 1 128 ? 28.214 8.154 57.795 1.00 37.28 96 PRO B N 1
ATOM 3896 C CA . PRO B 1 128 ? 28.767 7.280 56.767 1.00 38.24 96 PRO B CA 1
ATOM 3897 C C . PRO B 1 128 ? 29.813 6.327 57.364 1.00 39.39 96 PRO B C 1
ATOM 3898 O O . PRO B 1 128 ? 30.429 6.655 58.399 1.00 38.18 96 PRO B O 1
ATOM 3902 N N A GLN B 1 129 ? 29.980 5.146 56.768 0.50 41.43 97 GLN B N 1
ATOM 3903 N N B GLN B 1 129 ? 30.003 5.162 56.733 0.50 41.32 97 GLN B N 1
ATOM 3904 C CA A GLN B 1 129 ? 30.992 4.205 57.250 0.50 40.68 97 GLN B CA 1
ATOM 3905 C CA B GLN B 1 129 ? 31.022 4.211 57.185 0.50 40.50 97 GLN B CA 1
ATOM 3906 C C A GLN B 1 129 ? 32.395 4.787 57.051 0.50 38.47 97 GLN B C 1
ATOM 3907 C C B GLN B 1 129 ? 32.402 4.832 57.046 0.50 38.36 97 GLN B C 1
ATOM 3908 O O A GLN B 1 129 ? 32.793 5.138 55.932 0.50 36.20 97 GLN B O 1
ATOM 3909 O O B GLN B 1 129 ? 32.801 5.246 55.950 0.50 36.09 97 GLN B O 1
ATOM 3920 N N . ARG B 1 130 ? 33.128 4.878 58.158 1.00 37.90 98 ARG B N 1
ATOM 3921 C CA . ARG B 1 130 ? 34.471 5.457 58.196 1.00 37.21 98 ARG B CA 1
ATOM 3922 C C . ARG B 1 130 ? 35.613 4.554 57.690 1.00 35.24 98 ARG B C 1
ATOM 3923 O O . ARG B 1 130 ? 36.743 5.016 57.521 1.00 34.63 98 ARG B O 1
ATOM 3931 N N . THR B 1 131 ? 35.322 3.277 57.471 1.00 36.04 99 THR B N 1
ATOM 3932 C CA . THR B 1 131 ? 36.295 2.343 56.908 1.00 35.36 99 THR B CA 1
ATOM 3933 C C . THR B 1 131 ? 35.594 1.383 55.941 1.00 35.48 99 THR B C 1
ATOM 3934 O O . THR B 1 131 ? 34.725 0.609 56.340 1.00 38.28 99 THR B O 1
ATOM 3938 N N . VAL B 1 132 ? 35.958 1.442 54.672 1.00 33.86 100 VAL B N 1
ATOM 3939 C CA . VAL B 1 132 ? 35.359 0.574 53.670 1.00 33.60 100 VAL B CA 1
ATOM 3940 C C . VAL B 1 132 ? 36.444 -0.327 53.135 1.00 32.93 100 VAL B C 1
ATOM 3941 O O . VAL B 1 132 ? 37.516 0.154 52.716 1.00 26.70 100 VAL B O 1
ATOM 3945 N N . GLU B 1 133 ? 36.190 -1.635 53.176 1.00 31.84 101 GLU B N 1
ATOM 3946 C CA . GLU B 1 133 ? 37.141 -2.582 52.669 1.00 33.10 101 GLU B CA 1
ATOM 3947 C C . GLU B 1 133 ? 37.051 -2.536 51.155 1.00 33.93 101 GLU B C 1
ATOM 3948 O O . GLU B 1 133 ? 35.956 -2.608 50.604 1.00 33.99 101 GLU B O 1
ATOM 3954 N N . LEU B 1 134 ? 38.183 -2.393 50.476 1.00 32.41 102 LEU B N 1
ATOM 3955 C CA . LEU B 1 134 ? 38.166 -2.341 49.009 1.00 33.50 102 LEU B CA 1
ATOM 3956 C C . LEU B 1 134 ? 38.491 -3.683 48.368 1.00 35.98 102 LEU B C 1
ATOM 3957 O O . LEU B 1 134 ? 37.716 -4.195 47.543 1.00 39.18 102 LEU B O 1
ATOM 3962 N N . SER B 1 135 ? 39.608 -4.273 48.762 1.00 33.84 103 SER B N 1
ATOM 3963 C CA . SER B 1 135 ? 40.030 -5.535 48.190 1.00 36.12 103 SER B CA 1
ATOM 3964 C C . SER B 1 135 ? 41.295 -6.034 48.846 1.00 35.16 103 SER B C 1
ATOM 3965 O O . SER B 1 135 ? 41.918 -5.333 49.650 1.00 32.70 103 SER B O 1
ATOM 3968 N N . THR B 1 136 ? 41.662 -7.253 48.491 1.00 35.81 104 THR B N 1
ATOM 3969 C CA . THR B 1 136 ? 42.903 -7.839 48.923 1.00 36.32 104 THR B CA 1
ATOM 3970 C C . THR B 1 136 ? 43.933 -7.361 47.932 1.00 35.80 104 THR B C 1
ATOM 3971 O O . THR B 1 136 ? 43.595 -6.987 46.821 1.00 38.57 104 THR B O 1
ATOM 3975 N N . LEU B 1 137 ? 45.184 -7.357 48.341 1.00 34.26 105 LEU B N 1
ATOM 3976 C CA . LEU B 1 137 ? 46.271 -7.006 47.457 1.00 33.92 105 LEU B CA 1
ATOM 3977 C C . LEU B 1 137 ? 47.268 -8.159 47.487 1.00 36.00 105 LEU B C 1
ATOM 3978 O O . LEU B 1 137 ? 47.196 -9.049 48.369 1.00 33.61 105 LEU B O 1
ATOM 3983 N N . ASP B 1 138 ? 48.193 -8.159 46.531 1.00 36.33 106 ASP B N 1
ATOM 3984 C CA . ASP B 1 138 ? 49.244 -9.164 46.510 1.00 38.40 106 ASP B CA 1
ATOM 3985 C C . ASP B 1 138 ? 50.095 -9.090 47.782 1.00 36.48 106 ASP B C 1
ATOM 3986 O O . ASP B 1 138 ? 50.229 -8.035 48.386 1.00 35.20 106 ASP B O 1
ATOM 3991 N N . GLY B 1 139 ? 50.649 -10.230 48.179 1.00 36.50 107 GLY B N 1
ATOM 3992 C CA . GLY B 1 139 ? 51.523 -10.315 49.347 1.00 36.05 107 GLY B CA 1
ATOM 3993 C C . GLY B 1 139 ? 50.809 -10.551 50.668 1.00 34.33 107 GLY B C 1
ATOM 3994 O O . GLY B 1 139 ? 51.382 -10.283 51.708 1.00 34.80 107 GLY B O 1
ATOM 3995 N N . GLY B 1 140 ? 49.574 -11.067 50.625 1.00 33.21 108 GLY B N 1
ATOM 3996 C CA . GLY B 1 140 ? 48.776 -11.310 51.833 1.00 31.74 108 GLY B CA 1
ATOM 3997 C C . GLY B 1 140 ? 48.314 -10.028 52.515 1.00 30.32 108 GLY B C 1
ATOM 3998 O O . GLY B 1 140 ? 48.223 -9.967 53.749 1.00 29.39 108 GLY B O 1
ATOM 3999 N N . LEU B 1 141 ? 47.975 -9.024 51.713 1.00 28.45 109 LEU B N 1
ATOM 4000 C CA . LEU B 1 141 ? 47.573 -7.725 52.230 1.00 26.59 109 LEU B CA 1
ATOM 4001 C C . LEU B 1 141 ? 46.164 -7.339 51.820 1.00 27.54 109 LEU B C 1
ATOM 4002 O O . LEU B 1 141 ? 45.570 -7.985 50.953 1.00 29.29 109 LEU B O 1
ATOM 4007 N N . ARG B 1 142 ? 45.615 -6.286 52.448 1.00 26.08 110 ARG B N 1
ATOM 4008 C CA . ARG B 1 142 ? 44.275 -5.794 52.078 1.00 26.64 110 ARG B CA 1
ATOM 4009 C C . ARG B 1 142 ? 44.211 -4.291 52.216 1.00 24.86 110 ARG B C 1
ATOM 4010 O O . ARG B 1 142 ? 44.964 -3.708 52.982 1.00 24.09 110 ARG B O 1
ATOM 4018 N N . LEU B 1 143 ? 43.321 -3.688 51.441 1.00 23.90 111 LEU B N 1
ATOM 4019 C CA . LEU B 1 143 ? 43.187 -2.254 51.356 1.00 24.06 111 LEU B CA 1
ATOM 4020 C C . LEU B 1 143 ? 41.856 -1.785 51.869 1.00 24.09 111 LEU B C 1
ATOM 4021 O O . LEU B 1 143 ? 40.809 -2.414 51.595 1.00 24.37 111 LEU B O 1
ATOM 4026 N N A VAL B 1 144 ? 41.902 -0.668 52.590 0.50 22.80 112 VAL B N 1
ATOM 4027 N N B VAL B 1 144 ? 41.882 -0.680 52.608 0.50 23.10 112 VAL B N 1
ATOM 4028 C CA A VAL B 1 144 ? 40.736 -0.027 53.163 0.50 23.32 112 VAL B CA 1
ATOM 4029 C CA B VAL B 1 144 ? 40.672 -0.055 53.106 0.50 23.84 112 VAL B CA 1
ATOM 4030 C C A VAL B 1 144 ? 40.780 1.460 52.794 0.50 23.85 112 VAL B C 1
ATOM 4031 C C B VAL B 1 144 ? 40.764 1.445 52.807 0.50 24.17 112 VAL B C 1
ATOM 4032 O O A VAL B 1 144 ? 41.866 2.027 52.688 0.50 23.39 112 VAL B O 1
ATOM 4033 O O B VAL B 1 144 ? 41.859 2.003 52.767 0.50 23.69 112 VAL B O 1
ATOM 4040 N N . GLU B 1 145 ? 39.615 2.066 52.542 1.00 24.68 113 GLU B N 1
ATOM 4041 C CA . GLU B 1 145 ? 39.531 3.510 52.292 1.00 26.16 113 GLU B CA 1
ATOM 4042 C C . GLU B 1 145 ? 38.869 4.061 53.548 1.00 26.77 113 GLU B C 1
ATOM 4043 O O . GLU B 1 145 ? 37.773 3.618 53.937 1.00 29.08 113 GLU B O 1
ATOM 4049 N N . ARG B 1 146 ? 39.549 4.987 54.205 1.00 26.87 114 ARG B N 1
ATOM 4050 C CA . ARG B 1 146 ? 39.061 5.574 55.450 1.00 27.43 114 ARG B CA 1
ATOM 4051 C C . ARG B 1 146 ? 38.625 7.020 55.270 1.00 27.04 114 ARG B C 1
ATOM 4052 O O . ARG B 1 146 ? 39.084 7.693 54.378 1.00 28.65 114 ARG B O 1
ATOM 4060 N N . ARG B 1 147 ? 37.685 7.458 56.090 1.00 26.64 115 ARG B N 1
ATOM 4061 C CA . ARG B 1 147 ? 37.287 8.848 56.128 1.00 25.69 115 ARG B CA 1
ATOM 4062 C C . ARG B 1 147 ? 37.889 9.378 57.423 1.00 26.10 115 ARG B C 1
ATOM 4063 O O . ARG B 1 147 ? 37.667 8.792 58.489 1.00 25.63 115 ARG B O 1
ATOM 4071 N N . ARG B 1 148 ? 38.670 10.462 57.336 1.00 24.75 116 ARG B N 1
ATOM 4072 C CA . ARG B 1 148 ? 39.248 11.076 58.514 1.00 24.45 116 ARG B CA 1
ATOM 4073 C C . ARG B 1 148 ? 38.721 12.507 58.635 1.00 24.62 116 ARG B C 1
ATOM 4074 O O . ARG B 1 148 ? 38.355 13.125 57.640 1.00 22.31 116 ARG B O 1
ATOM 4082 N N . PRO B 1 149 ? 38.693 13.046 59.855 1.00 25.96 117 PRO B N 1
ATOM 4083 C CA . PRO B 1 149 ? 38.228 14.428 59.970 1.00 26.33 117 PRO B CA 1
ATOM 4084 C C . PRO B 1 149 ? 39.231 15.397 59.356 1.00 26.78 117 PRO B C 1
ATOM 4085 O O . PRO B 1 149 ? 40.361 15.036 59.136 1.00 27.12 117 PRO B O 1
ATOM 4089 N N . VAL B 1 150 ? 38.810 16.611 59.049 1.00 25.88 118 VAL B N 1
ATOM 4090 C CA . VAL B 1 150 ? 39.739 17.615 58.539 1.00 26.15 118 VAL B CA 1
ATOM 4091 C C . VAL B 1 150 ? 40.715 17.999 59.672 1.00 26.60 118 VAL B C 1
ATOM 4092 O O . VAL B 1 150 ? 41.911 18.192 59.443 1.00 28.68 118 VAL B O 1
ATOM 4096 N N . GLY B 1 151 ? 40.205 18.070 60.894 1.00 28.06 119 GLY B N 1
ATOM 4097 C CA . GLY B 1 151 ? 41.013 18.406 62.075 1.00 28.58 119 GLY B CA 1
ATOM 4098 C C . GLY B 1 151 ? 40.343 19.555 62.794 1.00 29.34 119 GLY B C 1
ATOM 4099 O O . GLY B 1 151 ? 39.445 19.345 63.622 1.00 32.55 119 GLY B O 1
ATOM 4100 N N . VAL B 1 152 ? 40.796 20.761 62.483 1.00 30.05 120 VAL B N 1
ATOM 4101 C CA . VAL B 1 152 ? 40.232 21.991 63.005 1.00 29.52 120 VAL B CA 1
ATOM 4102 C C . VAL B 1 152 ? 39.663 22.797 61.819 1.00 28.72 120 VAL B C 1
ATOM 4103 O O . VAL B 1 152 ? 40.362 23.047 60.826 1.00 29.66 120 VAL B O 1
ATOM 4107 N N . ILE B 1 153 ? 38.387 23.158 61.906 1.00 26.47 121 ILE B N 1
ATOM 4108 C CA . ILE B 1 153 ? 37.735 23.977 60.890 1.00 25.23 121 ILE B CA 1
ATOM 4109 C C . ILE B 1 153 ? 37.314 25.308 61.528 1.00 26.16 121 ILE B C 1
ATOM 4110 O O . ILE B 1 153 ? 36.711 25.330 62.610 1.00 26.48 121 ILE B O 1
ATOM 4115 N N . GLY B 1 154 ? 37.619 26.404 60.857 1.00 26.10 122 GLY B N 1
ATOM 4116 C CA . GLY B 1 154 ? 37.218 27.717 61.340 1.00 26.72 122 GLY B CA 1
ATOM 4117 C C . GLY B 1 154 ? 35.879 28.108 60.764 1.00 26.61 122 GLY B C 1
ATOM 4118 O O . GLY B 1 154 ? 35.423 27.517 59.772 1.00 27.02 122 GLY B O 1
ATOM 4119 N N . ALA B 1 155 ? 35.220 29.058 61.416 1.00 26.56 123 ALA B N 1
ATOM 4120 C CA . ALA B 1 155 ? 33.943 29.592 60.936 1.00 28.27 123 ALA B CA 1
ATOM 4121 C C . ALA B 1 155 ? 33.793 31.064 61.336 1.00 28.39 123 ALA B C 1
ATOM 4122 O O . ALA B 1 155 ? 34.029 31.440 62.496 1.00 28.28 123 ALA B O 1
ATOM 4124 N N . ASN B 1 156 ? 33.441 31.884 60.354 1.00 28.94 124 ASN B N 1
ATOM 4125 C CA . ASN B 1 156 ? 33.183 33.308 60.551 1.00 29.46 124 ASN B CA 1
ATOM 4126 C C . ASN B 1 156 ? 31.744 33.562 60.144 1.00 29.69 124 ASN B C 1
ATOM 4127 O O . ASN B 1 156 ? 31.334 33.168 59.051 1.00 29.62 124 ASN B O 1
ATOM 4132 N N . TYR B 1 157 ? 30.989 34.229 61.013 1.00 29.93 125 TYR B N 1
ATOM 4133 C CA . TYR B 1 157 ? 29.582 34.509 60.778 1.00 31.35 125 TYR B CA 1
ATOM 4134 C C . TYR B 1 157 ? 29.110 35.745 61.548 1.00 33.41 125 TYR B C 1
ATOM 4135 O O . TYR B 1 157 ? 29.844 36.286 62.390 1.00 32.90 125 TYR B O 1
ATOM 4144 N N A GLU B 1 158 ? 27.879 36.170 61.262 0.50 35.21 126 GLU B N 1
ATOM 4145 N N B GLU B 1 158 ? 27.885 36.184 61.248 0.50 34.98 126 GLU B N 1
ATOM 4146 C CA A GLU B 1 158 ? 27.274 37.362 61.865 0.50 37.61 126 GLU B CA 1
ATOM 4147 C CA B GLU B 1 158 ? 27.279 37.369 61.871 0.50 37.21 126 GLU B CA 1
ATOM 4148 C C A GLU B 1 158 ? 26.888 37.184 63.330 0.50 37.40 126 GLU B C 1
ATOM 4149 C C B GLU B 1 158 ? 26.895 37.185 63.333 0.50 37.17 126 GLU B C 1
ATOM 4150 O O A GLU B 1 158 ? 26.922 36.075 63.861 0.50 37.59 126 GLU B O 1
ATOM 4151 O O B GLU B 1 158 ? 26.939 36.077 63.866 0.50 37.40 126 GLU B O 1
ATOM 4162 N N . ALA B 1 159 ? 26.502 38.293 63.965 1.00 38.43 127 ALA B N 1
ATOM 4163 C CA . ALA B 1 159 ? 26.078 38.304 65.371 1.00 38.55 127 ALA B CA 1
ATOM 4164 C C . ALA B 1 159 ? 24.674 37.728 65.497 1.00 39.20 127 ALA B C 1
ATOM 4165 O O . ALA B 1 159 ? 23.709 38.469 65.742 1.00 39.49 127 ALA B O 1
ATOM 4167 N N . ARG B 1 160 ? 24.566 36.416 65.307 1.00 38.18 128 ARG B N 1
ATOM 4168 C CA . ARG B 1 160 ? 23.297 35.706 65.388 1.00 39.96 128 ARG B CA 1
ATOM 4169 C C . ARG B 1 160 ? 23.612 34.537 66.294 1.00 38.20 128 ARG B C 1
ATOM 4170 O O . ARG B 1 160 ? 24.318 33.623 65.865 1.00 36.37 128 ARG B O 1
ATOM 4178 N N . PRO B 1 161 ? 23.118 34.563 67.546 1.00 37.72 129 PRO B N 1
ATOM 4179 C CA . PRO B 1 161 ? 23.417 33.517 68.517 1.00 38.27 129 PRO B CA 1
ATOM 4180 C C . PRO B 1 161 ? 23.220 32.080 68.046 1.00 37.21 129 PRO B C 1
ATOM 4181 O O . PRO B 1 161 ? 24.060 31.231 68.325 1.00 37.55 129 PRO B O 1
ATOM 4185 N N . ASN B 1 162 ? 22.115 31.806 67.360 1.00 38.82 130 ASN B N 1
ATOM 4186 C CA . ASN B 1 162 ? 21.824 30.449 66.892 1.00 38.54 130 ASN B CA 1
ATOM 4187 C C . ASN B 1 162 ? 22.884 29.867 65.950 1.00 36.95 130 ASN B C 1
ATOM 4188 O O . ASN B 1 162 ? 23.053 28.649 65.884 1.00 33.95 130 ASN B O 1
ATOM 4193 N N . VAL B 1 163 ? 23.598 30.726 65.221 1.00 36.58 131 VAL B N 1
ATOM 4194 C CA . VAL B 1 163 ? 24.631 30.231 64.295 1.00 34.78 131 VAL B CA 1
ATOM 4195 C C . VAL B 1 163 ? 25.785 29.533 65.061 1.00 33.59 131 VAL B C 1
ATOM 4196 O O . VAL B 1 163 ? 26.393 28.586 64.566 1.00 32.11 131 VAL B O 1
ATOM 4200 N N . THR B 1 164 ? 26.074 29.984 66.278 1.00 33.85 132 THR B N 1
ATOM 4201 C CA . THR B 1 164 ? 27.124 29.346 67.090 1.00 31.89 132 THR B CA 1
ATOM 4202 C C . THR B 1 164 ? 26.809 27.863 67.320 1.00 31.75 132 THR B C 1
ATOM 4203 O O . THR B 1 164 ? 27.682 27.003 67.159 1.00 30.16 132 THR B O 1
ATOM 4207 N N . VAL B 1 165 ? 25.553 27.580 67.672 1.00 32.86 133 VAL B N 1
ATOM 4208 C CA . VAL B 1 165 ? 25.078 26.217 67.925 1.00 32.69 133 VAL B CA 1
ATOM 4209 C C . VAL B 1 165 ? 24.998 25.411 66.617 1.00 33.30 133 VAL B C 1
ATOM 4210 O O . VAL B 1 165 ? 25.409 24.243 66.561 1.00 31.17 133 VAL B O 1
ATOM 4214 N N . ASP B 1 166 ? 24.465 26.033 65.570 1.00 33.49 134 ASP B N 1
ATOM 4215 C CA . ASP B 1 166 ? 24.360 25.381 64.263 1.00 34.43 134 ASP B CA 1
ATOM 4216 C C . ASP B 1 166 ? 25.744 24.912 63.795 1.00 33.24 134 ASP B C 1
ATOM 4217 O O . ASP B 1 166 ? 25.934 23.730 63.492 1.00 32.41 134 ASP B O 1
ATOM 4222 N N . VAL B 1 167 ? 26.710 25.832 63.780 1.00 32.08 135 VAL B N 1
ATOM 4223 C CA . VAL B 1 167 ? 28.072 25.522 63.308 1.00 31.18 135 VAL B CA 1
ATOM 4224 C C . VAL B 1 167 ? 28.763 24.523 64.230 1.00 30.59 135 VAL B C 1
ATOM 4225 O O . VAL B 1 167 ? 29.252 23.491 63.776 1.00 29.03 135 VAL B O 1
ATOM 4229 N N . ALA B 1 168 ? 28.747 24.798 65.530 1.00 30.15 136 ALA B N 1
ATOM 4230 C CA . ALA B 1 168 ? 29.353 23.895 66.501 1.00 29.65 136 ALA B CA 1
ATOM 4231 C C . ALA B 1 168 ? 28.806 22.476 66.330 1.00 29.39 136 ALA B C 1
ATOM 4232 O O . ALA B 1 168 ? 29.572 21.530 66.235 1.00 29.87 136 ALA B O 1
ATOM 4234 N N . SER B 1 169 ? 27.485 22.346 66.260 1.00 29.36 137 SER B N 1
ATOM 4235 C CA . SER B 1 169 ? 26.840 21.030 66.125 1.00 29.04 137 SER B CA 1
ATOM 4236 C C . SER B 1 169 ? 27.215 20.279 64.840 1.00 28.73 137 SER B C 1
ATOM 4237 O O . SER B 1 169 ? 27.421 19.056 64.868 1.00 26.79 137 SER B O 1
ATOM 4240 N N . GLN B 1 170 ? 27.324 20.997 63.723 1.00 27.67 138 GLN B N 1
ATOM 4241 C CA . GLN B 1 170 ? 27.707 20.367 62.462 1.00 28.55 138 GLN B CA 1
ATOM 4242 C C . GLN B 1 170 ? 29.166 19.883 62.470 1.00 27.77 138 GLN B C 1
ATOM 4243 O O . GLN B 1 170 ? 29.479 18.846 61.900 1.00 27.54 138 GLN B O 1
ATOM 4249 N N . LEU B 1 171 ? 30.056 20.652 63.081 1.00 28.51 139 LEU B N 1
ATOM 4250 C CA . LEU B 1 171 ? 31.454 20.236 63.190 1.00 27.85 139 LEU B CA 1
ATOM 4251 C C . LEU B 1 171 ? 31.552 19.005 64.114 1.00 27.48 139 LEU B C 1
ATOM 4252 O O . LEU B 1 171 ? 32.242 18.038 63.793 1.00 28.11 139 LEU B O 1
ATOM 4257 N N . VAL B 1 172 ? 30.827 19.026 65.237 1.00 26.75 140 VAL B N 1
ATOM 4258 C CA . VAL B 1 172 ? 30.814 17.876 66.150 1.00 25.77 140 VAL B CA 1
ATOM 4259 C C . VAL B 1 172 ? 30.319 16.619 65.447 1.00 26.21 140 VAL B C 1
ATOM 4260 O O . VAL B 1 172 ? 30.961 15.579 65.548 1.00 25.87 140 VAL B O 1
ATOM 4264 N N . LYS B 1 173 ? 29.203 16.721 64.712 1.00 26.63 141 LYS B N 1
ATOM 4265 C CA . LYS B 1 173 ? 28.641 15.587 63.966 1.00 27.08 141 LYS B CA 1
ATOM 4266 C C . LYS B 1 173 ? 29.645 14.978 63.001 1.00 27.09 141 LYS B C 1
ATOM 4267 O O . LYS B 1 173 ? 29.630 13.765 62.773 1.00 28.41 141 LYS B O 1
ATOM 4273 N N . SER B 1 174 ? 30.502 15.821 62.435 1.00 26.50 142 SER B N 1
ATOM 4274 C CA . SER B 1 174 ? 31.516 15.379 61.467 1.00 27.14 142 SER B CA 1
ATOM 4275 C C . SER B 1 174 ? 32.907 15.166 62.104 1.00 28.09 142 SER B C 1
ATOM 4276 O O . SER B 1 174 ? 33.920 15.008 61.390 1.00 28.80 142 SER B O 1
ATOM 4279 N N . ARG B 1 175 ? 32.949 15.143 63.440 1.00 27.64 143 ARG B N 1
ATOM 4280 C CA . ARG B 1 175 ? 34.203 14.907 64.211 1.00 27.83 143 ARG B CA 1
ATOM 4281 C C . ARG B 1 175 ? 35.330 15.912 63.970 1.00 25.35 143 ARG B C 1
ATOM 4282 O O . ARG B 1 175 ? 36.522 15.575 64.078 1.00 26.89 143 ARG B O 1
ATOM 4290 N N . ASN B 1 176 ? 34.947 17.145 63.653 1.00 25.28 144 ASN B N 1
ATOM 4291 C CA . ASN B 1 176 ? 35.888 18.239 63.474 1.00 24.35 144 ASN B CA 1
ATOM 4292 C C . ASN B 1 176 ? 35.801 19.202 64.652 1.00 24.92 144 ASN B C 1
ATOM 4293 O O . ASN B 1 176 ? 34.716 19.548 65.106 1.00 25.25 144 ASN B O 1
ATOM 4298 N N . ALA B 1 177 ? 36.948 19.635 65.145 1.00 25.86 145 ALA B N 1
ATOM 4299 C CA . ALA B 1 177 ? 36.994 20.617 66.189 1.00 26.12 145 ALA B CA 1
ATOM 4300 C C . ALA B 1 177 ? 36.756 21.938 65.456 1.00 27.82 145 ALA B C 1
ATOM 4301 O O . ALA B 1 177 ? 36.846 21.990 64.208 1.00 27.71 145 ALA B O 1
ATOM 4303 N N . GLY B 1 178 ? 36.441 22.995 66.191 1.00 27.37 146 GLY B N 1
ATOM 4304 C CA . GLY B 1 178 ? 36.201 24.267 65.557 1.00 27.07 146 GLY B CA 1
ATOM 4305 C C . GLY B 1 178 ? 36.703 25.499 66.274 1.00 28.27 146 GLY B C 1
ATOM 4306 O O . GLY B 1 178 ? 36.836 25.519 67.504 1.00 29.96 146 GLY B O 1
ATOM 4307 N N . VAL B 1 179 ? 37.011 26.522 65.490 1.00 28.08 147 VAL B N 1
ATOM 4308 C CA . VAL B 1 179 ? 37.359 27.842 66.021 1.00 28.31 147 VAL B CA 1
ATOM 4309 C C . VAL B 1 179 ? 36.304 28.759 65.404 1.00 28.38 147 VAL B C 1
ATOM 4310 O O . VAL B 1 179 ? 36.324 29.031 64.187 1.00 27.68 147 VAL B O 1
ATOM 4314 N N . LEU B 1 180 ? 35.354 29.170 66.230 1.00 28.58 148 LEU B N 1
ATOM 4315 C CA . LEU B 1 180 ? 34.248 30.001 65.802 1.00 29.31 148 LEU B CA 1
ATOM 4316 C C . LEU B 1 180 ? 34.480 31.473 66.104 1.00 31.23 148 LEU B C 1
ATOM 4317 O O . LEU B 1 180 ? 34.963 31.832 67.191 1.00 32.83 148 LEU B O 1
ATOM 4322 N N . ARG B 1 181 ? 34.091 32.316 65.148 1.00 30.92 149 ARG B N 1
ATOM 4323 C CA . ARG B 1 181 ? 34.197 33.756 65.268 1.00 31.63 149 ARG B CA 1
ATOM 4324 C C . ARG B 1 181 ? 32.831 34.394 64.930 1.00 31.53 149 ARG B C 1
ATOM 4325 O O . ARG B 1 181 ? 32.381 34.372 63.772 1.00 29.62 149 ARG B O 1
ATOM 4333 N N . THR B 1 182 ? 32.177 34.952 65.952 1.00 31.74 150 THR B N 1
ATOM 4334 C CA . THR B 1 182 ? 30.864 35.562 65.789 1.00 32.20 150 THR B CA 1
ATOM 4335 C C . THR B 1 182 ? 30.969 37.068 65.848 1.00 33.95 150 THR B C 1
ATOM 4336 O O . THR B 1 182 ? 31.933 37.605 66.394 1.00 34.47 150 THR B O 1
ATOM 4340 N N . GLY B 1 183 ? 29.986 37.754 65.264 1.00 36.12 151 GLY B N 1
ATOM 4341 C CA . GLY B 1 183 ? 29.920 39.214 65.340 1.00 38.50 151 GLY B CA 1
ATOM 4342 C C . GLY B 1 183 ? 29.975 39.566 66.816 1.00 40.35 151 GLY B C 1
ATOM 4343 O O . GLY B 1 183 ? 29.358 38.886 67.645 1.00 40.96 151 GLY B O 1
ATOM 4344 N N . SER B 1 184 ? 30.708 40.620 67.155 1.00 42.14 152 SER B N 1
ATOM 4345 C CA . SER B 1 184 ? 30.908 40.979 68.559 1.00 42.01 152 SER B CA 1
ATOM 4346 C C . SER B 1 184 ? 29.621 41.297 69.329 1.00 42.94 152 SER B C 1
ATOM 4347 O O . SER B 1 184 ? 29.570 41.090 70.539 1.00 41.17 152 SER B O 1
ATOM 4350 N N . ALA B 1 185 ? 28.582 41.778 68.644 1.00 43.12 153 ALA B N 1
ATOM 4351 C CA . ALA B 1 185 ? 27.326 42.125 69.335 1.00 44.24 153 ALA B CA 1
ATOM 4352 C C . ALA B 1 185 ? 26.673 40.900 70.002 1.00 43.10 153 ALA B C 1
ATOM 4353 O O . ALA B 1 185 ? 25.874 41.047 70.926 1.00 43.37 153 ALA B O 1
ATOM 4355 N N . ALA B 1 186 ? 27.033 39.703 69.537 1.00 42.01 154 ALA B N 1
ATOM 4356 C CA . ALA B 1 186 ? 26.485 38.444 70.058 1.00 40.99 154 ALA B CA 1
ATOM 4357 C C . ALA B 1 186 ? 27.451 37.627 70.924 1.00 40.10 154 ALA B C 1
ATOM 4358 O O . ALA B 1 186 ? 27.148 36.491 71.238 1.00 38.55 154 ALA B O 1
ATOM 4360 N N . LEU B 1 187 ? 28.596 38.187 71.318 1.00 41.35 155 LEU B N 1
ATOM 4361 C CA . LEU B 1 187 ? 29.576 37.429 72.130 1.00 41.09 155 LEU B CA 1
ATOM 4362 C C . LEU B 1 187 ? 29.055 36.793 73.408 1.00 41.49 155 LEU B C 1
ATOM 4363 O O . LEU B 1 187 ? 29.314 35.611 73.666 1.00 40.47 155 LEU B O 1
ATOM 4368 N N . LYS B 1 188 ? 28.361 37.579 74.225 1.00 42.30 156 LYS B N 1
ATOM 4369 C CA . LYS B 1 188 ? 27.847 37.087 75.495 1.00 43.29 156 LYS B CA 1
ATOM 4370 C C . LYS B 1 188 ? 26.853 35.962 75.282 1.00 41.05 156 LYS B C 1
ATOM 4371 O O . LYS B 1 188 ? 26.884 34.950 75.999 1.00 40.92 156 LYS B O 1
ATOM 4377 N N . SER B 1 189 ? 25.954 36.144 74.321 1.00 38.53 157 SER B N 1
ATOM 4378 C CA . SER B 1 189 ? 24.991 35.100 73.990 1.00 37.66 157 SER B CA 1
ATOM 4379 C C . SER B 1 189 ? 25.718 33.815 73.562 1.00 35.55 157 SER B C 1
ATOM 4380 O O . SER B 1 189 ? 25.411 32.719 74.047 1.00 34.78 157 SER B O 1
ATOM 4383 N N . ALA B 1 190 ? 26.697 33.964 72.676 1.00 33.37 158 ALA B N 1
ATOM 4384 C CA . ALA B 1 190 ? 27.433 32.821 72.151 1.00 32.76 158 ALA B CA 1
ATOM 4385 C C . ALA B 1 190 ? 28.245 32.132 73.253 1.00 33.33 158 ALA B C 1
ATOM 4386 O O . ALA B 1 190 ? 28.260 30.900 73.350 1.00 31.27 158 ALA B O 1
ATOM 4388 N N . GLN B 1 191 ? 28.901 32.930 74.096 1.00 34.70 159 GLN B N 1
ATOM 4389 C CA . GLN B 1 191 ? 29.681 32.384 75.199 1.00 35.80 159 GLN B CA 1
ATOM 4390 C C . GLN B 1 191 ? 28.776 31.631 76.190 1.00 36.44 159 GLN B C 1
ATOM 4391 O O . GLN B 1 191 ? 29.173 30.588 76.710 1.00 36.74 159 GLN B O 1
ATOM 4397 N N . ARG B 1 192 ? 27.564 32.130 76.446 1.00 36.33 160 ARG B N 1
ATOM 4398 C CA . ARG B 1 192 ? 26.675 31.424 77.380 1.00 36.98 160 ARG B CA 1
ATOM 4399 C C . ARG B 1 192 ? 26.225 30.098 76.763 1.00 35.69 160 ARG B C 1
ATOM 4400 O O . ARG B 1 192 ? 26.123 29.085 77.460 1.00 35.62 160 ARG B O 1
ATOM 4408 N N . LEU B 1 193 ? 25.950 30.108 75.458 1.00 34.95 161 LEU B N 1
ATOM 4409 C CA . LEU B 1 193 ? 25.568 28.898 74.758 1.00 33.36 161 LEU B CA 1
ATOM 4410 C C . LEU B 1 193 ? 26.715 27.901 74.819 1.00 32.27 161 LEU B C 1
ATOM 4411 O O . LEU B 1 193 ? 26.505 26.710 75.068 1.00 30.70 161 LEU B O 1
ATOM 4416 N N . LEU B 1 194 ? 27.935 28.376 74.597 1.00 31.36 162 LEU B N 1
ATOM 4417 C CA . LEU B 1 194 ? 29.097 27.474 74.655 1.00 32.36 162 LEU B CA 1
ATOM 4418 C C . LEU B 1 194 ? 29.222 26.851 76.066 1.00 33.60 162 LEU B C 1
ATOM 4419 O O . LEU B 1 194 ? 29.367 25.639 76.217 1.00 33.21 162 LEU B O 1
ATOM 4424 N N . GLU B 1 195 ? 29.125 27.696 77.083 1.00 35.41 163 GLU B N 1
ATOM 4425 C CA . GLU B 1 195 ? 29.260 27.262 78.483 1.00 38.03 163 GLU B CA 1
ATOM 4426 C C . GLU B 1 195 ? 28.161 26.358 79.051 1.00 37.61 163 GLU B C 1
ATOM 4427 O O . GLU B 1 195 ? 28.460 25.368 79.724 1.00 37.37 163 GLU B O 1
ATOM 4433 N N A VAL B 1 196 ? 26.906 26.688 78.756 0.60 37.24 164 VAL B N 1
ATOM 4434 N N B VAL B 1 196 ? 26.895 26.679 78.790 0.40 37.12 164 VAL B N 1
ATOM 4435 C CA A VAL B 1 196 ? 25.764 25.974 79.339 0.60 37.17 164 VAL B CA 1
ATOM 4436 C CA B VAL B 1 196 ? 25.795 25.895 79.377 0.40 36.84 164 VAL B CA 1
ATOM 4437 C C A VAL B 1 196 ? 25.152 24.889 78.443 0.60 36.26 164 VAL B C 1
ATOM 4438 C C B VAL B 1 196 ? 25.149 24.867 78.444 0.40 36.10 164 VAL B C 1
ATOM 4439 O O A VAL B 1 196 ? 24.566 23.926 78.940 0.60 36.78 164 VAL B O 1
ATOM 4440 O O B VAL B 1 196 ? 24.516 23.922 78.918 0.40 36.52 164 VAL B O 1
ATOM 4447 N N . VAL B 1 197 ? 25.304 25.031 77.133 1.00 35.16 165 VAL B N 1
ATOM 4448 C CA . VAL B 1 197 ? 24.708 24.091 76.186 1.00 34.15 165 VAL B CA 1
ATOM 4449 C C . VAL B 1 197 ? 25.698 23.168 75.488 1.00 33.99 165 VAL B C 1
ATOM 4450 O O . VAL B 1 197 ? 25.598 21.949 75.611 1.00 33.99 165 VAL B O 1
ATOM 4454 N N . ILE B 1 198 ? 26.669 23.748 74.786 1.00 32.75 166 ILE B N 1
ATOM 4455 C CA . ILE B 1 198 ? 27.587 22.967 73.975 1.00 30.50 166 ILE B CA 1
ATOM 4456 C C . ILE B 1 198 ? 28.573 22.111 74.765 1.00 30.32 166 ILE B C 1
ATOM 4457 O O . ILE B 1 198 ? 28.633 20.887 74.581 1.00 30.41 166 ILE B O 1
ATOM 4462 N N . ARG B 1 199 ? 29.326 22.734 75.658 1.00 30.78 167 ARG B N 1
ATOM 4463 C CA . ARG B 1 199 ? 30.377 22.014 76.354 1.00 31.31 167 ARG B CA 1
ATOM 4464 C C . ARG B 1 199 ? 29.935 20.936 77.351 1.00 32.24 167 ARG B C 1
ATOM 4465 O O . ARG B 1 199 ? 30.497 19.842 77.334 1.00 32.34 167 ARG B O 1
ATOM 4473 N N . PRO B 1 200 ? 28.932 21.221 78.203 1.00 32.58 168 PRO B N 1
ATOM 4474 C CA . PRO B 1 200 ? 28.523 20.167 79.134 1.00 33.72 168 PRO B CA 1
ATOM 4475 C C . PRO B 1 200 ? 28.023 18.916 78.396 1.00 34.04 168 PRO B C 1
ATOM 4476 O O . PRO B 1 200 ? 28.227 17.798 78.868 1.00 32.79 168 PRO B O 1
ATOM 4480 N N . ALA B 1 201 ? 27.361 19.119 77.257 1.00 32.33 169 ALA B N 1
ATOM 4481 C CA . ALA B 1 201 ? 26.864 18.016 76.456 1.00 32.13 169 ALA B CA 1
ATOM 4482 C C . ALA B 1 201 ? 28.018 17.158 75.938 1.00 31.33 169 ALA B C 1
ATOM 4483 O O . ALA B 1 201 ? 27.928 15.927 75.929 1.00 31.17 169 ALA B O 1
ATOM 4485 N N . LEU B 1 202 ? 29.093 17.804 75.487 1.00 30.71 170 LEU B N 1
ATOM 4486 C CA . LEU B 1 202 ? 30.261 17.069 74.985 1.00 30.79 170 LEU B CA 1
ATOM 4487 C C . LEU B 1 202 ? 30.896 16.255 76.107 1.00 31.66 170 LEU B C 1
ATOM 4488 O O . LEU B 1 202 ? 31.131 15.044 75.965 1.00 28.68 170 LEU B O 1
ATOM 4493 N N . THR B 1 203 ? 31.163 16.933 77.221 1.00 32.27 171 THR B N 1
ATOM 4494 C CA . THR B 1 203 ? 31.773 16.305 78.393 1.00 33.63 171 THR B CA 1
ATOM 4495 C C . THR B 1 203 ? 30.967 15.088 78.866 1.00 35.57 171 THR B C 1
ATOM 4496 O O . THR B 1 203 ? 31.535 14.028 79.111 1.00 34.41 171 THR B O 1
ATOM 4500 N N A ASP B 1 204 ? 29.649 15.234 78.999 0.50 36.91 172 ASP B N 1
ATOM 4501 N N B ASP B 1 204 ? 29.648 15.240 78.969 0.50 36.70 172 ASP B N 1
ATOM 4502 C CA A ASP B 1 204 ? 28.818 14.105 79.442 0.50 38.83 172 ASP B CA 1
ATOM 4503 C CA B ASP B 1 204 ? 28.805 14.141 79.435 0.50 38.50 172 ASP B CA 1
ATOM 4504 C C A ASP B 1 204 ? 28.882 12.917 78.485 0.50 38.39 172 ASP B C 1
ATOM 4505 C C B ASP B 1 204 ? 28.881 12.933 78.491 0.50 38.20 172 ASP B C 1
ATOM 4506 O O A ASP B 1 204 ? 28.681 11.779 78.899 0.50 39.48 172 ASP B O 1
ATOM 4507 O O B ASP B 1 204 ? 28.690 11.799 78.923 0.50 39.27 172 ASP B O 1
ATOM 4516 N N . SER B 1 205 ? 29.171 13.191 77.216 1.00 37.24 173 SER B N 1
ATOM 4517 C CA . SER B 1 205 ? 29.289 12.145 76.195 1.00 37.50 173 SER B CA 1
ATOM 4518 C C . SER B 1 205 ? 30.711 11.604 76.062 1.00 35.47 173 SER B C 1
ATOM 4519 O O . SER B 1 205 ? 30.987 10.742 75.216 1.00 34.91 173 SER B O 1
ATOM 4522 N N . GLY B 1 206 ? 31.617 12.108 76.891 1.00 34.09 174 GLY B N 1
ATOM 4523 C CA . GLY B 1 206 ? 32.985 11.632 76.901 1.00 33.44 174 GLY B CA 1
ATOM 4524 C C . GLY B 1 206 ? 33.867 12.258 75.856 1.00 32.27 174 GLY B C 1
ATOM 4525 O O . GLY B 1 206 ? 34.810 11.639 75.394 1.00 32.92 174 GLY B O 1
ATOM 4526 N N . ILE B 1 207 ? 33.575 13.502 75.503 1.00 32.35 175 ILE B N 1
ATOM 4527 C CA . ILE B 1 207 ? 34.351 14.236 74.516 1.00 30.99 175 ILE B CA 1
ATOM 4528 C C . ILE B 1 207 ? 34.952 15.460 75.192 1.00 31.25 175 ILE B C 1
ATOM 4529 O O . ILE B 1 207 ? 34.261 16.168 75.929 1.00 31.53 175 ILE B O 1
ATOM 4534 N N . ASP B 1 208 ? 36.232 15.712 74.923 1.00 30.29 176 ASP B N 1
ATOM 4535 C CA . ASP B 1 208 ? 36.940 16.883 75.453 1.00 31.84 176 ASP B CA 1
ATOM 4536 C C . ASP B 1 208 ? 36.223 18.160 74.958 1.00 31.71 176 ASP B C 1
ATOM 4537 O O . ASP B 1 208 ? 36.192 18.461 73.752 1.00 31.26 176 ASP B O 1
ATOM 4542 N N . ALA B 1 209 ? 35.652 18.913 75.890 1.00 31.87 177 ALA B N 1
ATOM 4543 C CA . ALA B 1 209 ? 34.861 20.098 75.527 1.00 32.10 177 ALA B CA 1
ATOM 4544 C C . ALA B 1 209 ? 35.660 21.226 74.862 1.00 31.19 177 ALA B C 1
ATOM 4545 O O . ALA B 1 209 ? 35.081 22.151 74.303 1.00 31.55 177 ALA B O 1
ATOM 4547 N N . ASN B 1 210 ? 36.985 21.146 74.905 1.00 31.68 178 ASN B N 1
ATOM 4548 C CA . ASN B 1 210 ? 37.813 22.137 74.239 1.00 31.51 178 ASN B CA 1
ATOM 4549 C C . ASN B 1 210 ? 37.808 21.985 72.711 1.00 30.26 178 ASN B C 1
ATOM 4550 O O . ASN B 1 210 ? 38.407 22.803 72.013 1.00 29.91 178 ASN B O 1
ATOM 4555 N N . VAL B 1 211 ? 37.127 20.958 72.192 1.00 29.47 179 VAL B N 1
ATOM 4556 C CA . VAL B 1 211 ? 37.033 20.797 70.735 1.00 29.06 179 VAL B CA 1
ATOM 4557 C C . VAL B 1 211 ? 36.210 21.919 70.092 1.00 30.22 179 VAL B C 1
ATOM 4558 O O . VAL B 1 211 ? 36.303 22.099 68.887 1.00 30.33 179 VAL B O 1
ATOM 4562 N N . VAL B 1 212 ? 35.429 22.670 70.884 1.00 30.60 180 VAL B N 1
ATOM 4563 C CA . VAL B 1 212 ? 34.713 23.849 70.362 1.00 28.94 180 VAL B CA 1
ATOM 4564 C C . VAL B 1 212 ? 35.270 25.111 71.059 1.00 29.43 180 VAL B C 1
ATOM 4565 O O . VAL B 1 212 ? 35.198 25.268 72.311 1.00 28.82 180 VAL B O 1
ATOM 4569 N N . GLN B 1 213 ? 35.849 25.988 70.248 1.00 27.14 181 GLN B N 1
ATOM 4570 C CA . GLN B 1 213 ? 36.427 27.239 70.725 1.00 28.81 181 GLN B CA 1
ATOM 4571 C C . GLN B 1 213 ? 35.663 28.412 70.106 1.00 28.53 181 GLN B C 1
ATOM 4572 O O . GLN B 1 213 ? 35.189 28.325 68.970 1.00 28.21 181 GLN B O 1
ATOM 4578 N N . LEU B 1 214 ? 35.529 29.486 70.876 1.00 30.03 182 LEU B N 1
ATOM 4579 C CA . LEU B 1 214 ? 34.875 30.705 70.439 1.00 29.39 182 LEU B CA 1
ATOM 4580 C C . LEU B 1 214 ? 35.869 31.832 70.690 1.00 31.13 182 LEU B C 1
ATOM 4581 O O . LEU B 1 214 ? 36.301 32.033 71.825 1.00 29.45 182 LEU B O 1
ATOM 4586 N N . VAL B 1 215 ? 36.248 32.557 69.640 1.00 29.95 183 VAL B N 1
ATOM 4587 C CA . VAL B 1 215 ? 37.195 33.658 69.782 1.00 32.89 183 VAL B CA 1
ATOM 4588 C C . VAL B 1 215 ? 36.572 34.681 70.744 1.00 34.70 183 VAL B C 1
ATOM 4589 O O . VAL B 1 215 ? 35.456 35.127 70.520 1.00 35.49 183 VAL B O 1
ATOM 4593 N N . PRO B 1 216 ? 37.272 35.013 71.835 1.00 37.10 184 PRO B N 1
ATOM 4594 C CA . PRO B 1 216 ? 36.727 35.954 72.835 1.00 40.04 184 PRO B CA 1
ATOM 4595 C C . PRO B 1 216 ? 37.016 37.442 72.573 1.00 41.86 184 PRO B C 1
ATOM 4596 O O . PRO B 1 216 ? 36.991 38.228 73.497 1.00 46.10 184 PRO B O 1
ATOM 4600 N N . ARG B 1 217 ? 37.240 37.824 71.321 1.00 43.58 185 ARG B N 1
ATOM 4601 C CA . ARG B 1 217 ? 37.579 39.203 70.980 1.00 45.45 185 ARG B CA 1
ATOM 4602 C C . ARG B 1 217 ? 36.439 39.942 70.302 1.00 45.79 185 ARG B C 1
ATOM 4603 O O . ARG B 1 217 ? 35.786 39.405 69.404 1.00 44.84 185 ARG B O 1
ATOM 4611 N N . PRO B 1 218 ? 36.188 41.182 70.728 1.00 47.87 186 PRO B N 1
ATOM 4612 C CA . PRO B 1 218 ? 35.155 41.933 70.025 1.00 48.54 186 PRO B CA 1
ATOM 4613 C C . PRO B 1 218 ? 35.664 42.439 68.665 1.00 48.29 186 PRO B C 1
ATOM 4614 O O . PRO B 1 218 ? 34.868 42.655 67.746 1.00 48.73 186 PRO B O 1
ATOM 4618 N N . GLU B 1 219 ? 36.982 42.574 68.532 1.00 47.60 187 GLU B N 1
ATOM 4619 C CA . GLU B 1 219 ? 37.588 43.139 67.326 1.00 47.65 187 GLU B CA 1
ATOM 4620 C C . GLU B 1 219 ? 37.271 42.381 66.041 1.00 46.05 187 GLU B C 1
ATOM 4621 O O . GLU B 1 219 ? 37.542 41.172 65.944 1.00 44.09 187 GLU B O 1
ATOM 4627 N N . ARG B 1 220 ? 36.726 43.113 65.058 1.00 45.81 188 ARG B N 1
ATOM 4628 C CA . ARG B 1 220 ? 36.428 42.565 63.737 1.00 45.86 188 ARG B CA 1
ATOM 4629 C C . ARG B 1 220 ? 37.680 42.002 63.054 1.00 43.70 188 ARG B C 1
ATOM 4630 O O . ARG B 1 220 ? 37.553 41.120 62.212 1.00 41.37 188 ARG B O 1
ATOM 4638 N N . GLU B 1 221 ? 38.864 42.532 63.407 1.00 43.28 189 GLU B N 1
ATOM 4639 C CA . GLU B 1 221 ? 40.165 42.043 62.880 1.00 43.21 189 GLU B CA 1
ATOM 4640 C C . GLU B 1 221 ? 40.344 40.534 63.116 1.00 40.37 189 GLU B C 1
ATOM 4641 O O . GLU B 1 221 ? 41.089 39.870 62.396 1.00 39.46 189 GLU B O 1
ATOM 4647 N N . ALA B 1 222 ? 39.677 40.003 64.139 1.00 38.67 190 ALA B N 1
ATOM 4648 C CA . ALA B 1 222 ? 39.739 38.554 64.441 1.00 38.28 190 ALA B CA 1
ATOM 4649 C C . ALA B 1 222 ? 39.399 37.688 63.206 1.00 36.72 190 ALA B C 1
ATOM 4650 O O . ALA B 1 222 ? 40.022 36.635 62.987 1.00 36.98 190 ALA B O 1
ATOM 4652 N N . ALA B 1 223 ? 38.425 38.126 62.409 1.00 36.80 191 ALA B N 1
ATOM 4653 C CA . ALA B 1 223 ? 38.022 37.387 61.193 1.00 36.33 191 ALA B CA 1
ATOM 4654 C C . ALA B 1 223 ? 39.190 37.201 60.230 1.00 36.83 191 ALA B C 1
ATOM 4655 O O . ALA B 1 223 ? 39.356 36.139 59.659 1.00 34.86 191 ALA B O 1
ATOM 4657 N N . GLY B 1 224 ? 39.974 38.260 60.044 1.00 38.16 192 GLY B N 1
ATOM 4658 C CA . GLY B 1 224 ? 41.136 38.232 59.166 1.00 37.92 192 GLY B CA 1
ATOM 4659 C C . GLY B 1 224 ? 42.208 37.302 59.690 1.00 37.66 192 GLY B C 1
ATOM 4660 O O . GLY B 1 224 ? 42.803 36.539 58.927 1.00 36.42 192 GLY B O 1
ATOM 4661 N N . ALA B 1 225 ? 42.457 37.363 60.997 1.00 36.60 193 ALA B N 1
ATOM 4662 C CA . ALA B 1 225 ? 43.449 36.490 61.636 1.00 35.63 193 ALA B CA 1
ATOM 4663 C C . ALA B 1 225 ? 43.066 35.016 61.496 1.00 33.92 193 ALA B C 1
ATOM 4664 O O . ALA B 1 225 ? 43.925 34.133 61.448 1.00 32.26 193 ALA B O 1
ATOM 4666 N N . LEU B 1 226 ? 41.771 34.746 61.421 1.00 32.21 194 LEU B N 1
ATOM 4667 C CA . LEU B 1 226 ? 41.298 33.365 61.313 1.00 31.28 194 LEU B CA 1
ATOM 4668 C C . LEU B 1 226 ? 41.597 32.692 59.965 1.00 30.45 194 LEU B C 1
ATOM 4669 O O . LEU B 1 226 ? 41.594 31.464 59.881 1.00 31.23 194 LEU B O 1
ATOM 4674 N N . VAL B 1 227 ? 41.828 33.484 58.915 1.00 32.08 195 VAL B N 1
ATOM 4675 C CA . VAL B 1 227 ? 42.092 32.952 57.581 1.00 31.74 195 VAL B CA 1
ATOM 4676 C C . VAL B 1 227 ? 43.583 33.029 57.228 1.00 34.20 195 VAL B C 1
ATOM 4677 O O . VAL B 1 227 ? 43.958 32.923 56.048 1.00 33.46 195 VAL B O 1
ATOM 4681 N N . ARG B 1 228 ? 44.423 33.172 58.252 1.00 34.41 196 ARG B N 1
ATOM 4682 C CA . ARG B 1 228 ? 45.873 33.301 58.078 1.00 35.61 196 ARG B CA 1
ATOM 4683 C C . ARG B 1 228 ? 46.672 32.262 58.883 1.00 35.34 196 ARG B C 1
ATOM 4684 O O . ARG B 1 228 ? 47.827 32.491 59.200 1.00 35.33 196 ARG B O 1
ATOM 4692 N N . LEU B 1 229 ? 46.050 31.130 59.213 1.00 35.15 197 LEU B N 1
ATOM 4693 C CA . LEU B 1 229 ? 46.704 30.063 59.989 1.00 35.50 197 LEU B CA 1
ATOM 4694 C C . LEU B 1 229 ? 46.639 28.713 59.262 1.00 35.73 197 LEU B C 1
ATOM 4695 O O . LEU B 1 229 ? 46.082 27.759 59.797 1.00 36.28 197 LEU B O 1
ATOM 4700 N N . PRO B 1 230 ? 47.246 28.617 58.055 1.00 37.02 198 PRO B N 1
ATOM 4701 C CA . PRO B 1 230 ? 47.214 27.384 57.239 1.00 37.55 198 PRO B CA 1
ATOM 4702 C C . PRO B 1 230 ? 47.664 26.097 57.951 1.00 39.07 198 PRO B C 1
ATOM 4703 O O . PRO B 1 230 ? 47.131 25.025 57.668 1.00 39.15 198 PRO B O 1
ATOM 4707 N N . ASP B 1 231 ? 48.619 26.201 58.871 1.00 40.37 199 ASP B N 1
ATOM 4708 C CA . ASP B 1 231 ? 49.112 25.020 59.603 1.00 41.68 199 ASP B CA 1
ATOM 4709 C C . ASP B 1 231 ? 48.158 24.549 60.726 1.00 39.85 199 ASP B C 1
ATOM 4710 O O . ASP B 1 231 ? 48.212 23.394 61.146 1.00 42.13 199 ASP B O 1
ATOM 4715 N N . LEU B 1 232 ? 47.298 25.440 61.206 1.00 37.43 200 LEU B N 1
ATOM 4716 C CA . LEU B 1 232 ? 46.367 25.124 62.305 1.00 35.74 200 LEU B CA 1
ATOM 4717 C C . LEU B 1 232 ? 44.897 24.985 61.898 1.00 33.96 200 LEU B C 1
ATOM 4718 O O . LEU B 1 232 ? 44.184 24.098 62.378 1.00 32.47 200 LEU B O 1
ATOM 4723 N N . VAL B 1 233 ? 44.451 25.881 61.021 1.00 32.56 201 VAL B N 1
ATOM 4724 C CA . VAL B 1 233 ? 43.061 25.929 60.583 1.00 29.72 201 VAL B CA 1
ATOM 4725 C C . VAL B 1 233 ? 43.079 26.017 59.046 1.00 28.88 201 VAL B C 1
ATOM 4726 O O . VAL B 1 233 ? 42.993 27.121 58.476 1.00 28.23 201 VAL B O 1
ATOM 4730 N N . PRO B 1 234 ? 43.185 24.854 58.380 1.00 28.43 202 PRO B N 1
ATOM 4731 C CA . PRO B 1 234 ? 43.348 24.783 56.932 1.00 28.33 202 PRO B CA 1
ATOM 4732 C C . PRO B 1 234 ? 42.104 25.088 56.137 1.00 28.83 202 PRO B C 1
ATOM 4733 O O . PRO B 1 234 ? 42.211 25.386 54.932 1.00 28.68 202 PRO B O 1
ATOM 4737 N N . LEU B 1 235 ? 40.943 24.998 56.798 1.00 27.90 203 LEU B N 1
ATOM 4738 C CA . LEU B 1 235 ? 39.650 25.246 56.170 1.00 27.31 203 LEU B CA 1
ATOM 4739 C C . LEU B 1 235 ? 38.813 26.182 57.045 1.00 27.23 203 LEU B C 1
ATOM 4740 O O . LEU B 1 235 ? 38.719 25.982 58.276 1.00 26.17 203 LEU B O 1
ATOM 4745 N N . VAL B 1 236 ? 38.217 27.204 56.418 1.00 25.46 204 VAL B N 1
ATOM 4746 C CA . VAL B 1 236 ? 37.368 28.151 57.108 1.00 25.15 204 VAL B CA 1
ATOM 4747 C C . VAL B 1 236 ? 36.030 28.347 56.372 1.00 25.81 204 VAL B C 1
ATOM 4748 O O . VAL B 1 236 ? 35.988 28.610 55.162 1.00 24.26 204 VAL B O 1
ATOM 4752 N N . ILE B 1 237 ? 34.942 28.191 57.118 1.00 25.72 205 ILE B N 1
ATOM 4753 C CA . ILE B 1 237 ? 33.591 28.419 56.628 1.00 26.67 205 ILE B CA 1
ATOM 4754 C C . ILE B 1 237 ? 33.323 29.909 56.767 1.00 27.30 205 ILE B C 1
ATOM 4755 O O . ILE B 1 237 ? 33.436 30.459 57.876 1.00 28.44 205 ILE B O 1
ATOM 4760 N N . LEU B 1 238 ? 32.981 30.567 55.659 1.00 27.95 206 LEU B N 1
ATOM 4761 C CA . LEU B 1 238 ? 32.638 31.977 55.667 1.00 28.17 206 LEU B CA 1
ATOM 4762 C C . LEU B 1 238 ? 31.132 32.077 55.345 1.00 29.80 206 LEU B C 1
ATOM 4763 O O . LEU B 1 238 ? 30.683 31.650 54.283 1.00 30.60 206 LEU B O 1
ATOM 4768 N N . ARG B 1 239 ? 30.357 32.630 56.271 1.00 28.69 207 ARG B N 1
ATOM 4769 C CA . ARG B 1 239 ? 28.902 32.687 56.113 1.00 30.93 207 ARG B CA 1
ATOM 4770 C C . ARG B 1 239 ? 28.377 33.966 55.526 1.00 33.01 207 ARG B C 1
ATOM 4771 O O . ARG B 1 239 ? 27.203 34.028 55.131 1.00 34.94 207 ARG B O 1
ATOM 4779 N N . GLY B 1 240 ? 29.221 34.984 55.439 1.00 33.74 208 GLY B N 1
ATOM 4780 C CA . GLY B 1 240 ? 28.777 36.285 54.934 1.00 35.85 208 GLY B CA 1
ATOM 4781 C C . GLY B 1 240 ? 28.476 36.419 53.440 1.00 36.36 208 GLY B C 1
ATOM 4782 O O . GLY B 1 240 ? 28.627 35.482 52.658 1.00 35.20 208 GLY B O 1
ATOM 4783 N N . SER B 1 241 ? 28.048 37.625 53.071 1.00 38.66 209 SER B N 1
ATOM 4784 C CA . SER B 1 241 ? 27.727 37.981 51.692 1.00 40.94 209 SER B CA 1
ATOM 4785 C C . SER B 1 241 ? 28.462 39.266 51.331 1.00 39.57 209 SER B C 1
ATOM 4786 O O . SER B 1 241 ? 28.664 40.129 52.177 1.00 41.34 209 SER B O 1
ATOM 4789 N N . GLY B 1 242 ? 28.873 39.396 50.087 1.00 38.42 210 GLY B N 1
ATOM 4790 C CA . GLY B 1 242 ? 29.453 40.646 49.631 1.00 39.29 210 GLY B CA 1
ATOM 4791 C C . GLY B 1 242 ? 30.929 40.922 49.842 1.00 39.17 210 GLY B C 1
ATOM 4792 O O . GLY B 1 242 ? 31.743 40.019 50.015 1.00 36.64 210 GLY B O 1
ATOM 4793 N N . GLU B 1 243 ? 31.252 42.210 49.831 1.00 40.20 211 GLU B N 1
ATOM 4794 C CA . GLU B 1 243 ? 32.640 42.683 49.864 1.00 41.02 211 GLU B CA 1
ATOM 4795 C C . GLU B 1 243 ? 33.484 42.141 51.031 1.00 38.68 211 GLU B C 1
ATOM 4796 O O . GLU B 1 243 ? 34.624 41.740 50.829 1.00 38.36 211 GLU B O 1
ATOM 4802 N N . SER B 1 244 ? 32.920 42.098 52.232 1.00 38.32 212 SER B N 1
ATOM 4803 C CA . SER B 1 244 ? 33.655 41.601 53.417 1.00 38.15 212 SER B CA 1
ATOM 4804 C C . SER B 1 244 ? 34.056 40.130 53.277 1.00 35.85 212 SER B C 1
ATOM 4805 O O . SER B 1 244 ? 35.197 39.754 53.549 1.00 35.09 212 SER B O 1
ATOM 4808 N N . THR B 1 245 ? 33.104 39.301 52.869 1.00 33.94 213 THR B N 1
ATOM 4809 C CA . THR B 1 245 ? 33.360 37.874 52.634 1.00 32.26 213 THR B CA 1
ATOM 4810 C C . THR B 1 245 ? 34.301 37.700 51.420 1.00 31.23 213 THR B C 1
ATOM 4811 O O . THR B 1 245 ? 35.199 36.861 51.447 1.00 29.86 213 THR B O 1
ATOM 4815 N N . ARG B 1 246 ? 34.099 38.514 50.374 1.00 30.39 214 ARG B N 1
ATOM 4816 C CA . ARG B 1 246 ? 34.927 38.456 49.154 1.00 32.28 214 ARG B CA 1
ATOM 4817 C C . ARG B 1 246 ? 36.416 38.698 49.515 1.00 32.31 214 ARG B C 1
ATOM 4818 O O . ARG B 1 246 ? 37.296 37.943 49.089 1.00 32.91 214 ARG B O 1
ATOM 4826 N N . ALA B 1 247 ? 36.671 39.702 50.348 1.00 32.08 215 ALA B N 1
ATOM 4827 C CA . ALA B 1 247 ? 38.027 40.002 50.840 1.00 32.68 215 ALA B CA 1
ATOM 4828 C C . ALA B 1 247 ? 38.587 38.871 51.706 1.00 30.86 215 ALA B C 1
ATOM 4829 O O . ALA B 1 247 ? 39.724 38.498 51.552 1.00 32.21 215 ALA B O 1
ATOM 4831 N N . LEU B 1 248 ? 37.799 38.320 52.618 1.00 30.55 216 LEU B N 1
ATOM 4832 C CA . LEU B 1 248 ? 38.305 37.239 53.479 1.00 30.35 216 LEU B CA 1
ATOM 4833 C C . LEU B 1 248 ? 38.657 35.976 52.667 1.00 29.59 216 LEU B C 1
ATOM 4834 O O . LEU B 1 248 ? 39.670 35.305 52.924 1.00 28.40 216 LEU B O 1
ATOM 4839 N N . ALA B 1 249 ? 37.833 35.687 51.670 1.00 27.94 217 ALA B N 1
ATOM 4840 C CA . ALA B 1 249 ? 38.021 34.526 50.812 1.00 29.29 217 ALA B CA 1
ATOM 4841 C C . ALA B 1 249 ? 39.293 34.676 49.966 1.00 30.58 217 ALA B C 1
ATOM 4842 O O . ALA B 1 249 ? 40.022 33.708 49.762 1.00 31.26 217 ALA B O 1
ATOM 4844 N N . LEU B 1 250 ? 39.579 35.894 49.523 1.00 32.21 218 LEU B N 1
ATOM 4845 C CA . LEU B 1 250 ? 40.774 36.164 48.723 1.00 34.03 218 LEU B CA 1
ATOM 4846 C C . LEU B 1 250 ? 42.027 36.087 49.603 1.00 34.69 218 LEU B C 1
ATOM 4847 O O . LEU B 1 250 ? 43.044 35.505 49.204 1.00 32.78 218 LEU B O 1
ATOM 4852 N N . GLU B 1 251 ? 41.937 36.680 50.792 1.00 34.86 219 GLU B N 1
ATOM 4853 C CA . GLU B 1 251 ? 43.033 36.668 51.760 1.00 36.47 219 GLU B CA 1
ATOM 4854 C C . GLU B 1 251 ? 43.376 35.225 52.174 1.00 34.87 219 GLU B C 1
ATOM 4855 O O . GLU B 1 251 ? 44.553 34.868 52.298 1.00 35.45 219 GLU B O 1
ATOM 4861 N N . ALA B 1 252 ? 42.355 34.397 52.366 1.00 33.95 220 ALA B N 1
ATOM 4862 C CA . ALA B 1 252 ? 42.573 32.979 52.696 1.00 32.76 220 ALA B CA 1
ATOM 4863 C C . ALA B 1 252 ? 43.328 32.273 51.549 1.00 33.77 220 ALA B C 1
ATOM 4864 O O . ALA B 1 252 ? 44.363 31.652 51.778 1.00 34.08 220 ALA B O 1
ATOM 4866 N N . ALA B 1 253 ? 42.813 32.390 50.324 1.00 33.42 221 ALA B N 1
ATOM 4867 C CA . ALA B 1 253 ? 43.424 31.733 49.164 1.00 34.80 221 ALA B CA 1
ATOM 4868 C C . ALA B 1 253 ? 44.876 32.136 49.045 1.00 35.69 221 ALA B C 1
ATOM 4869 O O . ALA B 1 253 ? 45.724 31.305 48.759 1.00 35.25 221 ALA B O 1
ATOM 4871 N N . GLN B 1 254 ? 45.163 33.413 49.299 1.00 36.93 222 GLN B N 1
ATOM 4872 C CA . GLN B 1 254 ? 46.534 33.922 49.213 1.00 39.02 222 GLN B CA 1
ATOM 4873 C C . GLN B 1 254 ? 47.444 33.373 50.308 1.00 39.64 222 GLN B C 1
ATOM 4874 O O . GLN B 1 254 ? 48.667 33.414 50.160 1.00 40.65 222 GLN B O 1
ATOM 4880 N N . HIS B 1 255 ? 46.852 32.871 51.397 1.00 38.91 223 HIS B N 1
ATOM 4881 C CA . HIS B 1 255 ? 47.598 32.270 52.502 1.00 38.60 223 HIS B CA 1
ATOM 4882 C C . HIS B 1 255 ? 47.535 30.726 52.515 1.00 39.00 223 HIS B C 1
ATOM 4883 O O . HIS B 1 255 ? 47.954 30.095 53.482 1.00 39.57 223 HIS B O 1
ATOM 4890 N N . GLY B 1 256 ? 47.008 30.126 51.452 1.00 38.35 224 GLY B N 1
ATOM 4891 C CA . GLY B 1 256 ? 46.908 28.672 51.361 1.00 37.41 224 GLY B CA 1
ATOM 4892 C C . GLY B 1 256 ? 45.832 28.056 52.249 1.00 35.29 224 GLY B C 1
ATOM 4893 O O . GLY B 1 256 ? 45.905 26.879 52.590 1.00 34.11 224 GLY B O 1
ATOM 4894 N N . VAL B 1 257 ? 44.847 28.857 52.647 1.00 33.95 225 VAL B N 1
ATOM 4895 C CA . VAL B 1 257 ? 43.739 28.380 53.464 1.00 32.22 225 VAL B CA 1
ATOM 4896 C C . VAL B 1 257 ? 42.503 28.209 52.586 1.00 32.06 225 VAL B C 1
ATOM 4897 O O . VAL B 1 257 ? 42.120 29.113 51.862 1.00 34.46 225 VAL B O 1
ATOM 4901 N N . ARG B 1 258 ? 41.879 27.047 52.657 1.00 30.57 226 ARG B N 1
ATOM 4902 C CA . ARG B 1 258 ? 40.682 26.776 51.881 1.00 29.61 226 ARG B CA 1
ATOM 4903 C C . ARG B 1 258 ? 39.486 27.401 52.583 1.00 29.07 226 ARG B C 1
ATOM 4904 O O . ARG B 1 258 ? 39.527 27.609 53.804 1.00 28.80 226 ARG B O 1
ATOM 4912 N N . THR B 1 259 ? 38.444 27.709 51.810 1.00 27.31 227 THR B N 1
ATOM 4913 C CA . THR B 1 259 ? 37.186 28.207 52.359 1.00 27.32 227 THR B CA 1
ATOM 4914 C C . THR B 1 259 ? 35.965 27.540 51.743 1.00 26.97 227 THR B C 1
ATOM 4915 O O . THR B 1 259 ? 36.044 26.898 50.690 1.00 28.28 227 THR B O 1
ATOM 4919 N N . LEU B 1 260 ? 34.857 27.638 52.472 1.00 27.26 228 LEU B N 1
ATOM 4920 C CA . LEU B 1 260 ? 33.533 27.270 52.002 1.00 27.89 228 LEU B CA 1
ATOM 4921 C C . LEU B 1 260 ? 32.866 28.619 52.056 1.00 28.17 228 LEU B C 1
ATOM 4922 O O . LEU B 1 260 ? 32.579 29.121 53.143 1.00 29.83 228 LEU B O 1
ATOM 4927 N N . ALA B 1 261 ? 32.670 29.222 50.895 1.00 28.69 229 ALA B N 1
ATOM 4928 C CA . ALA B 1 261 ? 32.128 30.560 50.803 1.00 30.21 229 ALA B CA 1
ATOM 4929 C C . ALA B 1 261 ? 31.329 30.796 49.518 1.00 31.83 229 ALA B C 1
ATOM 4930 O O . ALA B 1 261 ? 31.599 30.189 48.456 1.00 30.54 229 ALA B O 1
ATOM 4932 N N . HIS B 1 262 ? 30.357 31.694 49.649 1.00 31.84 230 HIS B N 1
ATOM 4933 C CA . HIS B 1 262 ? 29.508 32.151 48.558 1.00 33.69 230 HIS B CA 1
ATOM 4934 C C . HIS B 1 262 ? 29.386 33.683 48.666 1.00 34.79 230 HIS B C 1
ATOM 4935 O O . HIS B 1 262 ? 28.292 34.216 48.833 1.00 33.70 230 HIS B O 1
ATOM 4942 N N . ALA B 1 263 ? 30.522 34.378 48.573 1.00 35.34 231 ALA B N 1
ATOM 4943 C CA . ALA B 1 263 ? 30.551 35.847 48.673 1.00 36.04 231 ALA B CA 1
ATOM 4944 C C . ALA B 1 263 ? 29.524 36.512 47.757 1.00 36.99 231 ALA B C 1
ATOM 4945 O O . ALA B 1 263 ? 28.826 37.443 48.165 1.00 39.17 231 ALA B O 1
ATOM 4947 N N . ASP B 1 264 ? 29.440 36.024 46.521 1.00 35.61 232 ASP B N 1
ATOM 4948 C CA . ASP B 1 264 ? 28.544 36.583 45.518 1.00 36.70 232 ASP B CA 1
ATOM 4949 C C . ASP B 1 264 ? 27.523 35.555 45.052 1.00 36.23 232 ASP B C 1
ATOM 4950 O O . ASP B 1 264 ? 27.883 34.477 44.622 1.00 34.35 232 ASP B O 1
ATOM 4955 N N . GLY B 1 265 ? 26.242 35.894 45.179 1.00 36.06 233 GLY B N 1
ATOM 4956 C CA . GLY B 1 265 ? 25.152 35.003 44.756 1.00 35.18 233 GLY B CA 1
ATOM 4957 C C . GLY B 1 265 ? 24.278 35.635 43.690 1.00 35.77 233 GLY B C 1
ATOM 4958 O O . GLY B 1 265 ? 24.753 36.410 42.867 1.00 34.92 233 GLY B O 1
ATOM 4959 N N . GLY B 1 266 ? 22.995 35.291 43.707 1.00 35.09 234 GLY B N 1
ATOM 4960 C CA . GLY B 1 266 ? 22.032 35.856 42.769 1.00 36.14 234 GLY B CA 1
ATOM 4961 C C . GLY B 1 266 ? 21.622 34.854 41.718 1.00 36.16 234 GLY B C 1
ATOM 4962 O O . GLY B 1 266 ? 22.385 34.560 40.797 1.00 37.25 234 GLY B O 1
ATOM 4963 N N . GLY B 1 267 ? 20.418 34.324 41.866 1.00 33.72 235 GLY B N 1
ATOM 4964 C CA . GLY B 1 267 ? 19.882 33.374 40.915 1.00 33.73 235 GLY B CA 1
ATOM 4965 C C . GLY B 1 267 ? 19.457 34.002 39.597 1.00 31.96 235 GLY B C 1
ATOM 4966 O O . GLY B 1 267 ? 19.118 35.169 39.533 1.00 32.51 235 GLY B O 1
ATOM 4967 N N . VAL B 1 268 ? 19.541 33.215 38.535 1.00 32.42 236 VAL B N 1
ATOM 4968 C CA . VAL B 1 268 ? 19.110 33.619 37.204 1.00 31.54 236 VAL B CA 1
ATOM 4969 C C . VAL B 1 268 ? 17.883 32.775 36.865 1.00 32.29 236 VAL B C 1
ATOM 4970 O O . VAL B 1 268 ? 17.791 31.619 37.293 1.00 32.88 236 VAL B O 1
ATOM 4974 N N . LEU B 1 269 ? 16.903 33.380 36.183 1.00 31.02 237 LEU B N 1
ATOM 4975 C CA . LEU B 1 269 ? 15.769 32.647 35.653 1.00 31.06 237 LEU B CA 1
ATOM 4976 C C . LEU B 1 269 ? 15.654 33.005 34.171 1.00 30.90 237 LEU B C 1
ATOM 4977 O O . LEU B 1 269 ? 15.602 34.180 33.799 1.00 30.70 237 LEU B O 1
ATOM 4982 N N . TYR B 1 270 ? 15.626 31.988 33.330 1.00 31.57 238 TYR B N 1
ATOM 4983 C CA . TYR B 1 270 ? 15.458 32.193 31.888 1.00 31.70 238 TYR B CA 1
ATOM 4984 C C . TYR B 1 270 ? 14.063 31.732 31.473 1.00 31.48 238 TYR B C 1
ATOM 4985 O O . TYR B 1 270 ? 13.697 30.575 31.668 1.00 31.04 238 TYR B O 1
ATOM 4994 N N . VAL B 1 271 ? 13.274 32.662 30.944 1.00 32.88 239 VAL B N 1
ATOM 4995 C CA . VAL B 1 271 ? 11.931 32.358 30.465 1.00 33.07 239 VAL B CA 1
ATOM 4996 C C . VAL B 1 271 ? 12.036 32.036 28.976 1.00 33.94 239 VAL B C 1
ATOM 4997 O O . VAL B 1 271 ? 12.262 32.921 28.154 1.00 35.48 239 VAL B O 1
ATOM 5001 N N . ASP B 1 272 ? 11.907 30.752 28.654 1.00 34.09 240 ASP B N 1
ATOM 5002 C CA . ASP B 1 272 ? 12.021 30.262 27.286 1.00 34.93 240 ASP B CA 1
ATOM 5003 C C . ASP B 1 272 ? 10.741 30.483 26.469 1.00 35.91 240 ASP B C 1
ATOM 5004 O O . ASP B 1 272 ? 9.657 30.738 27.016 1.00 34.91 240 ASP B O 1
ATOM 5009 N N . GLU B 1 273 ? 10.896 30.378 25.154 1.00 36.32 241 GLU B N 1
ATOM 5010 C CA . GLU B 1 273 ? 9.811 30.523 24.201 1.00 38.25 241 GLU B CA 1
ATOM 5011 C C . GLU B 1 273 ? 8.644 29.569 24.466 1.00 38.53 241 GLU B C 1
ATOM 5012 O O . GLU B 1 273 ? 7.488 29.910 24.178 1.00 38.77 241 GLU B O 1
ATOM 5018 N N . LYS B 1 274 ? 8.944 28.378 24.981 1.00 37.62 242 LYS B N 1
ATOM 5019 C CA . LYS B 1 274 ? 7.912 27.374 25.306 1.00 39.24 242 LYS B CA 1
ATOM 5020 C C . LYS B 1 274 ? 7.493 27.351 26.801 1.00 37.51 242 LYS B C 1
ATOM 5021 O O . LYS B 1 274 ? 6.988 26.333 27.305 1.00 37.16 242 LYS B O 1
ATOM 5027 N N . ALA B 1 275 ? 7.674 28.479 27.494 1.00 36.04 243 ALA B N 1
ATOM 5028 C CA . ALA B 1 275 ? 7.309 28.592 28.903 1.00 35.40 243 ALA B CA 1
ATOM 5029 C C . ALA B 1 275 ? 5.806 28.631 29.102 1.00 36.31 243 ALA B C 1
ATOM 5030 O O . ALA B 1 275 ? 5.058 28.999 28.207 1.00 37.41 243 ALA B O 1
ATOM 5032 N N . ASP B 1 276 ? 5.391 28.272 30.312 1.00 36.00 244 ASP B N 1
ATOM 5033 C CA . ASP B 1 276 ? 3.999 28.251 30.718 1.00 35.97 244 ASP B CA 1
ATOM 5034 C C . ASP B 1 276 ? 3.737 29.465 31.592 1.00 35.75 244 ASP B C 1
ATOM 5035 O O . ASP B 1 276 ? 4.477 29.700 32.551 1.00 36.08 244 ASP B O 1
ATOM 5040 N N . ARG B 1 277 ? 2.689 30.229 31.274 1.00 35.92 245 ARG B N 1
ATOM 5041 C CA . ARG B 1 277 ? 2.344 31.446 32.033 1.00 35.94 245 ARG B CA 1
ATOM 5042 C C . ARG B 1 277 ? 2.139 31.230 33.537 1.00 36.33 245 ARG B C 1
ATOM 5043 O O . ARG B 1 277 ? 2.612 32.035 34.355 1.00 34.73 245 ARG B O 1
ATOM 5051 N N . ASP B 1 278 ? 1.446 30.156 33.905 1.00 36.31 246 ASP B N 1
ATOM 5052 C CA . ASP B 1 278 ? 1.171 29.884 35.323 1.00 37.92 246 ASP B CA 1
ATOM 5053 C C . ASP B 1 278 ? 2.467 29.528 36.074 1.00 37.01 246 ASP B C 1
ATOM 5054 O O . ASP B 1 278 ? 2.692 29.959 37.202 1.00 36.50 246 ASP B O 1
ATOM 5059 N N . THR B 1 279 ? 3.329 28.763 35.422 1.00 37.39 247 THR B N 1
ATOM 5060 C CA . THR B 1 279 ? 4.597 28.357 36.012 1.00 36.15 247 THR B CA 1
ATOM 5061 C C . THR B 1 279 ? 5.524 29.568 36.196 1.00 35.83 247 THR B C 1
ATOM 5062 O O . THR B 1 279 ? 6.162 29.706 37.236 1.00 35.54 247 THR B O 1
ATOM 5066 N N . VAL B 1 280 ? 5.591 30.439 35.192 1.00 35.89 248 VAL B N 1
ATOM 5067 C CA . VAL B 1 280 ? 6.411 31.646 35.282 1.00 35.00 248 VAL B CA 1
ATOM 5068 C C . VAL B 1 280 ? 5.924 32.542 36.418 1.00 36.44 248 VAL B C 1
ATOM 5069 O O . VAL B 1 280 ? 6.719 33.043 37.218 1.00 34.37 248 VAL B O 1
ATOM 5073 N N . ARG B 1 281 ? 4.612 32.730 36.506 1.00 36.72 249 ARG B N 1
ATOM 5074 C CA . ARG B 1 281 ? 4.043 33.551 37.570 1.00 37.72 249 ARG B CA 1
ATOM 5075 C C . ARG B 1 281 ? 4.476 32.993 38.928 1.00 37.64 249 ARG B C 1
ATOM 5076 O O . ARG B 1 281 ? 4.980 33.727 39.791 1.00 35.77 249 ARG B O 1
ATOM 5084 N N . SER B 1 282 ? 4.284 31.693 39.103 1.00 38.49 250 SER B N 1
ATOM 5085 C CA . SER B 1 282 ? 4.660 31.013 40.337 1.00 39.72 250 SER B CA 1
ATOM 5086 C C . SER B 1 282 ? 6.173 31.096 40.627 1.00 38.23 250 SER B C 1
ATOM 5087 O O . SER B 1 282 ? 6.584 31.352 41.770 1.00 39.69 250 SER B O 1
ATOM 5090 N N . LEU B 1 283 ? 6.998 30.882 39.609 1.00 35.97 251 LEU B N 1
ATOM 5091 C CA . LEU B 1 283 ? 8.438 30.955 39.794 1.00 35.02 251 LEU B CA 1
ATOM 5092 C C . LEU B 1 283 ? 8.885 32.339 40.265 1.00 35.64 251 LEU B C 1
ATOM 5093 O O . LEU B 1 283 ? 9.702 32.453 41.182 1.00 36.18 251 LEU B O 1
ATOM 5098 N N . VAL B 1 284 ? 8.358 33.385 39.642 1.00 35.24 252 VAL B N 1
ATOM 5099 C CA . VAL B 1 284 ? 8.734 34.743 40.001 1.00 35.33 252 VAL B CA 1
ATOM 5100 C C . VAL B 1 284 ? 8.312 35.068 41.438 1.00 36.64 252 VAL B C 1
ATOM 5101 O O . VAL B 1 284 ? 9.117 35.577 42.233 1.00 36.82 252 VAL B O 1
ATOM 5105 N N . VAL B 1 285 ? 7.072 34.738 41.783 1.00 36.53 253 VAL B N 1
ATOM 5106 C CA . VAL B 1 285 ? 6.559 35.006 43.123 1.00 38.56 253 VAL B CA 1
ATOM 5107 C C . VAL B 1 285 ? 7.342 34.233 44.179 1.00 39.41 253 VAL B C 1
ATOM 5108 O O . VAL B 1 285 ? 7.780 34.807 45.186 1.00 40.30 253 VAL B O 1
ATOM 5112 N N . ASN B 1 286 ? 7.541 32.942 43.930 1.00 38.62 254 ASN B N 1
ATOM 5113 C CA . ASN B 1 286 ? 8.226 32.069 44.876 1.00 39.28 254 ASN B CA 1
ATOM 5114 C C . ASN B 1 286 ? 9.769 32.155 44.858 1.00 38.73 254 ASN B C 1
ATOM 5115 O O . ASN B 1 286 ? 10.436 31.429 45.595 1.00 41.11 254 ASN B O 1
ATOM 5120 N N . SER B 1 287 ? 10.333 33.025 44.023 1.00 36.61 255 SER B N 1
ATOM 5121 C CA . SER B 1 287 ? 11.775 33.242 44.021 1.00 35.45 255 SER B CA 1
ATOM 5122 C C . SER B 1 287 ? 12.086 34.589 44.660 1.00 36.08 255 SER B C 1
ATOM 5123 O O . SER B 1 287 ? 13.259 35.000 44.734 1.00 36.41 255 SER B O 1
ATOM 5126 N N . LEU B 1 288 ? 11.045 35.278 45.117 1.00 35.94 256 LEU B N 1
ATOM 5127 C CA . LEU B 1 288 ? 11.209 36.599 45.703 1.00 38.39 256 LEU B CA 1
ATOM 5128 C C . LEU B 1 288 ? 10.526 36.725 47.071 1.00 39.66 256 LEU B C 1
ATOM 5129 O O . LEU B 1 288 ? 10.062 37.799 47.436 1.00 41.58 256 LEU B O 1
ATOM 5134 N N . ASP B 1 289 ? 10.461 35.623 47.812 1.00 40.07 257 ASP B N 1
ATOM 5135 C CA . ASP B 1 289 ? 9.895 35.636 49.166 1.00 40.97 257 ASP B CA 1
ATOM 5136 C C . ASP B 1 289 ? 10.840 36.357 50.139 1.00 42.05 257 ASP B C 1
ATOM 5137 O O . ASP B 1 289 ? 10.390 36.933 51.118 1.00 41.55 257 ASP B O 1
ATOM 5142 N N . ARG B 1 290 ? 12.148 36.289 49.891 1.00 41.69 258 ARG B N 1
ATOM 5143 C CA . ARG B 1 290 ? 13.122 37.017 50.717 1.00 43.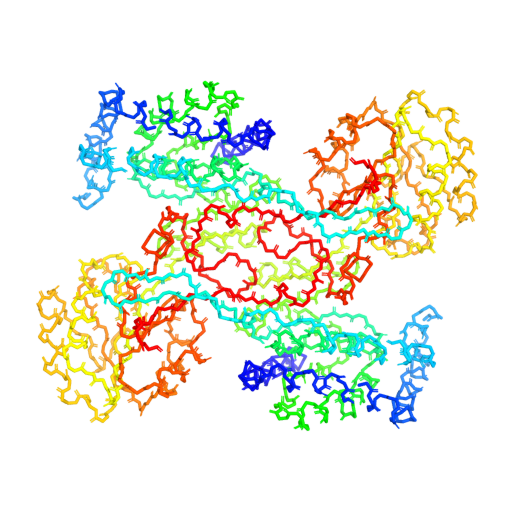40 258 ARG B CA 1
ATOM 5144 C C . ARG B 1 290 ? 14.084 37.726 49.776 1.00 41.77 258 ARG B C 1
ATOM 5145 O O . ARG B 1 290 ? 14.617 37.118 48.847 1.00 41.92 258 ARG B O 1
ATOM 5153 N N . LEU B 1 291 ? 14.293 39.016 50.018 1.00 42.35 259 LEU B N 1
ATOM 5154 C CA . LEU B 1 291 ? 15.077 39.853 49.116 1.00 41.46 259 LEU B CA 1
ATOM 5155 C C . LEU B 1 291 ? 16.552 39.991 49.471 1.00 40.86 259 LEU B C 1
ATOM 5156 O O . LEU B 1 291 ? 17.319 40.510 48.668 1.00 38.33 259 LEU B O 1
ATOM 5161 N N . GLY B 1 292 ? 16.940 39.533 50.660 1.00 40.66 260 GLY B N 1
ATOM 5162 C CA . GLY B 1 292 ? 18.334 39.606 51.096 1.00 40.67 260 GLY B CA 1
ATOM 5163 C C . GLY B 1 292 ? 19.161 38.330 50.962 1.00 39.44 260 GLY B C 1
ATOM 5164 O O . GLY B 1 292 ? 20.326 38.337 51.318 1.00 39.59 260 GLY B O 1
ATOM 5165 N N . VAL B 1 293 ? 18.589 37.251 50.418 1.00 36.93 261 VAL B N 1
ATOM 5166 C CA . VAL B 1 293 ? 19.303 35.970 50.336 1.00 36.07 261 VAL B CA 1
ATOM 5167 C C . VAL B 1 293 ? 20.098 35.762 49.027 1.00 35.01 261 VAL B C 1
ATOM 5168 O O . VAL B 1 293 ? 19.882 36.443 48.016 1.00 35.98 261 VAL B O 1
ATOM 5172 N N . CYS B 1 294 ? 21.008 34.806 49.057 1.00 34.44 262 CYS B N 1
ATOM 5173 C CA . CYS B 1 294 ? 21.897 34.536 47.913 1.00 34.63 262 CYS B CA 1
ATOM 5174 C C . CYS B 1 294 ? 21.277 33.738 46.755 1.00 33.69 262 CYS B C 1
ATOM 5175 O O . CYS B 1 294 ? 21.774 33.826 45.623 1.00 34.47 262 CYS B O 1
ATOM 5178 N N . ASN B 1 295 ? 20.190 32.997 47.019 1.00 32.42 263 ASN B N 1
ATOM 5179 C CA . ASN B 1 295 ? 19.564 32.128 45.999 1.00 32.50 263 ASN B CA 1
ATOM 5180 C C . ASN B 1 295 ? 18.181 32.569 45.469 1.00 32.42 263 ASN B C 1
ATOM 5181 O O . ASN B 1 295 ? 17.438 31.770 44.885 1.00 31.01 263 ASN B O 1
ATOM 5186 N N . ARG B 1 296 ? 17.855 33.841 45.683 1.00 33.84 264 ARG B N 1
ATOM 5187 C CA . ARG B 1 296 ? 16.651 34.440 45.135 1.00 33.72 264 ARG B CA 1
ATOM 5188 C C . ARG B 1 296 ? 16.871 34.782 43.665 1.00 33.85 264 ARG B C 1
ATOM 5189 O O . ARG B 1 296 ? 18.006 34.722 43.158 1.00 32.15 264 ARG B O 1
ATOM 5197 N N . LEU B 1 297 ? 15.775 35.117 42.981 1.00 33.19 265 LEU B N 1
ATOM 5198 C CA . LEU B 1 297 ? 15.830 35.569 41.607 1.00 33.18 265 LEU B CA 1
ATOM 5199 C C . LEU B 1 297 ? 16.457 36.957 41.588 1.00 33.00 265 LEU B C 1
ATOM 5200 O O . LEU B 1 297 ? 15.980 37.855 42.287 1.00 33.33 265 LEU B O 1
ATOM 5205 N N . ASN B 1 298 ? 17.508 37.121 40.781 1.00 32.77 266 ASN B N 1
ATOM 5206 C CA . ASN B 1 298 ? 18.223 38.398 40.651 1.00 32.99 266 ASN B CA 1
ATOM 5207 C C . ASN B 1 298 ? 18.193 38.954 39.219 1.00 34.24 266 ASN B C 1
ATOM 5208 O O . ASN B 1 298 ? 17.983 40.161 38.997 1.00 35.12 266 ASN B O 1
ATOM 5213 N N . LEU B 1 299 ? 18.412 38.061 38.257 1.00 33.03 267 LEU B N 1
ATOM 5214 C CA . LEU B 1 299 ? 18.442 38.400 36.839 1.00 32.78 267 LEU B CA 1
ATOM 5215 C C . LEU B 1 299 ? 17.442 37.525 36.107 1.00 32.17 267 LEU B C 1
ATOM 5216 O O . LEU B 1 299 ? 17.543 36.296 36.141 1.00 30.70 267 LEU B O 1
ATOM 5221 N N . LEU B 1 300 ? 16.465 38.174 35.481 1.00 32.65 268 LEU B N 1
ATOM 5222 C CA . LEU B 1 300 ? 15.421 37.520 34.705 1.00 33.58 268 LEU B CA 1
ATOM 5223 C C . LEU B 1 300 ? 15.714 37.718 33.211 1.00 33.37 268 LEU B C 1
ATOM 5224 O O . LEU B 1 300 ? 15.813 38.851 32.742 1.00 33.91 268 LEU B O 1
ATOM 5229 N N . LEU B 1 301 ? 15.889 36.613 32.488 1.00 33.02 269 LEU B N 1
ATOM 5230 C CA . LEU B 1 301 ? 16.187 36.644 31.053 1.00 33.42 269 LEU B CA 1
ATOM 5231 C C . LEU B 1 301 ? 14.956 36.123 30.335 1.00 32.43 269 LEU B C 1
ATOM 5232 O O . LEU B 1 301 ? 14.434 35.076 30.679 1.00 33.35 269 LEU B O 1
ATOM 5237 N N . ILE B 1 302 ? 14.475 36.863 29.349 1.00 34.26 270 ILE B N 1
ATOM 5238 C CA . ILE B 1 302 ? 13.245 36.484 28.650 1.00 34.07 270 ILE B CA 1
ATOM 5239 C C . ILE B 1 302 ? 13.482 36.347 27.159 1.00 34.80 270 ILE B C 1
ATOM 5240 O O . ILE B 1 302 ? 14.008 37.260 26.528 1.00 36.23 270 ILE B O 1
ATOM 5245 N N . HIS B 1 303 ? 13.105 35.192 26.605 1.00 34.86 271 HIS B N 1
ATOM 5246 C CA . HIS B 1 303 ? 13.227 34.943 25.175 1.00 36.14 271 HIS B CA 1
ATOM 5247 C C . HIS B 1 303 ? 12.450 36.011 24.401 1.00 38.12 271 HIS B C 1
ATOM 5248 O O . HIS B 1 303 ? 11.252 36.238 24.653 1.00 38.21 271 HIS B O 1
ATOM 5255 N N . ASP B 1 304 ? 13.128 36.627 23.434 1.00 39.26 272 ASP B N 1
ATOM 5256 C CA . ASP B 1 304 ? 12.564 37.694 22.606 1.00 42.05 272 ASP B CA 1
ATOM 5257 C C . ASP B 1 304 ? 11.175 37.404 22.031 1.00 42.25 272 ASP B C 1
ATOM 5258 O O . ASP B 1 304 ? 10.323 38.285 21.990 1.00 42.76 272 ASP B O 1
ATOM 5263 N N . ALA B 1 305 ? 10.958 36.169 21.590 1.00 42.90 273 ALA B N 1
ATOM 5264 C CA . ALA B 1 305 ? 9.705 35.782 20.929 1.00 44.38 273 ALA B CA 1
ATOM 5265 C C . ALA B 1 305 ? 8.459 35.796 21.815 1.00 44.11 273 ALA B C 1
ATOM 5266 O O . ALA B 1 305 ? 7.351 35.891 21.292 1.00 45.69 273 ALA B O 1
ATOM 5268 N N . VAL B 1 306 ? 8.627 35.705 23.132 1.00 43.03 274 VAL B N 1
ATOM 5269 C CA . VAL B 1 306 ? 7.483 35.711 24.051 1.00 42.44 274 VAL B CA 1
ATOM 5270 C C . VAL B 1 306 ? 7.502 36.864 25.041 1.00 42.37 274 VAL B C 1
ATOM 5271 O O . VAL B 1 306 ? 6.672 36.915 25.949 1.00 43.01 274 VAL B O 1
ATOM 5275 N N . TYR B 1 307 ? 8.429 37.792 24.858 1.00 42.37 275 TYR B N 1
ATOM 5276 C CA . TYR B 1 307 ? 8.581 38.917 25.766 1.00 42.64 275 TYR B CA 1
ATOM 5277 C C . TYR B 1 307 ? 7.277 39.702 25.920 1.00 43.99 275 TYR B C 1
ATOM 5278 O O . TYR B 1 307 ? 6.795 39.894 27.031 1.00 42.02 275 TYR B O 1
ATOM 5287 N N . GLU B 1 308 ? 6.710 40.140 24.798 1.00 46.17 276 GLU B N 1
ATOM 5288 C CA . GLU B 1 308 ? 5.468 40.918 24.825 1.00 48.61 276 GLU B CA 1
ATOM 5289 C C . GLU B 1 308 ? 4.306 40.149 25.447 1.00 48.03 276 GLU B C 1
ATOM 5290 O O . GLU B 1 308 ? 3.541 40.714 26.216 1.00 48.86 276 GLU B O 1
ATOM 5296 N N . GLU B 1 309 ? 4.195 38.860 25.147 1.00 47.77 277 GLU B N 1
ATOM 5297 C CA . GLU B 1 309 ? 3.099 38.042 25.695 1.00 48.09 277 GLU B CA 1
ATOM 5298 C C . GLU B 1 309 ? 3.225 37.779 27.200 1.00 45.92 277 GLU B C 1
ATOM 5299 O O . GLU B 1 309 ? 2.222 37.765 27.912 1.00 44.96 277 GLU B O 1
ATOM 5305 N N . PHE B 1 310 ? 4.450 37.568 27.677 1.00 43.96 278 PHE B N 1
ATOM 5306 C CA . PHE B 1 310 ? 4.690 37.237 29.096 1.00 42.90 278 PHE B CA 1
ATOM 5307 C C . PHE B 1 310 ? 4.896 38.414 30.047 1.00 43.29 278 PHE B C 1
ATOM 5308 O O . PHE B 1 310 ? 4.671 38.285 31.246 1.00 42.25 278 PHE B O 1
ATOM 5316 N N . TRP B 1 311 ? 5.277 39.572 29.524 1.00 44.84 279 TRP B N 1
ATOM 5317 C CA . TRP B 1 311 ? 5.514 40.730 30.384 1.00 45.75 279 TRP B CA 1
ATOM 5318 C C . TRP B 1 311 ? 4.323 41.075 31.320 1.00 45.83 279 TRP B C 1
ATOM 5319 O O . TRP B 1 311 ? 4.540 41.408 32.476 1.00 45.55 279 TRP B O 1
ATOM 5330 N N . PRO B 1 312 ? 3.071 40.988 30.830 1.00 46.14 280 PRO B N 1
ATOM 5331 C CA . PRO B 1 312 ? 1.955 41.282 31.751 1.00 46.87 280 PRO B CA 1
ATOM 5332 C C . PRO B 1 312 ? 1.895 40.320 32.952 1.00 45.00 280 PRO B C 1
ATOM 5333 O O . PRO B 1 312 ? 1.507 40.721 34.045 1.00 44.92 280 PRO B O 1
ATOM 5337 N N . VAL B 1 313 ? 2.281 39.066 32.733 1.00 43.10 281 VAL B N 1
ATOM 5338 C CA . VAL B 1 313 ? 2.304 38.063 33.788 1.00 41.29 281 VAL B CA 1
ATOM 5339 C C . VAL B 1 313 ? 3.512 38.333 34.695 1.00 40.11 281 VAL B C 1
ATOM 5340 O O . VAL B 1 313 ? 3.409 38.241 35.915 1.00 39.56 281 VAL B O 1
ATOM 5344 N N . VAL B 1 314 ? 4.654 38.664 34.090 1.00 39.09 282 VAL B N 1
ATOM 5345 C CA . VAL B 1 314 ? 5.869 38.949 34.854 1.00 38.23 282 VAL B CA 1
ATOM 5346 C C . VAL B 1 314 ? 5.667 40.193 35.724 1.00 39.88 282 VAL B C 1
ATOM 5347 O O . VAL B 1 314 ? 6.062 40.195 36.883 1.00 39.06 282 VAL B O 1
ATOM 5351 N N . SER B 1 315 ? 5.006 41.216 35.176 1.00 40.98 283 SER B N 1
ATOM 5352 C CA . SER B 1 315 ? 4.737 42.455 35.904 1.00 43.27 283 SER B CA 1
ATOM 5353 C C . SER B 1 315 ? 3.804 42.223 37.080 1.00 44.86 283 SER B C 1
ATOM 5354 O O . SER B 1 315 ? 3.999 42.794 38.151 1.00 45.84 283 SER B O 1
ATOM 5357 N N . GLU B 1 316 ? 2.775 41.407 36.862 1.00 45.58 284 GLU B N 1
ATOM 5358 C CA . GLU B 1 316 ? 1.823 41.088 37.907 1.00 47.46 284 GLU B CA 1
ATOM 5359 C C . GLU B 1 316 ? 2.547 40.353 39.036 1.00 46.37 284 GLU B C 1
ATOM 5360 O O . GLU B 1 316 ? 2.316 40.636 40.200 1.00 47.59 284 GLU B O 1
ATOM 5366 N N . ALA B 1 317 ? 3.445 39.439 38.678 1.00 45.96 285 ALA B N 1
ATOM 5367 C CA . ALA B 1 317 ? 4.211 38.668 39.669 1.00 44.88 285 ALA B CA 1
ATOM 5368 C C . ALA B 1 317 ? 5.190 39.557 40.442 1.00 45.38 285 ALA B C 1
ATOM 5369 O O . ALA B 1 317 ? 5.265 39.476 41.677 1.00 46.54 285 ALA B O 1
ATOM 5371 N N . LEU B 1 318 ? 5.924 40.413 39.734 1.00 44.78 286 LEU B N 1
ATOM 5372 C CA . LEU B 1 318 ? 6.858 41.325 40.403 1.00 45.42 286 LEU B CA 1
ATOM 5373 C C . LEU B 1 318 ? 6.099 42.264 41.362 1.00 46.68 286 LEU B C 1
ATOM 5374 O O . LEU B 1 318 ? 6.496 42.440 42.512 1.00 47.15 286 LEU B O 1
ATOM 5379 N N . ALA B 1 319 ? 4.999 42.843 40.900 1.00 48.16 287 ALA B N 1
ATOM 5380 C CA . ALA B 1 319 ? 4.201 43.739 41.742 1.00 51.08 287 ALA B CA 1
ATOM 5381 C C . ALA B 1 319 ? 3.702 43.011 42.999 1.00 52.17 287 ALA B C 1
ATOM 5382 O O . ALA B 1 319 ? 3.632 43.596 44.078 1.00 52.68 287 ALA B O 1
ATOM 5384 N N . GLU B 1 320 ? 3.376 41.729 42.849 1.00 52.21 288 GLU B N 1
ATOM 5385 C CA . GLU B 1 320 ? 2.898 40.909 43.964 1.00 53.62 288 GLU B CA 1
ATOM 5386 C C . GLU B 1 320 ? 3.904 40.925 45.118 1.00 52.15 288 GLU B C 1
ATOM 5387 O O . GLU B 1 320 ? 3.524 40.905 46.289 1.00 53.48 288 GLU B O 1
ATOM 5393 N N . ARG B 1 321 ? 5.186 40.967 44.773 1.00 50.24 289 ARG B N 1
ATOM 5394 C CA . ARG B 1 321 ? 6.270 40.981 45.754 1.00 49.38 289 ARG B CA 1
ATOM 5395 C C . ARG B 1 321 ? 6.870 42.359 46.054 1.00 49.41 289 ARG B C 1
ATOM 5396 O O . ARG B 1 321 ? 7.859 42.454 46.780 1.00 50.47 289 ARG B O 1
ATOM 5404 N N . GLY B 1 322 ? 6.283 43.416 45.504 1.00 49.37 290 GLY B N 1
ATOM 5405 C CA . GLY B 1 322 ? 6.774 44.777 45.732 1.00 49.13 290 GLY B CA 1
ATOM 5406 C C . GLY B 1 322 ? 8.148 44.991 45.127 1.00 46.94 290 GLY B C 1
ATOM 5407 O O . GLY B 1 322 ? 8.945 45.761 45.646 1.00 46.17 290 GLY B O 1
ATOM 5408 N N . VAL B 1 323 ? 8.406 44.321 44.006 1.00 45.11 291 VAL B N 1
ATOM 5409 C CA . VAL B 1 323 ? 9.697 44.384 43.322 1.00 43.73 291 VAL B CA 1
ATOM 5410 C C . VAL B 1 323 ? 9.603 45.113 41.987 1.00 44.61 291 VAL B C 1
ATOM 5411 O O . VAL B 1 323 ? 8.714 44.839 41.194 1.00 44.69 291 VAL B O 1
ATOM 5415 N N . SER B 1 324 ? 10.553 46.010 41.729 1.00 45.12 292 SER B N 1
ATOM 5416 C CA . SER B 1 324 ? 10.575 46.773 40.494 1.00 45.87 292 SER B CA 1
ATOM 5417 C C . SER B 1 324 ? 11.610 46.224 39.512 1.00 44.47 292 SER B C 1
ATOM 5418 O O . SER B 1 324 ? 12.690 45.792 39.913 1.00 42.66 292 SER B O 1
ATOM 5421 N N . PRO B 1 325 ? 11.281 46.245 38.214 1.00 44.20 293 PRO B N 1
ATOM 5422 C CA . PRO B 1 325 ? 12.232 45.749 37.229 1.00 43.21 293 PRO B CA 1
ATOM 5423 C C . PRO B 1 325 ? 13.305 46.786 36.925 1.00 43.46 293 PRO B C 1
ATOM 5424 O O . PRO B 1 325 ? 13.034 47.979 37.011 1.00 44.89 293 PRO B O 1
ATOM 5428 N N . SER B 1 326 ? 14.520 46.334 36.631 1.00 41.54 294 SER B N 1
ATOM 5429 C CA . SER B 1 326 ? 15.585 47.224 36.179 1.00 43.14 294 SER B CA 1
ATOM 5430 C C . SER B 1 326 ? 15.825 46.892 34.702 1.00 43.55 294 SER B C 1
ATOM 5431 O O . SER B 1 326 ? 16.264 45.782 34.350 1.00 41.69 294 SER B O 1
ATOM 5434 N N . LEU B 1 327 ? 15.527 47.864 33.851 1.00 45.81 295 LEU B N 1
ATOM 5435 C CA . LEU B 1 327 ? 15.606 47.711 32.407 1.00 47.15 295 LEU B CA 1
ATOM 5436 C C . LEU B 1 327 ? 16.743 48.536 31.792 1.00 49.53 295 LEU B C 1
ATOM 5437 O O . LEU B 1 327 ? 17.181 49.529 32.376 1.00 51.49 295 LEU B O 1
ATOM 5442 N N . PRO B 1 328 ? 17.213 48.140 30.596 1.00 50.93 296 PRO B N 1
ATOM 5443 C CA . PRO B 1 328 ? 18.260 48.926 29.957 1.00 53.17 296 PRO B CA 1
ATOM 5444 C C . PRO B 1 328 ? 17.750 50.321 29.606 1.00 55.36 296 PRO B C 1
ATOM 5445 O O . PRO B 1 328 ? 16.574 50.466 29.276 1.00 55.03 296 PRO B O 1
ATOM 5449 N N . PRO B 1 329 ? 18.625 51.343 29.669 1.00 58.22 297 PRO B N 1
ATOM 5450 C CA . PRO B 1 329 ? 20.041 51.236 30.034 1.00 58.89 297 PRO B CA 1
ATOM 5451 C C . PRO B 1 329 ? 20.226 50.971 31.534 1.00 58.13 297 PRO B C 1
ATOM 5452 O O . PRO B 1 329 ? 19.576 51.619 32.356 1.00 58.17 297 PRO B O 1
ATOM 5456 N N . TYR B 1 330 ? 21.085 50.012 31.878 1.00 56.97 298 TYR B N 1
ATOM 5457 C CA . TYR B 1 330 ? 21.325 49.679 33.285 1.00 56.04 298 TYR B CA 1
ATOM 5458 C C . TYR B 1 330 ? 22.322 50.649 33.896 1.00 58.29 298 TYR B C 1
ATOM 5459 O O . TYR B 1 330 ? 23.169 51.193 33.194 1.00 60.26 298 TYR B O 1
ATOM 5468 N N . ASP B 1 331 ? 22.241 50.828 35.210 1.00 58.66 299 ASP B N 1
ATOM 5469 C CA . ASP B 1 331 ? 23.175 51.696 35.936 1.00 60.99 299 ASP B CA 1
ATOM 5470 C C . ASP B 1 331 ? 24.289 50.883 36.621 1.00 59.91 299 ASP B C 1
ATOM 5471 O O . ASP B 1 331 ? 25.227 51.451 37.179 1.00 61.75 299 ASP B O 1
ATOM 5476 N N . HIS B 1 332 ? 24.186 49.556 36.552 1.00 57.37 300 HIS B N 1
ATOM 5477 C CA . HIS B 1 332 ? 25.191 48.648 37.114 1.00 55.82 300 HIS B CA 1
ATOM 5478 C C . HIS B 1 332 ? 25.395 47.483 36.130 1.00 53.49 300 HIS B C 1
ATOM 5479 O O . HIS B 1 332 ? 24.637 47.359 35.168 1.00 52.32 300 HIS B O 1
ATOM 5486 N N . PRO B 1 333 ? 26.430 46.636 36.348 1.00 51.93 301 PRO B N 1
ATOM 5487 C CA . PRO B 1 333 ? 26.613 45.477 35.459 1.00 49.88 301 PRO B CA 1
ATOM 5488 C C . PRO B 1 333 ? 25.362 44.608 35.437 1.00 47.92 301 PRO B C 1
ATOM 5489 O O . PRO B 1 333 ? 24.579 44.635 36.394 1.00 46.85 301 PRO B O 1
ATOM 5493 N N . ILE B 1 334 ? 25.174 43.844 34.364 1.00 46.66 302 ILE B N 1
ATOM 5494 C CA . ILE B 1 334 ? 23.977 43.020 34.227 1.00 45.06 302 ILE B CA 1
ATOM 5495 C C . ILE B 1 334 ? 23.833 42.056 35.421 1.00 43.33 302 ILE B C 1
ATOM 5496 O O . ILE B 1 334 ? 22.728 41.840 35.922 1.00 42.36 302 ILE B O 1
ATOM 5501 N N . GLY B 1 335 ? 24.955 41.535 35.910 1.00 42.45 303 GLY B N 1
ATOM 5502 C CA . GLY B 1 335 ? 24.953 40.605 37.035 1.00 41.22 303 GLY B CA 1
ATOM 5503 C C . GLY B 1 335 ? 24.951 41.223 38.427 1.00 41.77 303 GLY B C 1
ATOM 5504 O O . GLY B 1 335 ? 25.092 40.496 39.411 1.00 41.21 303 GLY B O 1
ATOM 5505 N N . TYR B 1 336 ? 24.788 42.551 38.521 1.00 41.92 304 TYR B N 1
ATOM 5506 C CA . TYR B 1 336 ? 24.769 43.255 39.806 1.00 41.74 304 TYR B CA 1
ATOM 5507 C C . TYR B 1 336 ? 23.756 42.567 40.710 1.00 40.17 304 TYR B C 1
ATOM 5508 O O . TYR B 1 336 ? 22.620 42.324 40.306 1.00 38.94 304 TYR B O 1
ATOM 5517 N N . GLU B 1 337 ? 24.176 42.234 41.928 1.00 39.84 305 GLU B N 1
ATOM 5518 C CA . GLU B 1 337 ? 23.322 41.488 42.855 1.00 37.78 305 GLU B CA 1
ATOM 5519 C C . GLU B 1 337 ? 22.550 42.423 43.773 1.00 38.21 305 GLU B C 1
ATOM 5520 O O . GLU B 1 337 ? 23.116 43.029 44.673 1.00 39.56 305 GLU B O 1
ATOM 5526 N N . TRP B 1 338 ? 21.239 42.503 43.564 1.00 37.27 306 TRP B N 1
ATOM 5527 C CA . TRP B 1 338 ? 20.403 43.421 44.334 1.00 37.57 306 TRP B CA 1
ATOM 5528 C C . TRP B 1 338 ? 20.361 43.137 45.843 1.00 38.09 306 TRP B C 1
ATOM 5529 O O . TRP B 1 338 ? 20.251 44.076 46.642 1.00 39.83 306 TRP B O 1
ATOM 5540 N N . ALA B 1 339 ? 20.473 41.863 46.233 1.00 36.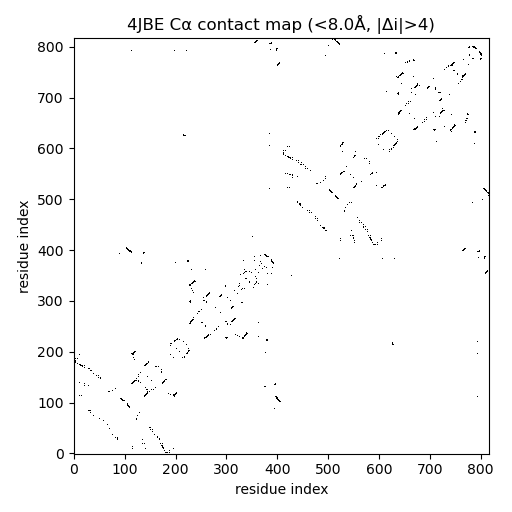43 307 ALA B N 1
ATOM 5541 C CA . ALA B 1 339 ? 20.468 41.494 47.655 1.00 37.30 307 ALA B CA 1
ATOM 5542 C C . ALA B 1 339 ? 21.582 42.192 48.433 1.00 38.67 307 ALA B C 1
ATOM 5543 O O . ALA B 1 339 ? 21.453 42.391 49.627 1.00 39.11 307 ALA B O 1
ATOM 5545 N N . LEU B 1 340 ? 22.669 42.562 47.763 1.00 40.44 308 LEU B N 1
ATOM 5546 C CA . LEU B 1 340 ? 23.796 43.225 48.442 1.00 42.74 308 LEU B CA 1
ATOM 5547 C C . LEU B 1 340 ? 23.628 44.750 48.542 1.00 46.55 308 LEU B C 1
ATOM 5548 O O . LEU B 1 340 ? 24.477 45.421 49.112 1.00 47.71 308 LEU B O 1
ATOM 5553 N N . ASP B 1 341 ? 22.540 45.292 47.986 1.00 48.30 309 ASP B N 1
ATOM 5554 C CA . ASP B 1 341 ? 22.272 46.736 48.035 1.00 51.63 309 ASP B CA 1
ATOM 5555 C C . ASP B 1 341 ? 21.005 46.972 48.867 1.00 53.43 309 ASP B C 1
ATOM 5556 O O . ASP B 1 341 ? 19.898 47.040 48.331 1.00 53.37 309 ASP B O 1
ATOM 5561 N N . SER B 1 342 ? 21.175 47.087 50.181 1.00 56.19 310 SER B N 1
ATOM 5562 C CA . SER B 1 342 ? 20.043 47.258 51.104 1.00 58.86 310 SER B CA 1
ATOM 5563 C C . SER B 1 342 ? 18.991 48.221 50.554 1.00 59.72 310 SER B C 1
ATOM 5564 O O . SER B 1 342 ? 17.810 47.878 50.446 1.00 60.65 310 SER B O 1
ATOM 5567 N N . GLU B 1 343 ? 19.450 49.409 50.177 1.00 60.35 311 GLU B N 1
ATOM 5568 C CA . GLU B 1 343 ? 18.603 50.461 49.617 1.00 61.27 311 GLU B CA 1
ATOM 5569 C C . GLU B 1 343 ? 17.722 50.021 48.427 1.00 58.79 311 GLU B C 1
ATOM 5570 O O . GLU B 1 343 ? 16.557 50.390 48.359 1.00 59.50 311 GLU B O 1
ATOM 5576 N N . ARG B 1 344 ? 18.265 49.219 47.515 1.00 55.32 312 ARG B N 1
ATOM 5577 C CA . ARG B 1 344 ? 17.518 48.792 46.328 1.00 53.67 312 ARG B CA 1
ATOM 5578 C C . ARG B 1 344 ? 17.322 47.277 46.191 1.00 49.78 312 ARG B C 1
ATOM 5579 O O . ARG B 1 344 ? 17.301 46.752 45.072 1.00 47.41 312 ARG B O 1
ATOM 5587 N N . GLU B 1 345 ? 17.135 46.581 47.311 1.00 47.85 313 GLU B N 1
ATOM 5588 C CA . GLU B 1 345 ? 16.970 45.116 47.284 1.00 44.96 313 GLU B CA 1
ATOM 5589 C C . GLU B 1 345 ? 15.696 44.642 46.551 1.00 42.86 313 GLU B C 1
ATOM 5590 O O . GLU B 1 345 ? 15.691 43.559 45.972 1.00 40.27 313 GLU B O 1
ATOM 5596 N N . ALA B 1 346 ? 14.631 45.442 46.586 1.00 43.40 314 ALA B N 1
ATOM 5597 C CA . ALA B 1 346 ? 13.366 45.104 45.909 1.00 42.51 314 ALA B CA 1
ATOM 5598 C C . ALA B 1 346 ? 13.441 45.458 44.426 1.00 41.82 314 ALA B C 1
ATOM 5599 O O . ALA B 1 346 ? 12.641 46.243 43.911 1.00 41.79 314 ALA B O 1
ATOM 5601 N N . THR B 1 347 ? 14.400 44.841 43.745 1.00 40.26 315 THR B N 1
ATOM 5602 C CA . THR B 1 347 ? 14.645 45.067 42.345 1.00 40.60 315 THR B CA 1
ATOM 5603 C C . THR B 1 347 ? 15.088 43.774 41.676 1.00 38.76 315 THR B C 1
ATOM 5604 O O . THR B 1 347 ? 15.702 42.907 42.322 1.00 38.56 315 THR B O 1
ATOM 5608 N N . VAL B 1 348 ? 14.767 43.642 40.394 1.00 37.78 316 VAL B N 1
ATOM 5609 C CA . VAL B 1 348 ? 15.201 42.506 39.573 1.00 37.00 316 VAL B CA 1
ATOM 5610 C C . VAL B 1 348 ? 15.605 43.013 38.196 1.00 37.40 316 VAL B C 1
ATOM 5611 O O . VAL B 1 348 ? 14.849 43.766 37.552 1.00 38.64 316 VAL B O 1
ATOM 5615 N N . THR B 1 349 ? 16.780 42.599 37.738 1.00 36.71 317 THR B N 1
ATOM 5616 C CA . THR B 1 349 ? 17.274 42.987 36.409 1.00 37.33 317 THR B CA 1
ATOM 5617 C C . THR B 1 349 ? 16.625 42.119 35.332 1.00 35.97 317 THR B C 1
ATOM 5618 O O . THR B 1 349 ? 16.614 40.889 35.435 1.00 34.99 317 THR B O 1
ATOM 5622 N N . VAL B 1 350 ? 16.095 42.769 34.301 1.00 36.88 318 VAL B N 1
ATOM 5623 C CA . VAL B 1 350 ? 15.413 42.090 33.207 1.00 36.91 318 VAL B CA 1
ATOM 5624 C C . VAL B 1 350 ? 16.112 42.375 31.878 1.00 38.95 318 VAL B C 1
ATOM 5625 O O . VAL B 1 350 ? 16.458 43.528 31.572 1.00 40.21 318 VAL B O 1
ATOM 5629 N N . ALA B 1 351 ? 16.328 41.316 31.101 1.00 38.82 319 ALA B N 1
ATOM 5630 C CA . ALA B 1 351 ? 16.944 41.425 29.781 1.00 40.45 319 ALA B CA 1
ATOM 5631 C C . ALA B 1 351 ? 16.226 40.505 28.823 1.00 40.23 319 ALA B C 1
ATOM 5632 O O . ALA B 1 351 ? 15.737 39.449 29.205 1.00 39.71 319 ALA B O 1
ATOM 5634 N N . ARG B 1 352 ? 16.137 40.912 27.571 1.00 42.86 320 ARG B N 1
ATOM 5635 C CA . ARG B 1 352 ? 15.547 40.046 26.572 1.00 43.51 320 ARG B CA 1
ATOM 5636 C C . ARG B 1 352 ? 16.701 39.385 25.830 1.00 43.24 320 ARG B C 1
ATOM 5637 O O . ARG B 1 352 ? 17.705 40.031 25.510 1.00 44.19 320 ARG B O 1
ATOM 5645 N N . VAL B 1 353 ? 16.578 38.083 25.611 1.00 41.39 321 VAL B N 1
ATOM 5646 C CA . VAL B 1 353 ? 17.638 37.322 24.983 1.00 41.20 321 VAL B CA 1
ATOM 5647 C C . VAL B 1 353 ? 17.141 36.639 23.728 1.00 40.87 321 VAL B C 1
ATOM 5648 O O . VAL B 1 353 ? 15.937 36.456 23.534 1.00 39.88 321 VAL B O 1
ATOM 5652 N N . ASP B 1 354 ? 18.090 36.276 22.876 1.00 41.69 322 ASP B N 1
ATOM 5653 C CA . ASP B 1 354 ? 17.800 35.658 21.589 1.00 43.99 322 ASP B CA 1
ATOM 5654 C C . ASP B 1 354 ? 17.347 34.196 21.687 1.00 42.85 322 ASP B C 1
ATOM 5655 O O . ASP B 1 354 ? 16.563 33.730 20.868 1.00 44.81 322 ASP B O 1
ATOM 5660 N N . GLY B 1 355 ? 17.847 33.478 22.677 1.00 42.20 323 GLY B N 1
ATOM 5661 C CA . GLY B 1 355 ? 17.517 32.067 22.836 1.00 41.87 323 GLY B CA 1
ATOM 5662 C C . GLY B 1 355 ? 18.280 31.448 23.990 1.00 40.46 323 GLY B C 1
ATOM 5663 O O . GLY B 1 355 ? 18.893 32.160 24.778 1.00 40.59 323 GLY B O 1
ATOM 5664 N N . VAL B 1 356 ? 18.228 30.119 24.082 1.00 40.07 324 VAL B N 1
ATOM 5665 C CA . VAL B 1 356 ? 18.894 29.364 25.137 1.00 39.89 324 VAL B CA 1
ATOM 5666 C C . VAL B 1 356 ? 20.413 29.560 25.166 1.00 38.79 324 VAL B C 1
ATOM 5667 O O . VAL B 1 356 ? 20.995 29.695 26.237 1.00 38.16 324 VAL B O 1
ATOM 5671 N N . ALA B 1 357 ? 21.059 29.559 24.002 1.00 39.67 325 ALA B N 1
ATOM 5672 C CA . ALA B 1 357 ? 22.512 29.733 23.956 1.00 40.00 325 ALA B CA 1
ATOM 5673 C C . ALA B 1 357 ? 22.962 31.062 24.586 1.00 39.50 325 ALA B C 1
ATOM 5674 O O . ALA B 1 357 ? 23.946 31.093 25.311 1.00 38.86 325 ALA B O 1
ATOM 5676 N N . GLU B 1 358 ? 22.258 32.155 24.296 1.00 40.08 326 GLU B N 1
ATOM 5677 C CA . GLU B 1 358 ? 22.629 33.450 24.873 1.00 40.62 326 GLU B CA 1
ATOM 5678 C C . GLU B 1 358 ? 22.326 33.456 26.385 1.00 38.28 326 GLU B C 1
ATOM 5679 O O . GLU B 1 358 ? 23.110 33.981 27.181 1.00 37.83 326 GLU B O 1
ATOM 5685 N N . ALA B 1 359 ? 21.196 32.863 26.769 1.00 37.09 327 ALA B N 1
ATOM 5686 C CA . ALA B 1 359 ? 20.810 32.777 28.189 1.00 35.11 327 ALA B CA 1
ATOM 5687 C C . ALA B 1 359 ? 21.933 32.093 28.968 1.00 34.07 327 ALA B C 1
ATOM 5688 O O . ALA B 1 359 ? 22.392 32.603 29.988 1.00 32.09 327 ALA B O 1
ATOM 5690 N N . VAL B 1 360 ? 22.397 30.958 28.447 1.00 34.74 328 VAL B N 1
ATOM 5691 C CA . VAL B 1 360 ? 23.482 30.189 29.072 1.00 34.76 328 VAL B CA 1
ATOM 5692 C C . VAL B 1 360 ? 24.786 30.977 29.187 1.00 36.07 328 VAL B C 1
ATOM 5693 O O . VAL B 1 360 ? 25.406 30.995 30.246 1.00 34.59 328 VAL B O 1
ATOM 5697 N N . ARG B 1 361 ? 25.192 31.623 28.099 1.00 37.94 329 ARG B N 1
AT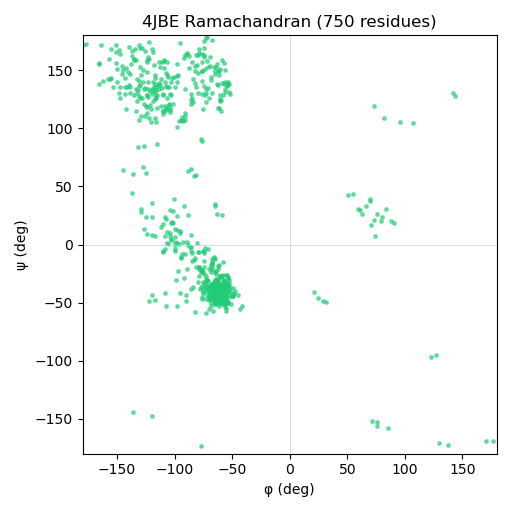OM 5698 C CA . ARG B 1 361 ? 26.417 32.435 28.070 1.00 40.46 329 ARG B CA 1
ATOM 5699 C C . ARG B 1 361 ? 26.344 33.556 29.130 1.00 39.33 329 ARG B C 1
ATOM 5700 O O . ARG B 1 361 ? 27.285 33.761 29.898 1.00 39.12 329 ARG B O 1
ATOM 5708 N N . ILE B 1 362 ? 25.229 34.277 29.179 1.00 38.55 330 ILE B N 1
ATOM 5709 C CA . ILE B 1 362 ? 25.070 35.342 30.177 1.00 38.01 330 ILE B CA 1
ATOM 5710 C C . ILE B 1 362 ? 25.154 34.754 31.597 1.00 37.47 330 ILE B C 1
ATOM 5711 O O . ILE B 1 362 ? 25.880 35.271 32.454 1.00 37.42 330 ILE B O 1
ATOM 5716 N N . ALA B 1 363 ? 24.446 33.655 31.822 1.00 37.17 331 ALA B N 1
ATOM 5717 C CA . ALA B 1 363 ? 24.440 32.999 33.130 1.00 36.79 331 ALA B CA 1
ATOM 5718 C C . ALA B 1 363 ? 25.862 32.609 33.561 1.00 37.10 331 ALA B C 1
ATOM 5719 O O . ALA B 1 363 ? 26.286 32.913 34.671 1.00 38.54 331 ALA B O 1
ATOM 5721 N N . ASN B 1 364 ? 26.590 31.942 32.672 1.00 38.13 332 ASN B N 1
ATOM 5722 C CA . ASN B 1 364 ? 27.964 31.528 32.945 1.00 38.46 332 ASN B CA 1
ATOM 5723 C C . ASN B 1 364 ? 28.983 32.672 33.012 1.00 40.13 332 ASN B C 1
ATOM 5724 O O . ASN B 1 364 ? 29.893 32.656 33.849 1.00 40.15 332 ASN B O 1
ATOM 5729 N N . GLU B 1 365 ? 28.854 33.662 32.139 1.00 41.01 333 GLU B N 1
ATOM 5730 C CA . GLU B 1 365 ? 29.878 34.717 32.065 1.00 43.77 333 GLU B CA 1
ATOM 5731 C C . GLU B 1 365 ? 29.623 35.931 32.936 1.00 43.39 333 GLU B C 1
ATOM 5732 O O . GLU B 1 365 ? 30.567 36.570 33.385 1.00 44.01 333 GLU B O 1
ATOM 5738 N N . GLU B 1 366 ? 28.359 36.233 33.203 1.00 41.95 334 GLU B N 1
ATOM 5739 C CA . GLU B 1 366 ? 28.016 37.460 33.925 1.00 42.64 334 GLU B CA 1
ATOM 5740 C C . GLU B 1 366 ? 27.523 37.306 35.358 1.00 41.19 334 GLU B C 1
ATOM 5741 O O . GLU B 1 366 ? 27.265 38.312 36.020 1.00 42.91 334 GLU B O 1
ATOM 5747 N N . THR B 1 367 ? 27.367 36.075 35.833 1.00 39.97 335 THR B N 1
ATOM 5748 C CA . THR B 1 367 ? 26.924 35.845 37.210 1.00 39.47 335 THR B CA 1
ATOM 5749 C C . THR B 1 367 ? 27.969 35.001 37.942 1.00 37.98 335 THR B C 1
ATOM 5750 O O . THR B 1 367 ? 28.932 34.529 37.343 1.00 36.48 335 THR B O 1
ATOM 5754 N N . SER B 1 368 ? 27.766 34.802 39.235 1.00 36.57 336 SER B N 1
ATOM 5755 C CA . SER B 1 368 ? 28.724 34.062 40.049 1.00 36.34 336 SER B CA 1
ATOM 5756 C C . SER B 1 368 ? 28.636 32.544 39.894 1.00 34.85 336 SER B C 1
ATOM 5757 O O . SER B 1 368 ? 29.455 31.829 40.453 1.00 34.29 336 SER B O 1
ATOM 5760 N N . GLY B 1 369 ? 27.640 32.050 39.160 1.00 33.86 337 GLY B N 1
ATOM 5761 C CA . GLY B 1 369 ? 27.481 30.610 38.961 1.00 32.80 337 GLY B CA 1
ATOM 5762 C C . GLY B 1 369 ? 26.933 29.880 40.178 1.00 32.03 337 GLY B C 1
ATOM 5763 O O . GLY B 1 369 ? 27.300 28.741 40.437 1.00 30.92 337 GLY B O 1
ATOM 5764 N N A LEU B 1 370 ? 26.064 30.546 40.934 0.50 32.01 338 LEU B N 1
ATOM 5765 N N B LEU B 1 370 ? 26.057 30.537 40.942 0.50 31.56 338 LEU B N 1
ATOM 5766 C CA A LEU B 1 370 ? 25.469 29.927 42.102 0.50 31.53 338 LEU B CA 1
ATOM 5767 C CA B LEU B 1 370 ? 25.477 29.908 42.131 0.50 30.75 338 LEU B CA 1
ATOM 5768 C C A LEU B 1 370 ? 24.300 29.046 41.672 0.50 31.83 338 LEU B C 1
ATOM 5769 C C B LEU B 1 370 ? 24.258 29.062 41.747 0.50 31.40 338 LEU B C 1
ATOM 5770 O O A LEU B 1 370 ? 24.306 27.830 41.902 0.50 31.30 338 LEU B O 1
ATOM 5771 O O B LEU B 1 370 ? 24.184 27.879 42.098 0.50 30.89 338 LEU B O 1
ATOM 5780 N N . ALA B 1 371 ? 23.315 29.664 41.020 1.00 30.91 339 ALA B N 1
ATOM 5781 C CA . ALA B 1 371 ? 22.120 28.956 40.564 1.00 31.35 339 ALA B CA 1
ATOM 5782 C C . ALA B 1 371 ? 21.464 29.634 39.355 1.00 31.85 339 ALA B C 1
ATOM 5783 O O . ALA B 1 371 ? 21.513 30.861 39.208 1.00 31.77 339 ALA B O 1
ATOM 5785 N N . ALA B 1 372 ? 20.876 28.815 38.481 1.00 31.80 340 ALA B N 1
ATOM 5786 C CA . ALA B 1 372 ? 20.145 29.311 37.326 1.00 31.55 340 ALA B CA 1
ATOM 5787 C C . ALA B 1 372 ? 19.034 28.329 36.977 1.00 31.30 340 ALA B C 1
ATOM 5788 O O . ALA B 1 372 ? 19.220 27.101 37.037 1.00 30.85 340 ALA B O 1
ATOM 5790 N N . GLY B 1 373 ? 17.875 28.867 36.622 1.00 30.85 341 GLY B N 1
ATOM 5791 C CA . GLY B 1 373 ? 16.749 28.036 36.219 1.00 31.29 341 GLY B CA 1
ATOM 5792 C C . GLY B 1 373 ? 16.235 28.377 34.840 1.00 30.62 341 GLY B C 1
ATOM 5793 O O . GLY B 1 373 ? 16.527 29.433 34.291 1.00 30.59 341 GLY B O 1
ATOM 5794 N N . ILE B 1 374 ? 15.493 27.447 34.269 1.00 31.29 342 ILE B N 1
ATOM 5795 C CA . ILE B 1 374 ? 14.829 27.655 32.995 1.00 31.90 342 ILE B CA 1
ATOM 5796 C C . ILE B 1 374 ? 13.361 27.346 33.187 1.00 32.33 342 ILE B C 1
ATOM 5797 O O . ILE B 1 374 ? 13.011 26.351 33.830 1.00 32.19 342 ILE B O 1
ATOM 5802 N N . ALA B 1 375 ? 12.510 28.223 32.662 1.00 32.13 343 ALA B N 1
ATOM 5803 C CA . ALA B 1 375 ? 11.074 27.973 32.635 1.00 33.87 343 ALA B CA 1
ATOM 5804 C C . ALA B 1 375 ? 10.763 27.590 31.189 1.00 33.87 343 ALA B C 1
ATOM 5805 O O . ALA B 1 375 ? 10.941 28.409 30.292 1.00 33.38 343 ALA B O 1
ATOM 5807 N N . THR B 1 376 ? 10.344 26.336 30.971 1.00 34.04 344 THR B N 1
ATOM 5808 C CA . THR B 1 376 ? 9.976 25.837 29.641 1.00 35.03 344 THR B CA 1
ATOM 5809 C C . THR B 1 376 ? 9.220 24.509 29.724 1.00 36.12 344 THR B C 1
ATOM 5810 O O . THR B 1 376 ? 9.358 23.768 30.696 1.00 33.99 344 THR B O 1
ATOM 5814 N N . GLU B 1 377 ? 8.425 24.215 28.698 1.00 37.64 345 GLU B N 1
ATOM 5815 C CA . GLU B 1 377 ? 7.743 22.928 28.607 1.00 40.07 345 GLU B CA 1
ATOM 5816 C C . GLU B 1 377 ? 8.429 22.074 27.539 1.00 41.68 345 GLU B C 1
ATOM 5817 O O . GLU B 1 377 ? 8.024 20.939 27.286 1.00 42.32 345 GLU B O 1
ATOM 5823 N N . ASP B 1 378 ? 9.475 22.628 26.923 1.00 42.20 346 ASP B N 1
ATOM 5824 C CA . ASP B 1 378 ? 10.229 21.947 25.863 1.00 43.40 346 ASP B CA 1
ATOM 5825 C C . ASP B 1 378 ? 11.466 21.257 26.451 1.00 42.84 346 ASP B C 1
ATOM 5826 O O . ASP B 1 378 ? 12.445 21.912 26.812 1.00 41.26 346 ASP B O 1
ATOM 5831 N N . ALA B 1 379 ? 11.395 19.928 26.534 1.00 43.92 347 ALA B N 1
ATOM 5832 C CA . ALA B 1 379 ? 12.465 19.085 27.068 1.00 43.86 347 ALA B CA 1
ATOM 5833 C C . ALA B 1 379 ? 13.812 19.331 26.407 1.00 44.55 347 ALA B C 1
ATOM 5834 O O . ALA B 1 379 ? 14.839 19.243 27.070 1.00 43.73 347 ALA B O 1
ATOM 5836 N N . ARG B 1 380 ? 13.817 19.611 25.103 1.00 45.33 348 ARG B N 1
ATOM 5837 C CA . ARG B 1 380 ? 15.077 19.856 24.396 1.00 46.37 348 ARG B CA 1
ATOM 5838 C C . ARG B 1 380 ? 15.744 21.144 24.838 1.00 43.98 348 ARG B C 1
ATOM 5839 O O . ARG B 1 380 ? 16.967 21.195 24.946 1.00 44.21 348 ARG B O 1
ATOM 5847 N N . ALA B 1 381 ? 14.948 22.184 25.069 1.00 41.85 349 ALA B N 1
ATOM 5848 C CA . ALA B 1 381 ? 15.470 23.456 25.554 1.00 40.77 349 ALA B CA 1
ATOM 5849 C C . ALA B 1 381 ? 16.028 23.301 26.975 1.00 39.57 349 ALA B C 1
ATOM 5850 O O . ALA B 1 381 ? 17.065 23.875 27.303 1.00 39.02 349 ALA B O 1
ATOM 5852 N N . ALA B 1 382 ? 15.339 22.540 27.822 1.00 39.27 350 ALA B N 1
ATOM 5853 C CA . ALA B 1 382 ? 15.821 22.337 29.187 1.00 38.85 350 ALA B CA 1
ATOM 5854 C C . ALA B 1 382 ? 17.135 21.538 29.184 1.00 38.77 350 ALA B C 1
ATOM 5855 O O . ALA B 1 382 ? 18.059 21.874 29.913 1.00 36.78 350 ALA B O 1
ATOM 5857 N N . GLU B 1 383 ? 17.212 20.504 28.346 1.00 39.72 351 GLU B N 1
ATOM 5858 C CA . GLU B 1 383 ? 18.428 19.671 28.243 1.00 41.74 351 GLU B CA 1
ATOM 5859 C C . GLU B 1 383 ? 19.645 20.499 27.829 1.00 40.32 351 GLU B C 1
ATOM 5860 O O . GLU B 1 383 ? 20.751 20.311 28.350 1.00 40.02 351 GLU B O 1
ATOM 5866 N N . GLU B 1 384 ? 19.431 21.421 26.900 1.00 39.47 352 GLU B N 1
ATOM 5867 C CA . GLU B 1 384 ? 20.503 22.279 26.408 1.00 40.54 352 GLU B CA 1
ATOM 5868 C C . GLU B 1 384 ? 20.954 23.244 27.494 1.00 38.57 352 GLU B C 1
ATOM 5869 O O . GLU B 1 384 ? 22.145 23.508 27.649 1.00 37.55 352 GLU B O 1
ATOM 5875 N N . PHE B 1 385 ? 19.986 23.774 28.236 1.00 36.45 353 PHE B N 1
ATOM 5876 C CA . PHE B 1 385 ? 20.271 24.672 29.335 1.00 35.14 353 PHE B CA 1
ATOM 5877 C C . PHE B 1 385 ? 21.065 23.922 30.414 1.00 34.71 353 PHE B C 1
ATOM 5878 O O . PHE B 1 385 ? 22.030 24.449 30.937 1.00 34.03 353 PHE B O 1
ATOM 5886 N N . PHE B 1 386 ? 20.653 22.686 30.719 1.00 35.44 354 PHE B N 1
ATOM 5887 C CA . PHE B 1 386 ? 21.330 21.839 31.717 1.00 36.30 354 PHE B CA 1
ATOM 5888 C C . PHE B 1 386 ? 22.746 21.492 31.289 1.00 38.00 354 PHE B C 1
ATOM 5889 O O . PHE B 1 386 ? 23.670 21.544 32.094 1.00 38.23 354 PHE B O 1
ATOM 5897 N N . ASP B 1 387 ? 22.913 21.116 30.028 1.00 39.59 355 ASP B N 1
ATOM 5898 C CA . ASP B 1 387 ? 24.230 20.790 29.514 1.00 40.45 355 ASP B CA 1
ATOM 5899 C C . ASP B 1 387 ? 25.164 22.010 29.459 1.00 39.19 355 ASP B C 1
ATOM 5900 O O . ASP B 1 387 ? 26.365 21.873 29.683 1.00 40.04 355 ASP B O 1
ATOM 5905 N N . GLY B 1 388 ? 24.613 23.188 29.196 1.00 36.68 356 GLY B N 1
ATOM 5906 C CA . GLY B 1 388 ? 25.409 24.416 29.071 1.00 36.21 356 GLY B CA 1
ATOM 5907 C C . GLY B 1 388 ? 25.751 25.195 30.335 1.00 34.28 356 GLY B C 1
ATOM 5908 O O . GLY B 1 388 ? 26.848 25.728 30.452 1.00 34.49 356 GLY B O 1
ATOM 5909 N N . TYR B 1 389 ? 24.819 25.268 31.284 1.00 32.62 357 TYR B N 1
ATOM 5910 C CA . TYR B 1 389 ? 25.037 26.036 32.493 1.00 32.59 357 TYR B CA 1
ATOM 5911 C C . TYR B 1 389 ? 26.041 25.333 33.406 1.00 33.69 357 TYR B C 1
ATOM 5912 O O . TYR B 1 389 ? 25.896 24.151 33.679 1.00 34.50 357 TYR B O 1
ATOM 5921 N N . GLN B 1 390 ? 27.041 26.081 33.872 1.00 34.35 358 GLN B N 1
ATOM 5922 C CA . GLN B 1 390 ? 28.124 25.524 34.697 1.00 36.97 358 GLN B CA 1
ATOM 5923 C C . GLN B 1 390 ? 28.069 25.833 36.215 1.00 35.94 358 GLN B C 1
ATOM 5924 O O . GLN B 1 390 ? 29.012 25.497 36.939 1.00 37.97 358 GLN B O 1
ATOM 5930 N N . GLY B 1 391 ? 26.979 26.445 36.680 1.00 34.86 359 GLY B N 1
ATOM 5931 C CA . GLY B 1 391 ? 26.796 26.782 38.103 1.00 32.80 359 GLY B CA 1
ATOM 5932 C C . GLY B 1 391 ? 26.517 25.589 38.997 1.00 31.93 359 GLY B C 1
ATOM 5933 O O . GLY B 1 391 ? 26.387 24.446 38.517 1.00 31.74 359 GLY B O 1
ATOM 5934 N N . THR B 1 392 ? 26.385 25.849 40.300 1.00 29.79 360 THR B N 1
ATOM 5935 C CA . THR B 1 392 ? 26.279 24.758 41.296 1.00 29.33 360 THR B CA 1
ATOM 5936 C C . THR B 1 392 ? 24.923 24.058 41.355 1.00 30.16 360 THR B C 1
ATOM 5937 O O . THR B 1 392 ? 24.828 22.897 41.774 1.00 27.97 360 THR B O 1
ATOM 5941 N N . GLY B 1 393 ? 23.883 24.752 40.904 1.00 30.31 361 GLY B N 1
ATOM 5942 C CA . GLY B 1 393 ? 22.537 24.197 40.894 1.00 31.04 361 GLY B CA 1
ATOM 5943 C C . GLY B 1 393 ? 21.798 24.665 39.657 1.00 30.20 361 GLY B C 1
ATOM 5944 O O . GLY B 1 393 ? 21.782 25.866 39.345 1.00 30.64 361 GLY B O 1
ATOM 5945 N N . VAL B 1 394 ? 21.212 23.725 38.931 1.00 30.50 362 VAL B N 1
ATOM 5946 C CA . VAL B 1 394 ? 20.461 24.058 37.720 1.00 29.40 362 VAL B CA 1
ATOM 5947 C C . VAL B 1 394 ? 19.003 23.619 37.933 1.00 29.93 362 VAL B C 1
ATOM 5948 O O . VAL B 1 394 ? 18.740 22.552 38.498 1.00 29.53 362 VAL B O 1
ATOM 5952 N N . PHE B 1 395 ? 18.063 24.441 37.469 1.00 30.11 363 PHE B N 1
ATOM 5953 C CA . PHE B 1 395 ? 16.632 24.236 37.754 1.00 31.25 363 PHE B CA 1
ATOM 5954 C C . PHE B 1 395 ? 15.737 24.309 36.529 1.00 31.76 363 PHE B C 1
ATOM 5955 O O . PHE B 1 395 ? 15.951 25.142 35.647 1.00 33.45 363 PHE B O 1
ATOM 5963 N N . TRP B 1 396 ? 14.734 23.437 36.487 1.00 32.59 364 TRP B N 1
ATOM 5964 C CA . TRP B 1 396 ? 13.758 23.404 35.377 1.00 31.62 364 TRP B CA 1
ATOM 5965 C C . TRP B 1 396 ? 12.365 23.500 35.989 1.00 33.30 364 TRP B C 1
ATOM 5966 O O . TRP B 1 396 ? 11.937 22.594 36.683 1.00 33.70 364 TRP B O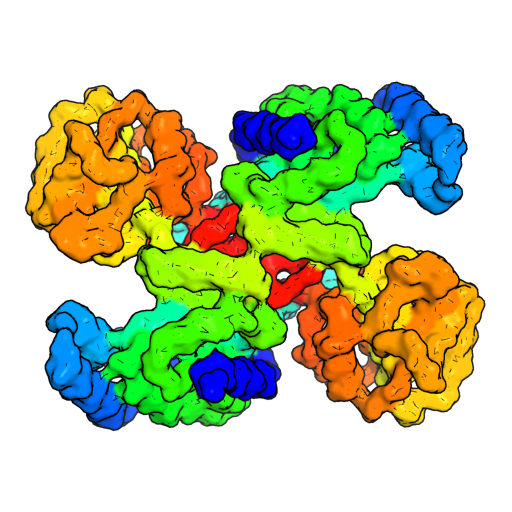 1
ATOM 5977 N N . ASN B 1 397 ? 11.691 24.637 35.778 1.00 32.73 365 ASN B N 1
ATOM 5978 C CA . ASN B 1 397 ? 10.353 24.879 36.359 1.00 33.40 365 ASN B CA 1
ATOM 5979 C C . ASN B 1 397 ? 10.379 24.691 37.898 1.00 33.96 365 ASN B C 1
ATOM 5980 O O . ASN B 1 397 ? 9.501 24.062 38.481 1.00 32.53 365 ASN B O 1
ATOM 5985 N N . ALA B 1 398 ? 11.424 25.223 38.534 1.00 33.14 366 ALA B N 1
ATOM 5986 C CA . ALA B 1 398 ? 11.606 25.121 39.979 1.00 33.68 366 ALA B CA 1
ATOM 5987 C C . ALA B 1 398 ? 12.449 26.320 40.439 1.00 32.59 366 ALA B C 1
ATOM 5988 O O . ALA B 1 398 ? 13.442 26.653 39.797 1.00 32.35 366 ALA B O 1
ATOM 5990 N N . PRO B 1 399 ? 12.049 26.973 41.544 1.00 32.81 367 PRO B N 1
ATOM 5991 C CA . PRO B 1 399 ? 12.771 28.164 42.007 1.00 33.08 367 PRO B CA 1
ATOM 5992 C C . PRO B 1 399 ? 14.174 27.879 42.541 1.00 31.31 367 PRO B C 1
ATOM 5993 O O . PRO B 1 399 ? 14.404 26.841 43.172 1.00 30.29 367 PRO B O 1
ATOM 5997 N N . THR B 1 400 ? 15.096 28.797 42.280 1.00 31.63 368 THR B N 1
ATOM 5998 C CA . THR B 1 400 ? 16.479 28.655 42.768 1.00 30.83 368 THR B CA 1
ATOM 5999 C C . THR B 1 400 ? 16.561 28.776 44.291 1.00 32.70 368 THR B C 1
ATOM 6000 O O . THR B 1 400 ? 17.556 28.366 44.887 1.00 31.68 368 THR B O 1
ATOM 6004 N N . ARG B 1 401 ? 15.511 29.322 44.916 1.00 31.55 369 ARG B N 1
ATOM 6005 C CA . ARG B 1 401 ? 15.437 29.434 46.373 1.00 32.54 369 ARG B CA 1
ATOM 6006 C C . ARG B 1 401 ? 15.556 28.073 47.057 1.00 32.75 369 ARG B C 1
ATOM 6007 O O . ARG B 1 401 ? 15.755 28.002 48.271 1.00 32.92 369 ARG B O 1
ATOM 6015 N N . LEU B 1 402 ? 15.401 27.004 46.287 1.00 31.80 370 LEU B N 1
ATOM 6016 C CA . LEU B 1 402 ? 15.541 25.651 46.808 1.00 32.74 370 LEU B CA 1
ATOM 6017 C C . LEU B 1 402 ? 16.999 25.196 46.948 1.00 31.82 370 LEU B C 1
ATOM 6018 O O . LEU B 1 402 ? 17.236 24.122 47.481 1.00 33.61 370 LEU B O 1
ATOM 6023 N N . LEU B 1 403 ? 17.973 25.985 46.474 1.00 32.18 371 LEU B N 1
ATOM 6024 C CA . LEU B 1 403 ? 19.389 25.579 46.573 1.00 32.89 371 LEU B CA 1
ATOM 6025 C C . LEU B 1 403 ? 19.823 25.786 48.009 1.00 32.74 371 LEU B C 1
ATOM 6026 O O . LEU B 1 403 ? 20.335 26.835 48.388 1.00 31.70 371 LEU B O 1
ATOM 6031 N N . ASP B 1 404 ? 19.620 24.747 48.798 1.00 33.57 372 ASP B N 1
ATOM 6032 C CA . ASP B 1 404 ? 19.889 24.792 50.218 1.00 34.28 372 ASP B CA 1
ATOM 6033 C C . ASP B 1 404 ? 19.974 23.358 50.682 1.00 34.41 372 ASP B C 1
ATOM 6034 O O . ASP B 1 404 ? 19.200 22.506 50.234 1.00 33.07 372 ASP B O 1
ATOM 6039 N N . GLY B 1 405 ? 20.916 23.094 51.574 1.00 32.77 373 GLY B N 1
ATOM 6040 C CA . GLY B 1 405 ? 21.140 21.755 52.056 1.00 33.96 373 GLY B CA 1
ATOM 6041 C C . GLY B 1 405 ? 19.938 21.121 52.717 1.00 34.48 373 GLY B C 1
ATOM 6042 O O . GLY B 1 405 ? 19.658 19.938 52.505 1.00 34.37 373 GLY B O 1
ATOM 6043 N N . PHE B 1 406 ? 19.219 21.892 53.518 1.00 34.95 374 PHE B N 1
ATOM 6044 C CA . PHE B 1 406 ? 18.070 21.334 54.211 1.00 36.49 374 PHE B CA 1
ATOM 6045 C C . PHE B 1 406 ? 16.937 21.016 53.257 1.00 36.90 374 PHE B C 1
ATOM 6046 O O . PHE B 1 406 ? 16.386 19.912 53.296 1.00 36.19 374 PHE B O 1
ATOM 6054 N N . LYS B 1 407 ? 16.633 21.971 52.374 1.00 36.12 375 LYS B N 1
ATOM 6055 C CA . LYS B 1 407 ? 15.529 21.849 51.420 1.00 37.32 375 LYS B CA 1
ATOM 6056 C C . LYS B 1 407 ? 15.721 20.713 50.426 1.00 36.44 375 LYS B C 1
ATOM 6057 O O . LYS B 1 407 ? 14.757 20.123 49.984 1.00 34.23 375 LYS B O 1
ATOM 6063 N N . LEU B 1 408 ? 16.972 20.431 50.067 1.00 35.71 376 LEU B N 1
ATOM 6064 C CA . LEU B 1 408 ? 17.276 19.366 49.122 1.00 35.69 376 LEU B CA 1
ATOM 6065 C C . LEU B 1 408 ? 17.624 18.030 49.773 1.00 36.34 376 LEU B C 1
ATOM 6066 O O . LEU B 1 408 ? 17.198 16.980 49.281 1.00 36.35 376 LEU B O 1
ATOM 6071 N N . LEU B 1 409 ? 18.417 18.067 50.850 1.00 35.29 377 LEU B N 1
ATOM 6072 C CA . LEU B 1 409 ? 18.921 16.846 51.482 1.00 35.49 377 LEU B CA 1
ATOM 6073 C C . LEU B 1 409 ? 18.351 16.490 52.876 1.00 37.15 377 LEU B C 1
ATOM 6074 O O . LEU B 1 409 ? 18.661 15.425 53.408 1.00 37.82 377 LEU B O 1
ATOM 6079 N N . GLY B 1 410 ? 17.538 17.362 53.464 1.00 36.57 378 GLY B N 1
ATOM 6080 C CA . GLY B 1 410 ? 16.952 17.095 54.776 1.00 38.42 378 GLY B CA 1
ATOM 6081 C C . GLY B 1 410 ? 17.902 17.218 55.961 1.00 38.46 378 GLY B C 1
ATOM 6082 O O . GLY B 1 410 ? 17.536 16.881 57.097 1.00 39.25 378 GLY B O 1
ATOM 6083 N N . VAL B 1 411 ? 19.117 17.700 55.714 1.00 38.17 379 VAL B N 1
ATOM 6084 C CA . VAL B 1 411 ? 20.098 17.912 56.784 1.00 38.34 379 VAL B CA 1
ATOM 6085 C C . VAL B 1 411 ? 20.552 19.381 56.767 1.00 37.92 379 VAL B C 1
ATOM 6086 O O . VAL B 1 411 ? 20.436 20.056 55.755 1.00 37.01 379 VAL B O 1
ATOM 6090 N N . PRO B 1 412 ? 21.057 19.885 57.896 1.00 38.93 380 PRO B N 1
ATOM 6091 C CA . PRO B 1 412 ? 21.448 21.309 57.911 1.00 38.84 380 PRO B CA 1
ATOM 6092 C C . PRO B 1 412 ? 22.544 21.673 56.908 1.00 36.91 380 PRO B C 1
ATOM 6093 O O . PRO B 1 412 ? 23.411 20.852 56.598 1.00 35.55 380 PRO B O 1
ATOM 6097 N N . GLU B 1 413 ? 22.485 22.912 56.433 1.00 35.33 381 GLU B N 1
ATOM 6098 C CA . GLU B 1 413 ? 23.437 23.460 55.489 1.00 34.14 381 GLU B CA 1
ATOM 6099 C C . GLU B 1 413 ? 24.665 24.013 56.235 1.00 33.13 381 GLU B C 1
ATOM 6100 O O . GLU B 1 413 ? 24.549 24.830 57.128 1.00 30.53 381 GLU B O 1
ATOM 6106 N N . THR B 1 414 ? 25.846 23.564 55.860 1.00 32.57 382 THR B N 1
ATOM 6107 C CA . THR B 1 414 ? 27.083 24.090 56.464 1.00 33.13 382 THR B CA 1
ATOM 6108 C C . THR B 1 414 ? 27.398 25.480 55.907 1.00 33.00 382 THR B C 1
ATOM 6109 O O . THR B 1 414 ? 27.967 26.329 56.594 1.00 32.49 382 THR B O 1
ATOM 6113 N N . GLY B 1 415 ? 27.028 25.688 54.647 1.00 33.43 383 GLY B N 1
ATOM 6114 C CA . GLY B 1 415 ? 27.250 26.954 53.933 1.00 34.52 383 GLY B CA 1
ATOM 6115 C C . GLY B 1 415 ? 27.620 26.653 52.492 1.00 34.57 383 GLY B C 1
ATOM 6116 O O . GLY B 1 415 ? 28.494 25.833 52.244 1.00 36.94 383 GLY B O 1
ATOM 6117 N N . ILE B 1 416 ? 26.967 27.300 51.539 1.00 35.16 384 ILE B N 1
ATOM 6118 C CA . ILE B 1 416 ? 27.236 27.027 50.120 1.00 33.58 384 ILE B CA 1
ATOM 6119 C C . ILE B 1 416 ? 28.672 27.382 49.713 1.00 32.99 384 ILE B C 1
ATOM 6120 O O . ILE B 1 416 ? 29.207 28.412 50.136 1.00 31.31 384 ILE B O 1
ATOM 6125 N N . ASN B 1 417 ? 29.294 26.517 48.901 1.00 30.57 385 ASN B N 1
ATOM 6126 C CA . ASN B 1 417 ? 30.627 26.790 48.374 1.00 30.85 385 ASN B CA 1
ATOM 6127 C C . ASN B 1 417 ? 30.620 26.912 46.847 1.00 32.07 385 ASN B C 1
ATOM 6128 O O . ASN B 1 417 ? 30.078 26.044 46.141 1.00 28.64 385 ASN B O 1
ATOM 6133 N N . LEU B 1 418 ? 31.252 27.976 46.348 1.00 35.04 386 LEU B N 1
ATOM 6134 C CA . LEU B 1 418 ? 31.370 28.239 44.908 1.00 36.42 386 LEU B CA 1
ATOM 6135 C C . LEU B 1 418 ? 32.726 27.898 44.218 1.00 39.26 386 LEU B C 1
ATOM 6136 O O . LEU B 1 418 ? 32.995 28.401 43.139 1.00 42.37 386 LEU B O 1
ATOM 6141 N N . ASP B 1 419 ? 33.594 27.065 44.792 1.00 40.66 387 ASP B N 1
ATOM 6142 C CA . ASP B 1 419 ? 34.842 26.728 44.082 1.00 40.03 387 ASP B CA 1
ATOM 6143 C C . ASP B 1 419 ? 34.496 26.079 42.703 1.00 39.50 387 ASP B C 1
ATOM 6144 O O . ASP B 1 419 ? 33.397 25.594 42.483 1.00 38.14 387 ASP B O 1
ATOM 6149 N N . LYS B 1 420 ? 35.442 26.105 41.778 1.00 39.38 388 LYS B N 1
ATOM 6150 C CA . LYS B 1 420 ? 35.239 25.545 40.431 1.00 39.04 388 LYS B CA 1
ATOM 6151 C C . LYS B 1 420 ? 36.029 24.239 40.241 1.00 35.84 388 LYS B C 1
ATOM 6152 O O . LYS B 1 420 ? 36.314 23.820 39.102 1.00 35.69 388 LYS B O 1
ATOM 6158 N N . VAL B 1 421 ? 36.368 23.594 41.349 1.00 33.62 389 VAL B N 1
ATOM 6159 C CA . VAL B 1 421 ? 37.256 22.436 41.331 1.00 32.42 389 VAL B CA 1
ATOM 6160 C C . VAL B 1 421 ? 36.728 21.296 42.186 1.00 30.24 389 VAL B C 1
ATOM 6161 O O . VAL B 1 421 ? 35.766 21.481 42.911 1.00 30.49 389 VAL B O 1
ATOM 6165 N N . PRO B 1 422 ? 37.323 20.086 42.060 1.00 28.92 390 PRO B N 1
ATOM 6166 C CA . PRO B 1 422 ? 36.861 18.953 42.863 1.00 28.34 390 PRO B CA 1
ATOM 6167 C C . PRO B 1 422 ? 36.887 19.225 44.375 1.00 28.12 390 PRO B C 1
ATOM 6168 O O . PRO B 1 422 ? 37.848 19.815 44.885 1.00 28.63 390 PRO B O 1
ATOM 6172 N N . GLY B 1 423 ? 35.848 18.760 45.061 1.00 29.41 391 GLY B N 1
ATOM 6173 C CA . GLY B 1 423 ? 35.667 18.972 46.504 1.00 29.96 391 GLY B CA 1
ATOM 6174 C C . GLY B 1 423 ? 34.252 19.518 46.741 1.00 30.43 391 GLY B C 1
ATOM 6175 O O . GLY B 1 423 ? 33.447 19.556 45.814 1.00 29.95 391 GLY B O 1
ATOM 6176 N N . PRO B 1 424 ? 33.942 19.954 47.977 1.00 30.60 392 PRO B N 1
ATOM 6177 C CA . PRO B 1 424 ? 32.601 20.476 48.257 1.00 29.99 392 PRO B CA 1
ATOM 6178 C C . PRO B 1 424 ? 32.187 21.606 47.309 1.00 29.03 392 PRO B C 1
ATOM 6179 O O . PRO B 1 424 ? 33.003 22.527 47.006 1.00 28.02 392 PRO B O 1
ATOM 6183 N N . ARG B 1 425 ? 30.936 21.540 46.843 1.00 26.65 393 ARG B N 1
ATOM 6184 C CA . ARG B 1 425 ? 30.414 22.526 45.915 1.00 28.11 393 ARG B CA 1
ATOM 6185 C C . ARG B 1 425 ? 28.894 22.607 45.997 1.00 28.64 393 ARG B C 1
ATOM 6186 O O . ARG B 1 425 ? 28.208 21.580 46.150 1.00 29.25 393 ARG B O 1
ATOM 6194 N N . GLY B 1 426 ? 28.379 23.826 45.852 1.00 28.14 394 GLY B N 1
ATOM 6195 C CA . GLY B 1 426 ? 26.949 24.098 46.016 1.00 30.15 394 GLY B CA 1
ATOM 6196 C C . GLY B 1 426 ? 26.676 23.963 47.514 1.00 29.66 394 GLY B C 1
ATOM 6197 O O . GLY B 1 426 ? 27.569 24.184 48.316 1.00 29.75 394 GLY B O 1
ATOM 6198 N N . PRO B 1 427 ? 25.445 23.598 47.902 1.00 30.83 395 PRO B N 1
ATOM 6199 C CA . PRO B 1 427 ? 25.169 23.348 49.315 1.00 30.75 395 PRO B CA 1
ATOM 6200 C C . PRO B 1 427 ? 26.170 22.340 49.893 1.00 31.24 395 PRO B C 1
ATOM 6201 O O . PRO B 1 427 ? 26.511 21.347 49.231 1.00 31.59 395 PRO B O 1
ATOM 6205 N N . VAL B 1 428 ? 26.644 22.602 51.110 1.00 30.97 396 VAL B N 1
ATOM 6206 C CA . VAL B 1 428 ? 27.579 21.716 51.798 1.00 30.29 396 VAL B CA 1
ATOM 6207 C C . VAL B 1 428 ? 26.891 21.206 53.055 1.00 29.79 396 VAL B C 1
ATOM 6208 O O . VAL B 1 428 ? 26.195 21.979 53.712 1.00 30.59 396 VAL B O 1
ATOM 6212 N N . THR B 1 429 ? 27.049 19.912 53.354 1.00 27.76 397 THR B N 1
ATOM 6213 C CA . THR B 1 429 ? 26.484 19.299 54.559 1.00 28.50 397 THR B CA 1
ATOM 6214 C C . THR B 1 429 ? 27.610 18.511 55.257 1.00 28.68 397 THR B C 1
ATOM 6215 O O . THR B 1 429 ? 28.689 18.300 54.666 1.00 29.74 397 THR B O 1
ATOM 6219 N N . TYR B 1 430 ? 27.359 18.061 56.484 1.00 27.53 398 TYR B N 1
ATOM 6220 C CA . TYR B 1 430 ? 28.404 17.422 57.320 1.00 29.35 398 TYR B CA 1
ATOM 6221 C C . TYR B 1 430 ? 29.210 16.254 56.686 1.00 29.31 398 TYR B C 1
ATOM 6222 O O . TYR B 1 430 ? 30.417 16.152 56.949 1.00 29.60 398 TYR B O 1
ATOM 6231 N N . PRO B 1 431 ? 28.574 15.375 55.861 1.00 29.78 399 PRO B N 1
ATOM 6232 C CA . PRO B 1 431 ? 29.378 14.293 55.220 1.00 29.32 399 PRO B CA 1
ATOM 6233 C C . PRO B 1 431 ? 30.434 14.782 54.198 1.00 29.22 399 PRO B C 1
ATOM 6234 O O . PRO B 1 431 ? 31.259 13.976 53.749 1.00 29.89 399 PRO B O 1
ATOM 6238 N N . ASP B 1 432 ? 30.392 16.056 53.800 1.00 27.53 400 ASP B N 1
ATOM 6239 C CA . ASP B 1 432 ? 31.447 16.620 52.937 1.00 27.47 400 ASP B CA 1
ATOM 6240 C C . ASP B 1 432 ? 32.743 16.975 53.732 1.00 26.85 400 ASP B C 1
ATOM 6241 O O . ASP B 1 432 ? 33.816 17.129 53.154 1.00 25.57 400 ASP B O 1
ATOM 6246 N N . LEU B 1 433 ? 32.626 17.119 55.054 1.00 26.09 401 LEU B N 1
ATOM 6247 C CA . LEU B 1 433 ? 33.736 17.624 55.898 1.00 26.24 401 LEU B CA 1
ATOM 6248 C C . LEU B 1 433 ? 34.678 16.538 56.409 1.00 26.05 401 LEU B C 1
ATOM 6249 O O . LEU B 1 433 ? 34.807 16.312 57.627 1.00 27.71 401 LEU B O 1
ATOM 6254 N N . TYR B 1 434 ? 35.342 15.875 55.471 1.00 23.79 402 TYR B N 1
ATOM 6255 C CA . TYR B 1 434 ? 36.239 14.786 55.784 1.00 22.91 402 TYR B CA 1
ATOM 6256 C C . TYR B 1 434 ? 37.366 14.785 54.741 1.00 23.01 402 TYR B C 1
ATOM 6257 O O . TYR B 1 434 ? 37.269 15.474 53.721 1.00 23.45 402 TYR B O 1
ATOM 6266 N N . VAL B 1 435 ? 38.419 14.022 55.010 1.00 21.97 403 VAL B N 1
ATOM 6267 C CA . VAL B 1 435 ? 39.514 13.842 54.052 1.00 22.35 403 VAL B CA 1
ATOM 6268 C C . VAL B 1 435 ? 39.717 12.338 53.892 1.00 21.98 403 VAL B C 1
ATOM 6269 O O . VAL B 1 435 ? 39.435 11.546 54.817 1.00 21.03 403 VAL B O 1
ATOM 6273 N N . ARG B 1 436 ? 40.167 11.950 52.707 1.00 22.17 404 ARG B N 1
ATOM 6274 C CA . ARG B 1 436 ? 40.401 10.554 52.386 1.00 22.92 404 ARG B CA 1
ATOM 6275 C C . ARG B 1 436 ? 41.769 10.080 52.865 1.00 23.09 404 ARG B C 1
ATOM 6276 O O . ARG B 1 436 ? 42.751 10.812 52.767 1.00 21.89 404 ARG B O 1
ATOM 6284 N N . GLN B 1 437 ? 41.827 8.832 53.335 1.00 22.60 405 GLN B N 1
ATOM 6285 C CA . GLN B 1 437 ? 43.076 8.210 53.713 1.00 21.69 405 GLN B CA 1
ATOM 6286 C C . GLN B 1 437 ? 42.994 6.744 53.320 1.00 22.63 405 GLN B C 1
ATOM 6287 O O . GLN B 1 437 ? 41.956 6.113 53.549 1.00 23.74 405 GLN B O 1
ATOM 6293 N N . TYR B 1 438 ? 44.055 6.208 52.709 1.00 20.27 406 TYR B N 1
ATOM 6294 C CA . TYR B 1 438 ? 44.076 4.782 52.417 1.00 21.59 406 TYR B CA 1
ATOM 6295 C C . TYR B 1 438 ? 44.854 4.084 53.513 1.00 21.20 406 TYR B C 1
ATOM 6296 O O . TYR B 1 438 ? 45.770 4.668 54.078 1.00 21.76 406 TYR B O 1
ATOM 6305 N N . ALA B 1 439 ? 44.448 2.860 53.853 1.00 21.92 407 ALA B N 1
ATOM 6306 C CA . ALA B 1 439 ? 45.178 2.059 54.821 1.00 22.53 407 ALA B CA 1
ATOM 6307 C C . ALA B 1 439 ? 45.404 0.686 54.222 1.00 22.17 407 ALA B C 1
ATOM 6308 O O . ALA B 1 439 ? 44.504 0.112 53.597 1.00 21.34 407 ALA B O 1
ATOM 6310 N N . VAL B 1 440 ? 46.615 0.169 54.413 1.00 22.57 408 VAL B N 1
ATOM 6311 C CA . VAL B 1 440 ? 46.957 -1.183 53.968 1.00 22.52 408 VAL B CA 1
ATOM 6312 C C . VAL B 1 440 ? 47.437 -1.990 55.163 1.00 23.30 408 VAL B C 1
ATOM 6313 O O . VAL B 1 440 ? 48.262 -1.510 55.963 1.00 21.69 408 VAL B O 1
ATOM 6317 N N . LEU B 1 441 ? 46.934 -3.229 55.300 1.00 24.26 409 LEU B N 1
ATOM 6318 C CA . LEU B 1 441 ? 47.274 -4.054 56.452 1.00 24.24 409 LEU B CA 1
ATOM 6319 C C . LEU B 1 441 ? 47.234 -5.534 56.103 1.00 25.18 409 LEU B C 1
ATOM 6320 O O . LEU B 1 441 ? 46.807 -5.861 55.014 1.00 25.99 409 LEU B O 1
ATOM 6325 N N . PRO B 1 442 ? 47.699 -6.437 57.017 1.00 27.35 410 PRO B N 1
ATOM 6326 C CA . PRO B 1 442 ? 47.635 -7.860 56.663 1.00 28.70 410 PRO B CA 1
ATOM 6327 C C . PRO B 1 442 ? 46.181 -8.332 56.440 1.00 31.69 410 PRO B C 1
ATOM 6328 O O . PRO B 1 442 ? 45.264 -7.876 57.119 1.00 31.22 410 PRO B O 1
ATOM 6332 N N . VAL B 1 443 ? 46.004 -9.266 55.514 1.00 33.79 411 VAL B N 1
ATOM 6333 C CA . VAL B 1 443 ? 44.678 -9.689 55.084 1.00 36.32 411 VAL B CA 1
ATOM 6334 C C . VAL B 1 443 ? 43.858 -10.384 56.171 1.00 39.94 411 VAL B C 1
ATOM 6335 O O . VAL B 1 443 ? 42.636 -10.268 56.193 1.00 43.26 411 VAL B O 1
ATOM 6339 N N . GLU B 1 444 ? 44.532 -11.077 57.075 1.00 42.57 412 GLU B N 1
ATOM 6340 C CA . GLU B 1 444 ? 43.878 -11.822 58.146 1.00 46.13 412 GLU B CA 1
ATOM 6341 C C . GLU B 1 444 ? 43.795 -11.035 59.469 1.00 46.58 412 GLU B C 1
ATOM 6342 O O . GLU B 1 444 ? 43.289 -11.552 60.472 1.00 46.57 412 GLU B O 1
ATOM 6348 N N . ARG B 1 445 ? 44.301 -9.800 59.462 1.00 45.81 413 ARG B N 1
ATOM 6349 C CA . ARG B 1 445 ? 44.250 -8.902 60.618 1.00 47.10 413 ARG B CA 1
ATOM 6350 C C . ARG B 1 445 ? 43.206 -7.811 60.375 1.00 46.48 413 ARG B C 1
ATOM 6351 O O . ARG B 1 445 ? 43.005 -6.951 61.229 1.00 45.75 413 ARG B O 1
#

Secondary structure (DSSP, 8-state):
-HHHHHHHHHHHHHHHHHHHHHT--HHHHHHHHH--HHHHHTHHHHHHHHHHHHHHHHHT--HHHHHHH---HHHHH--HHHHHHHHS----SEEEEEEETTTEEEEEEEEE-SEEEEEE-S-HHHHHHHHHHHHHTT-EEEEEE-GGGHHHHHHHIIIIIHHHHHHTT--GGGEEE-----THHHHHHTS-TTT--EEEE---SHHHHHHHHHHHHTT-EEE--S---EEEEE-TT--HHHHHHHHHHT-S-SSSTTSEEEEEEEGGGHHHHHHHHHHHHHHTT-EEE-SSPSS-TT--GGG-GGG-SEEEEEEESSHHHHHHHHHHHS-SSEEEEE-S-HHHHHHHHHH--SSEEEESS-GGG-SHHHHHSS-----B---SSS--BS--GGGSEEEEEEEEETT-/--HHHHHHHHHHHHHHHHHHHHHT--HHHHHHHHH--HHHHHTHHHHHHHHHHHHHHHHHT--HHHHHHH---HHHHH--HHHHHHHHS----SEEEEEEETTTEEEEEEEEE-SEEEEE--S-HHHHHHHHHHHHHTT-EEEEE--GGGHHHHHHHIIIIIHHHHHHTT--GGGEEE-----TTHHHHTTS-TTT--EEEE---SHHHHHHHHHHHHTT-EEE--SS--EEEEE-TT--HHHHHHHHHHT-S-SSSTTSEEEEEEEGGGHHHHHHHHHHHHHHTT-EEE-SSPSS-TT--GGG-GGG-SEEEEEEESSHHHHHHHHHHHS-SSEEEEE-S-HHHHHHHHHH--SSEEEESS-GGG-SHHHHHSS-----B--SSSS--BS--GGGSEEEEEEEEETT-

Nearest PDB structures (foldseek):
  4jbe-assembly1_A  TM=1.002E+00  e=4.538E-83  Saccharomonospora viridis DSM 43017
  4ghk-assembly2_B  TM=8.924E-01  e=1.063E-33  Burkholderia thailandensis E264
  2h5g-assembly1_A-2  TM=8.761E-01  e=2.338E-30  Homo sapiens
  6fjx-assembly1_A  TM=6.839E-01  e=5.727E-19  Thermus thermophilus HB27
  3rhd-assembly1_A  TM=6.729E-01  e=1.395E-17  Methanocaldococcus jannaschii

Foldseek 3Di:
DVLLVLLVVLLVLLLVQLVLLQPADLLLLLQLLLLLVLLVVVVVQLQVLLVVLLVVDVVVPDPVLSVQSHDDPVNSNCSVQSNLLSPDDDPDQWAWDAADPPQKTKIKGWGFPREAEEEEENHQVVLVVQCSLCSSLSHQYEYEYALSNLRSNVSCLVRRNQVSNVVSRGHSSSYHYRNDNDPCSLLSNLQCCPRHQEYEYAEAADVSVVSCVSSVVRNHHYFDDNAAAEEEEEAPAFDLVLVLCQQLVLLPDLQDRQRHAEYEYEQVCCVVCPVSNCVSLVVSVAAEQEPPHPDFRADRLSVPVVRSRYHYYYYDNHLVRSLCCQAPPYQQQEYEYGHPDVVSLVSNVVRRRHQYYYYSDHSVCQACCSVPVHHFNHAGRDRDPAGHGTDGSVRRTDIDMDMDRNVD/DPVLLVLLVVLLVLLLVQLVLLQPADLVLLLQLLLLLVQLVVPVVQLQVLLVVLLVVVVVVPDPVLSVQSHDDPVNSNCSVQSNLLSPDDDPDQWAWDAADPPQKTKIKGWGFPREAEEEEENHQVVLVVQCSLCSSLSYQYEYEYALSNLSSNVSCLVRRNQVSNVVSRGHSSSYHYRNDNDPCSLLSNLQCCPRHQEYEYADEEDVSVVSCVSNVVNNHHYADDNFAAEEEEEAPAFDLVLLLVQLLVLQPDLQDRQGHAEYEYEPNCCVVNVVSNVVSLVVNVAEEAEPVHPDFRQDRLSVPPVRSRYHYYYYDNHLVVSLCCQAPVGLQQEYEYGHPDPVSLVSNVVRRQHQYYYYSDGSVCQACCSVPVHHFSHAGRDSDPAGHGTDGSVSRTDMDMDMDRNVD

Organism: Saccharomonospora viridis (strain ATCC 15386 / DSM 43017 / JCM 3036 / CCUG 5913 / NBRC 12207 / NCIMB 9602 / P101) (NCBI:txid471857)

Sequence (817 aa):
NEVAKAVEECARAAKSSAAPSLSGAPDTAIDAALESADRRLLAHRRDAVLAANAEDIAKAEAGGSAGLLDRLTITEESRLTDADQLRLLAGAPHPQRTTVELSTLDGGLRLVERRRRPVGVIGANYEARRPNVTVDVASQLVKSRNAGVLRTGSAALKKSAQRLLEVVIRPALTDDSGIDANVVQLVPRPEREAAGALVRLPDLVPLVILRGSGESTRALALEAAQHGVRTLAHADGGGVLYVDEKADRDTVRRSSLVVNSLDRLGVCNRLNLLLIHDAVYEEFWPVVSEALAERGVSPSLPPYDHPIGYEWALDSSERREATVTVARRVDGVAEAVRIANEETSGLAAGIATEDARAAEEFFDGYQGTGVFWNAPTRLLDGFKLLGVPETGINLDKVPGPRGPVTYPDLYVRQYAVLPVERTNEVAKAVEECARAAKSSAAPSLSGAPDTAIDAALESADRLLAHRDAVLAANAEDIAKAEAGGSAGLLDRLTITESSRLTDADQLRLLAGAPHPQQRTVELSTLDGGLRLVVERRRPVGVIGANYEEARPNVTVDVASQLVKSRNAGVLRTGSAALKSAQRLLEVVVIRPALTDDSGIDANVVQLVPRPEREAAGALVRLPDLVPLVILRGSGESTRALALEAAQHGVRTLAHADGGGVLYVDEKADRDTVRSLVVNSLDRLGVCNRLNLLLIHDAVYEEFWPVVSEALAERGVSPSLPPYDHPIGYEWALDSEREATVTVARVDGVAEAVRIANEETSGLLAAGIATEDARAAEEFFDGYQGTGVFWNAPTRLLDGFKLLGVPETGINLDKVPGPRGPVTYPDLYVRQYAVLPVER

InterPro domains:
  IPR012134 Glutamate-5-semialdehyde dehydrogenase [PIRSF000151] (2-408)
  IPR015590 Aldehyde dehydrogenase domain [PF00171] (6-288)
  IPR015590 Aldehyde dehydrogenase domain [PF00171] (316-385)
  IPR016161 Aldehyde/histidinol dehydrogenase [SSF53720] (8-399)
  IPR016162 Aldehyde dehydrogenase, N-terminal [G3DSA:3.40.605.10] (15-408)
  IPR016163 Aldehyde dehydrogenase, C-terminal [G3DSA:3.40.309.10] (232-372)